Protein AF-A0A494WG64-F1 (afdb_monomer_lite)

Organism: NCBI:txid135719

Foldseek 3Di:
DDDPPDPPPPDWDAFPVRDTQDAFDDADEEWDDDPDAEETEADLEAYEAEACDLHEYEHFQGAYEYEYADQNHHYDYDANSYAYEYEYAYAEEEEDDPRHAEYADAHPHHAEYAYDQEAHEYAYYQFAHEYHDAAYRYEAEDYHFEYEYEDEPPRAEYEYHPDDALAYAYAYYPLPDQAPVVQLVQWDDDPQKIWGCSDPGYIYIYHRDDSVSHACQNHLHAHPDDDADPQKDKDWAAQDWDDAQQKIWHNFQPQQPVDDEPPQKTWMWIAHRQFRLAFIKIWMFHAAGRNFQDFGGWGKMKGFAALAHLPTRPNQPVCPDWAQLLFWPWKKKWFAKDKGHNLQQKWWKKWWFKALDRRHHDPNRTLATEIETLRCHRDDDPAAFDAKDDDPPWIFTWGDDGRYIYTHTPDHDRGDMDTVSVVQVVCVVVVSDDRSMITGMIMTGMRGRHGIMMMTTRWMKIWTWTADPVRFIWIWIQGRNYIDGPDPSADDDFDDFCFDADPVGDRQWTWGFPDDDPFWTKIWTAGPLRQTAWIWIWGHDDFWIKIFTAGSVRQTAKMWIWGQDPVRKIKIWIGGSVRQTAWIWIWDADPQRKIKIWIGGSVRQTAWIWIWDDPVPQKIKIWTTGSVRQTQWIWIWHDDDQKIKIWTAGSVRQTFWIWMWGQDPLRKIKIFTGGSVRQTAWMWIWDDDPQKIKIFIAGSVRQTQKIWIWHADSQRWIWIFIAGSVRHTAEIEIAADQEAEEAEEDLEEYEYEHHHYAYEYAYDNYAYEYEPPDAFAPPGEYEYHPDDQVGYADEYECVRLVLADAFQQDQQQEEEDDAADDQNHAWYADLVFQWIWGDSRRHRPDDTTTHYGYDRDPNDGSRRYGYD

Radius of gyration: 44.59 Å; chains: 1; bounding box: 112×82×117 Å

InterPro domains:
  IPR002594 Glycoside hydrolase family 12 [PF01670] (247-465)
  IPR002594 Glycoside hydrolase family 12 [PTHR34002] (218-471)
  IPR011049 Serralysin-like metalloprotease, C-terminal [G3DSA:2.150.10.10] (93-232)
  IPR011049 Serralysin-like metalloprotease, C-terminal [SSF51120] (25-224)
  IPR011049 Serralysin-like metalloprotease, C-terminal [SSF51120] (672-857)
  IPR013319 Glycoside hydrolase family 11/12 [G3DSA:2.60.120.180] (233-470)
  IPR013320 Concanavalin A-like lectin/glucanase domain superfamily [SSF49899] (242-465)

Secondary structure (DSSP, 8-state):
--------TT---B-TTSPBPPPPPPP-EEEPP-SS--EEE--SS-EEEEE-SS-EEE--SS--EEEESSTT-EEE--TTS---EEEE-SSEEEEPPTT--EEEE-STTEEEEE--SS--EEE--SS--EEE--SSS-EEE--SS--EEEEETTS---EEES--TTT-EEEEESS---SHHHHHHHEEEETTEEEEE-SSS-EEEETT--GGG--GGGGTPPP-PPPPPTT-EEE-STT-EEEETTEEEE---TT-TTS-BTTTBEEEEEE-SS-TTSSEEEEEE----SS-----B--EEEEE--TT--S--TT--S----EEGGGEEEEEEEEEEEEEE-GGGB-EEEEEEEESSSS--SGGGEEEEEEEEEE-TTSPPSSEEEEEEEETTEEEEEEEETTEEEEEESS--SEEEEEHHHHHHHHHHTTS--TT-EEEEEEEE--B-SSEEEEEEEEEEEEEEEE-TTS-EEEEEEETTEEEEEE-TT----PPPEEEE-TT--EEEEEEEEEE-SSEEEEEEE-TTS-EEEEEEEEEETTEEEEEEEETTS-EEEEEEEEE-TTS-EEEEEEETTS-EEEEEEEEE-TT--EEEEEE-TTS-EEEEEEEEE-SSSEEEEEEEETT--EEEEEEEEEETTEEEEEEE-TTS-EEEEEEEEE-TTS-EEEEEEETT--EEEEEEEEEETTEEEEEEEETTS-EEEEEEEEE-TTS-EEEEEEETTS-EEEEEEE--SS--EEE--SSEEEEE--SSS-EEE--SSEEEEEE-S-SSSS--EEEES--TTT-EEEE-TTTSTTS-SEEPPGGGEEESSS--STT--EEEETTTTEEEE-SSSSSSS--EEEEEE---TT-SGGGEEE-

pLDDT: mean 89.31, std 12.06, range [25.11, 98.75]

Sequence (868 aa):
MPDRGNRDFRKMYINSQNIVMALSGATNNWISAGKTAATRTGTAKNDQFHGIKGDVLIGGAGDDIYTLWNPNVTVIEKGGEGVDTIEVQYYGTIKLPDNIENVILSHERATGATGNALANLMIAGKTGATLDGGAGNDVLVGGAGADVFRVQAGNGSDVIYNFQSGWDAVNLSGYGFTSFAQILAKSVQAGTDVVVKLNSSETLTLRNMSLKSLTAADFNMPLNTPAPVATDKLLTQAGQGWNSNGWFVVNNAWGSSALTAGVDYTLNSAFSTSDMTRGTTFNWSYPLTTTDQRILAYPELIFGTSPHNAAGNPTDTSKVFPVQVSNLSKLTVDYDLSYTGNKGGFNVAYDIWFANSPTATGTSAVTTELMIWLHKGGFEPGGTAVGTYTNGDFSATIYHTGTYTALVADKEWTKGSIDIADIVSKLKTMGIMSDSEYLRSIELGAEVASGTGSMTINGLQINVETKDANGVSKAMSIDGTGATLTQPSDAVKPVPPIDLLDTSGRVIGTQKIELSTTDKTIVSKYDIGGNFTGSDVTTKEKGYGLVQHFDRTYKLASAEKIMLNADGSTQTIFYDGNWVMKNATKVTTDAKGQVTTQYYDAKWMPSGMDIKVDEGNGSTMIKHYDAKWALTGAERVVVSGNITTTYHFDTSWKYTGIDKLIVNSDGSRTYQHLDAASKLQSYDVVKLADGVETTTHYNSKNAITGIDKMSARADGVLVTQSYDASNKLIQNIFVGTDLGDKVVGSATNAHIYLGLGSDTFSGSSGVENIHFNTAIGNGDVDTLLLFNSTKDKIVLHHDIFDQIGVGNLASSAFVKGTMAMDADDRIIYDSATGSLYYDPDGSGSAQQILFAHITPTSGFGAGNFVIM

Structure (mmCIF, N/CA/C/O backbone):
data_AF-A0A494WG64-F1
#
_entry.id   AF-A0A494WG64-F1
#
loop_
_atom_site.group_PDB
_atom_site.id
_atom_site.type_symbol
_atom_site.label_atom_id
_atom_site.label_alt_id
_atom_site.label_comp_id
_atom_site.label_asym_id
_atom_site.label_entity_id
_atom_site.label_seq_id
_atom_site.pdbx_PDB_ins_code
_atom_site.Cartn_x
_atom_site.Cartn_y
_atom_site.Cartn_z
_atom_site.occupancy
_atom_site.B_iso_or_equiv
_atom_site.auth_seq_id
_atom_site.auth_comp_id
_atom_site.auth_asym_id
_atom_site.auth_atom_id
_atom_site.pdbx_PDB_model_num
ATOM 1 N N . MET A 1 1 ? 36.403 4.790 -4.682 1.00 25.11 1 MET A N 1
ATOM 2 C CA . MET A 1 1 ? 37.143 4.512 -5.933 1.00 25.11 1 MET A CA 1
ATOM 3 C C . MET A 1 1 ? 36.423 3.368 -6.627 1.00 25.11 1 MET A C 1
ATOM 5 O O . MET A 1 1 ? 36.459 2.281 -6.065 1.00 25.11 1 MET A O 1
ATOM 9 N N . PRO A 1 2 ? 35.689 3.584 -7.731 1.00 29.39 2 PRO A N 1
ATOM 10 C CA . PRO A 1 2 ? 35.001 2.492 -8.398 1.00 29.39 2 PRO A CA 1
ATOM 11 C C . PRO A 1 2 ? 35.970 1.717 -9.290 1.00 29.39 2 PRO A C 1
ATOM 13 O O . PRO A 1 2 ? 36.924 2.266 -9.844 1.00 29.39 2 PRO A O 1
ATOM 16 N N . ASP A 1 3 ? 35.686 0.430 -9.363 1.00 28.92 3 ASP A N 1
ATOM 17 C CA . ASP A 1 3 ? 36.410 -0.652 -10.002 1.00 28.92 3 ASP A CA 1
ATOM 18 C C . ASP A 1 3 ? 36.829 -0.355 -11.459 1.00 28.92 3 ASP A C 1
ATOM 20 O O . ASP A 1 3 ? 35.995 -0.214 -12.350 1.00 28.92 3 ASP A O 1
ATOM 24 N N . ARG A 1 4 ? 38.146 -0.280 -11.707 1.00 36.44 4 ARG A N 1
ATOM 25 C CA . ARG A 1 4 ? 38.758 -0.320 -13.055 1.00 36.44 4 ARG A CA 1
ATOM 26 C C . ARG A 1 4 ? 38.930 -1.765 -13.562 1.00 36.44 4 ARG A C 1
ATOM 28 O O . ARG A 1 4 ? 39.663 -2.000 -14.522 1.00 36.44 4 ARG A O 1
ATOM 35 N N . GLY A 1 5 ? 38.324 -2.734 -12.885 1.00 29.48 5 GLY A N 1
ATOM 36 C CA . GLY A 1 5 ? 38.653 -4.149 -12.947 1.00 29.48 5 GLY A CA 1
ATOM 37 C C . GLY A 1 5 ? 37.526 -5.047 -13.435 1.00 29.48 5 GLY A C 1
ATOM 38 O O . GLY A 1 5 ? 37.412 -6.156 -12.940 1.00 29.48 5 GLY A O 1
ATOM 39 N N . ASN A 1 6 ? 36.738 -4.644 -14.435 1.00 30.44 6 ASN A N 1
ATOM 40 C CA . ASN A 1 6 ? 36.120 -5.639 -15.318 1.00 30.44 6 ASN A CA 1
ATOM 41 C C . ASN A 1 6 ? 35.767 -5.059 -16.695 1.00 30.44 6 ASN A C 1
ATOM 43 O O . ASN A 1 6 ? 34.600 -4.894 -17.045 1.00 30.44 6 ASN A O 1
ATOM 47 N N . ARG A 1 7 ? 36.784 -4.765 -17.516 1.00 46.91 7 ARG A N 1
ATOM 48 C CA . ARG A 1 7 ? 36.588 -4.813 -18.972 1.00 46.91 7 ARG A CA 1
ATOM 49 C C . ARG A 1 7 ? 36.477 -6.290 -19.332 1.00 46.91 7 ARG A C 1
ATOM 51 O O . ARG A 1 7 ? 37.477 -6.924 -19.651 1.00 46.91 7 ARG A O 1
ATOM 58 N N . ASP A 1 8 ? 35.292 -6.868 -19.158 1.00 36.41 8 ASP A N 1
ATOM 59 C CA . ASP A 1 8 ? 35.047 -8.250 -19.555 1.00 36.41 8 ASP A CA 1
ATOM 60 C C . ASP A 1 8 ? 35.096 -8.284 -21.087 1.00 36.41 8 ASP A C 1
ATOM 62 O O . ASP A 1 8 ? 34.104 -8.020 -21.766 1.00 36.41 8 ASP A O 1
ATOM 66 N N . PHE A 1 9 ? 36.272 -8.592 -21.643 1.00 36.47 9 PHE A N 1
ATOM 67 C CA . PHE A 1 9 ? 36.544 -8.790 -23.076 1.00 36.47 9 PHE A CA 1
ATOM 68 C C . PHE A 1 9 ? 35.743 -9.968 -23.690 1.00 36.47 9 PHE A C 1
ATOM 70 O O . PHE A 1 9 ? 36.113 -10.518 -24.723 1.00 36.47 9 PHE A O 1
ATOM 77 N N . ARG A 1 10 ? 34.652 -10.391 -23.038 1.00 44.41 10 ARG A N 1
ATOM 78 C CA . ARG A 1 10 ? 33.760 -11.492 -23.410 1.00 44.41 10 ARG A CA 1
ATOM 79 C C . ARG A 1 10 ? 32.377 -11.038 -23.882 1.00 44.41 10 ARG A C 1
ATOM 81 O O . ARG A 1 10 ? 31.635 -11.874 -24.391 1.00 44.41 10 ARG A O 1
ATOM 88 N N . LYS A 1 11 ? 32.008 -9.756 -23.755 1.00 63.41 11 LYS A N 1
ATOM 89 C CA . LYS A 1 11 ? 30.754 -9.244 -24.338 1.00 63.41 11 LYS A CA 1
ATOM 90 C C . LYS A 1 11 ? 30.977 -8.843 -25.798 1.00 63.41 11 LYS A C 1
ATOM 92 O O . LYS A 1 11 ? 31.571 -7.810 -26.075 1.00 63.41 11 LYS A O 1
ATOM 97 N N . MET A 1 12 ? 30.508 -9.685 -26.718 1.00 83.06 12 MET A N 1
ATOM 98 C CA . MET A 1 12 ? 30.465 -9.395 -28.153 1.00 83.06 12 MET A CA 1
ATOM 99 C C . MET A 1 12 ? 29.159 -8.668 -28.498 1.00 83.06 12 MET A C 1
ATOM 101 O O . MET A 1 12 ? 28.076 -9.196 -28.241 1.00 83.06 12 MET A O 1
ATOM 105 N N . TYR A 1 13 ? 29.265 -7.482 -29.094 1.00 92.19 13 TYR A N 1
ATOM 106 C CA . TYR A 1 13 ? 28.131 -6.728 -29.631 1.00 92.19 13 TYR A CA 1
ATOM 107 C C . TYR A 1 13 ? 28.004 -6.987 -31.127 1.00 92.19 13 TYR A C 1
ATOM 109 O O . TYR A 1 13 ? 29.010 -7.003 -31.832 1.00 92.19 13 TYR A O 1
ATOM 117 N N . ILE A 1 14 ? 26.785 -7.224 -31.608 1.00 94.19 14 ILE A N 1
ATOM 118 C CA . ILE A 1 14 ? 26.534 -7.624 -32.993 1.00 94.19 14 ILE A CA 1
ATOM 119 C C . ILE A 1 14 ? 25.432 -6.746 -33.581 1.00 94.19 14 ILE A C 1
ATOM 121 O O . ILE A 1 14 ? 24.322 -6.704 -33.038 1.00 94.19 14 ILE A O 1
ATOM 125 N N . ASN A 1 15 ? 25.724 -6.090 -34.705 1.00 95.19 15 ASN A N 1
ATOM 126 C CA . ASN A 1 15 ? 24.759 -5.237 -35.396 1.00 95.19 15 ASN A CA 1
ATOM 127 C C . ASN A 1 15 ? 23.721 -6.035 -36.207 1.00 95.19 15 ASN A C 1
ATOM 129 O O . ASN A 1 15 ? 23.709 -7.271 -36.228 1.00 95.19 15 ASN A O 1
ATOM 133 N N . SER A 1 16 ? 22.826 -5.322 -36.890 1.00 95.12 16 SER A N 1
ATOM 134 C CA . SER A 1 16 ? 21.710 -5.904 -37.650 1.00 95.12 16 SER A CA 1
ATOM 135 C C . SER A 1 16 ? 22.157 -6.751 -38.849 1.00 95.12 16 SER A C 1
ATOM 137 O O . SER A 1 16 ? 21.405 -7.600 -39.326 1.00 95.12 16 SER A O 1
ATOM 139 N N . GLN A 1 17 ? 23.403 -6.586 -39.303 1.00 93.62 17 GLN A N 1
ATOM 140 C CA . GLN A 1 17 ? 24.018 -7.360 -40.384 1.00 93.62 17 GLN A CA 1
ATOM 141 C C . GLN A 1 17 ? 24.816 -8.573 -39.883 1.00 93.62 17 GLN A C 1
ATOM 143 O O . GLN A 1 17 ? 25.490 -9.233 -40.672 1.00 93.62 17 GLN A O 1
ATOM 148 N N . ASN A 1 18 ? 24.728 -8.896 -38.589 1.00 91.62 18 ASN A N 1
ATOM 149 C CA . ASN A 1 18 ? 25.520 -9.932 -37.924 1.00 91.62 18 ASN A CA 1
ATOM 150 C C . ASN A 1 18 ? 27.038 -9.668 -37.928 1.00 91.62 18 ASN A C 1
ATOM 152 O O . ASN A 1 18 ? 27.832 -10.607 -37.850 1.00 91.62 18 ASN A O 1
ATOM 156 N N . ILE A 1 19 ? 27.447 -8.399 -37.996 1.00 92.69 19 ILE A N 1
ATOM 157 C CA . ILE A 1 19 ? 28.849 -7.991 -37.870 1.00 92.69 19 ILE A CA 1
ATOM 158 C C . ILE A 1 19 ? 29.148 -7.746 -36.390 1.00 92.69 19 ILE A C 1
ATOM 160 O O . ILE A 1 19 ? 28.398 -7.049 -35.706 1.00 92.69 19 ILE A O 1
ATOM 164 N N . VAL A 1 20 ? 30.238 -8.336 -35.895 1.00 93.50 20 VAL A N 1
ATOM 165 C CA . VAL A 1 20 ? 30.742 -8.080 -34.539 1.00 93.50 20 VAL A CA 1
ATOM 166 C C . VAL A 1 20 ? 31.361 -6.685 -34.503 1.00 93.50 20 VAL A C 1
ATOM 168 O O . VAL A 1 20 ? 32.279 -6.404 -35.272 1.00 93.50 20 VAL A O 1
ATOM 171 N N . MET A 1 21 ? 30.882 -5.834 -33.599 1.00 92.88 21 MET A N 1
ATOM 172 C CA . MET A 1 21 ? 31.425 -4.494 -33.385 1.00 92.88 21 MET A CA 1
ATOM 173 C C . MET A 1 21 ? 32.780 -4.602 -32.686 1.00 92.88 21 MET A C 1
ATOM 175 O O . MET A 1 21 ? 32.879 -5.173 -31.595 1.00 92.88 21 MET A O 1
ATOM 179 N N . ALA A 1 22 ? 33.825 -4.086 -33.328 1.00 89.81 22 ALA A N 1
ATOM 180 C CA . ALA A 1 22 ? 35.170 -4.086 -32.774 1.00 89.81 22 ALA A CA 1
ATOM 181 C C . ALA A 1 22 ? 35.310 -3.012 -31.683 1.00 89.81 22 ALA A C 1
ATOM 183 O O . ALA A 1 22 ? 34.776 -1.913 -31.799 1.00 89.81 22 ALA A O 1
ATOM 184 N N . LEU A 1 23 ? 36.056 -3.336 -30.628 1.00 89.38 23 LEU A N 1
ATOM 185 C CA . LEU A 1 23 ? 36.519 -2.369 -29.633 1.00 89.38 23 LEU A CA 1
ATOM 186 C C . LEU A 1 23 ? 37.955 -1.972 -29.964 1.00 89.38 23 LEU A C 1
ATOM 188 O O . LEU A 1 23 ? 38.692 -2.797 -30.509 1.00 89.38 23 LEU A O 1
ATOM 192 N N . SER A 1 24 ? 38.367 -0.771 -29.553 1.00 92.75 24 SER A N 1
ATOM 193 C CA . SER A 1 24 ? 39.767 -0.361 -29.673 1.00 92.75 24 SER A CA 1
ATOM 194 C C . SER A 1 24 ? 40.690 -1.368 -28.988 1.00 92.75 24 SER A C 1
ATOM 196 O O . SER A 1 24 ? 40.429 -1.812 -27.860 1.00 92.75 24 SER A O 1
ATOM 198 N N . GLY A 1 25 ? 41.775 -1.749 -29.664 1.00 90.06 25 GLY A N 1
ATOM 199 C CA . GLY A 1 25 ? 42.776 -2.649 -29.112 1.00 90.06 25 GLY A CA 1
ATOM 200 C C . GLY A 1 25 ? 43.455 -2.085 -27.859 1.00 90.06 25 GLY A C 1
ATOM 201 O O . GLY A 1 25 ? 43.373 -0.902 -27.532 1.00 90.06 25 GLY A O 1
ATOM 202 N N . ALA A 1 26 ? 44.162 -2.946 -27.127 1.00 91.88 26 ALA A N 1
ATOM 203 C CA . ALA A 1 26 ? 44.790 -2.552 -25.871 1.00 91.88 26 ALA A CA 1
ATOM 204 C C . ALA A 1 26 ? 45.826 -1.429 -26.062 1.00 91.88 26 ALA A C 1
ATOM 206 O O . ALA A 1 26 ? 46.782 -1.57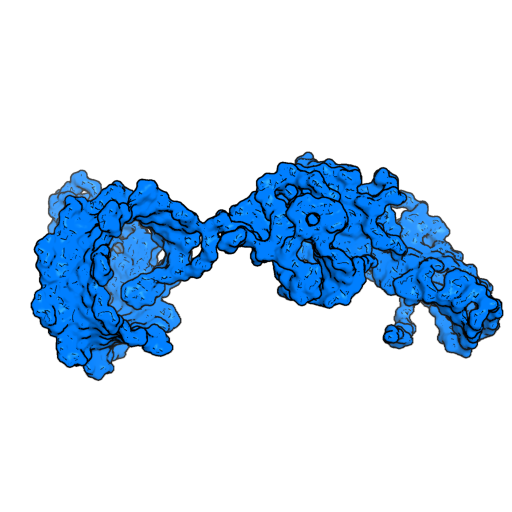5 -26.828 1.00 91.88 26 ALA A O 1
ATOM 207 N N . THR A 1 27 ? 45.664 -0.355 -25.285 1.00 94.06 27 THR A N 1
ATOM 208 C CA . THR A 1 27 ? 46.598 0.771 -25.221 1.00 94.06 27 THR A CA 1
ATOM 209 C C . THR A 1 27 ? 48.034 0.289 -25.051 1.00 94.06 27 THR A C 1
ATOM 211 O O . THR A 1 27 ? 48.347 -0.451 -24.112 1.00 94.06 27 THR A O 1
ATOM 214 N N . ASN A 1 28 ? 48.924 0.756 -25.920 1.00 94.38 28 ASN A N 1
ATOM 215 C CA . ASN A 1 28 ? 50.356 0.480 -25.822 1.00 94.38 28 ASN A CA 1
ATOM 216 C C . ASN A 1 28 ? 51.233 1.736 -25.988 1.00 94.38 28 ASN A C 1
ATOM 218 O O . ASN A 1 28 ? 52.466 1.637 -25.996 1.00 94.38 28 ASN A O 1
ATOM 222 N N . ASN A 1 29 ? 50.610 2.918 -26.028 1.00 95.94 29 ASN A N 1
ATOM 223 C CA . ASN A 1 29 ? 51.270 4.212 -25.921 1.00 95.94 29 ASN A CA 1
ATOM 224 C C . ASN A 1 29 ? 50.343 5.253 -25.251 1.00 95.94 29 ASN A C 1
ATOM 226 O O . ASN A 1 29 ? 49.126 5.192 -25.378 1.00 95.94 29 ASN A O 1
ATOM 230 N N . TRP A 1 30 ? 50.909 6.192 -24.487 1.00 95.81 30 TRP A N 1
ATOM 231 C CA . TRP A 1 30 ? 50.146 7.199 -23.731 1.00 95.81 30 TRP A CA 1
ATOM 232 C C . TRP A 1 30 ? 50.598 8.605 -24.113 1.00 95.81 30 TRP A C 1
ATOM 234 O O . TRP A 1 30 ? 51.765 8.959 -23.929 1.00 95.81 30 TRP A O 1
ATOM 244 N N . ILE A 1 31 ? 49.664 9.432 -24.579 1.00 93.00 31 ILE A N 1
ATOM 245 C CA . ILE A 1 31 ? 49.933 10.813 -24.976 1.00 93.00 31 ILE A CA 1
ATOM 246 C C . ILE A 1 31 ? 49.670 11.747 -23.791 1.00 93.00 31 ILE A C 1
ATOM 248 O O . ILE A 1 31 ? 48.573 11.811 -23.234 1.00 93.00 31 ILE A O 1
ATOM 252 N N . SER A 1 32 ? 50.704 12.483 -23.372 1.00 85.69 32 SER A N 1
ATOM 253 C CA . SER A 1 32 ? 50.634 13.304 -22.158 1.00 85.69 32 SER A CA 1
ATOM 254 C C . SER A 1 32 ? 49.699 14.515 -22.293 1.00 85.69 32 SER A C 1
ATOM 256 O O . SER A 1 32 ? 49.771 15.307 -23.238 1.00 85.69 32 SER A O 1
ATOM 258 N N . ALA A 1 33 ? 48.842 14.701 -21.286 1.00 85.06 33 ALA A N 1
ATOM 259 C CA . ALA A 1 33 ? 48.029 15.903 -21.138 1.00 85.06 33 ALA A CA 1
ATOM 260 C C . ALA A 1 33 ? 48.867 17.068 -20.583 1.00 85.06 33 ALA A C 1
ATOM 262 O O . ALA A 1 33 ? 49.681 16.900 -19.675 1.00 85.06 33 ALA A O 1
ATOM 263 N N . GLY A 1 34 ? 48.651 18.271 -21.117 1.00 81.38 34 GLY A N 1
ATOM 264 C CA . GLY A 1 34 ? 49.332 19.503 -20.701 1.00 81.38 34 GLY A CA 1
ATOM 265 C C . GLY A 1 34 ? 48.393 20.453 -19.958 1.00 81.38 34 GLY A C 1
ATOM 266 O O . GLY A 1 34 ? 47.178 20.328 -20.040 1.00 81.38 34 GLY A O 1
ATOM 267 N N . LYS A 1 35 ? 48.947 21.438 -19.239 1.00 85.88 35 LYS A N 1
ATOM 268 C CA . LYS A 1 35 ? 48.150 22.398 -18.445 1.00 85.88 35 LYS A CA 1
ATOM 269 C C . LYS A 1 35 ? 47.354 23.411 -19.289 1.00 85.88 35 LYS A C 1
ATOM 271 O O . LYS A 1 35 ? 46.444 24.046 -18.760 1.00 85.88 35 LYS A O 1
ATOM 276 N N . THR A 1 36 ? 47.691 23.570 -20.567 1.00 90.75 36 THR A N 1
ATOM 277 C CA . THR A 1 36 ? 47.043 24.479 -21.525 1.00 90.75 36 THR A CA 1
ATOM 278 C C . THR A 1 36 ? 46.518 23.704 -22.731 1.00 90.75 36 THR A C 1
ATOM 280 O O . THR A 1 36 ? 47.048 22.637 -23.054 1.00 90.75 36 THR A O 1
ATOM 283 N N . ALA A 1 37 ? 45.507 24.271 -23.401 1.00 92.31 37 ALA A N 1
ATOM 284 C CA . ALA A 1 37 ? 44.998 23.755 -24.668 1.00 92.31 37 ALA A CA 1
ATOM 285 C C . ALA A 1 37 ? 46.131 23.654 -25.703 1.00 92.31 37 ALA A C 1
ATOM 287 O O . ALA A 1 37 ? 46.904 24.604 -25.857 1.00 92.31 37 ALA A O 1
ATOM 288 N N . ALA A 1 38 ? 46.250 22.511 -26.376 1.00 94.31 38 ALA A N 1
ATOM 289 C CA . ALA A 1 38 ? 47.255 22.285 -27.414 1.00 94.31 38 ALA A CA 1
ATOM 290 C C . ALA A 1 38 ? 46.803 21.224 -28.426 1.00 94.31 38 ALA A C 1
ATOM 292 O O . ALA A 1 38 ? 45.947 20.388 -28.126 1.00 94.31 38 ALA A O 1
ATOM 293 N N . THR A 1 39 ? 47.431 21.230 -29.602 1.00 96.00 39 THR A N 1
ATOM 294 C CA . THR A 1 39 ? 47.324 20.136 -30.572 1.00 96.00 39 THR A CA 1
ATOM 295 C C . THR A 1 39 ? 48.261 19.002 -30.169 1.00 96.00 39 THR A C 1
ATOM 297 O O . THR A 1 39 ? 49.439 19.239 -29.892 1.00 96.00 39 THR A O 1
ATOM 300 N N . ARG A 1 40 ? 47.743 17.775 -30.121 1.00 94.81 40 ARG A N 1
ATOM 301 C CA . ARG A 1 40 ? 48.483 16.553 -29.800 1.00 94.81 40 ARG A CA 1
ATOM 302 C C . ARG A 1 40 ? 48.237 15.536 -30.896 1.00 94.81 40 ARG A C 1
ATOM 304 O O . ARG A 1 40 ? 47.089 15.244 -31.202 1.00 94.81 40 ARG A O 1
ATOM 311 N N . THR A 1 41 ? 49.321 15.025 -31.457 1.00 95.75 41 THR A N 1
ATOM 312 C CA . THR A 1 41 ? 49.292 14.014 -32.512 1.00 95.75 41 THR A CA 1
ATOM 313 C C . THR A 1 41 ? 49.816 12.703 -31.953 1.00 95.75 41 THR A C 1
ATOM 315 O O . THR A 1 41 ? 50.840 12.708 -31.262 1.00 95.75 41 THR A O 1
ATOM 318 N N . GLY A 1 42 ? 49.103 11.621 -32.224 1.00 94.88 42 GLY A N 1
ATOM 319 C CA . GLY A 1 42 ? 49.491 10.265 -31.901 1.00 94.88 42 GLY A CA 1
ATOM 320 C C . GLY A 1 42 ? 50.386 9.667 -32.979 1.00 94.88 42 GLY A C 1
ATOM 321 O O . GLY A 1 42 ? 51.175 10.354 -33.640 1.00 94.88 42 GLY A O 1
ATOM 322 N N . THR A 1 43 ? 50.352 8.351 -33.073 1.00 95.56 43 THR A N 1
ATOM 323 C CA . THR A 1 43 ? 51.336 7.507 -33.735 1.00 95.56 43 THR A CA 1
ATOM 324 C C . THR A 1 43 ? 50.639 6.381 -34.506 1.00 95.56 43 THR A C 1
ATOM 326 O O . THR A 1 43 ? 49.457 6.444 -34.793 1.00 95.56 43 THR A O 1
ATOM 329 N N . ALA A 1 44 ? 51.380 5.352 -34.921 1.00 96.00 44 ALA A N 1
ATOM 330 C CA . ALA A 1 44 ? 50.798 4.139 -35.513 1.00 96.00 44 ALA A CA 1
ATOM 331 C C . ALA A 1 44 ? 50.506 3.054 -34.454 1.00 96.00 44 ALA A C 1
ATOM 333 O O . ALA A 1 44 ? 50.469 1.866 -34.765 1.00 96.00 44 ALA A O 1
ATOM 334 N N . LYS A 1 45 ? 50.455 3.444 -33.181 1.00 97.12 45 LYS A N 1
ATOM 335 C CA . LYS A 1 45 ? 50.208 2.579 -32.027 1.00 97.12 45 LYS A CA 1
ATOM 336 C C . LYS A 1 45 ? 48.859 2.938 -31.433 1.00 97.12 45 LYS A C 1
ATOM 338 O O . LYS A 1 45 ? 48.425 4.057 -31.606 1.00 97.12 45 LYS A O 1
ATOM 343 N N . ASN A 1 46 ? 48.303 2.020 -30.649 1.00 97.31 46 ASN A N 1
ATOM 344 C CA . ASN A 1 46 ? 47.085 2.237 -29.878 1.00 97.31 46 ASN A CA 1
ATOM 345 C C . ASN A 1 46 ? 47.362 3.240 -28.750 1.00 97.31 46 ASN A C 1
ATOM 347 O O . ASN A 1 46 ? 47.909 2.877 -27.690 1.00 97.31 46 ASN A O 1
ATOM 351 N N . ASP A 1 47 ? 47.031 4.494 -29.013 1.00 97.88 47 ASP A N 1
ATOM 352 C CA . ASP A 1 47 ? 47.315 5.658 -28.198 1.00 97.88 47 ASP A CA 1
ATOM 353 C C . ASP A 1 47 ? 46.172 5.943 -27.220 1.00 97.88 47 ASP A C 1
ATOM 355 O O . ASP A 1 47 ? 44.990 5.898 -27.545 1.00 97.88 47 ASP A O 1
ATOM 359 N N . GLN A 1 48 ? 46.518 6.282 -25.978 1.00 97.12 48 GLN A N 1
ATOM 360 C CA . GLN A 1 48 ? 45.566 6.855 -25.027 1.00 97.12 48 GLN A CA 1
ATOM 361 C C . GLN A 1 48 ? 45.784 8.360 -24.923 1.00 97.12 48 GLN A C 1
ATOM 363 O O . GLN A 1 48 ? 46.837 8.814 -24.456 1.00 97.12 48 GLN A O 1
ATOM 368 N N . PHE A 1 49 ? 44.752 9.128 -25.255 1.00 97.44 49 PHE A N 1
ATOM 369 C CA . PHE A 1 49 ? 44.711 10.570 -25.067 1.00 97.44 49 PHE A CA 1
ATOM 370 C C . PHE A 1 49 ? 43.851 10.961 -23.868 1.00 97.44 49 PHE A C 1
ATOM 372 O O . PHE A 1 49 ? 42.780 10.405 -23.636 1.00 97.44 49 PHE A O 1
ATOM 379 N N . HIS A 1 50 ? 44.284 11.994 -23.143 1.00 94.56 50 HIS A N 1
ATOM 380 C CA . HIS A 1 50 ? 43.476 12.668 -22.125 1.00 94.56 50 HIS A CA 1
ATOM 381 C C . HIS A 1 50 ? 43.243 14.131 -22.530 1.00 94.56 50 HIS A C 1
ATOM 383 O O . HIS A 1 50 ? 44.137 14.970 -22.388 1.00 94.56 50 HIS A O 1
ATOM 389 N N . GLY A 1 51 ? 42.039 14.444 -23.012 1.00 93.06 51 GLY A N 1
ATOM 390 C CA . GLY A 1 51 ? 41.627 15.803 -23.367 1.00 93.06 51 GLY A CA 1
ATOM 391 C C . GLY A 1 51 ? 41.051 16.533 -22.157 1.00 93.06 51 GLY A C 1
ATOM 392 O O . GLY A 1 51 ? 39.913 16.282 -21.771 1.00 93.06 51 GLY A O 1
ATOM 393 N N . ILE A 1 52 ? 41.828 17.417 -21.529 1.00 91.31 52 ILE A N 1
ATOM 394 C CA . ILE A 1 52 ? 41.445 18.080 -20.262 1.00 91.31 52 ILE A CA 1
ATOM 395 C C . ILE A 1 52 ? 41.122 19.572 -20.416 1.00 91.31 52 ILE A C 1
ATOM 397 O O . ILE A 1 52 ? 40.587 20.194 -19.490 1.00 91.31 52 ILE A O 1
ATOM 401 N N . LYS A 1 53 ? 41.450 20.163 -21.567 1.00 90.38 53 LYS A N 1
ATOM 402 C CA . LYS A 1 53 ? 41.133 21.549 -21.961 1.00 90.38 53 LYS A CA 1
ATOM 403 C C . LYS A 1 53 ? 40.576 21.545 -23.389 1.00 90.38 53 LYS A C 1
ATOM 405 O O . LYS A 1 53 ? 40.186 20.496 -23.865 1.00 90.38 53 LYS A O 1
ATOM 410 N N . GLY A 1 54 ? 40.506 22.689 -24.071 1.00 91.25 54 GLY A N 1
ATOM 411 C CA . GLY A 1 54 ? 40.114 22.753 -25.489 1.00 91.25 54 GLY A CA 1
ATOM 412 C C . GLY A 1 54 ? 41.199 22.217 -26.429 1.00 91.25 54 GLY A C 1
ATOM 413 O O . GLY A 1 54 ? 41.717 22.959 -27.258 1.00 91.25 54 GLY A O 1
ATOM 414 N N . ASP A 1 55 ? 41.636 20.981 -26.202 1.00 96.00 55 ASP A N 1
ATOM 415 C CA . ASP A 1 55 ? 42.718 20.327 -26.933 1.00 96.00 55 ASP A CA 1
ATOM 416 C C . ASP A 1 55 ? 42.261 19.901 -28.334 1.00 96.00 55 ASP A C 1
ATOM 418 O O . ASP A 1 55 ? 41.083 19.631 -28.546 1.00 96.00 55 ASP A O 1
ATOM 422 N N . VAL A 1 56 ? 43.197 19.807 -29.279 1.00 96.94 56 VAL A N 1
ATOM 423 C CA . VAL A 1 56 ? 42.964 19.139 -30.571 1.00 96.94 56 VAL A CA 1
ATOM 424 C C . VAL A 1 56 ? 43.755 17.840 -30.554 1.00 96.94 56 VAL A C 1
ATOM 426 O O . VAL A 1 56 ? 44.981 17.878 -30.473 1.00 96.94 56 VAL A O 1
ATOM 429 N N . LEU A 1 57 ? 43.073 16.704 -30.579 1.00 97.88 57 LEU A N 1
ATOM 430 C CA . LEU A 1 57 ? 43.660 15.371 -30.495 1.00 97.88 57 LEU A CA 1
ATOM 431 C C . LEU A 1 57 ? 43.559 14.716 -31.875 1.00 97.88 57 LEU A C 1
ATOM 433 O O . LEU A 1 57 ? 42.472 14.653 -32.440 1.00 97.88 57 LEU A O 1
ATOM 437 N N . ILE A 1 58 ? 44.695 14.309 -32.429 1.00 97.62 58 ILE A N 1
ATOM 438 C CA . ILE A 1 58 ? 44.811 13.662 -33.739 1.00 97.62 58 ILE A CA 1
ATOM 439 C C . ILE A 1 58 ? 45.428 12.292 -33.481 1.00 97.62 58 ILE A C 1
ATOM 441 O O . ILE A 1 58 ? 46.542 12.275 -32.960 1.00 97.62 58 ILE A O 1
ATOM 445 N N . GLY A 1 59 ? 44.747 11.202 -33.815 1.00 95.31 59 GLY A N 1
ATOM 446 C CA . GLY A 1 59 ? 45.153 9.843 -33.441 1.00 95.31 59 GLY A CA 1
ATOM 447 C C . GLY A 1 59 ? 46.308 9.327 -34.262 1.00 95.31 59 GLY A C 1
ATOM 448 O O . GLY A 1 59 ? 47.474 9.524 -33.916 1.00 95.31 59 GLY A O 1
ATOM 449 N N . GLY A 1 60 ? 45.992 8.797 -35.435 1.00 95.12 60 GLY A N 1
ATOM 450 C CA . GLY A 1 60 ? 46.950 8.132 -36.308 1.00 95.12 60 GLY A CA 1
ATOM 451 C C . GLY A 1 60 ? 46.536 6.683 -36.533 1.00 95.12 60 GLY A C 1
ATOM 452 O O . GLY A 1 60 ? 45.418 6.308 -36.251 1.00 95.12 60 GLY A O 1
ATOM 453 N N . ALA A 1 61 ? 47.425 5.862 -37.094 1.00 94.69 61 ALA A N 1
ATOM 454 C CA . ALA A 1 61 ? 47.065 4.555 -37.660 1.00 94.69 61 ALA A CA 1
ATOM 455 C C . ALA A 1 61 ? 46.840 3.407 -36.637 1.00 94.69 61 ALA A C 1
ATOM 457 O O . ALA A 1 61 ? 46.964 2.238 -37.018 1.00 94.69 61 ALA A O 1
ATOM 458 N N . GLY A 1 62 ? 46.641 3.710 -35.353 1.00 96.19 62 GLY A N 1
ATOM 459 C CA . GLY A 1 62 ? 46.403 2.726 -34.292 1.00 96.19 62 GLY A CA 1
ATOM 460 C C . GLY A 1 62 ? 44.958 2.743 -33.795 1.00 96.19 62 GLY A C 1
ATOM 461 O O . GLY A 1 62 ? 44.200 3.627 -34.147 1.00 96.19 62 GLY A O 1
ATOM 462 N N . ASP A 1 63 ? 44.585 1.770 -32.955 1.00 97.56 63 ASP A N 1
ATOM 463 C CA . ASP A 1 63 ? 43.278 1.818 -32.283 1.00 97.56 63 ASP A CA 1
ATOM 464 C C . ASP A 1 63 ? 43.366 2.706 -31.033 1.00 97.56 63 ASP A C 1
ATOM 466 O O . ASP A 1 63 ? 43.884 2.281 -29.986 1.00 97.56 63 ASP A O 1
ATOM 470 N N . ASP A 1 64 ? 42.849 3.920 -31.120 1.00 97.88 64 ASP A N 1
ATOM 471 C CA . ASP A 1 64 ? 43.066 4.975 -30.143 1.00 97.88 64 ASP A CA 1
ATOM 472 C C . ASP A 1 64 ? 41.887 5.145 -29.175 1.00 97.88 64 ASP A C 1
ATOM 474 O O . ASP A 1 64 ? 40.713 4.905 -29.472 1.00 97.88 64 ASP A O 1
ATOM 478 N N . ILE A 1 65 ? 42.204 5.563 -27.946 1.00 97.50 65 ILE A N 1
ATOM 479 C CA . ILE A 1 65 ? 41.220 5.847 -26.897 1.00 97.50 65 ILE A CA 1
ATOM 480 C C . ILE A 1 65 ? 41.352 7.299 -26.443 1.00 97.50 65 ILE A C 1
ATOM 482 O O . ILE A 1 65 ? 42.352 7.716 -25.849 1.00 97.50 65 ILE A O 1
ATOM 486 N N . TYR A 1 66 ? 40.276 8.054 -26.635 1.00 97.88 66 TYR A N 1
ATOM 487 C CA . TYR A 1 66 ? 40.158 9.466 -26.301 1.00 97.88 66 TYR A CA 1
ATOM 488 C C . TYR A 1 66 ? 39.327 9.672 -25.040 1.00 97.88 66 TYR A C 1
ATOM 490 O O . TYR A 1 66 ? 38.102 9.752 -25.097 1.00 97.88 66 TYR A O 1
ATOM 498 N N . THR A 1 67 ? 39.973 9.828 -23.885 1.00 96.69 67 THR A N 1
ATOM 499 C CA . THR A 1 67 ? 39.263 10.184 -22.649 1.00 96.69 67 THR A CA 1
ATOM 500 C C . THR A 1 67 ? 39.092 11.700 -22.557 1.00 96.69 67 THR A C 1
ATOM 502 O O . THR A 1 67 ? 40.054 12.443 -22.326 1.00 96.69 67 THR A O 1
ATOM 505 N N . LEU A 1 68 ? 37.857 12.171 -22.716 1.00 96.62 68 LEU A N 1
ATOM 506 C CA . LEU A 1 68 ? 37.514 13.590 -22.780 1.00 96.62 68 LEU A CA 1
ATOM 507 C C . LEU A 1 68 ? 36.938 14.073 -21.450 1.00 96.62 68 LEU A C 1
ATOM 509 O O . LEU A 1 68 ? 35.851 13.675 -21.052 1.00 96.62 68 LEU A O 1
ATOM 513 N N . TRP A 1 69 ? 37.631 14.991 -20.785 1.00 94.44 69 TRP A N 1
ATOM 514 C CA . TRP A 1 69 ? 37.197 15.641 -19.539 1.00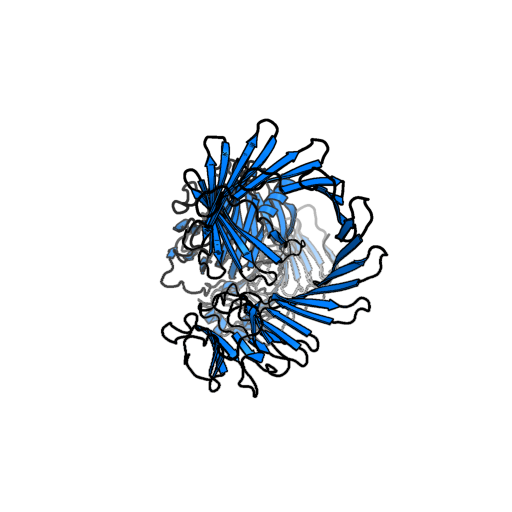 94.44 69 TRP A CA 1
ATOM 515 C C . TRP A 1 69 ? 36.624 17.043 -19.772 1.00 94.44 69 TRP A C 1
ATOM 517 O O . TRP A 1 69 ? 36.233 17.730 -18.828 1.00 94.44 69 TRP A O 1
ATOM 527 N N . ASN A 1 70 ? 36.622 17.509 -21.021 1.00 92.94 70 ASN A N 1
ATOM 528 C CA . ASN A 1 70 ? 36.148 18.831 -21.395 1.00 92.94 70 ASN A CA 1
ATOM 529 C C . ASN A 1 70 ? 35.384 18.766 -22.730 1.00 92.94 70 ASN A C 1
ATOM 531 O O . ASN A 1 70 ? 35.923 18.207 -23.685 1.00 92.94 70 ASN A O 1
ATOM 535 N N . PRO A 1 71 ? 34.185 19.369 -22.831 1.00 94.62 71 PRO A N 1
ATOM 536 C CA . PRO A 1 71 ? 33.391 19.353 -24.064 1.00 94.62 71 PRO A CA 1
ATOM 537 C C . PRO A 1 71 ? 34.017 20.142 -25.221 1.00 94.62 71 PRO A C 1
ATOM 539 O O . PRO A 1 71 ? 33.606 19.976 -26.361 1.00 94.62 71 PRO A O 1
ATOM 542 N N . ASN A 1 72 ? 35.003 21.003 -24.952 1.00 94.88 72 ASN A N 1
ATOM 543 C CA . ASN A 1 72 ? 35.657 21.816 -25.978 1.00 94.88 72 ASN A CA 1
ATOM 544 C C . ASN A 1 72 ? 36.858 21.108 -26.632 1.00 94.88 72 ASN A C 1
ATOM 546 O O . ASN A 1 72 ? 37.587 21.745 -27.393 1.00 94.88 72 ASN A O 1
ATOM 550 N N . VAL A 1 73 ? 37.115 19.832 -26.315 1.00 96.38 73 VAL A N 1
ATOM 551 C CA . VAL A 1 73 ? 38.137 19.029 -27.005 1.00 96.38 73 VAL A CA 1
ATOM 552 C C . VAL A 1 73 ? 37.648 18.686 -28.410 1.00 96.38 73 VAL A C 1
ATOM 554 O O . VAL A 1 73 ? 36.513 18.261 -28.591 1.00 96.38 73 VAL A O 1
ATOM 557 N N . THR A 1 74 ? 38.521 18.828 -29.401 1.00 97.25 74 THR A N 1
ATOM 558 C CA . THR A 1 74 ? 38.295 18.357 -30.772 1.00 97.25 74 THR A CA 1
ATOM 559 C C . THR A 1 74 ? 39.098 17.082 -31.004 1.00 97.25 74 THR A C 1
ATOM 561 O O . THR A 1 74 ? 40.301 17.073 -30.750 1.00 97.25 74 THR A O 1
ATOM 564 N N . VAL A 1 75 ? 38.454 16.029 -31.503 1.00 98.25 75 VAL A N 1
ATOM 565 C CA . VAL A 1 75 ? 39.102 14.777 -31.927 1.00 98.25 75 VAL A CA 1
ATOM 566 C C . VAL A 1 75 ? 39.061 14.698 -33.454 1.00 98.25 75 VAL A C 1
ATOM 568 O O . VAL A 1 75 ? 38.054 15.075 -34.056 1.00 98.25 75 VAL A O 1
ATOM 571 N N . ILE A 1 76 ? 40.162 14.276 -34.076 1.00 97.50 76 ILE A N 1
ATOM 572 C CA . ILE A 1 76 ? 40.317 14.171 -35.530 1.00 97.50 76 ILE A CA 1
ATOM 573 C C . ILE A 1 76 ? 40.919 12.806 -35.870 1.00 97.50 76 ILE A C 1
ATOM 575 O O . ILE A 1 76 ? 42.079 12.566 -35.543 1.00 97.50 76 ILE A O 1
ATOM 579 N N . GLU A 1 77 ? 40.159 11.999 -36.610 1.00 96.81 77 GLU A N 1
ATOM 580 C CA . GLU A 1 77 ? 40.604 10.735 -37.211 1.00 96.81 77 GLU A CA 1
ATOM 581 C C . GLU A 1 77 ? 40.411 10.729 -38.725 1.00 96.81 77 GLU A C 1
ATOM 583 O O . GLU A 1 77 ? 39.561 11.456 -39.265 1.00 96.81 77 GLU A O 1
ATOM 588 N N . LYS A 1 78 ? 41.178 9.893 -39.433 1.00 95.38 78 LYS A N 1
ATOM 589 C CA . LYS A 1 78 ? 40.935 9.610 -40.856 1.00 95.38 78 LYS A CA 1
ATOM 590 C C . LYS A 1 78 ? 40.438 8.186 -41.062 1.00 95.38 78 LYS A C 1
ATOM 592 O O . LYS A 1 78 ? 40.735 7.270 -40.312 1.00 95.38 78 LYS A O 1
ATOM 597 N N . GLY A 1 79 ? 39.710 7.995 -42.159 1.00 94.50 79 GLY A N 1
ATOM 598 C CA . GLY A 1 79 ? 39.165 6.689 -42.509 1.00 94.50 79 GLY A CA 1
ATOM 599 C C . GLY A 1 79 ? 40.253 5.629 -42.705 1.00 94.50 79 GLY A C 1
ATOM 600 O O . GLY A 1 79 ? 41.204 5.836 -43.462 1.00 94.50 79 GLY A O 1
ATOM 601 N N . GLY A 1 80 ? 40.057 4.473 -42.068 1.00 92.31 80 GLY A N 1
ATOM 602 C CA . GLY A 1 80 ? 40.952 3.319 -42.159 1.00 92.31 80 GLY A CA 1
ATOM 603 C C . GLY A 1 80 ? 42.203 3.410 -41.285 1.00 92.31 80 GLY A C 1
ATOM 604 O O . GLY A 1 80 ? 43.131 2.635 -41.515 1.00 92.31 80 GLY A O 1
ATOM 605 N N . GLU A 1 81 ? 42.244 4.344 -40.331 1.00 94.19 81 GLU A N 1
ATOM 606 C CA . GLU A 1 81 ? 43.360 4.503 -39.396 1.00 94.19 81 GLU A CA 1
ATOM 607 C C . GLU A 1 81 ? 43.219 3.665 -38.108 1.00 94.19 81 GLU A C 1
ATOM 609 O O . GLU A 1 81 ? 44.188 3.562 -37.383 1.00 94.19 81 GLU A O 1
ATOM 614 N N . GLY A 1 82 ? 42.134 2.923 -37.881 1.00 95.19 82 GLY A N 1
ATOM 615 C CA . GLY A 1 82 ? 42.025 2.060 -36.700 1.00 95.19 82 GLY A CA 1
ATOM 616 C C . GLY A 1 82 ? 40.577 1.780 -36.329 1.00 95.19 82 GLY A C 1
ATOM 617 O O . GLY A 1 82 ? 39.680 1.983 -37.149 1.00 95.19 82 GLY A O 1
ATOM 618 N N . VAL A 1 83 ? 40.369 1.257 -35.120 1.00 96.38 83 VAL A N 1
ATOM 619 C CA . VAL A 1 83 ? 39.075 1.270 -34.425 1.00 96.38 83 VAL A CA 1
ATOM 620 C C . VAL A 1 83 ? 39.199 2.144 -33.186 1.00 96.38 83 VAL A C 1
ATOM 622 O O . VAL A 1 83 ? 39.816 1.744 -32.196 1.00 96.38 83 VAL A O 1
ATOM 625 N N . ASP A 1 84 ? 38.535 3.289 -33.187 1.00 98.00 84 ASP A N 1
ATOM 626 C CA . ASP A 1 84 ? 38.769 4.352 -32.217 1.00 98.00 84 ASP A CA 1
ATOM 627 C C . ASP A 1 84 ? 37.586 4.542 -31.266 1.00 98.00 84 ASP A C 1
ATOM 629 O O . ASP A 1 84 ? 36.412 4.391 -31.623 1.00 98.00 84 ASP A O 1
ATOM 633 N N . THR A 1 85 ? 37.889 4.859 -30.005 1.00 97.69 85 THR A N 1
ATOM 634 C CA . THR A 1 85 ? 36.884 5.011 -28.946 1.00 97.69 85 THR A CA 1
ATOM 635 C C . THR A 1 85 ? 36.995 6.358 -28.253 1.00 97.69 85 THR A C 1
ATOM 637 O O . THR A 1 85 ? 38.023 6.691 -27.663 1.00 97.69 85 THR A O 1
ATOM 640 N N . ILE A 1 86 ? 35.886 7.094 -28.200 1.00 98.31 86 ILE A N 1
ATOM 641 C CA . ILE A 1 86 ? 35.747 8.257 -27.321 1.00 98.31 86 ILE A CA 1
ATOM 642 C C . ILE A 1 86 ? 35.120 7.847 -25.985 1.00 98.31 86 ILE A C 1
ATOM 644 O O . ILE A 1 86 ? 34.028 7.289 -25.929 1.00 98.31 86 ILE A O 1
ATOM 648 N N . GLU A 1 87 ? 35.780 8.189 -24.883 1.00 96.69 87 GLU A N 1
ATOM 649 C CA . GLU A 1 87 ? 35.264 8.037 -23.525 1.00 96.69 87 GLU A CA 1
ATOM 650 C C . GLU A 1 87 ? 34.914 9.409 -22.932 1.00 96.69 87 GLU A C 1
ATOM 652 O O . GLU A 1 87 ? 35.789 10.233 -22.649 1.00 96.69 87 GLU A O 1
ATOM 657 N N . VAL A 1 88 ? 33.625 9.662 -22.708 1.00 96.25 88 VAL A N 1
ATOM 658 C CA . VAL A 1 88 ? 33.131 10.942 -22.187 1.00 96.25 88 VAL A CA 1
ATOM 659 C C . VAL A 1 88 ? 33.180 10.954 -20.659 1.00 96.25 88 VAL A C 1
ATOM 661 O O . VAL A 1 88 ? 32.471 10.203 -19.992 1.00 96.25 88 VAL A O 1
ATOM 664 N N . GLN A 1 89 ? 33.990 11.855 -20.104 1.00 94.38 89 GLN A N 1
ATOM 665 C CA . GLN A 1 89 ? 34.189 12.096 -18.669 1.00 94.38 89 GLN A CA 1
ATOM 666 C C . GLN A 1 89 ? 33.722 13.506 -18.239 1.00 94.38 89 GLN A C 1
ATOM 668 O O . GLN A 1 89 ? 34.231 14.063 -17.267 1.00 94.38 89 GLN A O 1
ATOM 673 N N . TYR A 1 90 ? 32.771 14.116 -18.957 1.00 92.94 90 TYR A N 1
ATOM 674 C CA . TYR A 1 90 ? 32.218 15.440 -18.638 1.00 92.94 90 TYR A CA 1
ATOM 675 C C . TYR A 1 90 ? 30.679 15.468 -18.667 1.00 92.94 90 TYR A C 1
ATOM 677 O O . TYR A 1 90 ? 30.033 14.541 -19.148 1.00 92.94 90 TYR A O 1
ATOM 685 N N . TYR A 1 91 ? 30.092 16.554 -18.145 1.00 91.69 91 TYR A N 1
ATOM 686 C CA . TYR A 1 91 ? 28.647 16.810 -18.179 1.00 91.69 91 TYR A CA 1
ATOM 687 C C . TYR A 1 91 ? 28.168 17.244 -19.571 1.00 91.69 91 TYR A C 1
ATOM 689 O O . TYR A 1 91 ? 28.622 18.275 -20.072 1.00 91.69 91 TYR A O 1
ATOM 697 N N . GLY A 1 92 ? 27.196 16.536 -20.143 1.00 91.12 92 GLY A N 1
ATOM 698 C CA . GLY A 1 92 ? 26.532 16.927 -21.390 1.00 91.12 92 GLY A CA 1
ATOM 699 C C . GLY A 1 92 ? 26.573 15.850 -22.468 1.00 91.12 92 GLY A C 1
ATOM 700 O O . GLY A 1 92 ? 26.716 14.666 -22.170 1.00 91.12 92 GLY A O 1
ATOM 701 N N . THR A 1 93 ? 26.422 16.275 -23.721 1.00 94.06 93 THR A N 1
ATOM 702 C CA . THR A 1 93 ? 26.355 15.385 -24.884 1.00 94.06 93 THR A CA 1
ATOM 703 C C . THR A 1 93 ? 27.619 15.458 -25.742 1.00 94.06 93 THR A C 1
ATOM 705 O O . THR A 1 93 ? 28.427 16.386 -25.619 1.00 94.06 93 THR A O 1
ATOM 708 N N . ILE A 1 94 ? 27.791 14.477 -26.628 1.00 96.50 94 ILE A N 1
ATOM 709 C CA . ILE A 1 94 ? 28.836 14.478 -27.655 1.00 96.50 94 ILE A CA 1
ATOM 710 C C . ILE A 1 94 ? 28.267 14.105 -29.023 1.00 96.50 94 ILE A C 1
ATOM 712 O O . ILE A 1 94 ? 27.368 13.279 -29.125 1.00 96.50 94 ILE A O 1
ATOM 716 N N . LYS A 1 95 ? 28.803 14.695 -30.089 1.00 97.88 95 LYS A N 1
ATOM 717 C CA . LYS A 1 95 ? 28.626 14.183 -31.447 1.00 97.88 95 LYS A CA 1
ATOM 718 C C . LYS A 1 95 ? 29.943 13.561 -31.882 1.00 97.88 95 LYS A C 1
ATOM 720 O O . LYS A 1 95 ? 30.970 14.234 -31.785 1.00 97.88 95 LYS A O 1
ATOM 725 N N . LEU A 1 96 ? 29.913 12.312 -32.334 1.00 98.31 96 LEU A N 1
ATOM 726 C CA . LEU A 1 96 ? 31.099 11.650 -32.846 1.00 98.31 96 LEU A CA 1
ATOM 727 C C . LEU A 1 96 ? 31.608 12.393 -34.091 1.00 98.31 96 LEU A C 1
ATOM 729 O O . LEU A 1 96 ? 30.825 12.654 -35.011 1.00 98.31 96 LEU A O 1
ATOM 733 N N . PRO A 1 97 ? 32.900 12.764 -34.126 1.00 97.56 97 PRO A N 1
ATOM 734 C CA . PRO A 1 97 ? 33.562 13.159 -35.362 1.00 97.56 97 PRO A CA 1
ATOM 735 C C . PRO A 1 97 ? 33.495 12.040 -36.403 1.00 97.56 97 PRO A C 1
ATOM 737 O O . PRO A 1 97 ? 33.255 10.879 -36.066 1.00 97.56 97 PRO A O 1
ATOM 740 N N . ASP A 1 98 ? 33.741 12.384 -37.665 1.00 97.06 98 ASP A N 1
ATOM 741 C CA . ASP A 1 98 ? 33.900 11.386 -38.721 1.00 97.06 98 ASP A CA 1
ATOM 742 C C . ASP A 1 98 ? 35.042 10.416 -38.375 1.00 97.06 98 ASP A C 1
ATOM 744 O O . ASP A 1 98 ? 36.039 10.817 -37.775 1.00 97.06 98 ASP A O 1
ATOM 748 N N . ASN A 1 99 ? 34.908 9.162 -38.813 1.00 97.00 99 ASN A N 1
ATOM 749 C CA . ASN A 1 99 ? 35.905 8.098 -38.636 1.00 97.00 99 ASN A CA 1
ATOM 750 C C . ASN A 1 99 ? 36.149 7.644 -37.188 1.00 97.00 99 ASN A C 1
ATOM 752 O O . ASN A 1 99 ? 37.153 7.005 -36.935 1.00 97.00 99 ASN A O 1
ATOM 756 N N . ILE A 1 100 ? 35.253 7.965 -36.249 1.00 98.31 100 ILE A N 1
ATOM 757 C CA . ILE A 1 100 ? 35.255 7.356 -34.912 1.00 98.31 100 ILE A CA 1
ATOM 758 C C . ILE A 1 100 ? 34.206 6.248 -34.871 1.00 98.31 100 ILE A C 1
ATOM 760 O O . ILE A 1 100 ? 33.041 6.499 -35.192 1.00 98.31 100 ILE A O 1
ATOM 764 N N . GLU A 1 101 ? 34.582 5.049 -34.434 1.00 97.88 101 GLU A N 1
ATOM 765 C CA . GLU A 1 101 ? 33.688 3.888 -34.386 1.00 97.88 101 GLU A CA 1
ATOM 766 C C . GLU A 1 101 ? 32.885 3.828 -33.085 1.00 97.88 101 GLU A C 1
ATOM 768 O O . GLU A 1 101 ? 31.710 3.460 -33.111 1.00 97.88 101 GLU A O 1
ATOM 773 N N . ASN A 1 102 ? 33.478 4.195 -31.945 1.00 97.75 102 ASN A N 1
ATOM 774 C CA . ASN A 1 102 ? 32.911 3.863 -30.639 1.00 97.75 102 ASN A CA 1
ATOM 775 C C . ASN A 1 102 ? 32.785 5.070 -29.697 1.00 97.75 102 ASN A C 1
ATOM 777 O O . ASN A 1 102 ? 33.652 5.945 -29.639 1.00 97.75 102 ASN A O 1
ATOM 781 N N . VAL A 1 103 ? 31.741 5.072 -28.862 1.00 98.00 103 VAL A N 1
ATOM 782 C CA . VAL A 1 103 ? 31.600 6.009 -27.735 1.00 98.00 103 VAL A CA 1
ATOM 783 C C . VAL A 1 103 ? 31.155 5.305 -26.459 1.00 98.00 103 VAL A C 1
ATOM 785 O O . VAL A 1 103 ? 30.267 4.453 -26.470 1.00 98.00 103 VAL A O 1
ATOM 788 N N . ILE A 1 104 ? 31.752 5.701 -25.335 1.00 96.06 104 ILE A N 1
ATOM 789 C CA . ILE A 1 104 ? 31.383 5.256 -23.990 1.00 96.06 104 ILE A CA 1
ATOM 790 C C . ILE A 1 104 ? 31.095 6.484 -23.124 1.00 96.06 104 ILE A C 1
ATOM 792 O O . ILE A 1 104 ? 31.953 7.348 -22.928 1.00 96.06 104 ILE A O 1
ATOM 796 N N . LEU A 1 105 ? 29.885 6.559 -22.574 1.00 95.44 105 LEU A N 1
ATOM 797 C CA . LEU A 1 105 ? 29.461 7.626 -21.668 1.00 95.44 105 LEU A CA 1
ATOM 798 C C . LEU A 1 105 ? 29.839 7.275 -20.220 1.00 95.44 105 LEU A C 1
ATOM 800 O O . LEU A 1 105 ? 29.019 6.800 -19.444 1.00 95.44 105 LEU A O 1
ATOM 804 N N . SER A 1 106 ? 31.103 7.472 -19.841 1.00 89.75 106 SER A N 1
ATOM 805 C CA . SER A 1 106 ? 31.617 7.046 -18.526 1.00 89.75 106 SER A CA 1
ATOM 806 C C . SER A 1 106 ? 31.266 7.983 -17.362 1.00 89.75 106 SER A C 1
ATOM 808 O O . SER A 1 106 ? 31.215 7.534 -16.211 1.00 89.75 106 SER A O 1
ATOM 810 N N . HIS A 1 107 ? 31.042 9.277 -17.620 1.00 88.44 107 HIS A N 1
ATOM 811 C CA . HIS A 1 107 ? 30.694 10.241 -16.573 1.00 88.44 107 HIS A CA 1
ATOM 812 C C . HIS A 1 107 ? 29.283 9.997 -16.026 1.00 88.44 107 HIS A C 1
ATOM 814 O O . HIS A 1 107 ? 28.345 9.748 -16.776 1.00 88.44 107 HIS A O 1
ATOM 820 N N . GLU A 1 108 ? 29.085 10.235 -14.729 1.00 81.44 108 GLU A N 1
ATOM 821 C CA . GLU A 1 108 ? 27.781 10.191 -14.039 1.00 81.44 108 GLU A CA 1
ATOM 822 C C . GLU A 1 108 ? 26.766 11.251 -14.502 1.00 81.44 108 GLU A C 1
ATOM 824 O O . GLU A 1 108 ? 25.719 11.409 -13.894 1.00 81.44 108 GLU A O 1
ATOM 829 N N . ARG A 1 109 ? 27.101 12.041 -15.524 1.00 82.44 109 ARG A N 1
ATOM 830 C CA . ARG A 1 109 ? 26.225 13.053 -16.130 1.00 82.44 109 ARG A CA 1
ATOM 831 C C . ARG A 1 109 ? 26.536 13.263 -17.617 1.00 82.44 109 ARG A C 1
ATOM 833 O O . ARG A 1 109 ? 26.347 14.359 -18.145 1.00 82.44 109 ARG A O 1
ATOM 840 N N . ALA A 1 110 ? 27.093 12.250 -18.272 1.00 89.25 110 ALA A N 1
ATOM 841 C CA . ALA A 1 110 ? 27.181 12.230 -19.724 1.00 89.25 110 ALA A CA 1
ATOM 842 C C . ALA A 1 110 ? 25.801 11.811 -20.246 1.00 89.25 110 ALA A C 1
ATOM 844 O O . ALA A 1 110 ? 25.369 10.683 -20.035 1.00 89.25 110 ALA A O 1
ATOM 845 N N . THR A 1 111 ? 25.072 12.749 -20.842 1.00 90.81 111 THR A N 1
ATOM 846 C CA . THR A 1 111 ? 23.615 12.653 -21.025 1.00 90.81 111 THR A CA 1
ATOM 847 C C . THR A 1 111 ? 23.188 12.281 -22.438 1.00 90.81 111 THR A C 1
ATOM 849 O O . THR A 1 111 ? 21.992 12.182 -22.720 1.00 90.81 111 THR A O 1
ATOM 852 N N . GLY A 1 112 ? 24.140 12.061 -23.342 1.00 94.81 112 GLY A N 1
ATOM 853 C CA . GLY A 1 112 ? 23.830 11.539 -24.662 1.00 94.81 112 GLY A CA 1
ATOM 854 C C . GLY A 1 112 ? 24.986 11.568 -25.645 1.00 94.81 112 GLY A C 1
ATOM 855 O O . GLY A 1 112 ? 25.998 12.241 -25.437 1.00 94.81 112 GLY A O 1
ATOM 856 N N . ALA A 1 113 ? 24.799 10.854 -26.744 1.00 97.62 113 ALA A N 1
ATOM 857 C CA . ALA A 1 113 ? 25.706 10.866 -27.873 1.00 97.62 113 ALA A CA 1
ATOM 858 C C . ALA A 1 113 ? 24.938 10.792 -29.194 1.00 97.62 113 ALA A C 1
ATOM 860 O O . ALA A 1 113 ? 23.873 10.180 -29.272 1.00 97.62 113 ALA A O 1
ATOM 861 N N . THR A 1 114 ? 25.511 11.396 -30.228 1.00 98.50 114 THR A N 1
ATOM 862 C CA . THR A 1 114 ? 25.094 11.226 -31.620 1.00 98.50 114 THR A CA 1
ATOM 863 C C . THR A 1 114 ? 26.251 10.619 -32.400 1.00 98.50 114 THR A C 1
ATOM 865 O O . THR A 1 114 ? 27.360 11.152 -32.328 1.00 98.50 114 THR A O 1
ATOM 868 N N . GLY A 1 115 ? 26.011 9.524 -33.113 1.00 98.38 115 GLY A N 1
ATOM 869 C CA . GLY A 1 115 ? 26.992 8.886 -33.980 1.00 98.38 115 GLY A CA 1
ATOM 870 C C . GLY A 1 115 ? 27.256 9.665 -35.269 1.00 98.38 115 GLY A C 1
ATOM 871 O O . GLY A 1 115 ? 26.887 10.840 -35.415 1.00 98.38 115 GLY A O 1
ATOM 872 N N . ASN A 1 116 ? 27.963 9.022 -36.190 1.00 98.00 116 ASN A N 1
ATOM 873 C CA . ASN A 1 116 ? 28.359 9.573 -37.482 1.00 98.00 116 ASN A CA 1
ATOM 874 C C . ASN A 1 116 ? 27.714 8.770 -38.630 1.00 98.00 116 ASN A C 1
ATOM 876 O O . ASN A 1 116 ? 26.523 8.493 -38.564 1.00 98.00 116 ASN A O 1
ATOM 880 N N . ALA A 1 117 ? 28.432 8.536 -39.732 1.00 97.50 117 ALA A N 1
ATOM 881 C CA . ALA A 1 117 ? 27.932 7.788 -40.893 1.00 97.50 117 ALA A CA 1
ATOM 882 C C . ALA A 1 117 ? 28.402 6.315 -40.927 1.00 97.50 117 ALA A C 1
ATOM 884 O O . ALA A 1 117 ? 28.147 5.606 -41.905 1.00 97.50 117 ALA A O 1
ATOM 885 N N . LEU A 1 118 ? 29.171 5.888 -39.923 1.00 97.38 118 LEU A N 1
ATOM 886 C CA . LEU A 1 118 ? 29.676 4.527 -39.761 1.00 97.38 118 LEU A CA 1
ATOM 887 C C . LEU A 1 118 ? 28.706 3.684 -38.935 1.00 97.38 118 LEU A C 1
ATOM 889 O O . LEU A 1 118 ? 27.808 4.206 -38.301 1.00 97.38 118 LEU A O 1
ATOM 893 N N . ALA A 1 119 ? 28.940 2.370 -38.888 1.00 97.75 119 ALA A N 1
ATOM 894 C CA . ALA A 1 119 ? 28.314 1.530 -37.873 1.00 97.75 119 ALA A CA 1
ATOM 895 C C . ALA A 1 119 ? 28.991 1.795 -36.518 1.00 97.75 119 ALA A C 1
ATOM 897 O O . ALA A 1 119 ? 30.105 1.318 -36.281 1.00 97.75 119 ALA A O 1
ATOM 898 N N . ASN A 1 120 ? 28.331 2.549 -35.644 1.00 98.44 120 ASN A N 1
ATOM 899 C CA . ASN A 1 120 ? 28.850 2.938 -34.343 1.00 98.44 120 ASN A CA 1
ATOM 900 C C . ASN A 1 120 ? 28.447 1.974 -33.219 1.00 98.44 120 ASN A C 1
ATOM 902 O O . ASN A 1 120 ? 27.326 1.463 -33.182 1.00 98.44 120 ASN A O 1
ATOM 906 N N . LEU A 1 121 ? 29.348 1.752 -32.254 1.00 98.00 121 LEU A N 1
ATOM 907 C CA . LEU A 1 121 ? 29.014 1.145 -30.959 1.00 98.00 121 LEU A CA 1
ATOM 908 C C . LEU A 1 121 ? 28.929 2.238 -29.890 1.00 98.00 121 LEU A C 1
ATOM 910 O O . LEU A 1 121 ? 29.926 2.869 -29.537 1.00 98.00 121 LEU A O 1
ATOM 914 N N . MET A 1 122 ? 27.734 2.434 -29.341 1.00 98.31 122 MET A N 1
ATOM 915 C CA . MET A 1 122 ? 27.446 3.500 -28.384 1.00 98.31 122 MET A CA 1
ATOM 916 C C . MET A 1 122 ? 26.987 2.902 -27.060 1.00 98.31 122 MET A C 1
ATOM 918 O O . MET A 1 122 ? 25.951 2.244 -27.003 1.00 98.31 122 MET A O 1
ATOM 922 N N . ILE A 1 123 ? 27.749 3.123 -25.989 1.00 96.19 123 ILE A N 1
ATOM 923 C CA . ILE A 1 123 ? 27.474 2.550 -24.666 1.00 96.19 123 ILE A CA 1
ATOM 924 C C . ILE A 1 123 ? 27.102 3.659 -23.681 1.00 96.19 123 ILE A C 1
ATOM 926 O O . ILE A 1 123 ? 27.929 4.517 -23.355 1.00 96.19 123 ILE A O 1
ATOM 930 N N . ALA A 1 124 ? 25.858 3.624 -23.197 1.00 94.19 124 ALA A N 1
ATOM 931 C CA . ALA A 1 124 ? 25.363 4.517 -22.158 1.00 94.19 124 ALA A CA 1
ATOM 932 C C . ALA A 1 124 ? 25.949 4.187 -20.774 1.00 94.19 124 ALA A C 1
ATOM 934 O O . ALA A 1 124 ? 26.466 3.098 -20.511 1.00 94.19 124 ALA A O 1
ATOM 935 N N . GLY A 1 125 ? 25.902 5.191 -19.901 1.00 87.75 125 GLY A N 1
ATOM 936 C CA . GLY A 1 125 ? 26.595 5.210 -18.622 1.00 87.75 125 GLY A CA 1
ATOM 937 C C . GLY A 1 125 ? 25.722 4.875 -17.421 1.00 87.75 125 GLY A C 1
ATOM 938 O O . GLY A 1 125 ? 24.901 3.963 -17.424 1.00 87.75 125 GLY A O 1
ATOM 939 N N . LYS A 1 126 ? 25.943 5.632 -16.344 1.00 83.19 126 LYS A N 1
ATOM 940 C CA . LYS A 1 126 ? 25.269 5.458 -15.046 1.00 83.19 126 LYS A CA 1
ATOM 941 C C . LYS A 1 126 ? 23.993 6.290 -14.888 1.00 83.19 126 LYS A C 1
ATOM 943 O O . LYS A 1 126 ? 23.366 6.228 -13.836 1.00 83.19 126 LYS A O 1
ATOM 948 N N . THR A 1 127 ? 23.666 7.099 -15.885 1.00 85.00 127 THR A N 1
ATOM 949 C CA . THR A 1 127 ? 22.498 7.978 -15.907 1.00 85.00 127 THR A CA 1
ATOM 950 C C . THR A 1 127 ? 21.815 7.867 -17.250 1.00 85.00 127 THR A C 1
ATOM 952 O O . THR A 1 127 ? 22.501 7.612 -18.241 1.00 85.00 127 THR A O 1
ATOM 955 N N . GLY A 1 128 ? 20.512 8.157 -17.271 1.00 89.06 128 GLY A N 1
ATOM 956 C CA . GLY A 1 128 ? 19.727 8.161 -18.498 1.00 89.06 128 GLY A CA 1
ATOM 957 C C . GLY A 1 128 ? 20.393 9.003 -19.583 1.00 89.06 128 GLY A C 1
ATOM 958 O O . GLY A 1 128 ? 20.784 10.155 -19.351 1.00 89.06 128 GLY A O 1
ATOM 959 N N . ALA A 1 129 ? 20.546 8.418 -20.762 1.00 93.56 129 ALA A N 1
ATOM 960 C CA . ALA A 1 129 ? 21.224 9.013 -21.896 1.00 93.56 129 ALA A CA 1
ATOM 961 C C . ALA A 1 129 ? 20.336 8.998 -23.137 1.00 93.56 129 ALA A C 1
ATOM 963 O O . ALA A 1 129 ? 19.584 8.062 -23.391 1.00 93.56 129 ALA A O 1
ATOM 964 N N . THR A 1 130 ? 20.451 10.043 -23.953 1.00 96.00 130 THR A N 1
ATOM 965 C CA . THR A 1 130 ? 19.880 10.032 -25.300 1.00 96.00 130 THR A CA 1
ATOM 966 C C . THR A 1 130 ? 20.932 9.544 -26.294 1.00 96.00 130 THR A C 1
ATOM 968 O O . THR A 1 130 ? 21.942 10.222 -26.489 1.00 96.00 130 THR A O 1
ATOM 971 N N . LEU A 1 131 ? 20.706 8.397 -26.929 1.00 98.31 131 LEU A N 1
ATOM 972 C CA . LEU A 1 131 ? 21.570 7.841 -27.970 1.00 98.31 131 LEU A CA 1
ATOM 973 C C . LEU A 1 131 ? 20.900 7.966 -29.337 1.00 98.31 131 LEU A C 1
ATOM 975 O O . LEU A 1 131 ? 19.758 7.553 -29.523 1.00 98.31 131 LEU A O 1
ATOM 979 N N . ASP A 1 132 ? 21.624 8.531 -30.290 1.00 98.31 132 ASP A N 1
ATOM 980 C CA . ASP A 1 132 ? 21.234 8.637 -31.693 1.00 98.31 132 ASP A CA 1
ATOM 981 C C . ASP A 1 132 ? 22.362 8.034 -32.527 1.00 98.31 132 ASP A C 1
ATOM 983 O O . ASP A 1 132 ? 23.472 8.563 -32.500 1.00 98.31 132 ASP A O 1
ATOM 987 N N . GLY A 1 133 ? 22.105 6.919 -33.213 1.00 97.69 133 GLY A N 1
ATOM 988 C CA . GLY A 1 133 ? 23.123 6.212 -33.999 1.00 97.69 133 GLY A CA 1
ATOM 989 C C . GLY A 1 133 ? 23.730 7.062 -35.115 1.00 97.69 133 GLY A C 1
ATOM 990 O O . GLY A 1 133 ? 24.897 6.907 -35.455 1.00 97.69 133 GLY A O 1
ATOM 991 N N . GLY A 1 134 ? 23.000 8.068 -35.604 1.00 97.69 134 GLY A N 1
ATOM 992 C CA . GLY A 1 134 ? 23.349 8.695 -36.871 1.00 97.69 134 GLY A CA 1
ATOM 993 C C . GLY A 1 134 ? 22.979 7.765 -38.019 1.00 97.69 134 GLY A C 1
ATOM 994 O O . GLY A 1 134 ? 21.936 7.130 -37.954 1.00 97.69 134 GLY A O 1
ATOM 995 N N . ALA A 1 135 ? 23.765 7.759 -39.093 1.00 97.25 135 ALA A N 1
ATOM 996 C CA . ALA A 1 135 ? 23.559 6.849 -40.213 1.00 97.25 135 ALA A CA 1
ATOM 997 C C . ALA A 1 135 ? 24.509 5.656 -40.085 1.00 97.25 135 ALA A C 1
ATOM 999 O O . ALA A 1 135 ? 25.685 5.849 -39.816 1.00 97.25 135 ALA A O 1
ATOM 1000 N N . GLY A 1 136 ? 24.044 4.451 -40.381 1.00 97.44 136 GLY A N 1
ATOM 1001 C CA . GLY A 1 136 ? 24.816 3.243 -40.134 1.00 97.44 136 GLY A CA 1
ATOM 1002 C C . GLY A 1 136 ? 23.913 2.086 -39.735 1.00 97.44 136 GLY A C 1
ATOM 1003 O O . GLY A 1 136 ? 22.695 2.179 -39.755 1.00 97.44 136 GLY A O 1
ATOM 1004 N N . ASN A 1 137 ? 24.508 0.938 -39.434 1.00 98.31 137 ASN A N 1
ATOM 1005 C CA . ASN A 1 137 ? 23.784 -0.132 -38.750 1.00 98.31 137 ASN A CA 1
ATOM 1006 C C . ASN A 1 137 ? 24.366 -0.218 -37.351 1.00 98.31 137 ASN A C 1
ATOM 1008 O O . ASN A 1 137 ? 25.337 -0.957 -37.132 1.00 98.31 137 ASN A O 1
ATOM 1012 N N . ASP A 1 138 ? 23.816 0.585 -36.451 1.00 98.75 138 ASP A N 1
ATOM 1013 C CA . ASP A 1 138 ? 24.464 0.906 -35.190 1.00 98.75 138 ASP A CA 1
ATOM 1014 C C . ASP A 1 138 ? 24.122 -0.103 -34.098 1.00 98.75 138 ASP A C 1
ATOM 1016 O O . ASP A 1 138 ? 23.126 -0.838 -34.151 1.00 98.75 138 ASP A O 1
ATOM 1020 N N . VAL A 1 139 ? 24.977 -0.147 -33.078 1.00 98.56 139 VAL A N 1
ATOM 1021 C CA . VAL A 1 139 ? 24.699 -0.855 -31.832 1.00 98.56 139 VAL A CA 1
ATOM 1022 C C . VAL A 1 139 ? 24.633 0.140 -30.689 1.00 98.56 139 VAL A C 1
ATOM 1024 O O . VAL A 1 139 ? 25.640 0.717 -30.281 1.00 98.56 139 VAL A O 1
ATOM 1027 N N . LEU A 1 140 ? 23.436 0.288 -30.131 1.00 98.69 140 LEU A N 1
ATOM 1028 C CA . LEU A 1 140 ? 23.154 1.173 -29.010 1.00 98.69 140 LEU A CA 1
ATOM 1029 C C . LEU A 1 140 ? 22.970 0.320 -27.753 1.00 98.69 140 LEU A C 1
ATOM 1031 O O . LEU A 1 140 ? 22.170 -0.612 -27.731 1.00 98.69 140 LEU A O 1
ATOM 1035 N N . VAL A 1 141 ? 23.721 0.599 -26.697 1.00 97.50 141 VAL A N 1
ATOM 1036 C CA . VAL A 1 141 ? 23.703 -0.190 -25.461 1.00 97.50 141 VAL A CA 1
ATOM 1037 C C . VAL A 1 141 ? 23.201 0.689 -24.325 1.00 97.50 141 VAL A C 1
ATOM 1039 O O . VAL A 1 141 ? 23.884 1.638 -23.942 1.00 97.50 141 VAL A O 1
ATOM 1042 N N . GLY A 1 142 ? 22.026 0.351 -23.790 1.00 95.06 142 GLY A N 1
ATOM 1043 C CA . GLY A 1 142 ? 21.437 1.000 -22.619 1.00 95.06 142 GLY A CA 1
ATOM 1044 C C . GLY A 1 142 ? 22.269 0.809 -21.351 1.00 95.06 142 GLY A C 1
ATOM 1045 O O . GLY A 1 142 ? 22.989 -0.192 -21.192 1.00 95.06 142 GLY A O 1
ATOM 1046 N N . GLY A 1 143 ? 22.177 1.799 -20.471 1.00 91.06 143 GLY A N 1
ATOM 1047 C CA . GLY A 1 143 ? 22.899 1.936 -19.217 1.00 91.06 143 GLY A CA 1
ATOM 1048 C C . GLY A 1 143 ? 21.964 1.881 -18.008 1.00 91.06 143 GLY A C 1
ATOM 1049 O O . GLY A 1 143 ? 21.027 1.086 -17.953 1.00 91.06 143 GLY A O 1
ATOM 1050 N N . ALA A 1 144 ? 22.280 2.672 -16.983 1.00 89.00 144 ALA A N 1
ATOM 1051 C CA . ALA A 1 144 ? 21.399 2.880 -15.836 1.00 89.00 144 ALA A CA 1
ATOM 1052 C C . ALA A 1 144 ? 20.588 4.172 -15.995 1.00 89.00 144 ALA A C 1
ATOM 1054 O O . ALA A 1 144 ? 21.070 5.141 -16.572 1.00 89.00 144 ALA A O 1
ATOM 1055 N N . GLY A 1 145 ? 19.403 4.220 -15.386 1.00 88.25 145 GLY A N 1
ATOM 1056 C CA . GLY A 1 145 ? 18.443 5.303 -15.607 1.00 88.25 145 GLY A CA 1
ATOM 1057 C C . GLY A 1 145 ? 17.592 5.056 -16.854 1.00 88.25 145 GLY A C 1
ATOM 1058 O O . GLY A 1 145 ? 17.710 4.015 -17.481 1.00 88.25 145 GLY A O 1
ATOM 1059 N N . ALA A 1 146 ? 16.699 5.996 -17.164 1.00 91.75 146 ALA A N 1
ATOM 1060 C CA . ALA A 1 146 ? 15.836 5.922 -18.341 1.00 91.75 146 ALA A CA 1
ATOM 1061 C C . ALA A 1 146 ? 16.566 6.450 -19.585 1.00 91.75 146 ALA A C 1
ATOM 1063 O O . ALA A 1 146 ? 16.860 7.648 -19.663 1.00 91.75 146 ALA A O 1
ATOM 1064 N N . ASP A 1 147 ? 16.842 5.573 -20.547 1.00 94.69 147 ASP A N 1
ATOM 1065 C CA . ASP A 1 147 ? 17.522 5.906 -21.798 1.00 94.69 147 ASP A CA 1
ATOM 1066 C C . ASP A 1 147 ? 16.542 6.212 -22.938 1.00 94.69 147 ASP A C 1
ATOM 1068 O O . ASP A 1 147 ? 15.428 5.690 -23.015 1.00 94.69 147 ASP A O 1
ATOM 1072 N N . VAL A 1 148 ? 16.970 7.059 -23.875 1.00 96.12 148 VAL A N 1
ATOM 1073 C CA . VAL A 1 148 ? 16.200 7.404 -25.075 1.00 96.12 148 VAL A CA 1
ATOM 1074 C C . VAL A 1 148 ? 17.000 7.069 -26.321 1.00 96.12 148 VAL A C 1
ATOM 1076 O O . VAL A 1 148 ? 18.015 7.698 -26.604 1.00 96.12 148 VAL A O 1
ATOM 1079 N N . PHE A 1 149 ? 16.501 6.132 -27.116 1.00 98.38 149 PHE A N 1
ATOM 1080 C CA . PHE A 1 149 ? 17.105 5.719 -28.378 1.00 98.38 149 PHE A CA 1
ATOM 1081 C C . PHE A 1 149 ? 16.379 6.391 -29.539 1.00 98.38 149 PHE A C 1
ATOM 1083 O O . PHE A 1 149 ? 15.183 6.182 -29.742 1.00 98.38 149 PHE A O 1
ATOM 1090 N N . ARG A 1 150 ? 17.075 7.224 -30.306 1.00 98.06 150 ARG A N 1
ATOM 1091 C CA . ARG A 1 150 ? 16.519 7.877 -31.493 1.00 98.06 150 ARG A CA 1
ATOM 1092 C C . ARG A 1 150 ? 16.824 7.034 -32.715 1.00 98.06 150 ARG A C 1
ATOM 1094 O O . ARG A 1 150 ? 17.981 6.738 -32.980 1.00 98.06 150 ARG A O 1
ATOM 1101 N N . VAL A 1 151 ? 15.775 6.683 -33.452 1.00 98.06 151 VAL A N 1
ATOM 1102 C CA . VAL A 1 151 ? 15.877 5.917 -34.696 1.00 98.06 151 VAL A CA 1
ATOM 1103 C C . VAL A 1 151 ? 15.100 6.669 -35.766 1.00 98.06 151 VAL A C 1
ATOM 1105 O O . VAL A 1 151 ? 13.889 6.896 -35.652 1.00 98.06 151 VAL A O 1
ATOM 1108 N N . GLN A 1 152 ? 15.805 7.089 -36.808 1.00 97.50 152 GLN A N 1
ATOM 1109 C CA . GLN A 1 152 ? 15.263 7.921 -37.876 1.00 97.50 152 GLN A CA 1
ATOM 1110 C C . GLN A 1 152 ? 15.218 7.151 -39.199 1.00 97.50 152 GLN A C 1
ATOM 1112 O O . GLN A 1 152 ? 16.074 6.318 -39.474 1.00 97.50 152 GLN A O 1
ATOM 1117 N N . ALA A 1 153 ? 14.200 7.405 -40.022 1.00 97.62 153 ALA A N 1
ATOM 1118 C CA . ALA A 1 153 ? 14.108 6.814 -41.356 1.00 97.62 153 ALA A CA 1
ATOM 1119 C C . ALA A 1 153 ? 15.250 7.278 -42.270 1.00 97.62 153 ALA A C 1
ATOM 1121 O O . ALA A 1 153 ? 15.518 8.478 -42.371 1.00 97.62 153 ALA A O 1
ATOM 1122 N N . GLY A 1 154 ? 15.860 6.331 -42.983 1.00 97.00 154 GLY A N 1
ATOM 1123 C CA . GLY A 1 154 ? 16.987 6.568 -43.888 1.00 97.00 154 GLY A CA 1
ATOM 1124 C C . GLY A 1 154 ? 18.363 6.479 -43.226 1.00 97.00 154 GLY A C 1
ATOM 1125 O O . GLY A 1 154 ? 19.364 6.649 -43.922 1.00 97.00 154 GLY A O 1
ATOM 1126 N N . ASN A 1 155 ? 18.414 6.212 -41.922 1.00 97.25 155 ASN A N 1
ATOM 1127 C CA . ASN A 1 155 ? 19.650 6.101 -41.161 1.00 97.25 155 ASN A CA 1
ATOM 1128 C C . ASN A 1 155 ? 20.154 4.659 -41.019 1.00 97.25 155 ASN A C 1
ATOM 1130 O O . ASN A 1 155 ? 21.257 4.480 -40.537 1.00 97.25 155 ASN A O 1
ATOM 1134 N N . GLY A 1 156 ? 19.427 3.651 -41.504 1.00 97.06 156 GLY A N 1
ATOM 1135 C CA . GLY A 1 156 ? 19.837 2.249 -41.444 1.00 97.06 156 GLY A CA 1
ATOM 1136 C C . GLY A 1 156 ? 19.115 1.439 -40.366 1.00 97.06 156 GLY A C 1
ATOM 1137 O O . GLY A 1 156 ? 17.996 1.760 -39.964 1.00 97.06 156 GLY A O 1
ATOM 1138 N N . SER A 1 157 ? 19.682 0.282 -40.019 1.00 98.44 157 SER A N 1
ATOM 1139 C CA . SER A 1 157 ? 19.061 -0.716 -39.140 1.00 98.44 157 SER A CA 1
ATOM 1140 C C . SER A 1 157 ? 19.849 -0.913 -37.854 1.00 98.44 157 SER A C 1
ATOM 1142 O O . SER A 1 157 ? 20.916 -1.537 -37.865 1.00 98.44 157 SER A O 1
ATOM 1144 N N . ASP A 1 158 ? 19.254 -0.503 -36.741 1.00 98.62 158 ASP A N 1
ATOM 1145 C CA . ASP A 1 158 ? 19.931 -0.476 -35.448 1.00 98.62 158 ASP A CA 1
ATOM 1146 C C . ASP A 1 158 ? 19.603 -1.682 -34.570 1.00 98.62 158 ASP A C 1
ATOM 1148 O O . ASP A 1 158 ? 18.555 -2.337 -34.685 1.00 98.62 158 ASP A O 1
ATOM 1152 N N . VAL A 1 159 ? 20.516 -1.967 -33.645 1.00 98.75 159 VAL A N 1
ATOM 1153 C CA . VAL A 1 159 ? 20.358 -2.985 -32.608 1.00 98.75 159 VAL A CA 1
ATOM 1154 C C . VAL A 1 159 ? 20.525 -2.346 -31.239 1.00 98.75 159 VAL A C 1
ATOM 1156 O O . VAL A 1 159 ? 21.572 -1.782 -30.934 1.00 98.75 159 VAL A O 1
ATOM 1159 N N . ILE A 1 160 ? 19.515 -2.499 -30.385 1.00 98.75 160 ILE A N 1
ATOM 1160 C CA . ILE A 1 160 ? 19.542 -2.021 -29.007 1.00 98.75 160 ILE A CA 1
ATOM 1161 C C . ILE A 1 160 ? 19.792 -3.194 -28.056 1.00 98.75 160 ILE A C 1
ATOM 1163 O O . ILE A 1 160 ? 19.062 -4.190 -28.062 1.00 98.75 160 ILE A O 1
ATOM 1167 N N . TYR A 1 161 ? 20.816 -3.060 -27.218 1.00 97.50 161 TYR A N 1
ATOM 1168 C CA . TYR A 1 161 ? 21.117 -3.953 -26.099 1.00 97.50 161 TYR A CA 1
ATOM 1169 C C . TYR A 1 161 ? 20.715 -3.311 -24.771 1.00 97.50 161 TYR A C 1
ATOM 1171 O O . TYR A 1 161 ? 20.776 -2.095 -24.623 1.00 97.50 161 TYR A O 1
ATOM 1179 N N . ASN A 1 162 ? 20.377 -4.152 -23.788 1.00 95.38 162 ASN A N 1
ATOM 1180 C CA . ASN A 1 162 ? 19.994 -3.756 -22.425 1.00 95.38 162 ASN A CA 1
ATOM 1181 C C . ASN A 1 162 ? 18.797 -2.794 -22.347 1.00 95.38 162 ASN A C 1
ATOM 1183 O O . ASN A 1 162 ? 18.705 -2.037 -21.390 1.00 95.38 162 ASN A O 1
ATOM 1187 N N . PHE A 1 163 ? 17.884 -2.843 -23.319 1.00 97.12 163 PHE A N 1
ATOM 1188 C CA . PHE A 1 163 ? 16.650 -2.066 -23.264 1.00 97.12 163 PHE A CA 1
ATOM 1189 C C . PHE A 1 163 ? 15.788 -2.499 -22.067 1.00 97.12 163 PHE A C 1
ATOM 1191 O O . PHE A 1 163 ? 15.513 -3.689 -21.895 1.00 97.12 163 PHE A O 1
ATOM 1198 N N . GLN A 1 164 ? 15.334 -1.547 -21.260 1.00 94.94 164 GLN A N 1
ATOM 1199 C CA . GLN A 1 164 ? 14.492 -1.767 -20.087 1.00 94.94 164 GLN A CA 1
ATOM 1200 C C . GLN A 1 164 ? 13.088 -1.215 -20.336 1.00 94.94 164 GLN A C 1
ATOM 1202 O O . GLN A 1 164 ? 12.843 -0.017 -20.229 1.00 94.94 164 GLN A O 1
ATOM 1207 N N . SER A 1 165 ? 12.136 -2.100 -20.640 1.00 94.12 165 SER A N 1
ATOM 1208 C CA . SER A 1 165 ? 10.740 -1.696 -20.854 1.00 94.12 165 SER A CA 1
ATOM 1209 C C . SER A 1 165 ? 10.153 -0.983 -19.626 1.00 94.12 165 SER A C 1
ATOM 1211 O O . SER A 1 165 ? 10.377 -1.385 -18.480 1.00 94.12 165 SER A O 1
ATOM 1213 N N . GLY A 1 166 ? 9.417 0.099 -19.874 1.00 91.25 166 GLY A N 1
ATOM 1214 C CA . GLY A 1 166 ? 8.872 1.015 -18.875 1.00 91.25 166 GLY A CA 1
ATOM 1215 C C . GLY A 1 166 ? 9.871 2.053 -18.357 1.00 91.25 166 GLY A C 1
ATOM 1216 O O . GLY A 1 166 ? 9.443 3.009 -17.717 1.00 91.25 166 GLY A O 1
ATOM 1217 N N . TRP A 1 167 ? 11.167 1.914 -18.634 1.00 92.88 167 TRP A N 1
ATOM 1218 C CA . TRP A 1 167 ? 12.198 2.893 -18.273 1.00 92.88 167 TRP A CA 1
ATOM 1219 C C . TRP A 1 167 ? 12.745 3.577 -19.516 1.00 92.88 167 TRP A C 1
ATOM 1221 O O . TRP A 1 167 ? 12.665 4.799 -19.622 1.00 92.88 167 TRP A O 1
ATOM 1231 N N . ASP A 1 168 ? 13.213 2.782 -20.467 1.00 96.00 168 ASP A N 1
ATOM 1232 C CA . ASP A 1 168 ? 13.768 3.258 -21.720 1.00 96.00 168 ASP A CA 1
ATOM 1233 C C . ASP A 1 168 ? 12.671 3.534 -22.747 1.00 96.00 168 ASP A C 1
ATOM 1235 O O . ASP A 1 168 ? 11.570 2.976 -22.697 1.00 96.00 168 ASP A O 1
ATOM 1239 N N . ALA A 1 169 ? 12.985 4.373 -23.729 1.00 96.12 169 ALA A N 1
ATOM 1240 C CA . ALA A 1 169 ? 12.098 4.625 -24.851 1.00 96.12 169 ALA A CA 1
ATOM 1241 C C . ALA A 1 169 ? 12.847 4.702 -26.178 1.00 96.12 169 ALA A C 1
ATOM 1243 O O . ALA A 1 169 ? 13.959 5.217 -26.275 1.00 96.12 169 ALA A O 1
ATOM 1244 N N . VAL A 1 170 ? 12.181 4.259 -27.236 1.00 97.94 170 VAL A N 1
ATOM 1245 C CA . VAL A 1 170 ? 12.609 4.416 -28.620 1.00 97.94 170 VAL A CA 1
ATOM 1246 C C . VAL A 1 170 ? 11.780 5.515 -29.272 1.00 97.94 170 VAL A C 1
ATOM 1248 O O . VAL A 1 170 ? 10.566 5.396 -29.419 1.00 97.94 170 VAL A O 1
ATOM 1251 N N . ASN A 1 171 ? 12.432 6.578 -29.725 1.00 96.06 171 ASN A N 1
ATOM 1252 C CA . ASN A 1 171 ? 11.790 7.613 -30.518 1.00 96.06 171 ASN A CA 1
ATOM 1253 C C . ASN A 1 171 ? 11.966 7.311 -32.012 1.00 96.06 171 ASN A C 1
ATOM 1255 O O . ASN A 1 171 ? 13.034 7.545 -32.582 1.00 96.06 171 ASN A O 1
ATOM 1259 N N . LEU A 1 172 ? 10.908 6.780 -32.631 1.00 97.00 172 LEU A N 1
ATOM 1260 C CA . LEU A 1 172 ? 10.859 6.498 -34.065 1.00 97.00 172 LEU A CA 1
ATOM 1261 C C . LEU A 1 172 ? 10.414 7.744 -34.837 1.00 97.00 172 LEU A C 1
ATOM 1263 O O . LEU A 1 172 ? 9.293 8.220 -34.660 1.00 97.00 172 LEU A O 1
ATOM 1267 N N . SER A 1 173 ? 11.242 8.228 -35.762 1.00 96.06 173 SER A N 1
ATOM 1268 C CA . SER A 1 173 ? 10.917 9.395 -36.593 1.00 96.06 173 SER A CA 1
ATOM 1269 C C . SER A 1 173 ? 11.010 9.088 -38.091 1.00 96.06 173 SER A C 1
ATOM 1271 O O . SER A 1 173 ? 11.849 8.314 -38.540 1.00 96.06 173 SER A O 1
ATOM 1273 N N . GLY A 1 174 ? 10.105 9.661 -38.892 1.00 96.44 174 GLY A N 1
ATOM 1274 C CA . GLY A 1 174 ? 10.098 9.494 -40.355 1.00 96.44 174 GLY A CA 1
ATOM 1275 C C . GLY A 1 174 ? 9.484 8.190 -40.893 1.00 96.44 174 GLY A C 1
ATOM 1276 O O . GLY A 1 174 ? 9.314 8.066 -42.102 1.00 96.44 174 GLY A O 1
ATOM 1277 N N . TYR A 1 175 ? 9.083 7.248 -40.031 1.00 96.56 175 TYR A N 1
ATOM 1278 C CA . TYR A 1 175 ? 8.475 5.966 -40.438 1.00 96.56 175 TYR A CA 1
ATOM 1279 C C . TYR A 1 175 ? 6.941 5.989 -40.582 1.00 96.56 175 TYR A C 1
ATOM 1281 O O . TYR A 1 175 ? 6.349 5.029 -41.070 1.00 96.56 175 TYR A O 1
ATOM 1289 N N . GLY A 1 176 ? 6.280 7.075 -40.163 1.00 95.12 176 GLY A N 1
ATOM 1290 C CA . GLY A 1 176 ? 4.825 7.244 -40.293 1.00 95.12 176 GLY A CA 1
ATOM 1291 C C . GLY A 1 176 ? 3.975 6.460 -39.283 1.00 95.12 176 GLY A C 1
ATOM 1292 O O . GLY A 1 176 ? 2.759 6.387 -39.451 1.00 95.12 176 GLY A O 1
ATOM 1293 N N . PHE A 1 177 ? 4.583 5.887 -38.240 1.00 95.44 177 PHE A N 1
ATOM 1294 C CA . PHE A 1 177 ? 3.845 5.272 -37.137 1.00 95.44 177 PHE A CA 1
ATOM 1295 C C . PHE A 1 177 ? 3.127 6.335 -36.300 1.00 95.44 177 PHE A C 1
ATOM 1297 O O . PHE A 1 177 ? 3.738 7.309 -35.869 1.00 95.44 177 PHE A O 1
ATOM 1304 N N . THR A 1 178 ? 1.837 6.127 -36.043 1.00 92.25 178 THR A N 1
ATOM 1305 C CA . THR A 1 178 ? 0.994 7.012 -35.220 1.00 92.25 178 THR A CA 1
ATOM 1306 C C . THR A 1 178 ? 0.393 6.312 -34.003 1.00 92.25 178 THR A C 1
ATOM 1308 O O . THR A 1 178 ? -0.316 6.934 -33.218 1.00 92.25 178 THR A O 1
ATOM 1311 N N . SER A 1 179 ? 0.634 5.007 -33.842 1.00 93.19 179 SER A N 1
ATOM 1312 C CA . SER A 1 179 ? 0.171 4.243 -32.682 1.00 93.19 179 SER A CA 1
ATOM 1313 C C . SER A 1 179 ? 1.049 3.028 -32.408 1.00 93.19 179 SER A C 1
ATOM 1315 O O . SER A 1 179 ? 1.624 2.428 -33.321 1.00 93.19 179 SER A O 1
ATOM 1317 N N . PHE A 1 180 ? 1.067 2.594 -31.149 1.00 95.00 180 PHE A N 1
ATOM 1318 C CA . PHE A 1 180 ? 1.765 1.377 -30.741 1.00 95.00 180 PHE A CA 1
ATOM 1319 C C . PHE A 1 180 ? 1.228 0.116 -31.438 1.00 95.00 180 PHE A C 1
ATOM 1321 O O . PHE A 1 180 ? 1.997 -0.781 -31.767 1.00 95.00 180 PHE A O 1
ATOM 1328 N N . ALA A 1 181 ? -0.071 0.063 -31.754 1.00 95.12 181 ALA A N 1
ATOM 1329 C CA . ALA A 1 181 ? -0.663 -1.059 -32.483 1.00 95.12 181 ALA A CA 1
ATOM 1330 C C . ALA A 1 181 ? -0.048 -1.250 -33.883 1.00 95.12 181 ALA A C 1
ATOM 1332 O O . ALA A 1 181 ? 0.142 -2.383 -34.324 1.00 95.12 181 ALA A O 1
ATOM 1333 N N . GLN A 1 182 ? 0.303 -0.158 -34.574 1.00 96.50 182 GLN A N 1
ATOM 1334 C CA . GLN A 1 182 ? 0.986 -0.239 -35.868 1.00 96.50 182 GLN A CA 1
ATOM 1335 C C . GLN A 1 182 ? 2.414 -0.770 -35.723 1.00 96.50 182 GLN A C 1
ATOM 1337 O O . GLN A 1 182 ? 2.831 -1.581 -36.547 1.00 96.50 182 GLN A O 1
ATOM 1342 N N . ILE A 1 183 ? 3.136 -0.352 -34.679 1.00 97.31 183 ILE A N 1
ATOM 1343 C CA . ILE A 1 183 ? 4.476 -0.868 -34.368 1.00 97.31 183 ILE A CA 1
ATOM 1344 C C . ILE A 1 183 ? 4.385 -2.362 -34.059 1.00 97.31 183 ILE A C 1
ATOM 1346 O O . ILE A 1 183 ? 5.071 -3.156 -34.692 1.00 97.31 183 ILE A O 1
ATOM 1350 N N . LEU A 1 184 ? 3.467 -2.767 -33.177 1.00 96.75 184 LEU A N 1
ATOM 1351 C CA . LEU A 1 184 ? 3.252 -4.166 -32.810 1.00 96.75 184 LEU A CA 1
ATOM 1352 C C . LEU A 1 184 ? 2.930 -5.042 -34.031 1.00 96.75 184 LEU A C 1
ATOM 1354 O O . LEU A 1 184 ? 3.464 -6.139 -34.153 1.00 96.75 184 LEU A O 1
ATOM 1358 N N . ALA A 1 185 ? 2.125 -4.543 -34.973 1.00 97.50 185 ALA A N 1
ATOM 1359 C CA . ALA A 1 185 ? 1.820 -5.242 -36.225 1.00 97.50 185 ALA A CA 1
ATOM 1360 C C . ALA A 1 185 ? 3.036 -5.408 -37.160 1.00 97.50 185 ALA A C 1
ATOM 1362 O O . ALA A 1 185 ? 2.996 -6.219 -38.089 1.00 97.50 185 ALA A O 1
ATOM 1363 N N . LYS A 1 186 ? 4.105 -4.633 -36.950 1.00 98.06 186 LYS A N 1
ATOM 1364 C CA . LYS A 1 186 ? 5.388 -4.741 -37.658 1.00 98.06 186 LYS A CA 1
ATOM 1365 C C . LYS A 1 186 ? 6.460 -5.478 -36.858 1.00 98.06 186 LYS A C 1
ATOM 1367 O O . LYS A 1 186 ? 7.543 -5.710 -37.397 1.00 98.06 186 LYS A O 1
ATOM 1372 N N . SER A 1 187 ? 6.167 -5.851 -35.619 1.00 98.25 187 SER A N 1
ATOM 1373 C CA . SER A 1 187 ? 7.096 -6.526 -34.724 1.00 98.25 187 SER A CA 1
ATOM 1374 C C . SER A 1 187 ? 6.933 -8.040 -34.776 1.00 98.25 187 SER A C 1
ATOM 1376 O O . SER A 1 187 ? 5.822 -8.567 -34.815 1.00 98.25 187 SER A O 1
ATOM 1378 N N . VAL A 1 188 ? 8.052 -8.755 -34.723 1.00 97.81 188 VAL A N 1
ATOM 1379 C CA . VAL A 1 188 ? 8.093 -10.216 -34.607 1.00 97.81 188 VAL A CA 1
ATOM 1380 C C . VAL A 1 188 ? 9.030 -10.627 -33.477 1.00 97.81 188 VAL A C 1
ATOM 1382 O O . VAL A 1 188 ? 10.087 -10.029 -33.285 1.00 97.81 188 VAL A O 1
ATOM 1385 N N . GLN A 1 189 ? 8.647 -11.664 -32.729 1.00 98.38 189 GLN A N 1
ATOM 1386 C CA . GLN A 1 189 ? 9.558 -12.328 -31.798 1.00 98.38 189 GLN A CA 1
ATOM 1387 C C . GLN A 1 189 ? 10.513 -13.219 -32.606 1.00 98.38 189 GLN A C 1
ATOM 1389 O O . GLN A 1 189 ? 10.066 -14.140 -33.292 1.00 98.38 189 GLN A O 1
ATOM 1394 N N . ALA A 1 190 ? 11.815 -12.965 -32.510 1.00 96.00 190 ALA A N 1
ATOM 1395 C CA . ALA A 1 190 ? 12.870 -13.730 -33.164 1.00 96.00 190 ALA A CA 1
ATOM 1396 C C . ALA A 1 190 ? 13.799 -14.328 -32.097 1.00 96.00 190 ALA A C 1
ATOM 1398 O O . ALA A 1 190 ? 14.731 -13.685 -31.623 1.00 96.00 190 ALA A O 1
ATOM 1399 N N . GLY A 1 191 ? 13.523 -15.566 -31.678 1.00 95.81 191 GLY A N 1
ATOM 1400 C CA . GLY A 1 191 ? 14.212 -16.154 -30.527 1.00 95.81 191 GLY A CA 1
ATOM 1401 C C . GLY A 1 191 ? 13.959 -15.321 -29.266 1.00 95.81 191 GLY A C 1
ATOM 1402 O O . GLY A 1 191 ? 12.806 -15.066 -28.919 1.00 95.81 191 GLY A O 1
ATOM 1403 N N . THR A 1 192 ? 15.025 -14.881 -28.600 1.00 95.56 192 THR A N 1
ATOM 1404 C CA . THR A 1 192 ? 14.968 -14.001 -27.420 1.00 95.56 192 THR A CA 1
ATOM 1405 C C . THR A 1 192 ? 14.830 -12.520 -27.761 1.00 95.56 192 THR A C 1
ATOM 1407 O O . THR A 1 192 ? 14.704 -11.719 -26.845 1.00 95.56 192 THR A O 1
ATOM 1410 N N . ASP A 1 193 ? 14.845 -12.145 -29.039 1.00 97.25 193 ASP A N 1
ATOM 1411 C CA . ASP A 1 193 ? 14.869 -10.751 -29.479 1.00 97.25 193 ASP A CA 1
ATOM 1412 C C . ASP A 1 193 ? 13.524 -10.322 -30.077 1.00 97.25 193 ASP A C 1
ATOM 1414 O O . ASP A 1 193 ? 12.748 -11.144 -30.579 1.00 97.25 193 ASP A O 1
ATOM 1418 N N . VAL A 1 194 ? 13.271 -9.015 -30.091 1.00 98.62 194 VAL A N 1
ATOM 1419 C CA . VAL A 1 194 ? 12.175 -8.408 -30.856 1.00 98.62 194 VAL A CA 1
ATOM 1420 C C . VAL A 1 194 ? 12.751 -7.711 -32.075 1.00 98.62 194 VAL A C 1
ATOM 1422 O O . VAL A 1 194 ? 13.636 -6.872 -31.942 1.00 98.62 194 VAL A O 1
ATOM 1425 N N . VAL A 1 195 ? 12.214 -8.006 -33.257 1.00 98.50 195 VAL A N 1
ATOM 1426 C CA . VAL A 1 195 ? 12.564 -7.304 -34.498 1.00 98.50 195 VAL A CA 1
ATOM 1427 C C . VAL A 1 195 ? 11.357 -6.511 -34.976 1.00 98.50 195 VAL A C 1
ATOM 1429 O O . VAL A 1 195 ? 10.313 -7.090 -35.273 1.00 98.50 195 VAL A O 1
ATOM 1432 N N . VAL A 1 196 ? 11.505 -5.193 -35.073 1.00 98.50 196 VAL A N 1
ATOM 1433 C CA . VAL A 1 196 ? 10.511 -4.269 -35.624 1.00 98.50 196 VAL A CA 1
ATOM 1434 C C . VAL A 1 196 ? 10.883 -3.960 -37.067 1.00 98.50 196 VAL A C 1
ATOM 1436 O O . VAL A 1 196 ? 11.933 -3.379 -37.341 1.00 98.50 196 VAL A O 1
ATOM 1439 N N . LYS A 1 197 ? 10.019 -4.325 -38.014 1.00 98.12 197 LYS A N 1
ATOM 1440 C CA . LYS A 1 197 ? 10.203 -3.962 -39.422 1.00 98.12 197 LYS A CA 1
ATOM 1441 C C . LYS A 1 197 ? 9.736 -2.527 -39.661 1.00 98.12 197 LYS A C 1
ATOM 1443 O O . LYS A 1 197 ? 8.541 -2.284 -39.832 1.00 98.12 197 LYS A O 1
ATOM 1448 N N . LEU A 1 198 ? 10.678 -1.589 -39.690 1.00 97.88 198 LEU A N 1
ATOM 1449 C CA . LEU A 1 198 ? 10.386 -0.158 -39.770 1.00 97.88 198 LEU A CA 1
ATOM 1450 C C . LEU A 1 198 ? 9.901 0.246 -41.170 1.00 97.88 198 LEU A C 1
ATOM 1452 O O . LEU A 1 198 ? 8.898 0.944 -41.301 1.00 97.88 198 LEU A O 1
ATOM 1456 N N . ASN A 1 199 ? 10.549 -0.254 -42.228 1.00 95.50 199 ASN A N 1
ATOM 1457 C CA . ASN A 1 199 ? 10.086 -0.116 -43.615 1.00 95.50 199 ASN A CA 1
ATOM 1458 C C . ASN A 1 199 ? 10.539 -1.314 -44.488 1.00 95.50 199 ASN A C 1
ATOM 1460 O O . ASN A 1 199 ? 10.662 -2.440 -44.002 1.00 95.50 199 ASN A O 1
ATOM 1464 N N . SER A 1 200 ? 10.688 -1.133 -45.806 1.00 93.44 200 SER A N 1
ATOM 1465 C CA . SER A 1 200 ? 11.133 -2.200 -46.716 1.00 93.44 200 SER A CA 1
ATOM 1466 C C . SER A 1 200 ? 12.611 -2.570 -46.581 1.00 93.44 200 SER A C 1
ATOM 1468 O O . SER A 1 200 ? 12.963 -3.689 -46.949 1.00 93.44 200 SER A O 1
ATOM 1470 N N . SER A 1 201 ? 13.449 -1.658 -46.087 1.00 94.31 201 SER A N 1
ATOM 1471 C CA . SER A 1 201 ? 14.911 -1.779 -46.027 1.00 94.31 201 SER A CA 1
ATOM 1472 C C . SER A 1 201 ? 15.490 -1.677 -44.615 1.00 94.31 201 SER A C 1
ATOM 1474 O O . SER A 1 201 ? 16.635 -2.068 -44.427 1.00 94.31 201 SER A O 1
ATOM 1476 N N . GLU A 1 202 ? 14.726 -1.178 -43.642 1.00 98.25 202 GLU A N 1
ATOM 1477 C CA . GLU A 1 202 ? 15.204 -0.884 -42.289 1.00 98.25 202 GLU A CA 1
ATOM 1478 C C . GLU A 1 202 ? 14.450 -1.676 -41.216 1.00 98.25 202 GLU A C 1
ATOM 1480 O O . GLU A 1 202 ? 13.227 -1.875 -41.283 1.00 98.25 202 GLU A O 1
ATOM 1485 N N . THR A 1 203 ? 15.195 -2.107 -40.201 1.00 98.31 203 THR A N 1
ATOM 1486 C CA . THR A 1 203 ? 14.690 -2.820 -39.025 1.00 98.31 203 THR A CA 1
ATOM 1487 C C . THR A 1 203 ? 15.319 -2.282 -37.750 1.00 98.31 203 THR A C 1
ATOM 1489 O O . THR A 1 203 ? 16.497 -1.948 -37.753 1.00 98.31 203 THR A O 1
ATOM 1492 N N . LEU A 1 204 ? 14.573 -2.316 -36.650 1.00 98.75 204 LEU A N 1
ATOM 1493 C CA . LEU A 1 204 ? 15.108 -2.149 -35.301 1.00 98.75 204 LEU A CA 1
ATOM 1494 C C . LEU A 1 204 ? 15.076 -3.494 -34.579 1.00 98.75 204 LEU A C 1
ATOM 1496 O O . LEU A 1 204 ? 14.032 -4.145 -34.549 1.00 98.75 204 LEU A O 1
ATOM 1500 N N . THR A 1 205 ? 16.186 -3.894 -33.966 1.00 98.62 205 THR A N 1
ATOM 1501 C CA . THR A 1 205 ? 16.235 -5.097 -33.122 1.00 98.62 205 THR A CA 1
ATOM 1502 C C . THR A 1 205 ? 16.426 -4.722 -31.659 1.00 98.62 205 THR A C 1
ATOM 1504 O O . THR A 1 205 ? 17.424 -4.101 -31.316 1.00 98.62 205 THR A O 1
ATOM 1507 N N . LEU A 1 206 ? 15.517 -5.150 -30.783 1.00 98.62 206 LEU A N 1
ATOM 1508 C CA . LEU A 1 206 ? 15.681 -5.082 -29.329 1.00 98.62 206 LEU A CA 1
ATOM 1509 C C . LEU A 1 206 ? 16.154 -6.448 -28.826 1.00 98.62 206 LEU A C 1
ATOM 1511 O O . LEU A 1 206 ? 15.416 -7.437 -28.903 1.00 98.62 206 LEU A O 1
ATOM 1515 N N . ARG A 1 207 ? 17.393 -6.522 -28.340 1.00 96.94 207 ARG A N 1
ATOM 1516 C CA . ARG A 1 207 ? 18.009 -7.778 -27.895 1.00 96.94 207 ARG A CA 1
ATOM 1517 C C . ARG A 1 207 ? 17.485 -8.213 -26.534 1.00 96.94 207 ARG A C 1
ATOM 1519 O O . ARG A 1 207 ? 17.366 -7.393 -25.628 1.00 96.94 207 ARG A O 1
ATOM 1526 N N . ASN A 1 208 ? 17.269 -9.518 -26.374 1.00 95.19 208 ASN A N 1
ATOM 1527 C CA . ASN A 1 208 ? 16.807 -10.155 -25.136 1.00 95.19 208 ASN A CA 1
ATOM 1528 C C . ASN A 1 208 ? 15.496 -9.568 -24.590 1.00 95.19 208 ASN A C 1
ATOM 1530 O O . ASN A 1 208 ? 15.295 -9.498 -23.379 1.00 95.19 208 ASN A O 1
ATOM 1534 N N . MET A 1 209 ? 14.605 -9.163 -25.494 1.00 96.88 209 MET A N 1
ATOM 1535 C CA . MET A 1 209 ? 13.304 -8.601 -25.166 1.00 96.88 209 MET A CA 1
ATOM 1536 C C . MET A 1 209 ? 12.163 -9.538 -25.550 1.00 96.88 209 MET A C 1
ATOM 1538 O O . MET A 1 209 ? 12.162 -10.205 -26.587 1.00 96.88 209 MET A O 1
ATOM 1542 N N . SER A 1 210 ? 11.137 -9.549 -24.703 1.00 97.00 210 SER A N 1
ATOM 1543 C CA . SER A 1 210 ? 9.866 -10.200 -24.999 1.00 97.00 210 SER A CA 1
ATOM 1544 C C . SER A 1 210 ? 8.944 -9.210 -25.696 1.00 97.00 210 SER A C 1
ATOM 1546 O O . SER A 1 210 ? 8.657 -8.139 -25.169 1.00 97.00 210 SER A O 1
ATOM 1548 N N . LEU A 1 211 ? 8.388 -9.585 -26.846 1.00 96.88 211 LEU A N 1
ATOM 1549 C CA . LEU A 1 211 ? 7.401 -8.759 -27.542 1.00 96.88 211 LEU A CA 1
ATOM 1550 C C . LEU A 1 211 ? 6.183 -8.460 -26.657 1.00 96.88 211 LEU A C 1
ATOM 1552 O O . LEU A 1 211 ? 5.581 -7.398 -26.767 1.00 96.88 211 LEU A O 1
ATOM 1556 N N . LYS A 1 212 ? 5.834 -9.384 -25.754 1.00 95.81 212 LYS A N 1
ATOM 1557 C CA . LYS A 1 212 ? 4.695 -9.233 -24.839 1.00 95.81 212 LYS A CA 1
ATOM 1558 C C . LYS A 1 212 ? 4.946 -8.253 -23.696 1.00 95.81 212 LYS A C 1
ATOM 1560 O O . LYS A 1 212 ? 3.974 -7.831 -23.082 1.00 95.81 212 LYS A O 1
ATOM 1565 N N . SER A 1 213 ? 6.204 -7.950 -23.365 1.00 94.62 213 SER A N 1
ATOM 1566 C CA . SER A 1 213 ? 6.503 -6.977 -22.310 1.00 94.62 213 SER A CA 1
ATOM 1567 C C . SER A 1 213 ? 6.457 -5.540 -22.817 1.00 94.62 213 SER A C 1
ATOM 1569 O O . SER A 1 213 ? 6.343 -4.641 -21.998 1.00 94.62 213 SER A O 1
ATOM 1571 N N . LEU A 1 214 ? 6.541 -5.324 -24.136 1.00 95.62 214 LEU A N 1
ATOM 1572 C CA . LEU A 1 214 ? 6.572 -3.983 -24.710 1.00 95.62 214 LEU A CA 1
ATOM 1573 C C . LEU A 1 214 ? 5.221 -3.272 -24.591 1.00 95.62 214 LEU A C 1
ATOM 1575 O O . LEU A 1 214 ? 4.157 -3.862 -24.796 1.00 95.62 214 LEU A O 1
ATOM 1579 N N . THR A 1 215 ? 5.281 -1.972 -24.334 1.00 94.62 215 THR A N 1
ATOM 1580 C CA . THR A 1 215 ? 4.131 -1.080 -24.182 1.00 94.62 215 THR A CA 1
ATOM 1581 C C . THR A 1 215 ? 4.255 0.144 -25.090 1.00 94.62 215 THR A C 1
ATOM 1583 O O . THR A 1 215 ? 5.294 0.398 -25.695 1.00 94.62 215 THR A O 1
ATOM 1586 N N . ALA A 1 216 ? 3.193 0.949 -25.171 1.00 94.62 216 ALA A N 1
ATOM 1587 C CA . ALA A 1 216 ? 3.224 2.205 -25.919 1.00 94.62 216 ALA A CA 1
ATOM 1588 C C . ALA A 1 216 ? 4.283 3.197 -25.393 1.00 94.62 216 ALA A C 1
ATOM 1590 O O . ALA A 1 216 ? 4.878 3.925 -26.187 1.00 94.62 216 ALA A O 1
ATOM 1591 N N . ALA A 1 217 ? 4.564 3.186 -24.085 1.00 94.38 217 ALA A N 1
ATOM 1592 C CA . ALA A 1 217 ? 5.560 4.063 -23.470 1.00 94.38 217 ALA A CA 1
ATOM 1593 C C . ALA A 1 217 ? 6.983 3.798 -23.979 1.00 94.38 217 ALA A C 1
ATOM 1595 O O . ALA A 1 217 ? 7.746 4.744 -24.172 1.00 94.38 217 ALA A O 1
ATOM 1596 N N . ASP A 1 218 ? 7.294 2.534 -24.286 1.00 96.19 218 ASP A N 1
ATOM 1597 C CA . ASP A 1 218 ? 8.595 2.106 -24.820 1.00 96.19 218 ASP A CA 1
ATOM 1598 C C . ASP A 1 218 ? 8.888 2.701 -26.200 1.00 96.19 218 ASP A C 1
ATOM 1600 O O . ASP A 1 218 ? 10.019 2.650 -26.667 1.00 96.19 218 ASP A O 1
ATOM 1604 N N . PHE A 1 219 ? 7.877 3.264 -26.865 1.00 95.56 219 PHE A N 1
ATOM 1605 C CA . PHE A 1 219 ? 7.998 3.915 -28.168 1.00 95.56 219 PHE A CA 1
ATOM 1606 C C . PHE A 1 219 ? 7.554 5.382 -28.139 1.00 95.56 219 PHE A C 1
ATOM 1608 O O . PHE A 1 219 ? 7.271 5.959 -29.189 1.00 95.56 219 PHE A O 1
ATOM 1615 N N . ASN A 1 220 ? 7.444 5.975 -26.940 1.00 90.50 220 ASN A N 1
ATOM 1616 C CA . ASN A 1 220 ? 6.942 7.335 -26.728 1.00 90.50 220 ASN A CA 1
ATOM 1617 C C . ASN A 1 220 ? 5.590 7.590 -27.436 1.00 90.50 220 ASN A C 1
ATOM 1619 O O . ASN A 1 220 ? 5.366 8.637 -28.044 1.00 90.50 220 ASN A O 1
ATOM 1623 N N . MET A 1 221 ? 4.702 6.591 -27.406 1.00 90.69 221 MET A N 1
ATOM 1624 C CA . MET A 1 221 ? 3.370 6.639 -28.011 1.00 90.69 221 MET A CA 1
ATOM 1625 C C . MET A 1 221 ? 2.293 6.865 -26.941 1.00 90.69 221 MET A C 1
ATOM 1627 O O . MET A 1 221 ? 2.486 6.470 -25.788 1.00 90.69 221 MET A O 1
ATOM 1631 N N . PRO A 1 222 ? 1.121 7.418 -27.314 1.00 86.44 222 PRO A N 1
ATOM 1632 C CA . PRO A 1 222 ? -0.008 7.539 -26.399 1.00 86.44 222 PRO A CA 1
ATOM 1633 C C . PRO A 1 222 ? -0.370 6.195 -25.757 1.00 86.44 222 PRO A C 1
ATOM 1635 O O . PRO A 1 222 ? -0.478 5.172 -26.442 1.00 86.44 222 PRO A O 1
ATOM 1638 N N . LEU A 1 223 ? -0.566 6.204 -24.439 1.00 88.94 223 LEU A N 1
ATOM 1639 C CA . LEU A 1 223 ? -0.944 5.013 -23.685 1.00 88.94 223 LEU A CA 1
ATOM 1640 C C . LEU A 1 223 ? -2.348 4.537 -24.065 1.00 88.94 223 LEU A C 1
ATOM 1642 O O . LEU A 1 223 ? -3.263 5.333 -24.265 1.00 88.94 223 LEU A O 1
ATOM 1646 N N . ASN A 1 224 ? -2.526 3.217 -24.098 1.00 81.38 224 ASN A N 1
ATOM 1647 C CA . ASN A 1 224 ? -3.847 2.604 -24.177 1.00 81.38 224 ASN A CA 1
ATOM 1648 C C . ASN A 1 224 ? -4.417 2.470 -22.760 1.00 81.38 224 ASN A C 1
ATOM 1650 O O . ASN A 1 224 ? -4.293 1.416 -22.133 1.00 81.38 224 ASN A O 1
ATOM 1654 N N . THR A 1 225 ? -4.947 3.565 -22.225 1.00 78.56 225 THR A N 1
ATOM 1655 C CA . THR A 1 225 ? -5.540 3.593 -20.885 1.00 78.56 225 THR A CA 1
ATOM 1656 C C . THR A 1 225 ? -6.991 3.108 -20.932 1.00 78.56 225 THR A C 1
ATOM 1658 O O . THR A 1 225 ? -7.659 3.260 -21.961 1.00 78.56 225 THR A O 1
ATOM 1661 N N . PRO A 1 226 ? -7.504 2.487 -19.853 1.00 72.62 226 PRO A N 1
ATOM 1662 C CA . PRO A 1 226 ? -8.914 2.133 -19.769 1.00 72.62 226 PRO A CA 1
ATOM 1663 C C . PRO A 1 226 ? -9.791 3.357 -20.037 1.00 72.62 226 PRO A C 1
ATOM 1665 O O . PRO A 1 226 ? -9.544 4.438 -19.501 1.00 72.62 226 PRO A O 1
ATOM 1668 N N . ALA A 1 227 ? -10.814 3.188 -20.877 1.00 78.44 227 ALA A N 1
ATOM 1669 C CA . ALA A 1 227 ? -11.776 4.253 -21.106 1.00 78.44 227 ALA A CA 1
ATOM 1670 C C . ALA A 1 227 ? -12.504 4.571 -19.785 1.00 78.44 227 ALA A C 1
ATOM 1672 O O . ALA A 1 227 ? -12.916 3.630 -19.098 1.00 78.44 227 ALA A O 1
ATOM 1673 N N . PRO A 1 228 ? -12.698 5.858 -19.446 1.00 82.69 228 PRO A N 1
ATOM 1674 C CA . PRO A 1 228 ? -13.545 6.246 -18.324 1.00 82.69 228 PRO A CA 1
ATOM 1675 C C . PRO A 1 228 ? -14.935 5.622 -18.447 1.00 82.69 228 PRO A C 1
ATOM 1677 O O . PRO A 1 228 ? -15.465 5.491 -19.560 1.00 82.69 228 PRO A O 1
ATOM 1680 N N . VAL A 1 229 ? -15.556 5.260 -17.325 1.00 85.75 229 VAL A N 1
ATOM 1681 C CA . VAL A 1 229 ? -16.959 4.831 -17.361 1.00 85.75 229 VAL A CA 1
ATOM 1682 C C . VAL A 1 229 ? -17.854 6.040 -17.618 1.00 85.75 229 VAL A C 1
ATOM 1684 O O . VAL A 1 229 ? -17.528 7.169 -17.268 1.00 85.75 229 VAL A O 1
ATOM 1687 N N . ALA A 1 230 ? -19.011 5.821 -18.246 1.00 84.56 230 ALA A N 1
ATOM 1688 C CA . ALA A 1 230 ? -19.877 6.913 -18.705 1.00 84.56 230 ALA A CA 1
ATOM 1689 C C . ALA A 1 230 ? -20.357 7.865 -17.586 1.00 84.56 230 ALA A C 1
ATOM 1691 O O . ALA A 1 230 ? -20.778 8.982 -17.873 1.00 84.56 230 ALA A O 1
ATOM 1692 N N . THR A 1 231 ? -20.321 7.421 -16.328 1.00 88.69 231 THR A N 1
ATOM 1693 C CA . THR A 1 231 ? -20.693 8.201 -15.140 1.00 88.69 231 THR A CA 1
ATOM 1694 C C . THR A 1 231 ? -19.537 8.987 -14.527 1.00 88.69 231 THR A C 1
ATOM 1696 O O . THR A 1 231 ? -19.781 9.778 -13.617 1.00 88.69 231 THR A O 1
ATOM 1699 N N . ASP A 1 232 ? -18.301 8.778 -14.985 1.00 93.12 232 ASP A N 1
ATOM 1700 C CA . ASP A 1 232 ? -17.138 9.468 -14.437 1.00 93.12 232 ASP A CA 1
ATOM 1701 C C . ASP A 1 232 ? -17.175 10.961 -14.753 1.00 93.12 232 ASP A C 1
ATOM 1703 O O . ASP A 1 232 ? -17.546 11.413 -15.842 1.00 93.12 232 ASP A O 1
ATOM 1707 N N . LYS A 1 233 ? -16.708 11.748 -13.789 1.00 96.06 233 LYS A N 1
ATOM 1708 C CA . LYS A 1 233 ? -16.336 13.134 -14.012 1.00 96.06 233 LYS A CA 1
ATOM 1709 C C . LYS A 1 233 ? -14.978 13.171 -14.701 1.00 96.06 233 LYS A C 1
ATOM 1711 O O . LYS A 1 233 ? -14.032 12.537 -14.246 1.00 96.06 233 LYS A O 1
ATOM 1716 N N . LEU A 1 234 ? -14.883 13.972 -15.761 1.00 96.06 234 LEU A N 1
ATOM 1717 C CA . LEU A 1 234 ? -13.640 14.205 -16.491 1.00 96.06 234 LEU A CA 1
ATOM 1718 C C . LEU A 1 234 ? -13.125 15.622 -16.244 1.00 96.06 234 LEU A C 1
ATOM 1720 O O . LEU A 1 234 ? -13.873 16.592 -16.405 1.00 96.06 234 LEU A O 1
ATOM 1724 N N . LEU A 1 235 ? -11.841 15.736 -15.912 1.00 96.06 235 LEU A N 1
ATOM 1725 C CA . LEU A 1 235 ? -11.089 16.989 -15.973 1.00 96.06 235 LEU A CA 1
ATOM 1726 C C . LEU A 1 235 ? -10.084 16.867 -17.112 1.00 96.06 235 LEU A C 1
ATOM 1728 O O . LEU A 1 235 ? -9.188 16.027 -17.073 1.00 96.06 235 LEU A O 1
ATOM 1732 N N . THR A 1 236 ? -10.241 17.683 -18.148 1.00 92.31 236 THR A N 1
ATOM 1733 C CA . THR A 1 236 ? -9.505 17.532 -19.414 1.00 92.31 236 THR A CA 1
ATOM 1734 C C . THR A 1 236 ? -8.388 18.555 -19.592 1.00 92.31 236 THR A C 1
ATOM 1736 O O . THR A 1 236 ? -7.720 18.543 -20.622 1.00 92.31 236 THR A O 1
ATOM 1739 N N . GLN A 1 237 ? -8.226 19.487 -18.650 1.00 89.69 237 GLN A N 1
ATOM 1740 C CA . GLN A 1 237 ? -7.226 20.552 -18.734 1.00 89.69 237 GLN A CA 1
ATOM 1741 C C . GLN A 1 237 ? -6.396 20.628 -17.454 1.00 89.69 237 GLN A C 1
ATOM 1743 O O . GLN A 1 237 ? -6.876 20.318 -16.360 1.00 89.69 237 GLN A O 1
ATOM 1748 N N . ALA A 1 238 ? -5.157 21.087 -17.605 1.00 90.50 238 ALA A N 1
ATOM 1749 C CA . ALA A 1 238 ? -4.277 21.423 -16.496 1.00 90.50 238 ALA A CA 1
ATOM 1750 C C . ALA A 1 238 ? -4.886 22.532 -15.619 1.00 90.50 238 ALA A C 1
ATOM 1752 O O . ALA A 1 238 ? -5.553 23.441 -16.116 1.00 90.50 238 ALA A O 1
ATOM 1753 N N . GLY A 1 239 ? -4.676 22.442 -14.307 1.00 88.69 239 GLY A N 1
ATOM 1754 C CA . GLY A 1 239 ? -5.200 23.374 -13.305 1.00 88.69 239 GLY A CA 1
ATOM 1755 C C . GLY A 1 239 ? -6.685 23.203 -12.969 1.00 88.69 239 GLY A C 1
ATOM 1756 O O . GLY A 1 239 ? -7.170 23.850 -12.044 1.00 88.69 239 GLY A O 1
ATOM 1757 N N . GLN A 1 240 ? -7.426 22.339 -13.675 1.00 93.88 240 GLN A N 1
ATOM 1758 C CA . GLN A 1 240 ? -8.796 22.008 -13.285 1.00 93.88 240 GLN A CA 1
ATOM 1759 C C . GLN A 1 240 ? -8.800 21.186 -11.997 1.00 93.88 240 GLN A C 1
ATOM 1761 O O . GLN A 1 240 ? -7.996 20.268 -11.842 1.00 93.88 240 GLN A O 1
ATOM 1766 N N . GLY A 1 241 ? -9.748 21.489 -11.112 1.00 92.94 241 GLY A N 1
ATOM 1767 C CA . GLY A 1 241 ? -9.988 20.728 -9.896 1.00 92.94 241 GLY A CA 1
ATOM 1768 C C . GLY A 1 241 ? -11.475 20.539 -9.623 1.00 92.94 241 GLY A C 1
ATOM 1769 O O . GLY A 1 241 ? -12.320 21.290 -10.121 1.00 92.94 241 GLY A O 1
ATOM 1770 N N . TRP A 1 242 ? -11.797 19.519 -8.837 1.00 93.81 242 TRP A N 1
ATOM 1771 C CA . TRP A 1 242 ? -13.160 19.181 -8.438 1.00 93.81 242 TRP A CA 1
ATOM 1772 C C . TRP A 1 242 ? -13.165 18.538 -7.057 1.00 93.81 242 TRP A C 1
ATOM 1774 O O . TRP A 1 242 ? -12.297 17.722 -6.757 1.00 93.81 242 TRP A O 1
ATOM 1784 N N . ASN A 1 243 ? -14.153 18.871 -6.227 1.00 92.50 243 ASN A N 1
ATOM 1785 C CA . ASN A 1 243 ? -14.309 18.294 -4.894 1.00 92.50 243 ASN A CA 1
ATOM 1786 C C . ASN A 1 243 ? -15.622 17.522 -4.738 1.00 92.50 243 ASN A C 1
ATOM 1788 O O . ASN A 1 243 ? -16.640 17.832 -5.362 1.00 92.50 243 ASN A O 1
ATOM 1792 N N . SER A 1 244 ? -15.583 16.506 -3.885 1.00 92.75 244 SER A N 1
ATOM 1793 C CA . SER A 1 244 ? -16.755 15.812 -3.358 1.00 92.75 244 SER A CA 1
ATOM 1794 C C . SER A 1 244 ? -16.366 15.042 -2.103 1.00 92.75 244 SER A C 1
ATOM 1796 O O . SER A 1 244 ? -15.231 14.588 -1.993 1.00 92.75 244 SER A O 1
ATOM 1798 N N . ASN A 1 245 ? -17.294 14.891 -1.156 1.00 91.25 245 ASN A N 1
ATOM 1799 C CA . ASN A 1 245 ? -17.103 14.085 0.057 1.00 91.25 245 ASN A CA 1
ATOM 1800 C C . ASN A 1 245 ? -15.815 14.396 0.858 1.00 91.25 245 ASN A C 1
ATOM 1802 O O . ASN A 1 245 ? -15.240 13.516 1.489 1.00 91.25 245 ASN A O 1
ATOM 1806 N N . GLY A 1 246 ? -15.328 15.639 0.822 1.00 90.69 246 GLY A N 1
ATOM 1807 C CA . GLY A 1 246 ? -14.087 16.051 1.490 1.00 90.69 246 GLY A CA 1
ATOM 1808 C C . GLY A 1 246 ? -12.800 15.740 0.725 1.00 90.69 246 GLY A C 1
ATOM 1809 O O . GLY A 1 246 ? -11.729 16.195 1.127 1.00 90.69 246 GLY A O 1
ATOM 1810 N N . TRP A 1 247 ? -12.902 15.072 -0.421 1.00 94.19 247 TRP A N 1
ATOM 1811 C CA . TRP A 1 247 ? -11.809 14.863 -1.363 1.00 94.19 247 TRP A CA 1
ATOM 1812 C C . TRP A 1 247 ? -11.742 15.976 -2.404 1.00 94.19 247 TRP A C 1
ATOM 1814 O O . TRP A 1 247 ? -12.745 16.627 -2.714 1.00 94.19 247 TRP A O 1
ATOM 1824 N N . PHE A 1 248 ? -10.553 16.193 -2.959 1.00 93.06 248 PHE A N 1
ATOM 1825 C CA . PHE A 1 248 ? -10.308 17.134 -4.043 1.00 93.06 248 PHE A CA 1
ATOM 1826 C C . PHE A 1 248 ? -9.358 16.508 -5.066 1.00 93.06 248 PHE A C 1
ATOM 1828 O O . PHE A 1 248 ? -8.216 16.205 -4.748 1.00 93.06 248 PHE A O 1
ATOM 1835 N N . VAL A 1 249 ? -9.837 16.295 -6.291 1.00 95.31 249 VAL A N 1
ATOM 1836 C CA . VAL A 1 249 ? -9.000 15.877 -7.424 1.00 95.31 249 VAL A CA 1
ATOM 1837 C C . VAL A 1 249 ? -8.553 17.120 -8.168 1.00 95.31 249 VAL A C 1
ATOM 1839 O O . VAL A 1 249 ? -9.383 17.983 -8.469 1.00 95.31 249 VAL A O 1
ATOM 1842 N N . VAL A 1 250 ? -7.269 17.195 -8.511 1.00 94.88 250 VAL A N 1
ATOM 1843 C CA . VAL A 1 250 ? -6.718 18.310 -9.283 1.00 94.88 250 VAL A CA 1
ATOM 1844 C C . VAL A 1 250 ? -5.690 17.839 -10.311 1.00 94.88 250 VAL A C 1
ATOM 1846 O O . VAL A 1 250 ? -4.803 17.035 -10.038 1.00 94.88 250 VAL A O 1
ATOM 1849 N N . ASN A 1 251 ? -5.787 18.390 -11.520 1.00 96.56 251 ASN A N 1
ATOM 1850 C CA . ASN A 1 251 ? -4.772 18.251 -12.564 1.00 96.56 251 ASN A CA 1
ATOM 1851 C C . ASN A 1 251 ? -3.655 19.280 -12.326 1.00 96.56 251 ASN A C 1
ATOM 1853 O O . ASN A 1 251 ? -3.491 20.221 -13.109 1.00 96.56 251 ASN A O 1
ATOM 1857 N N . ASN A 1 252 ? -2.942 19.169 -11.207 1.00 95.44 252 ASN A N 1
ATOM 1858 C CA . ASN A 1 252 ? -1.974 20.173 -10.778 1.00 95.44 252 ASN A CA 1
ATOM 1859 C C . ASN A 1 252 ? -0.719 20.149 -11.671 1.00 95.44 252 ASN A C 1
ATOM 1861 O O . ASN A 1 252 ? 0.036 19.184 -11.675 1.00 95.44 252 ASN A O 1
ATOM 1865 N N . ALA A 1 253 ? -0.498 21.220 -12.437 1.00 95.94 253 ALA A N 1
ATOM 1866 C CA . ALA A 1 253 ? 0.606 21.367 -13.394 1.00 95.94 253 ALA A CA 1
ATOM 1867 C C . ALA A 1 253 ? 1.498 22.578 -13.061 1.00 95.94 253 ALA A C 1
ATOM 1869 O O . ALA A 1 253 ? 1.917 23.328 -13.947 1.00 95.94 253 ALA A O 1
ATOM 1870 N N . TRP A 1 254 ? 1.734 22.814 -11.769 1.00 93.81 254 TRP A N 1
ATOM 1871 C CA . TRP A 1 254 ? 2.401 24.011 -11.245 1.00 93.81 254 TRP A CA 1
ATOM 1872 C C . TRP A 1 254 ? 3.783 24.295 -11.864 1.00 93.81 254 TRP A C 1
ATOM 1874 O O . TRP A 1 254 ? 4.154 25.458 -12.029 1.00 93.81 254 TRP A O 1
ATOM 1884 N N . GLY A 1 255 ? 4.530 23.256 -12.251 1.00 95.00 255 GLY A N 1
ATOM 1885 C CA . GLY A 1 255 ? 5.871 23.359 -12.837 1.00 95.00 255 GLY A CA 1
ATOM 1886 C C . GLY A 1 255 ? 5.899 23.535 -14.361 1.00 95.00 255 GLY A C 1
ATOM 1887 O O . GLY A 1 255 ? 6.970 23.674 -14.949 1.00 95.00 255 GLY A O 1
ATOM 1888 N N . SER A 1 256 ? 4.740 23.560 -15.025 1.00 95.38 256 SER A N 1
ATOM 1889 C CA . SER A 1 256 ? 4.629 23.497 -16.492 1.00 95.38 256 SER A CA 1
ATOM 1890 C C . SER A 1 256 ? 4.644 24.864 -17.197 1.00 95.38 256 SER A C 1
ATOM 1892 O O . SER A 1 256 ? 4.281 24.955 -18.364 1.00 95.38 256 SER A O 1
ATOM 1894 N N . SER A 1 257 ? 5.054 25.946 -16.528 1.00 91.88 257 SER A N 1
ATOM 1895 C CA . SER A 1 257 ? 4.944 27.323 -17.056 1.00 91.88 257 SER A CA 1
ATOM 1896 C C . SER A 1 257 ? 5.756 27.601 -18.330 1.00 91.88 257 SER A C 1
ATOM 1898 O O . SER A 1 257 ? 5.434 28.530 -19.068 1.00 91.88 257 SER A O 1
ATOM 1900 N N . ALA A 1 258 ? 6.790 26.802 -18.602 1.00 91.94 258 ALA A N 1
ATOM 1901 C CA . ALA A 1 258 ? 7.594 26.883 -19.822 1.00 91.94 258 ALA A CA 1
ATOM 1902 C C . ALA A 1 258 ? 7.006 26.090 -21.008 1.00 91.94 258 ALA A C 1
ATOM 1904 O O . ALA A 1 258 ? 7.591 26.108 -22.088 1.00 91.94 258 ALA A O 1
ATOM 1905 N N . LEU A 1 259 ? 5.888 25.384 -20.806 1.00 93.62 259 LEU A N 1
ATOM 1906 C CA . LEU A 1 259 ? 5.258 24.493 -21.778 1.00 93.62 259 LEU A CA 1
ATOM 1907 C C . LEU A 1 259 ? 3.828 24.942 -22.097 1.00 93.62 259 LEU A C 1
ATOM 1909 O O . LEU A 1 259 ? 3.132 25.538 -21.273 1.00 93.62 259 LEU A O 1
ATOM 1913 N N . THR A 1 260 ? 3.355 24.596 -23.288 1.00 94.75 260 THR A N 1
ATOM 1914 C CA . THR A 1 260 ? 2.014 24.928 -23.777 1.00 94.75 260 THR A CA 1
ATOM 1915 C C . THR A 1 260 ? 1.082 23.721 -23.660 1.00 94.75 260 THR A C 1
ATOM 1917 O O . THR A 1 260 ? 1.283 22.698 -24.315 1.00 94.75 260 THR A O 1
ATOM 1920 N N . ALA A 1 261 ? 0.022 23.835 -22.854 1.00 93.62 261 ALA A N 1
ATOM 1921 C CA . ALA A 1 261 ? -0.979 22.776 -22.700 1.00 93.62 261 ALA A CA 1
ATOM 1922 C C . ALA A 1 261 ? -1.692 22.462 -24.031 1.00 93.62 261 ALA A C 1
ATOM 1924 O O . ALA A 1 261 ? -2.052 23.365 -24.785 1.00 93.62 261 ALA A O 1
ATOM 1925 N N . GLY A 1 262 ? -1.908 21.177 -24.316 1.00 88.94 262 GLY A N 1
ATOM 1926 C CA . GLY A 1 262 ? -2.499 20.676 -25.562 1.00 88.94 262 GLY A CA 1
ATOM 1927 C C . GLY A 1 262 ? -1.548 20.654 -26.764 1.00 88.94 262 GLY A C 1
ATOM 1928 O O . GLY A 1 262 ? -1.916 20.107 -27.801 1.00 88.94 262 GLY A O 1
ATOM 1929 N N . VAL A 1 263 ? -0.344 21.222 -26.630 1.00 91.69 263 VAL A N 1
ATOM 1930 C CA . VAL A 1 263 ? 0.708 21.207 -27.659 1.00 91.69 263 VAL A CA 1
ATOM 1931 C C . VAL A 1 263 ? 1.904 20.405 -27.161 1.00 91.69 263 VAL A C 1
ATOM 1933 O O . VAL A 1 263 ? 2.214 19.360 -27.721 1.00 91.69 263 VAL A O 1
ATOM 1936 N N . ASP A 1 264 ? 2.533 20.870 -26.082 1.00 92.69 264 ASP A N 1
ATOM 1937 C CA . ASP A 1 264 ? 3.723 20.244 -25.505 1.00 92.69 264 ASP A CA 1
ATOM 1938 C C . ASP A 1 264 ? 3.353 19.151 -24.502 1.00 92.69 264 ASP A C 1
ATOM 1940 O O . ASP A 1 264 ? 4.092 18.182 -24.339 1.00 92.69 264 ASP A O 1
ATOM 1944 N N . TYR A 1 265 ? 2.211 19.304 -23.822 1.00 94.69 265 TYR A N 1
ATOM 1945 C CA . TYR A 1 265 ? 1.757 18.331 -22.839 1.00 94.69 265 TYR A CA 1
ATOM 1946 C C . TYR A 1 265 ? 0.238 18.218 -22.735 1.00 94.69 265 TYR A C 1
ATOM 1948 O O . TYR A 1 265 ? -0.508 19.142 -23.067 1.00 94.69 265 TYR A O 1
ATOM 1956 N N . THR A 1 266 ? -0.228 17.088 -22.209 1.00 94.19 266 THR A N 1
ATOM 1957 C CA . THR A 1 266 ? -1.618 16.899 -21.774 1.00 94.19 266 THR A CA 1
ATOM 1958 C C . THR A 1 266 ? -1.648 16.351 -20.356 1.00 94.19 266 THR A C 1
ATOM 1960 O O . THR A 1 266 ? -0.766 15.590 -19.964 1.00 94.19 266 THR A O 1
ATOM 1963 N N . LEU A 1 267 ? -2.668 16.743 -19.593 1.00 95.56 267 LEU A N 1
ATOM 1964 C CA . LEU A 1 267 ? -2.939 16.219 -18.262 1.00 95.56 267 LEU A CA 1
ATOM 1965 C C . LEU A 1 267 ? -4.452 16.145 -18.064 1.00 95.56 267 LEU A C 1
ATOM 1967 O O . LEU A 1 267 ? -5.152 17.148 -18.224 1.00 95.56 267 LEU A O 1
ATOM 1971 N N . ASN A 1 268 ? -4.953 14.951 -17.770 1.00 94.75 268 ASN A N 1
ATOM 1972 C CA . ASN A 1 268 ? -6.374 14.694 -17.593 1.00 94.75 268 ASN A CA 1
ATOM 1973 C C . ASN A 1 268 ? -6.628 13.701 -16.459 1.00 94.75 268 ASN A C 1
ATOM 1975 O O . ASN A 1 268 ? -5.766 12.886 -16.134 1.00 94.75 268 ASN A O 1
ATOM 1979 N N . SER A 1 269 ? -7.827 13.759 -15.888 1.00 96.50 269 SER A N 1
ATOM 1980 C CA . SER A 1 269 ? -8.276 12.816 -14.871 1.00 96.50 269 SER A CA 1
ATOM 1981 C C . SER A 1 269 ? -9.721 12.383 -15.074 1.00 96.50 269 SER A C 1
ATOM 1983 O O . SER A 1 269 ? -10.534 13.112 -15.654 1.00 96.50 269 SER A O 1
ATOM 1985 N N . ALA A 1 270 ? -10.014 11.175 -14.602 1.00 96.31 270 ALA A N 1
ATOM 1986 C CA . ALA A 1 270 ? -11.329 10.552 -14.606 1.00 96.31 270 ALA A CA 1
ATOM 1987 C C . ALA A 1 270 ? -11.601 9.917 -13.239 1.00 96.31 270 ALA A C 1
ATOM 1989 O O . ALA A 1 270 ? -10.736 9.220 -12.711 1.00 96.31 270 ALA A O 1
ATOM 1990 N N . PHE A 1 271 ? -12.771 10.174 -12.657 1.00 95.94 271 PHE A N 1
ATOM 1991 C CA . PHE A 1 271 ? -13.135 9.658 -11.334 1.00 95.94 271 PHE A CA 1
ATOM 1992 C C . PHE A 1 271 ? -14.646 9.649 -11.114 1.00 95.94 271 PHE A C 1
ATOM 1994 O O . PHE A 1 271 ? -15.385 10.453 -11.690 1.00 95.94 271 PHE A O 1
ATOM 2001 N N . SER A 1 272 ? -15.100 8.800 -10.195 1.00 95.00 272 SER A N 1
ATOM 2002 C CA . SER A 1 272 ? -16.472 8.837 -9.702 1.00 95.00 272 SER A CA 1
ATOM 2003 C C . SER A 1 272 ? -16.640 9.946 -8.665 1.00 95.00 272 SER A C 1
ATOM 2005 O O . SER A 1 272 ? -15.857 10.065 -7.726 1.00 95.00 272 SER A O 1
ATOM 2007 N N . THR A 1 273 ? -17.700 10.749 -8.779 1.00 93.75 273 THR A N 1
ATOM 2008 C CA . THR A 1 273 ? -18.015 11.764 -7.757 1.00 93.75 273 THR A CA 1
ATOM 2009 C C . THR A 1 273 ? -18.637 11.170 -6.497 1.00 93.75 273 THR A C 1
ATOM 2011 O O . THR A 1 273 ? -18.749 11.876 -5.504 1.00 93.75 273 THR A O 1
ATOM 2014 N N . SER A 1 274 ? -19.098 9.915 -6.529 1.00 92.44 274 SER A N 1
ATOM 2015 C CA . SER A 1 274 ? -19.646 9.242 -5.343 1.00 92.44 274 SER A CA 1
ATOM 2016 C C . SER A 1 274 ? -18.583 8.496 -4.539 1.00 92.44 274 SER A C 1
ATOM 2018 O O . SER A 1 274 ? -18.815 8.215 -3.369 1.00 92.44 274 SER A O 1
ATOM 2020 N N . ASP A 1 275 ? -17.459 8.153 -5.172 1.00 94.50 275 ASP A N 1
ATOM 2021 C CA . ASP A 1 275 ? -16.330 7.458 -4.556 1.00 94.50 275 ASP A CA 1
ATOM 2022 C C . ASP A 1 275 ? -15.030 7.858 -5.272 1.00 94.50 275 ASP A C 1
ATOM 2024 O O . ASP A 1 275 ? -14.687 7.319 -6.323 1.00 94.50 275 ASP A O 1
ATOM 2028 N N . MET A 1 276 ? -14.326 8.847 -4.717 1.00 94.19 276 MET A N 1
ATOM 2029 C CA . MET A 1 276 ? -13.111 9.408 -5.323 1.00 94.19 276 MET A CA 1
ATOM 2030 C C . MET A 1 276 ? -11.835 8.630 -4.973 1.00 94.19 276 MET A C 1
ATOM 2032 O O . MET A 1 276 ? -10.767 8.977 -5.477 1.00 94.19 276 MET A O 1
ATOM 2036 N N . THR A 1 277 ? -11.908 7.580 -4.147 1.00 96.44 277 THR A N 1
ATOM 2037 C CA . THR A 1 277 ? -10.735 6.765 -3.783 1.00 96.44 277 THR A CA 1
ATOM 2038 C C . THR A 1 277 ? -10.679 5.429 -4.516 1.00 96.44 277 THR A C 1
ATOM 2040 O O . THR A 1 277 ? -9.748 4.656 -4.296 1.00 96.44 277 THR A O 1
ATOM 2043 N N . ARG A 1 278 ? -11.638 5.149 -5.409 1.00 94.69 278 ARG A N 1
ATOM 2044 C CA . ARG A 1 278 ? -11.689 3.922 -6.214 1.00 94.69 278 ARG A CA 1
ATOM 2045 C C . ARG A 1 278 ? -11.869 4.227 -7.698 1.00 94.69 278 ARG A C 1
ATOM 2047 O O . ARG A 1 278 ? -12.896 4.741 -8.124 1.00 94.69 278 ARG A O 1
ATOM 2054 N N . GLY A 1 279 ? -10.878 3.852 -8.499 1.00 93.06 279 GLY A N 1
ATOM 2055 C CA . GLY A 1 279 ? -10.867 4.030 -9.952 1.00 93.06 279 GLY A CA 1
ATOM 2056 C C . GLY A 1 279 ? -10.425 5.418 -10.428 1.00 93.06 279 GLY A C 1
ATOM 2057 O O . GLY A 1 279 ? -10.322 5.627 -11.637 1.00 93.06 279 GLY A O 1
ATOM 2058 N N . THR A 1 280 ? -10.116 6.349 -9.518 1.00 96.00 280 THR A N 1
ATOM 2059 C CA . THR A 1 280 ? -9.598 7.679 -9.873 1.00 96.00 280 THR A CA 1
ATOM 2060 C C . THR A 1 280 ? -8.300 7.539 -10.648 1.00 96.00 280 THR A C 1
ATOM 2062 O O . THR A 1 280 ? -7.319 7.003 -10.135 1.00 96.00 280 THR A O 1
ATOM 2065 N N . THR A 1 281 ? -8.304 8.008 -11.891 1.00 96.88 281 THR A N 1
ATOM 2066 C CA . THR A 1 281 ? -7.197 7.854 -12.831 1.00 96.88 281 THR A CA 1
ATOM 2067 C C . THR A 1 281 ? -6.690 9.212 -13.283 1.00 96.88 281 THR A C 1
ATOM 2069 O O . THR A 1 281 ? -7.481 10.069 -13.671 1.00 96.88 281 THR A O 1
ATOM 2072 N N . PHE A 1 282 ? -5.372 9.375 -13.292 1.00 97.38 282 PHE A N 1
ATOM 2073 C CA . PHE A 1 282 ? -4.647 10.509 -13.847 1.00 97.38 282 PHE A CA 1
ATOM 2074 C C . PHE A 1 282 ? -3.834 10.035 -15.043 1.00 97.38 282 PHE A C 1
ATOM 2076 O O . PHE A 1 282 ? -3.125 9.037 -14.945 1.00 97.38 282 PHE A O 1
ATOM 2083 N N . ASN A 1 283 ? -3.914 10.747 -16.163 1.00 95.50 283 ASN A N 1
ATOM 2084 C CA . ASN A 1 283 ? -3.123 10.468 -17.356 1.00 95.50 283 ASN A CA 1
ATOM 2085 C C . ASN A 1 283 ? -2.394 11.729 -17.791 1.00 95.50 283 ASN A C 1
ATOM 2087 O O . ASN A 1 283 ? -2.997 12.802 -17.886 1.00 95.50 283 ASN A O 1
ATOM 2091 N N . TRP A 1 284 ? -1.121 11.582 -18.127 1.00 95.38 284 TRP A N 1
ATOM 2092 C CA . TRP A 1 284 ? -0.291 12.672 -18.611 1.00 95.38 284 TRP A CA 1
ATOM 2093 C C . TRP A 1 284 ? 0.551 12.247 -19.801 1.00 95.38 284 TRP A C 1
ATOM 2095 O O . TRP A 1 284 ? 0.895 11.080 -19.976 1.00 95.38 284 TRP A O 1
ATOM 2105 N N . SER A 1 285 ? 0.913 13.235 -20.603 1.00 94.06 285 SER A N 1
ATOM 2106 C CA . SER A 1 285 ? 1.899 13.114 -21.667 1.00 94.06 285 SER A CA 1
ATOM 2107 C C . SER A 1 285 ? 2.727 14.380 -21.639 1.00 94.06 285 SER A C 1
ATOM 2109 O O . SER A 1 285 ? 2.196 15.438 -21.961 1.00 94.06 285 SER A O 1
ATOM 2111 N N . TYR A 1 286 ? 3.992 14.267 -21.259 1.00 94.44 286 TYR A N 1
ATOM 2112 C CA . TYR A 1 286 ? 4.983 15.338 -21.268 1.00 94.44 286 TYR A CA 1
ATOM 2113 C C . TYR A 1 286 ? 6.137 14.985 -22.211 1.00 94.44 286 TYR A C 1
ATOM 2115 O O . TYR A 1 286 ? 6.338 13.806 -22.521 1.00 94.44 286 TYR A O 1
ATOM 2123 N N . PRO A 1 287 ? 6.928 15.975 -22.663 1.00 91.88 287 PRO A N 1
ATOM 2124 C CA . PRO A 1 287 ? 8.124 15.702 -23.444 1.00 91.88 287 PRO A CA 1
ATOM 2125 C C . PRO A 1 287 ? 9.066 14.763 -22.684 1.00 91.88 287 PRO A C 1
ATOM 2127 O O . PRO A 1 287 ? 9.316 14.936 -21.490 1.00 91.88 287 PRO A O 1
ATOM 2130 N N . LEU A 1 288 ? 9.591 13.755 -23.375 1.00 90.06 288 LEU A N 1
ATOM 2131 C CA . LEU A 1 288 ? 10.574 12.849 -22.800 1.00 90.06 288 LEU A CA 1
ATOM 2132 C C . LEU A 1 288 ? 11.944 13.538 -22.748 1.00 90.06 288 LEU A C 1
ATOM 2134 O O . LEU A 1 288 ? 12.399 14.107 -23.743 1.00 90.06 288 LEU A O 1
ATOM 2138 N N . THR A 1 289 ? 12.607 13.484 -21.597 1.00 87.44 289 THR A N 1
ATOM 2139 C CA . THR A 1 289 ? 13.923 14.095 -21.390 1.00 87.44 289 THR A CA 1
ATOM 2140 C C . THR A 1 289 ? 14.776 13.227 -20.477 1.00 87.44 289 THR A C 1
ATOM 2142 O O . THR A 1 289 ? 14.268 12.592 -19.557 1.00 87.44 289 THR A O 1
ATOM 2145 N N . THR A 1 290 ? 16.082 13.213 -20.743 1.00 83.44 290 THR A N 1
ATOM 2146 C CA . THR A 1 290 ? 17.097 12.554 -19.911 1.00 83.44 290 THR A CA 1
ATOM 2147 C C . THR A 1 290 ? 17.962 13.561 -19.141 1.00 83.44 290 THR A C 1
ATOM 2149 O O . THR A 1 290 ? 18.822 13.170 -18.356 1.00 83.44 290 THR A O 1
ATOM 2152 N N . THR A 1 291 ? 17.762 14.869 -19.357 1.00 75.94 291 THR A N 1
ATOM 2153 C CA . THR A 1 291 ? 18.660 15.946 -18.891 1.00 75.94 291 THR A CA 1
ATOM 2154 C C . THR A 1 291 ? 18.010 16.962 -17.958 1.00 75.94 291 THR A C 1
ATOM 2156 O O . THR A 1 291 ? 18.707 17.511 -17.105 1.00 75.94 291 THR A O 1
ATOM 2159 N N . ASP A 1 292 ? 16.712 17.235 -18.114 1.00 75.25 292 ASP A N 1
ATOM 2160 C CA . ASP A 1 292 ? 15.957 18.146 -17.245 1.00 75.25 292 ASP A CA 1
ATOM 2161 C C . ASP A 1 292 ? 15.113 17.308 -16.284 1.00 75.25 292 ASP A C 1
ATOM 2163 O O . ASP A 1 292 ? 14.193 16.618 -16.707 1.00 75.25 292 ASP A O 1
ATOM 2167 N N . GLN A 1 293 ? 15.474 17.336 -15.003 1.00 76.44 293 GLN A N 1
ATOM 2168 C CA . GLN A 1 293 ? 14.819 16.568 -13.936 1.00 76.44 293 GLN A CA 1
ATOM 2169 C C . GLN A 1 293 ? 13.869 17.446 -13.107 1.00 76.44 293 GLN A C 1
ATOM 2171 O O . GLN A 1 293 ? 13.584 17.158 -11.947 1.00 76.44 293 GLN A O 1
ATOM 2176 N N . ARG A 1 294 ? 13.431 18.580 -13.662 1.00 90.62 294 ARG A N 1
ATOM 2177 C CA . ARG A 1 294 ? 12.471 19.467 -13.006 1.00 90.62 294 ARG A CA 1
ATOM 2178 C C . ARG A 1 294 ? 11.093 18.825 -12.970 1.00 90.62 294 ARG A C 1
ATOM 2180 O O . ARG A 1 294 ? 10.601 18.360 -13.992 1.00 90.62 294 ARG A O 1
ATOM 2187 N N . ILE A 1 295 ? 10.442 18.903 -11.817 1.00 95.81 295 ILE A N 1
ATOM 2188 C CA . ILE A 1 295 ? 9.047 18.495 -11.673 1.00 95.81 295 ILE A CA 1
ATOM 2189 C C . ILE A 1 295 ? 8.142 19.499 -12.395 1.00 95.81 295 ILE A C 1
ATOM 2191 O O . ILE A 1 295 ? 8.224 20.710 -12.177 1.00 95.81 295 ILE A O 1
ATOM 2195 N N . LEU A 1 296 ? 7.300 18.993 -13.292 1.00 96.69 296 LEU A N 1
ATOM 2196 C CA . LEU A 1 296 ? 6.409 19.767 -14.158 1.00 96.69 296 LEU A CA 1
ATOM 2197 C C . LEU A 1 296 ? 4.963 19.759 -13.653 1.00 96.69 296 LEU A C 1
ATOM 2199 O O . LEU A 1 296 ? 4.220 20.717 -13.897 1.00 96.69 296 LEU A O 1
ATOM 2203 N N . ALA A 1 297 ? 4.554 18.695 -12.966 1.00 97.62 297 ALA A N 1
ATOM 2204 C CA . ALA A 1 297 ? 3.196 18.501 -12.474 1.00 97.62 297 ALA A CA 1
ATOM 2205 C C . ALA A 1 297 ? 3.157 17.550 -11.274 1.00 97.62 297 ALA A C 1
ATOM 2207 O O . ALA A 1 297 ? 4.072 16.754 -11.091 1.00 97.62 297 ALA A O 1
ATOM 2208 N N . TYR A 1 298 ? 2.071 17.621 -10.508 1.00 97.75 298 TYR A N 1
ATOM 2209 C CA . TYR A 1 298 ? 1.726 16.687 -9.439 1.00 97.75 298 TYR A CA 1
ATOM 2210 C C . TYR A 1 298 ? 0.216 16.389 -9.465 1.00 97.75 298 TYR A C 1
ATOM 2212 O O . TYR A 1 298 ? -0.513 16.836 -8.590 1.00 97.75 298 TYR A O 1
ATOM 2220 N N . PRO A 1 299 ? -0.325 15.735 -10.512 1.00 97.75 299 PRO A N 1
ATOM 2221 C CA . PRO A 1 299 ? -1.725 15.321 -10.504 1.00 97.75 299 PRO A CA 1
ATOM 2222 C C . PRO A 1 299 ? -2.033 14.431 -9.303 1.00 97.75 299 PRO A C 1
ATOM 2224 O O . PRO A 1 299 ? -1.340 13.440 -9.066 1.00 97.75 299 PRO A O 1
ATOM 2227 N N . GLU A 1 300 ? -3.075 14.792 -8.563 1.00 96.88 300 GLU A N 1
ATOM 2228 C CA . GLU A 1 300 ? -3.228 14.326 -7.189 1.00 96.88 300 GLU A CA 1
ATOM 2229 C C . GLU A 1 300 ? -4.685 14.298 -6.713 1.00 96.88 300 GLU A C 1
ATOM 2231 O O . GLU A 1 300 ? -5.572 15.009 -7.212 1.00 96.88 300 GLU A O 1
ATOM 2236 N N . LEU A 1 301 ? -4.905 13.444 -5.716 1.00 96.50 301 LEU A N 1
ATOM 2237 C CA . LEU A 1 301 ? -6.105 13.346 -4.901 1.00 96.50 301 LEU A CA 1
ATOM 2238 C C . LEU A 1 301 ? -5.770 13.819 -3.481 1.00 96.50 301 LEU A C 1
ATOM 2240 O O . LEU A 1 301 ? -4.918 13.238 -2.812 1.00 96.50 301 LEU A O 1
ATOM 2244 N N . ILE A 1 302 ? -6.473 14.846 -3.015 1.00 94.75 302 ILE A N 1
ATOM 2245 C CA . ILE A 1 302 ? -6.190 15.551 -1.762 1.00 94.75 302 ILE A CA 1
ATOM 2246 C C . ILE A 1 302 ? -7.326 15.329 -0.764 1.00 94.75 302 ILE A C 1
ATOM 2248 O O . ILE A 1 302 ? -8.502 15.479 -1.112 1.00 94.75 302 ILE A O 1
ATOM 2252 N N . PHE A 1 303 ? -6.976 15.066 0.495 1.00 94.06 303 PHE A N 1
ATOM 2253 C CA . PHE A 1 303 ? -7.880 15.191 1.639 1.00 94.06 303 PHE A CA 1
ATOM 2254 C C . PHE A 1 303 ? -7.331 16.199 2.654 1.00 94.06 303 PHE A C 1
ATOM 2256 O O . PHE A 1 303 ? -6.155 16.164 3.015 1.00 94.06 303 PHE A O 1
ATOM 2263 N N . GLY A 1 304 ? -8.189 17.095 3.146 1.00 90.38 304 GLY A N 1
ATOM 2264 C CA . GLY A 1 304 ? -7.794 18.227 3.989 1.00 90.38 304 GLY A CA 1
ATOM 2265 C C . GLY A 1 304 ? -7.562 19.516 3.195 1.00 90.38 304 GLY A C 1
ATOM 2266 O O . GLY A 1 304 ? -8.123 19.712 2.118 1.00 90.38 304 GLY A O 1
ATOM 2267 N N . THR A 1 305 ? -6.793 20.451 3.758 1.00 87.31 305 THR A N 1
ATOM 2268 C CA . THR A 1 305 ? -6.551 21.773 3.148 1.00 87.31 305 THR A CA 1
ATOM 2269 C C . THR A 1 305 ? -5.070 22.126 3.167 1.00 87.31 305 THR A C 1
ATOM 2271 O O . THR A 1 305 ? -4.553 22.584 4.196 1.00 87.31 305 THR A O 1
ATOM 2274 N N . SER A 1 306 ? -4.432 21.979 2.003 1.00 84.00 306 SER A N 1
ATOM 2275 C CA . SER A 1 306 ? -3.043 22.373 1.757 1.00 84.00 306 SER A CA 1
ATOM 2276 C C . SER A 1 306 ? -2.783 23.827 2.173 1.00 84.00 306 SER A C 1
ATOM 2278 O O . SER A 1 306 ? -3.575 24.716 1.837 1.00 84.00 306 SER A O 1
ATOM 2280 N N . PRO A 1 307 ? -1.657 24.134 2.843 1.00 87.19 307 PRO A N 1
ATOM 2281 C CA . PRO A 1 307 ? -1.222 25.509 3.074 1.00 87.19 307 PRO A CA 1
ATOM 2282 C C . PRO A 1 307 ? -1.077 26.322 1.783 1.00 87.19 307 PRO A C 1
ATOM 2284 O O . PRO A 1 307 ? -1.267 27.539 1.812 1.00 87.19 307 PRO A O 1
ATOM 2287 N N . HIS A 1 308 ? -0.767 25.675 0.655 1.00 83.69 308 HIS A N 1
ATOM 2288 C CA . HIS A 1 308 ? -0.595 26.332 -0.643 1.00 83.69 308 HIS A CA 1
ATOM 2289 C C . HIS A 1 308 ? -1.919 26.663 -1.341 1.00 83.69 308 HIS A C 1
ATOM 2291 O O . HIS A 1 308 ? -1.951 27.557 -2.187 1.00 83.69 308 HIS A O 1
ATOM 2297 N N . ASN A 1 309 ? -3.020 26.020 -0.945 1.00 71.81 309 ASN A N 1
ATOM 2298 C CA . ASN A 1 309 ? -4.348 26.269 -1.492 1.00 71.81 309 ASN A CA 1
ATOM 2299 C C . ASN A 1 309 ? -5.318 26.720 -0.387 1.00 71.81 309 ASN A C 1
ATOM 2301 O O . ASN A 1 309 ? -6.060 25.934 0.196 1.00 71.81 309 ASN A O 1
ATOM 2305 N N . ALA A 1 310 ? -5.302 28.027 -0.104 1.00 55.66 310 ALA A N 1
ATOM 2306 C CA . ALA A 1 310 ? -6.088 28.675 0.953 1.00 55.66 310 ALA A CA 1
ATOM 2307 C C . ALA A 1 310 ? -7.615 28.588 0.766 1.00 55.66 310 ALA A C 1
ATOM 2309 O O . ALA A 1 310 ? -8.369 28.843 1.710 1.00 55.66 310 ALA A O 1
ATOM 2310 N N . ALA A 1 311 ? -8.083 28.270 -0.445 1.00 58.12 311 ALA A N 1
ATOM 2311 C CA . ALA A 1 311 ? -9.484 27.979 -0.692 1.00 58.12 311 ALA A CA 1
ATOM 2312 C C . ALA A 1 311 ? -9.777 26.592 -0.105 1.00 58.12 311 ALA A C 1
ATOM 2314 O O . ALA A 1 311 ? -9.588 25.582 -0.774 1.00 58.12 311 ALA A O 1
ATOM 2315 N N . GLY A 1 312 ? -10.166 26.546 1.175 1.00 60.41 312 GLY A N 1
ATOM 2316 C CA . GLY A 1 312 ? -10.473 25.294 1.873 1.00 60.41 312 GLY A CA 1
ATOM 2317 C C . GLY A 1 312 ? -11.444 24.404 1.094 1.00 60.41 312 GLY A C 1
ATOM 2318 O O . GLY A 1 312 ? -12.185 24.891 0.245 1.00 60.41 312 GLY A O 1
ATOM 2319 N N . ASN A 1 313 ? -11.461 23.100 1.376 1.00 74.00 313 ASN A N 1
ATOM 2320 C CA . ASN A 1 313 ? -12.354 22.176 0.679 1.00 74.00 313 ASN A CA 1
ATOM 2321 C C . ASN A 1 313 ? -13.798 22.312 1.213 1.00 74.00 313 ASN A C 1
ATOM 2323 O O . ASN A 1 313 ? -14.084 21.808 2.299 1.00 74.00 313 ASN A O 1
ATOM 2327 N N . PRO A 1 314 ? -14.741 22.947 0.484 1.00 69.38 314 PRO A N 1
ATOM 2328 C CA . PRO A 1 314 ? -16.096 23.184 0.988 1.00 69.38 314 PRO A CA 1
ATOM 2329 C C . PRO A 1 314 ? -16.895 21.892 1.199 1.00 69.38 314 PRO A C 1
ATOM 2331 O O . PRO A 1 314 ? -17.912 21.914 1.888 1.00 69.38 314 PRO A O 1
ATOM 2334 N N . THR A 1 315 ? -16.457 20.781 0.602 1.00 79.69 315 THR A N 1
ATOM 2335 C CA . THR A 1 315 ? -17.103 19.473 0.764 1.00 79.69 315 THR A CA 1
ATOM 2336 C C . THR A 1 315 ? -16.568 18.695 1.961 1.00 79.69 315 THR A C 1
ATOM 2338 O O . THR A 1 315 ? -17.203 17.726 2.370 1.00 79.69 315 THR A O 1
ATOM 2341 N N . ASP A 1 316 ? -15.452 19.125 2.566 1.00 80.38 316 ASP A N 1
ATOM 2342 C CA . ASP A 1 316 ? -14.985 18.567 3.836 1.00 80.38 316 ASP A CA 1
ATOM 2343 C C . ASP A 1 316 ? -15.758 19.208 4.995 1.00 80.38 316 ASP A C 1
ATOM 2345 O O . ASP A 1 316 ? -15.306 20.123 5.688 1.00 80.38 316 ASP A O 1
ATOM 2349 N N . THR A 1 317 ? -16.974 18.718 5.212 1.00 79.81 317 THR A N 1
ATOM 2350 C CA . THR A 1 317 ? -17.795 19.120 6.360 1.00 79.81 317 THR A CA 1
ATOM 2351 C C . THR A 1 317 ? -17.352 18.450 7.658 1.00 79.81 317 THR A C 1
ATOM 2353 O O . THR A 1 317 ? -17.756 18.877 8.739 1.00 79.81 317 THR A O 1
ATOM 2356 N N . SER A 1 318 ? -16.545 17.393 7.559 1.00 79.19 318 SER A N 1
ATOM 2357 C CA . SER A 1 318 ? -16.110 16.574 8.688 1.00 79.19 318 SER A CA 1
ATOM 2358 C C . SER A 1 318 ? -14.997 17.224 9.505 1.00 79.19 318 SER A C 1
ATOM 2360 O O . SER A 1 318 ? -14.888 16.955 10.707 1.00 79.19 318 SER A O 1
ATOM 2362 N N . LYS A 1 319 ? -14.218 18.113 8.866 1.00 82.25 319 LYS A N 1
ATOM 2363 C CA . LYS A 1 319 ? -13.114 18.874 9.465 1.00 82.25 319 LYS A CA 1
ATOM 2364 C C . LYS A 1 319 ? -12.151 17.967 10.224 1.00 82.25 319 LYS A C 1
ATOM 2366 O O . LYS A 1 319 ? -11.821 18.229 11.381 1.00 82.25 319 LYS A O 1
ATOM 2371 N N . VAL A 1 320 ? -11.763 16.857 9.596 1.00 88.56 320 VAL A N 1
ATOM 2372 C CA . VAL A 1 320 ? -10.797 15.927 10.191 1.00 88.56 320 VAL A CA 1
ATOM 2373 C C . VAL A 1 320 ? -9.440 16.603 10.330 1.00 88.56 320 VAL A C 1
ATOM 2375 O O . VAL A 1 320 ? -8.846 16.511 11.395 1.00 88.56 320 VAL A O 1
ATOM 2378 N N . PHE A 1 321 ? -8.994 17.327 9.299 1.00 90.88 321 PHE A N 1
ATOM 2379 C CA . PHE A 1 321 ? -7.815 18.190 9.342 1.00 90.88 321 PHE A CA 1
ATOM 2380 C C . PHE A 1 321 ? -8.240 19.669 9.412 1.00 90.88 321 PHE A C 1
ATOM 2382 O O . PHE A 1 321 ? -9.302 20.029 8.897 1.00 90.88 321 PHE A O 1
ATOM 2389 N N . PRO A 1 322 ? -7.442 20.554 10.037 1.00 91.94 322 PRO A N 1
ATOM 2390 C CA . PRO A 1 322 ? -6.099 20.323 10.571 1.00 91.94 322 PRO A CA 1
ATOM 2391 C C . PRO A 1 322 ? -6.062 19.657 11.959 1.00 91.94 322 PRO A C 1
ATOM 2393 O O . PRO A 1 322 ? -6.942 19.884 12.785 1.00 91.94 322 PRO A O 1
ATOM 2396 N N . VAL A 1 323 ? -4.997 18.897 12.240 1.00 92.50 323 VAL A N 1
ATOM 2397 C CA . VAL A 1 323 ? -4.754 18.217 13.533 1.00 92.50 323 VAL A CA 1
ATOM 2398 C C . VAL A 1 323 ? -3.372 18.575 14.055 1.00 92.50 323 VAL A C 1
ATOM 2400 O O . VAL A 1 323 ? -2.396 18.455 13.325 1.00 92.50 323 VAL A O 1
ATOM 2403 N N . GLN A 1 324 ? -3.264 18.979 15.321 1.00 95.25 324 GLN A N 1
ATOM 2404 C CA . GLN A 1 324 ? -1.957 19.209 15.939 1.00 95.25 324 GLN A CA 1
ATOM 2405 C C . GLN A 1 324 ? -1.222 17.879 16.166 1.00 95.25 324 GLN A C 1
ATOM 2407 O O . GLN A 1 324 ? -1.827 16.921 16.644 1.00 95.25 324 GLN A O 1
ATOM 2412 N N . VAL A 1 325 ? 0.074 17.814 15.859 1.00 96.50 325 VAL A N 1
ATOM 2413 C CA . VAL A 1 325 ? 0.896 16.594 15.943 1.00 96.50 325 VAL A CA 1
ATOM 2414 C C . VAL A 1 325 ? 0.864 15.988 17.346 1.00 96.50 325 VAL A C 1
ATOM 2416 O O . VAL A 1 325 ? 0.722 14.775 17.472 1.00 96.50 325 VAL A O 1
ATOM 2419 N N . SER A 1 326 ? 0.883 16.814 18.397 1.00 94.25 326 SER A N 1
ATOM 2420 C CA . SER A 1 326 ? 0.751 16.367 19.795 1.00 94.25 326 SER A CA 1
ATOM 2421 C C . SER A 1 326 ? -0.508 15.547 20.078 1.00 94.25 326 SER A C 1
ATOM 2423 O O . SER A 1 326 ? -0.550 14.768 21.030 1.00 94.25 326 SER A O 1
ATOM 2425 N N . ASN A 1 327 ? -1.545 15.744 19.268 1.00 92.94 327 ASN A N 1
ATOM 2426 C CA . ASN A 1 327 ? -2.847 15.125 19.429 1.00 92.94 327 ASN A CA 1
ATOM 2427 C C . ASN A 1 327 ? -3.017 13.902 18.522 1.00 92.94 327 ASN A C 1
ATOM 2429 O O . ASN A 1 327 ? -4.018 13.211 18.652 1.00 92.94 327 ASN A O 1
ATOM 2433 N N . LEU A 1 328 ? -2.086 13.609 17.614 1.00 92.25 328 LEU A N 1
ATOM 2434 C CA . LEU A 1 328 ? -2.187 12.483 16.689 1.00 92.25 328 LEU A CA 1
ATOM 2435 C C . LEU A 1 328 ? -1.785 11.176 17.394 1.00 92.25 328 LEU A C 1
ATOM 2437 O O . LEU A 1 328 ? -0.622 10.999 17.750 1.00 92.25 328 LEU A O 1
ATOM 2441 N N . SER A 1 329 ? -2.731 10.256 17.609 1.00 87.88 329 SER A N 1
ATOM 2442 C CA . SER A 1 329 ? -2.459 8.942 18.220 1.00 87.88 329 SER A CA 1
ATOM 2443 C C . SER A 1 329 ? -2.370 7.805 17.207 1.00 87.88 329 SER A C 1
ATOM 2445 O O . SER A 1 329 ? -1.678 6.823 17.472 1.00 87.88 329 SER A O 1
ATOM 2447 N N . LYS A 1 330 ? -3.027 7.936 16.051 1.00 92.25 330 LYS A N 1
ATOM 2448 C CA . LYS A 1 330 ? -2.921 6.998 14.928 1.00 92.25 330 LYS A CA 1
ATOM 2449 C C . LYS A 1 330 ? -3.102 7.742 13.615 1.00 92.25 330 LYS A C 1
ATOM 2451 O O . LYS A 1 330 ? -3.950 8.627 13.520 1.00 92.25 330 LYS A O 1
ATOM 2456 N N . LEU A 1 331 ? -2.357 7.341 12.594 1.00 97.12 331 LEU A N 1
ATOM 2457 C CA . LEU A 1 331 ? -2.603 7.745 11.219 1.00 97.12 331 LEU A CA 1
ATOM 2458 C C . LEU A 1 331 ? -2.055 6.675 10.283 1.00 97.12 331 LEU A C 1
ATOM 2460 O O . LEU A 1 331 ? -0.844 6.575 10.116 1.00 97.12 331 LEU A O 1
ATOM 2464 N N . THR A 1 332 ? -2.940 5.887 9.683 1.00 97.31 332 THR A N 1
ATOM 2465 C CA . THR A 1 332 ? -2.565 4.876 8.693 1.00 97.31 332 THR A CA 1
ATOM 2466 C C . THR A 1 332 ? -3.251 5.150 7.365 1.00 97.31 332 THR A C 1
ATOM 2468 O O . THR A 1 332 ? -4.392 5.616 7.338 1.00 97.31 332 THR A O 1
ATOM 2471 N N . VAL A 1 333 ? -2.565 4.845 6.268 1.00 97.56 333 VAL A N 1
ATOM 2472 C CA . VAL A 1 333 ? -3.125 4.907 4.915 1.00 97.56 333 VAL A CA 1
ATOM 2473 C C . VAL A 1 333 ? -3.035 3.541 4.260 1.00 97.56 333 VAL A C 1
ATOM 2475 O O . VAL A 1 333 ? -1.944 3.000 4.097 1.00 97.56 333 VAL A O 1
ATOM 2478 N N . ASP A 1 334 ? -4.186 2.987 3.898 1.00 97.44 334 ASP A N 1
ATOM 2479 C CA . ASP A 1 334 ? -4.304 1.744 3.144 1.00 97.44 334 ASP A CA 1
ATOM 2480 C C . ASP A 1 334 ? -4.530 2.096 1.677 1.00 97.44 334 ASP A C 1
ATOM 2482 O O . ASP A 1 334 ? -5.433 2.871 1.357 1.00 97.44 334 ASP A O 1
ATOM 2486 N N . TYR A 1 335 ? -3.710 1.553 0.780 1.00 97.81 335 TYR A N 1
ATOM 2487 C CA . TYR A 1 335 ? -3.726 1.924 -0.632 1.00 97.81 335 TYR A CA 1
ATOM 2488 C C . TYR A 1 335 ? -3.571 0.728 -1.566 1.00 97.81 335 TYR A C 1
ATOM 2490 O O . TYR A 1 335 ? -2.907 -0.265 -1.258 1.00 97.81 335 TYR A O 1
ATOM 2498 N N . ASP A 1 336 ? -4.172 0.861 -2.742 1.00 98.31 336 ASP A N 1
ATOM 2499 C CA . ASP A 1 336 ? -4.041 -0.025 -3.892 1.00 98.31 336 ASP A CA 1
ATOM 2500 C C . ASP A 1 336 ? -3.928 0.851 -5.144 1.00 98.31 336 ASP A C 1
ATOM 2502 O O . ASP A 1 336 ? -4.844 1.608 -5.475 1.00 98.31 336 ASP A O 1
ATOM 2506 N N . LEU A 1 337 ? -2.780 0.777 -5.808 1.00 97.94 337 LEU A N 1
ATOM 2507 C CA . LEU A 1 337 ? -2.383 1.626 -6.918 1.00 97.94 337 LEU A CA 1
ATOM 2508 C C . LEU A 1 337 ? -2.020 0.782 -8.132 1.00 97.94 337 LEU A C 1
ATOM 2510 O O . LEU A 1 337 ? -1.497 -0.331 -8.047 1.00 97.94 337 LEU A O 1
ATOM 2514 N N . SER A 1 338 ? -2.240 1.348 -9.306 1.00 95.81 338 SER A N 1
ATOM 2515 C CA . SER A 1 338 ? -1.712 0.822 -10.558 1.00 95.81 338 SER A CA 1
ATOM 2516 C C . SER A 1 338 ? -1.176 1.974 -11.378 1.00 95.81 338 SER A C 1
ATOM 2518 O O . SER A 1 338 ? -1.852 2.982 -11.531 1.00 95.81 338 SER A O 1
ATOM 2520 N N . TYR A 1 339 ? 0.032 1.843 -11.908 1.00 94.88 339 TYR A N 1
ATOM 2521 C CA . TYR A 1 339 ? 0.611 2.864 -12.770 1.00 94.88 339 TYR A CA 1
ATOM 2522 C C . TYR A 1 339 ? 1.437 2.239 -13.887 1.00 94.88 339 TYR A C 1
ATOM 2524 O O . TYR A 1 339 ? 2.013 1.157 -13.752 1.00 94.88 339 TYR A O 1
ATOM 2532 N N . THR A 1 340 ? 1.460 2.927 -15.020 1.00 93.75 340 THR A N 1
ATOM 2533 C CA . THR A 1 340 ? 2.142 2.517 -16.248 1.00 93.75 340 THR A CA 1
ATOM 2534 C C . THR A 1 340 ? 2.655 3.749 -16.986 1.00 93.75 340 THR A C 1
ATOM 2536 O O . THR A 1 340 ? 2.283 4.873 -16.652 1.00 93.75 340 THR A O 1
ATOM 2539 N N . GLY A 1 341 ? 3.509 3.555 -17.987 1.00 94.12 341 GLY A N 1
ATOM 2540 C CA . GLY A 1 341 ? 4.170 4.647 -18.694 1.00 94.12 341 GLY A CA 1
ATOM 2541 C C . GLY A 1 341 ? 5.687 4.593 -18.613 1.00 94.12 341 GLY A C 1
ATOM 2542 O O . GLY A 1 341 ? 6.268 3.563 -18.273 1.00 94.12 341 GLY A O 1
ATOM 2543 N N . ASN A 1 342 ? 6.313 5.732 -18.903 1.00 94.44 342 ASN A N 1
ATOM 2544 C CA . ASN A 1 342 ? 7.739 5.969 -18.712 1.00 94.44 342 ASN A CA 1
ATOM 2545 C C . ASN A 1 342 ? 8.012 6.159 -17.213 1.00 94.44 342 ASN A C 1
ATOM 2547 O O . ASN A 1 342 ? 8.087 7.283 -16.724 1.00 94.44 342 ASN A O 1
ATOM 2551 N N . LYS A 1 343 ? 8.138 5.058 -16.471 1.00 93.31 343 LYS A N 1
ATOM 2552 C CA . LYS A 1 343 ? 8.324 5.029 -15.014 1.00 93.31 343 LYS A CA 1
ATOM 2553 C C . LYS A 1 343 ? 9.534 5.828 -14.542 1.00 93.31 343 LYS A C 1
ATOM 2555 O O . LYS A 1 343 ? 9.506 6.341 -13.434 1.00 93.31 343 LYS A O 1
ATOM 2560 N N . GLY A 1 344 ? 10.576 5.974 -15.358 1.00 91.94 344 GLY A N 1
ATOM 2561 C CA . GLY A 1 344 ? 11.704 6.847 -15.027 1.00 91.94 344 GLY A CA 1
ATOM 2562 C C . GLY A 1 344 ? 11.342 8.340 -14.972 1.00 91.94 344 GLY A C 1
ATOM 2563 O O . GLY A 1 344 ? 12.026 9.104 -14.298 1.00 91.94 344 GLY A O 1
ATOM 2564 N N . GLY A 1 345 ? 10.269 8.757 -15.647 1.00 93.38 345 GLY A N 1
ATOM 2565 C CA . GLY A 1 345 ? 9.853 10.154 -15.771 1.00 93.38 345 GLY A CA 1
ATOM 2566 C C . GLY A 1 345 ? 8.915 10.652 -14.674 1.00 93.38 345 GLY A C 1
ATOM 2567 O O . GLY A 1 345 ? 8.545 11.823 -14.695 1.00 93.38 345 GLY A O 1
ATOM 2568 N N . PHE A 1 346 ? 8.519 9.807 -13.721 1.00 96.19 346 PHE A N 1
ATOM 2569 C CA . PHE A 1 346 ? 7.666 10.216 -12.607 1.00 96.19 346 PHE A CA 1
ATOM 2570 C C . PHE A 1 346 ? 7.941 9.406 -11.343 1.00 96.19 346 PHE A C 1
ATOM 2572 O O . PHE A 1 346 ? 8.385 8.260 -11.419 1.00 96.19 346 PHE A O 1
ATOM 2579 N N . ASN A 1 347 ? 7.627 9.986 -10.189 1.00 97.62 347 ASN A N 1
ATOM 2580 C CA . ASN A 1 347 ? 7.489 9.250 -8.936 1.00 97.62 347 ASN A CA 1
ATOM 2581 C C . ASN A 1 347 ? 5.999 8.997 -8.647 1.00 97.62 347 ASN A C 1
ATOM 2583 O O . ASN A 1 347 ? 5.123 9.542 -9.315 1.00 97.62 347 ASN A O 1
ATOM 2587 N N . VAL A 1 348 ? 5.704 8.156 -7.660 1.00 98.50 348 VAL A N 1
ATOM 2588 C CA . VAL A 1 348 ? 4.368 8.084 -7.049 1.00 98.50 348 VAL A CA 1
ATOM 2589 C C . VAL A 1 348 ? 4.559 8.295 -5.567 1.00 98.50 348 VAL A C 1
ATOM 2591 O O . VAL A 1 348 ? 5.301 7.538 -4.933 1.00 98.50 348 VAL A O 1
ATOM 2594 N N . ALA A 1 349 ? 3.924 9.324 -5.026 1.00 98.38 349 ALA A N 1
ATOM 2595 C CA . ALA A 1 349 ? 4.211 9.784 -3.683 1.00 98.38 349 ALA A CA 1
ATOM 2596 C C . ALA A 1 349 ? 2.961 10.278 -2.971 1.00 98.38 349 ALA A C 1
ATOM 2598 O O . ALA A 1 349 ? 2.086 10.900 -3.581 1.00 98.38 349 ALA A O 1
ATOM 2599 N N . TYR A 1 350 ? 2.933 10.044 -1.661 1.00 98.62 350 TYR A N 1
ATOM 2600 C CA . TYR A 1 350 ? 2.176 10.920 -0.783 1.00 98.62 350 TYR A CA 1
ATOM 2601 C C . TYR A 1 350 ? 2.931 12.235 -0.608 1.00 98.62 350 TYR A C 1
ATOM 2603 O O . TYR A 1 350 ? 4.149 12.193 -0.431 1.00 98.62 350 TYR A O 1
ATOM 2611 N N . ASP A 1 351 ? 2.211 13.349 -0.596 1.00 97.56 351 ASP A N 1
ATOM 2612 C CA . ASP A 1 351 ? 2.678 14.654 -0.140 1.00 97.56 351 ASP A CA 1
ATOM 2613 C C . ASP A 1 351 ? 1.819 15.097 1.054 1.00 97.56 351 ASP A C 1
ATOM 2615 O O . ASP A 1 351 ? 0.586 15.064 1.019 1.00 97.56 351 ASP A O 1
ATOM 2619 N N . ILE A 1 352 ? 2.464 15.381 2.183 1.00 98.06 352 ILE A N 1
ATOM 2620 C CA . ILE A 1 352 ? 1.799 15.574 3.471 1.00 98.06 352 ILE A CA 1
ATOM 2621 C C . ILE A 1 352 ? 2.296 16.875 4.080 1.00 98.06 352 ILE A C 1
ATOM 2623 O O . ILE A 1 352 ? 3.448 17.001 4.504 1.00 98.06 352 ILE A O 1
ATOM 2627 N N . TRP A 1 353 ? 1.386 17.836 4.185 1.00 96.44 353 TRP A N 1
ATOM 2628 C CA . TRP A 1 353 ? 1.730 19.181 4.616 1.00 96.44 353 TRP A CA 1
ATOM 2629 C C . TRP A 1 353 ? 1.519 19.379 6.112 1.00 96.44 353 TRP A C 1
ATOM 2631 O O . TRP A 1 353 ? 0.419 19.178 6.639 1.00 96.44 353 TRP A O 1
ATOM 2641 N N . PHE A 1 354 ? 2.554 19.886 6.777 1.00 96.75 354 PHE A N 1
ATOM 2642 C CA . PHE A 1 354 ? 2.507 20.369 8.150 1.00 96.75 354 PHE A CA 1
ATOM 2643 C C . PHE A 1 354 ? 2.758 21.877 8.204 1.00 96.75 354 PHE A C 1
ATOM 2645 O O . PHE A 1 354 ? 3.555 22.429 7.443 1.00 96.75 354 PHE A O 1
ATOM 2652 N N . ALA A 1 355 ? 2.068 22.560 9.114 1.00 95.31 355 ALA A N 1
ATOM 2653 C CA . ALA A 1 355 ? 2.179 24.004 9.284 1.00 95.31 355 ALA A CA 1
ATOM 2654 C C . ALA A 1 355 ? 2.290 24.417 10.753 1.00 95.31 355 ALA A C 1
ATOM 2656 O O . ALA A 1 355 ? 1.840 23.719 11.660 1.00 95.31 355 ALA A O 1
ATOM 2657 N N . ASN A 1 356 ? 2.796 25.627 10.991 1.00 91.81 356 ASN A N 1
ATOM 2658 C CA . ASN A 1 356 ? 2.884 26.214 12.336 1.00 91.81 356 ASN A CA 1
ATOM 2659 C C . ASN A 1 356 ? 1.527 26.662 12.912 1.00 91.81 356 ASN A C 1
ATOM 2661 O O . ASN A 1 356 ? 1.445 27.080 14.067 1.00 91.81 356 ASN A O 1
ATOM 2665 N N . SER A 1 357 ? 0.470 26.626 12.103 1.00 90.88 357 SER A N 1
ATOM 2666 C CA . SER A 1 357 ? -0.862 27.091 12.464 1.00 90.88 357 SER A CA 1
ATOM 2667 C C . SER A 1 357 ? -1.937 26.339 11.673 1.00 90.88 357 SER A C 1
ATOM 2669 O O . SER A 1 357 ? -1.734 26.022 10.492 1.00 90.88 357 SER A O 1
ATOM 2671 N N . PRO A 1 358 ? -3.118 26.103 12.276 1.00 88.88 358 PRO A N 1
ATOM 2672 C CA . PRO A 1 358 ? -4.232 25.435 11.607 1.00 88.88 358 PRO A CA 1
ATOM 2673 C C . PRO A 1 358 ? -4.805 26.241 10.432 1.00 88.88 358 PRO A C 1
ATOM 2675 O O . PRO A 1 358 ? -5.474 25.672 9.576 1.00 88.88 358 PRO A O 1
ATOM 2678 N N . THR A 1 359 ? -4.559 27.553 10.368 1.00 87.75 359 THR A N 1
ATOM 2679 C CA . THR A 1 359 ? -5.180 28.441 9.368 1.00 87.75 359 THR A CA 1
ATOM 2680 C C . THR A 1 359 ? -4.186 29.235 8.532 1.00 87.75 359 THR A C 1
ATOM 2682 O O . THR A 1 359 ? -4.605 29.925 7.608 1.00 87.75 359 THR A O 1
ATOM 2685 N N . ALA A 1 360 ? -2.887 29.191 8.843 1.00 85.00 360 ALA A N 1
ATOM 2686 C CA . ALA A 1 360 ? -1.887 29.902 8.051 1.00 85.00 360 ALA A CA 1
ATOM 2687 C C . ALA A 1 360 ? -1.763 29.294 6.643 1.00 85.00 360 ALA A C 1
ATOM 2689 O O . ALA A 1 360 ? -1.955 28.089 6.452 1.00 85.00 360 ALA A O 1
ATOM 2690 N N . THR A 1 361 ? -1.462 30.142 5.662 1.00 88.12 361 THR A N 1
ATOM 2691 C CA . THR A 1 361 ? -1.418 29.797 4.234 1.00 88.12 361 THR A CA 1
ATOM 2692 C C . THR A 1 361 ? -0.167 30.373 3.577 1.00 88.12 361 THR A C 1
ATOM 2694 O O . THR A 1 361 ? 0.366 31.385 4.036 1.00 88.12 361 THR A O 1
ATOM 2697 N N . GLY A 1 362 ? 0.252 29.778 2.464 1.00 87.19 362 GLY A N 1
ATOM 2698 C CA . GLY A 1 362 ? 1.461 30.122 1.720 1.00 87.19 362 GLY A CA 1
ATOM 2699 C C . GLY A 1 362 ? 2.707 29.396 2.230 1.00 87.19 362 GLY A C 1
ATOM 2700 O O . GLY A 1 362 ? 2.714 28.827 3.319 1.00 87.19 362 GLY A O 1
ATOM 2701 N N . THR A 1 363 ? 3.787 29.453 1.449 1.00 87.62 363 THR A N 1
ATOM 2702 C CA . THR A 1 363 ? 5.040 28.719 1.708 1.00 87.62 363 THR A CA 1
ATOM 2703 C C . THR A 1 363 ? 5.633 28.999 3.089 1.00 87.62 363 THR A C 1
ATOM 2705 O O . THR A 1 363 ? 6.159 28.102 3.729 1.00 87.62 363 THR A O 1
ATOM 2708 N N . SER A 1 364 ? 5.511 30.230 3.598 1.00 89.50 364 SER A N 1
ATOM 2709 C CA . SER A 1 364 ? 6.023 30.602 4.925 1.00 89.50 364 SER A CA 1
ATOM 2710 C C . SER A 1 364 ? 5.254 29.980 6.097 1.00 89.50 364 SER A C 1
ATOM 2712 O O . SER A 1 364 ? 5.693 30.103 7.238 1.00 89.50 364 SER A O 1
ATOM 2714 N N . ALA A 1 365 ? 4.081 29.391 5.846 1.00 90.88 365 ALA A N 1
ATOM 2715 C CA . ALA A 1 365 ? 3.307 28.676 6.858 1.00 90.88 365 ALA A CA 1
ATOM 2716 C C . ALA A 1 365 ? 3.776 27.226 7.037 1.00 90.88 365 ALA A C 1
ATOM 2718 O O . ALA A 1 365 ? 3.548 26.654 8.105 1.00 90.88 365 ALA A O 1
ATOM 2719 N N . VAL A 1 366 ? 4.403 26.647 6.007 1.00 94.50 366 VAL A N 1
ATOM 2720 C CA . VAL A 1 366 ? 4.879 25.262 6.008 1.00 94.50 366 VAL A CA 1
ATOM 2721 C C . VAL A 1 366 ? 6.033 25.123 6.992 1.00 94.50 366 VAL A C 1
ATOM 2723 O O . VAL A 1 366 ? 6.997 25.887 6.957 1.00 94.50 366 VAL A O 1
ATOM 2726 N N . THR A 1 367 ? 5.922 24.139 7.874 1.00 95.62 367 THR A N 1
ATOM 2727 C CA . THR A 1 367 ? 6.991 23.743 8.799 1.00 95.62 367 THR A CA 1
ATOM 2728 C C . THR A 1 367 ? 7.676 22.475 8.329 1.00 95.62 367 THR A C 1
ATOM 2730 O O . THR A 1 367 ? 8.902 22.421 8.332 1.00 95.62 367 THR A O 1
ATOM 2733 N N . THR A 1 368 ? 6.888 21.511 7.854 1.00 96.56 368 THR A N 1
ATOM 2734 C CA . THR A 1 368 ? 7.381 20.262 7.281 1.00 96.56 368 THR A CA 1
ATOM 2735 C C . THR A 1 368 ? 6.534 19.891 6.068 1.00 96.56 368 THR A C 1
ATOM 2737 O O . THR A 1 368 ? 5.308 19.864 6.142 1.00 96.56 368 THR A O 1
ATOM 2740 N N . GLU A 1 369 ? 7.196 19.598 4.959 1.00 97.00 369 GLU A N 1
ATOM 2741 C CA . GLU A 1 369 ? 6.656 18.881 3.807 1.00 97.00 369 GLU A CA 1
ATOM 2742 C C . GLU A 1 369 ? 7.181 17.451 3.909 1.00 97.00 369 GLU A C 1
ATOM 2744 O O . GLU A 1 369 ? 8.396 17.230 3.885 1.00 97.00 369 GLU A O 1
ATOM 2749 N N . LEU A 1 370 ? 6.283 16.496 4.134 1.00 98.50 370 LEU A N 1
ATOM 2750 C CA . LEU A 1 370 ? 6.623 15.087 4.271 1.00 98.50 370 LEU A CA 1
ATOM 2751 C C . LEU A 1 370 ? 6.153 14.337 3.031 1.00 98.50 370 LEU A C 1
ATOM 2753 O O . LEU A 1 370 ? 4.974 14.013 2.905 1.00 98.50 370 LEU A O 1
ATOM 2757 N N . MET A 1 371 ? 7.098 13.986 2.169 1.00 98.62 371 MET A N 1
ATOM 2758 C CA . MET A 1 371 ? 6.836 13.120 1.034 1.00 98.62 371 MET A CA 1
ATOM 2759 C C . MET A 1 371 ? 7.148 11.658 1.354 1.00 98.62 371 MET A C 1
ATOM 2761 O O . MET A 1 371 ? 8.167 11.348 1.975 1.00 98.62 371 MET A O 1
ATOM 2765 N N . ILE A 1 372 ? 6.311 10.735 0.885 1.00 98.69 372 ILE A N 1
ATOM 2766 C CA . ILE A 1 372 ? 6.559 9.287 0.975 1.00 98.69 372 ILE A CA 1
ATOM 2767 C C . ILE A 1 372 ? 6.475 8.699 -0.430 1.00 98.69 372 ILE A C 1
ATOM 2769 O O . ILE A 1 372 ? 5.382 8.498 -0.956 1.00 98.69 372 ILE A O 1
ATOM 2773 N N . TRP A 1 373 ? 7.630 8.437 -1.044 1.00 98.50 373 TRP A N 1
ATOM 2774 C CA . TRP A 1 373 ? 7.736 7.959 -2.422 1.00 98.50 373 TRP A CA 1
ATOM 2775 C C . TRP A 1 373 ? 7.626 6.432 -2.454 1.00 98.50 373 TRP A C 1
ATOM 2777 O O . TRP A 1 373 ? 8.523 5.720 -2.000 1.00 98.50 373 TRP A O 1
ATOM 2787 N N . LEU A 1 374 ? 6.522 5.939 -3.012 1.00 98.25 374 LEU A N 1
ATOM 2788 C CA . LEU A 1 374 ? 6.206 4.517 -3.209 1.00 98.25 374 LEU A CA 1
ATOM 2789 C C . LEU A 1 374 ? 6.835 3.955 -4.488 1.00 98.25 374 LEU A C 1
ATOM 2791 O O . LEU A 1 374 ? 7.117 2.762 -4.599 1.00 98.25 374 LEU A O 1
ATOM 2795 N N . HIS A 1 375 ? 7.053 4.844 -5.453 1.00 97.19 375 HIS A N 1
ATOM 2796 C CA . HIS A 1 375 ? 7.824 4.630 -6.669 1.00 97.19 375 HIS A CA 1
ATOM 2797 C C . HIS A 1 375 ? 8.758 5.820 -6.835 1.00 97.19 375 HIS A C 1
ATOM 2799 O O . HIS A 1 375 ? 8.291 6.953 -6.799 1.00 97.19 375 HIS A O 1
ATOM 2805 N N . LYS A 1 376 ? 10.061 5.576 -7.001 1.00 93.38 376 LYS A N 1
ATOM 2806 C CA . LYS A 1 376 ? 11.073 6.642 -7.027 1.00 93.38 376 LYS A CA 1
ATOM 2807 C C . LYS A 1 376 ? 11.159 7.375 -8.370 1.00 93.38 376 LYS A C 1
ATOM 2809 O O . LYS A 1 376 ? 11.444 8.565 -8.402 1.00 93.38 376 LYS A O 1
ATOM 2814 N N . GLY A 1 377 ? 10.965 6.653 -9.468 1.00 91.69 377 GLY A N 1
ATOM 2815 C CA . GLY A 1 377 ? 11.346 7.130 -10.795 1.00 91.69 377 GLY A CA 1
ATOM 2816 C C . GLY A 1 377 ? 12.862 7.209 -11.006 1.00 91.69 377 GLY A C 1
ATOM 2817 O O . GLY A 1 377 ? 13.647 6.593 -10.282 1.00 91.69 377 GLY A O 1
ATOM 2818 N N . GLY A 1 378 ? 13.271 7.931 -12.050 1.00 88.25 378 GLY A N 1
ATOM 2819 C CA . GLY A 1 378 ? 14.657 8.073 -12.510 1.00 88.25 378 GLY A CA 1
ATOM 2820 C C . GLY A 1 378 ? 15.376 9.319 -11.992 1.00 88.25 378 GLY A C 1
ATOM 2821 O O . GLY A 1 378 ? 16.411 9.689 -12.546 1.00 88.25 378 GLY A O 1
ATOM 2822 N N . PHE A 1 379 ? 14.836 9.964 -10.959 1.00 88.25 379 PHE A N 1
ATOM 2823 C CA . PHE A 1 379 ? 15.390 11.167 -10.344 1.00 88.25 379 PHE A CA 1
ATOM 2824 C C . PHE A 1 379 ? 15.503 11.035 -8.823 1.00 88.25 379 PHE A C 1
ATOM 2826 O O . PHE A 1 379 ? 14.974 10.111 -8.205 1.00 88.25 379 PHE A O 1
ATOM 2833 N N . GLU A 1 380 ? 16.271 11.943 -8.224 1.00 88.88 380 GLU A N 1
ATOM 2834 C CA . GLU A 1 380 ? 16.552 11.953 -6.789 1.00 88.88 380 GLU A CA 1
ATOM 2835 C C . GLU A 1 380 ? 15.657 12.968 -6.064 1.00 88.88 380 GLU A C 1
ATOM 2837 O O . GLU A 1 380 ? 15.361 14.024 -6.632 1.00 88.88 380 GLU A O 1
ATOM 2842 N N . PRO A 1 381 ? 15.259 12.691 -4.809 1.00 94.38 381 PRO A N 1
ATOM 2843 C CA . PRO A 1 381 ? 14.565 13.672 -3.983 1.00 94.38 381 PRO A CA 1
ATOM 2844 C C . PRO A 1 381 ? 15.482 14.857 -3.647 1.00 94.38 381 PRO A C 1
ATOM 2846 O O . PRO A 1 381 ? 16.713 14.778 -3.726 1.00 94.38 381 PRO A O 1
ATOM 2849 N N . GLY A 1 382 ? 14.882 15.960 -3.203 1.00 92.06 382 GLY A N 1
ATOM 2850 C CA . GLY A 1 382 ? 15.631 17.082 -2.646 1.00 92.06 382 GLY A CA 1
ATOM 2851 C C . GLY A 1 382 ? 16.388 16.717 -1.358 1.00 92.06 382 GLY A C 1
ATOM 2852 O O . GLY A 1 382 ? 15.983 15.853 -0.583 1.00 92.06 382 GLY A O 1
ATOM 2853 N N . GLY A 1 383 ? 17.484 17.430 -1.087 1.00 94.88 383 GLY A N 1
ATOM 2854 C CA . GLY A 1 383 ? 18.234 17.321 0.168 1.00 94.88 383 GLY A CA 1
ATOM 2855 C C . GLY A 1 383 ? 19.262 16.190 0.220 1.00 94.88 383 GLY A C 1
ATOM 2856 O O . GLY A 1 383 ? 19.761 15.723 -0.801 1.00 94.88 383 GLY A O 1
ATOM 2857 N N . THR A 1 384 ? 19.654 15.801 1.435 1.00 96.94 384 THR A N 1
ATOM 2858 C CA . THR A 1 384 ? 20.668 14.757 1.676 1.00 96.94 384 THR A CA 1
ATOM 2859 C C . THR A 1 384 ? 20.086 13.611 2.484 1.00 96.94 384 THR A C 1
ATOM 2861 O O . THR A 1 384 ? 19.237 13.851 3.339 1.00 96.94 384 THR A O 1
ATOM 2864 N N . ALA A 1 385 ? 20.584 12.390 2.277 1.00 97.94 385 ALA A N 1
ATOM 2865 C CA . ALA A 1 385 ? 20.209 11.246 3.100 1.00 97.94 385 ALA A CA 1
ATOM 2866 C C . ALA A 1 385 ? 20.653 11.455 4.563 1.00 97.94 385 ALA A C 1
ATOM 2868 O O . ALA A 1 385 ? 21.830 11.698 4.832 1.00 97.94 385 ALA A O 1
ATOM 2869 N N . VAL A 1 386 ? 19.709 11.358 5.500 1.00 98.12 386 VAL A N 1
ATOM 2870 C CA . VAL A 1 386 ? 19.905 11.599 6.943 1.00 98.12 386 VAL A CA 1
ATOM 2871 C C . VAL A 1 386 ? 19.553 10.391 7.816 1.00 98.12 386 VAL A C 1
ATOM 2873 O O . VAL A 1 386 ? 19.848 10.390 9.010 1.00 98.12 386 VAL A O 1
ATOM 2876 N N . GLY A 1 387 ? 18.941 9.349 7.252 1.00 97.69 387 GLY A N 1
ATOM 2877 C CA . GLY A 1 387 ? 18.609 8.133 7.989 1.00 97.69 387 GLY A CA 1
ATOM 2878 C C . GLY A 1 387 ? 17.816 7.129 7.164 1.00 97.69 387 GLY A C 1
ATOM 2879 O O . GLY A 1 387 ? 17.662 7.286 5.957 1.00 97.69 387 GLY A O 1
ATOM 2880 N N . THR A 1 388 ? 17.299 6.104 7.833 1.00 97.94 388 THR A N 1
ATOM 2881 C CA . THR A 1 388 ? 16.396 5.105 7.253 1.00 97.94 388 THR A CA 1
ATOM 2882 C C . THR A 1 388 ? 15.176 4.905 8.148 1.00 97.94 388 THR A C 1
ATOM 2884 O O . THR A 1 388 ? 15.202 5.195 9.353 1.00 97.94 388 THR A O 1
ATOM 2887 N N . TYR A 1 389 ? 14.100 4.414 7.544 1.00 97.88 389 TYR A N 1
ATOM 2888 C CA . TYR A 1 389 ? 12.865 4.011 8.201 1.00 97.88 389 TYR A CA 1
ATOM 2889 C C . TYR A 1 389 ? 12.545 2.561 7.836 1.00 97.88 389 TYR A C 1
ATOM 2891 O O . TYR A 1 389 ? 12.777 2.134 6.703 1.00 97.88 389 TYR A O 1
ATOM 2899 N N . THR A 1 390 ? 12.037 1.787 8.793 1.00 95.94 390 THR A N 1
ATOM 2900 C CA . THR A 1 390 ? 11.588 0.413 8.551 1.00 95.94 390 THR A CA 1
ATOM 2901 C C . THR A 1 390 ? 10.433 0.080 9.481 1.00 95.94 390 THR A C 1
ATOM 2903 O O . THR A 1 390 ? 10.554 0.265 10.691 1.00 95.94 390 THR A O 1
ATOM 2906 N N . ASN A 1 391 ? 9.345 -0.440 8.921 1.00 93.31 391 ASN A N 1
ATOM 2907 C CA . ASN A 1 391 ? 8.203 -0.962 9.662 1.00 93.31 391 ASN A CA 1
ATOM 2908 C C . ASN A 1 391 ? 7.620 -2.156 8.898 1.00 93.31 391 ASN A C 1
ATOM 2910 O O . ASN A 1 391 ? 7.160 -2.022 7.762 1.00 93.31 391 ASN A O 1
ATOM 2914 N N . GLY A 1 392 ? 7.707 -3.344 9.502 1.00 90.62 392 GLY A N 1
ATOM 2915 C CA . GLY A 1 392 ? 7.440 -4.599 8.805 1.00 90.62 392 GLY A CA 1
ATOM 2916 C C . GLY A 1 392 ? 8.336 -4.748 7.572 1.00 90.62 392 GLY A C 1
ATOM 2917 O O . GLY A 1 392 ? 9.554 -4.606 7.664 1.00 90.62 392 GLY A O 1
ATOM 2918 N N . ASP A 1 393 ? 7.717 -5.005 6.421 1.00 89.44 393 ASP A N 1
ATOM 2919 C CA . ASP A 1 393 ? 8.419 -5.168 5.145 1.00 89.44 393 ASP A CA 1
ATOM 2920 C C . ASP A 1 393 ? 8.728 -3.836 4.442 1.00 89.44 393 ASP A C 1
ATOM 2922 O O . ASP A 1 393 ? 9.517 -3.828 3.494 1.00 89.44 393 ASP A O 1
ATOM 2926 N N . PHE A 1 394 ? 8.109 -2.726 4.866 1.00 94.31 394 PHE A N 1
ATOM 2927 C CA . PHE A 1 394 ? 8.337 -1.408 4.276 1.00 94.31 394 PHE A CA 1
ATOM 2928 C C . PHE A 1 394 ? 9.646 -0.818 4.795 1.00 94.31 394 PHE A C 1
ATOM 2930 O O . PHE A 1 394 ? 9.810 -0.623 6.001 1.00 94.31 394 PHE A O 1
ATOM 2937 N N . SER A 1 395 ? 10.561 -0.499 3.880 1.00 95.81 395 SER A N 1
ATOM 2938 C CA . SER A 1 395 ? 11.825 0.172 4.171 1.00 95.81 395 SER A CA 1
ATOM 2939 C C . SER A 1 395 ? 12.054 1.346 3.222 1.00 95.81 395 SER A C 1
ATOM 2941 O O . SER A 1 395 ? 11.692 1.291 2.041 1.00 95.81 395 SER A O 1
ATOM 2943 N N . ALA A 1 396 ? 12.625 2.423 3.760 1.00 98.19 396 ALA A N 1
ATOM 2944 C CA . ALA A 1 396 ? 12.884 3.649 3.022 1.00 98.19 396 ALA A CA 1
ATOM 2945 C C . ALA A 1 396 ? 14.133 4.376 3.530 1.00 98.19 396 ALA A C 1
ATOM 2947 O O . ALA A 1 396 ? 14.454 4.355 4.724 1.00 98.19 396 ALA A O 1
ATOM 2948 N N . THR A 1 397 ? 14.783 5.107 2.629 1.00 98.56 397 THR A N 1
ATOM 2949 C CA . THR A 1 397 ? 15.830 6.079 2.961 1.00 98.56 397 THR A CA 1
ATOM 2950 C C . THR A 1 397 ? 15.208 7.458 3.187 1.00 98.56 397 THR A C 1
ATOM 2952 O O . THR A 1 397 ? 14.390 7.915 2.392 1.00 98.56 397 THR A O 1
ATOM 2955 N N . ILE A 1 398 ? 15.592 8.130 4.275 1.00 98.69 398 ILE A N 1
ATOM 2956 C CA . ILE A 1 398 ? 15.095 9.456 4.664 1.00 98.69 398 ILE A CA 1
ATOM 2957 C C . ILE A 1 398 ? 16.049 10.524 4.128 1.00 98.69 398 ILE A C 1
ATOM 2959 O O . ILE A 1 398 ? 17.227 10.538 4.495 1.00 98.69 398 ILE A O 1
ATOM 2963 N N . TYR A 1 399 ? 15.528 11.443 3.324 1.00 98.69 399 TYR A N 1
ATOM 2964 C CA . TYR A 1 399 ? 16.206 12.632 2.816 1.00 98.69 399 TYR A CA 1
ATOM 2965 C C . TYR A 1 399 ? 15.606 13.881 3.448 1.00 98.69 399 TYR A C 1
ATOM 2967 O O . TYR A 1 399 ? 14.402 13.935 3.683 1.00 98.69 399 TYR A O 1
ATOM 2975 N N . HIS A 1 400 ? 16.435 14.883 3.735 1.00 98.31 400 HIS A N 1
ATOM 2976 C CA . HIS A 1 400 ? 15.965 16.107 4.378 1.00 98.31 400 HIS A CA 1
ATOM 2977 C C . HIS A 1 400 ? 16.763 17.345 3.948 1.00 98.31 400 HIS A C 1
ATOM 2979 O O . HIS A 1 400 ? 17.991 17.291 3.801 1.00 98.31 400 HIS A O 1
ATOM 2985 N N . THR A 1 401 ? 16.068 18.470 3.759 1.00 97.50 401 THR A N 1
ATOM 2986 C CA . THR A 1 401 ? 16.646 19.814 3.622 1.00 97.50 401 THR A CA 1
ATOM 2987 C C . THR A 1 401 ? 15.611 20.898 3.937 1.00 97.50 401 THR A C 1
ATOM 2989 O O . THR A 1 401 ? 14.529 20.925 3.359 1.00 97.50 401 THR A O 1
ATOM 2992 N N . GLY A 1 402 ? 15.936 21.828 4.840 1.00 95.94 402 GLY A N 1
ATOM 2993 C CA . GLY A 1 402 ? 15.004 22.896 5.215 1.00 95.94 402 GLY A CA 1
ATOM 2994 C C . GLY A 1 402 ? 13.697 22.330 5.779 1.00 95.94 402 GLY A C 1
ATOM 2995 O O . GLY A 1 402 ? 13.727 21.620 6.774 1.00 95.94 402 GLY A O 1
ATOM 2996 N N . THR A 1 403 ? 12.564 22.646 5.150 1.00 96.00 403 THR A N 1
ATOM 2997 C CA . THR A 1 403 ? 11.242 22.097 5.506 1.00 96.00 403 THR A CA 1
ATOM 2998 C C . THR A 1 403 ? 10.911 20.802 4.758 1.00 96.00 403 THR A C 1
ATOM 3000 O O . THR A 1 403 ? 9.969 20.115 5.132 1.00 96.00 403 THR A O 1
ATOM 3003 N N . TYR A 1 404 ? 11.664 20.458 3.711 1.00 98.00 404 TYR A N 1
ATOM 3004 C CA . TYR A 1 404 ? 11.404 19.299 2.861 1.00 98.00 404 TYR A CA 1
ATOM 3005 C C . TYR A 1 404 ? 11.998 18.026 3.460 1.00 98.00 404 TYR A C 1
ATOM 3007 O O . TYR A 1 404 ? 13.187 17.973 3.798 1.00 98.00 404 TYR A O 1
ATOM 3015 N N . THR A 1 405 ? 11.181 16.982 3.548 1.00 98.62 405 THR A N 1
ATOM 3016 C CA . THR A 1 405 ? 11.575 15.644 3.986 1.00 98.62 405 THR A CA 1
ATOM 3017 C C . THR A 1 405 ? 10.955 14.605 3.067 1.00 98.62 405 THR A C 1
ATOM 3019 O O . THR A 1 405 ? 9.745 14.595 2.884 1.00 98.62 405 THR A O 1
ATOM 3022 N N . ALA A 1 406 ? 11.759 13.686 2.540 1.00 98.62 406 ALA A N 1
ATOM 3023 C CA . ALA A 1 406 ? 11.274 12.589 1.709 1.00 98.62 406 ALA A CA 1
ATOM 3024 C C . ALA A 1 406 ? 11.701 11.236 2.272 1.00 98.62 406 ALA A C 1
ATOM 3026 O O . ALA A 1 406 ? 12.880 11.006 2.541 1.00 98.62 406 ALA A O 1
ATOM 3027 N N . LEU A 1 407 ? 10.749 10.319 2.412 1.00 98.62 407 LEU A N 1
ATOM 3028 C CA . LEU A 1 407 ? 11.012 8.898 2.594 1.00 98.62 407 LEU A CA 1
ATOM 3029 C C . LEU A 1 407 ? 10.922 8.235 1.228 1.00 98.62 407 LEU A C 1
ATOM 3031 O O . LEU A 1 407 ? 9.833 8.097 0.676 1.00 98.62 407 LEU A O 1
ATOM 3035 N N . VAL A 1 408 ? 12.060 7.814 0.688 1.00 98.62 408 VAL A N 1
ATOM 3036 C CA . VAL A 1 408 ? 12.116 7.121 -0.600 1.00 98.62 408 VAL A CA 1
ATOM 3037 C C . VAL A 1 408 ? 12.199 5.628 -0.358 1.00 98.62 408 VAL A C 1
ATOM 3039 O O . VAL A 1 408 ? 13.193 5.153 0.193 1.00 98.62 408 VAL A O 1
ATOM 3042 N N . ALA A 1 409 ? 11.147 4.901 -0.737 1.00 97.38 409 ALA A N 1
ATOM 3043 C CA . ALA A 1 409 ? 11.091 3.458 -0.565 1.00 97.38 409 ALA A CA 1
ATOM 3044 C C . ALA A 1 409 ? 12.214 2.757 -1.344 1.00 97.38 409 ALA A C 1
ATOM 3046 O O . ALA A 1 409 ? 12.541 3.129 -2.473 1.00 97.38 409 ALA A O 1
ATOM 3047 N N . ASP A 1 410 ? 12.779 1.702 -0.756 1.00 94.19 410 ASP A N 1
ATOM 3048 C CA . ASP A 1 410 ? 13.925 0.994 -1.347 1.00 94.19 410 ASP A CA 1
ATOM 3049 C C . ASP A 1 410 ? 13.531 0.099 -2.546 1.00 94.19 410 ASP A C 1
ATOM 3051 O O . ASP A 1 410 ? 14.392 -0.421 -3.259 1.00 94.19 410 ASP A O 1
ATOM 3055 N N . LYS A 1 411 ? 12.226 -0.104 -2.769 1.00 92.62 411 LYS A N 1
ATOM 3056 C CA . LYS A 1 411 ? 11.630 -0.857 -3.887 1.00 92.62 411 LYS A CA 1
ATOM 3057 C C . LYS A 1 411 ? 10.237 -0.309 -4.221 1.00 92.62 411 LYS A C 1
ATOM 3059 O O . LYS A 1 411 ? 9.694 0.464 -3.441 1.00 92.62 411 LYS A O 1
ATOM 3064 N N . GLU A 1 412 ? 9.652 -0.729 -5.346 1.00 92.38 412 GLU A N 1
ATOM 3065 C CA . GLU A 1 412 ? 8.279 -0.348 -5.722 1.00 92.38 412 GLU A CA 1
ATOM 3066 C C . GLU A 1 412 ? 7.232 -0.930 -4.749 1.00 92.38 412 GLU A C 1
ATOM 3068 O O . GLU A 1 412 ? 7.257 -2.127 -4.440 1.00 92.38 412 GLU A O 1
ATOM 3073 N N . TRP A 1 413 ? 6.275 -0.093 -4.332 1.00 94.94 413 TRP A N 1
ATOM 3074 C CA . TRP A 1 413 ? 5.118 -0.472 -3.514 1.00 94.94 413 TRP A CA 1
ATOM 3075 C C . TRP A 1 413 ? 3.811 -0.015 -4.159 1.00 94.94 413 TRP A C 1
ATOM 3077 O O . TRP A 1 413 ? 3.422 1.145 -4.071 1.00 94.94 413 TRP A O 1
ATOM 3087 N N . THR A 1 414 ? 3.096 -0.940 -4.795 1.00 96.12 414 THR A N 1
ATOM 3088 C CA . THR A 1 414 ? 1.814 -0.637 -5.451 1.00 96.12 414 THR A CA 1
ATOM 3089 C C . THR A 1 414 ? 0.608 -0.869 -4.548 1.00 96.12 414 THR A C 1
ATOM 3091 O O . THR A 1 414 ? -0.473 -0.375 -4.839 1.00 96.12 414 THR A O 1
ATOM 3094 N N . LYS A 1 415 ? 0.762 -1.612 -3.450 1.00 97.12 415 LYS A N 1
ATOM 3095 C CA . LYS A 1 415 ? -0.327 -1.925 -2.525 1.00 97.12 415 LYS A CA 1
ATOM 3096 C C . LYS A 1 415 ? 0.212 -2.172 -1.127 1.00 97.12 415 LYS A C 1
ATOM 3098 O O . LYS A 1 415 ? 1.218 -2.864 -0.973 1.00 97.12 415 LYS A O 1
ATOM 3103 N N . GLY A 1 416 ? -0.483 -1.669 -0.116 1.00 94.88 416 GLY A N 1
ATOM 3104 C CA . GLY A 1 416 ? -0.107 -1.900 1.272 1.00 94.88 416 GLY A CA 1
ATOM 3105 C C . GLY A 1 416 ? -0.756 -0.925 2.239 1.00 94.88 416 GLY A C 1
ATOM 3106 O O . GLY A 1 416 ? -1.736 -0.261 1.910 1.00 94.88 416 GLY A O 1
ATOM 3107 N N . SER A 1 417 ? -0.176 -0.863 3.435 1.00 95.44 417 SER A N 1
ATOM 3108 C CA . SER A 1 417 ? -0.545 0.065 4.501 1.00 95.44 417 SER A CA 1
ATOM 3109 C C . SER A 1 417 ? 0.703 0.798 4.980 1.00 95.44 417 SER A C 1
ATOM 3111 O O . SER A 1 417 ? 1.758 0.174 5.111 1.00 95.44 417 SER A O 1
ATOM 3113 N N . ILE A 1 418 ? 0.606 2.104 5.224 1.00 96.50 418 ILE A N 1
ATOM 3114 C CA . ILE A 1 418 ? 1.688 2.917 5.798 1.00 96.50 418 ILE A CA 1
ATOM 3115 C C . ILE A 1 418 ? 1.203 3.553 7.094 1.00 96.50 418 ILE A C 1
ATOM 3117 O O . ILE A 1 418 ? 0.166 4.216 7.107 1.00 96.50 418 ILE A O 1
ATOM 3121 N N . ASP A 1 419 ? 1.978 3.388 8.167 1.00 97.00 419 ASP A N 1
ATOM 3122 C CA . ASP A 1 419 ? 1.761 4.062 9.447 1.00 97.00 419 ASP A CA 1
ATOM 3123 C C . ASP A 1 419 ? 2.495 5.410 9.468 1.00 97.00 419 ASP A C 1
ATOM 3125 O O . ASP A 1 419 ? 3.679 5.516 9.796 1.00 97.00 419 ASP A O 1
ATOM 3129 N N . ILE A 1 420 ? 1.779 6.461 9.074 1.00 97.94 420 ILE A N 1
ATOM 3130 C CA . ILE A 1 420 ? 2.305 7.827 9.042 1.00 97.94 420 ILE A CA 1
ATOM 3131 C C . ILE A 1 420 ? 2.552 8.336 10.467 1.00 97.94 420 ILE A C 1
ATOM 3133 O O . ILE A 1 420 ? 3.488 9.106 10.672 1.00 97.94 420 ILE A O 1
ATOM 3137 N N . ALA A 1 421 ? 1.774 7.914 11.471 1.00 96.69 421 ALA A N 1
ATOM 3138 C CA . ALA A 1 421 ? 2.006 8.342 12.853 1.00 96.69 421 ALA A CA 1
ATOM 3139 C C . ALA A 1 421 ? 3.347 7.816 13.392 1.00 96.69 421 ALA A C 1
ATOM 3141 O O . ALA A 1 421 ? 4.072 8.553 14.068 1.00 96.69 421 ALA A O 1
ATOM 3142 N N . ASP A 1 422 ? 3.721 6.585 13.042 1.00 97.56 422 ASP A N 1
ATOM 3143 C CA . ASP A 1 422 ? 5.037 6.031 13.370 1.00 97.56 422 ASP A CA 1
ATOM 3144 C C . ASP A 1 422 ? 6.178 6.753 12.624 1.00 97.56 422 ASP A C 1
ATOM 3146 O O . ASP A 1 422 ? 7.198 7.096 13.230 1.00 97.56 422 ASP A O 1
ATOM 3150 N N . ILE A 1 423 ? 5.981 7.107 11.346 1.00 98.44 423 ILE A N 1
ATOM 3151 C CA . ILE A 1 423 ? 6.927 7.956 10.594 1.00 98.44 423 ILE A CA 1
ATOM 3152 C C . ILE A 1 423 ? 7.094 9.321 11.274 1.00 98.44 423 ILE A C 1
ATOM 3154 O O . ILE A 1 423 ? 8.221 9.759 11.510 1.00 98.44 423 ILE A O 1
ATOM 3158 N N . VAL A 1 424 ? 5.999 9.987 11.648 1.00 98.12 424 VAL A N 1
ATOM 3159 C CA . VAL A 1 424 ? 6.036 11.273 12.365 1.00 98.12 424 VAL A CA 1
ATOM 3160 C C . VAL A 1 424 ? 6.787 11.129 13.691 1.00 98.12 424 VAL A C 1
ATOM 3162 O O . VAL A 1 424 ? 7.646 11.954 14.005 1.00 98.12 424 VAL A O 1
ATOM 3165 N N . SER A 1 425 ? 6.541 10.055 14.448 1.00 97.12 425 SER A N 1
ATOM 3166 C CA . SER A 1 425 ? 7.288 9.744 15.673 1.00 97.12 425 SER A CA 1
ATOM 3167 C C . SER A 1 425 ? 8.790 9.627 15.398 1.00 97.12 425 SER A C 1
ATOM 3169 O O . SER A 1 425 ? 9.601 10.277 16.067 1.00 97.12 425 SER A O 1
ATOM 3171 N N . LYS A 1 426 ? 9.181 8.889 14.351 1.00 97.94 426 LYS A N 1
ATOM 3172 C CA . LYS A 1 426 ? 10.580 8.774 13.923 1.00 97.94 426 LYS A CA 1
ATOM 3173 C C . LYS A 1 426 ? 11.186 10.139 13.595 1.00 97.94 426 LYS A C 1
ATOM 3175 O O . LYS A 1 426 ? 12.258 10.456 14.115 1.00 97.94 426 LYS A O 1
ATOM 3180 N N . LEU A 1 427 ? 10.515 10.964 12.797 1.00 98.25 427 LEU A N 1
ATOM 3181 C CA . LEU A 1 427 ? 11.014 12.287 12.401 1.00 98.25 427 LEU A CA 1
ATOM 3182 C C . LEU A 1 427 ? 11.154 13.242 13.594 1.00 98.25 427 LEU A C 1
ATOM 3184 O O . LEU A 1 427 ? 12.129 13.995 13.666 1.00 98.25 427 LEU A O 1
ATOM 3188 N N . LYS A 1 428 ? 10.267 13.148 14.591 1.00 97.50 428 LYS A N 1
ATOM 3189 C CA . LYS A 1 428 ? 10.415 13.872 15.863 1.00 97.50 428 LYS A CA 1
ATOM 3190 C C . LYS A 1 428 ? 11.674 13.462 16.621 1.00 97.50 428 LYS A C 1
ATOM 3192 O O . LYS A 1 428 ? 12.399 14.326 17.105 1.00 97.50 428 LYS A O 1
ATOM 3197 N N . THR A 1 429 ? 11.987 12.164 16.697 1.00 97.69 429 THR A N 1
ATOM 3198 C CA . THR A 1 429 ? 13.236 11.711 17.352 1.00 97.69 429 THR A CA 1
ATOM 3199 C C . THR A 1 429 ? 14.495 12.208 16.642 1.00 97.69 429 THR A C 1
ATOM 3201 O O . THR A 1 429 ? 15.545 12.331 17.269 1.00 97.69 429 THR A O 1
ATOM 3204 N N . MET A 1 430 ? 14.389 12.522 15.348 1.00 97.44 430 MET A N 1
ATOM 3205 C CA . MET A 1 430 ? 15.467 13.095 14.540 1.00 97.44 430 MET A CA 1
ATOM 3206 C C . MET A 1 430 ? 15.536 14.628 14.636 1.00 97.44 430 MET A C 1
ATOM 3208 O O . MET A 1 430 ? 16.451 15.223 14.074 1.00 97.44 430 MET A O 1
ATOM 3212 N N . GLY A 1 431 ? 14.593 15.270 15.335 1.00 96.75 431 GLY A N 1
ATOM 3213 C CA . GLY A 1 431 ? 14.502 16.727 15.439 1.00 96.75 431 GLY A CA 1
ATOM 3214 C C . GLY A 1 431 ? 14.042 17.423 14.155 1.00 96.75 431 GLY A C 1
ATOM 3215 O O . GLY A 1 431 ? 14.212 18.632 14.045 1.00 96.75 431 GLY A O 1
ATOM 3216 N N . ILE A 1 432 ? 13.484 16.674 13.197 1.00 97.12 432 ILE A N 1
ATOM 3217 C CA . ILE A 1 432 ? 12.953 17.209 11.932 1.00 97.12 432 ILE A CA 1
ATOM 3218 C C . ILE A 1 432 ? 11.557 17.807 12.142 1.00 97.12 432 ILE A C 1
ATOM 3220 O O . ILE A 1 432 ? 11.223 18.808 11.524 1.00 97.12 432 ILE A O 1
ATOM 3224 N N . MET A 1 433 ? 10.767 17.216 13.044 1.00 96.62 433 MET A N 1
ATOM 3225 C CA . MET A 1 433 ? 9.401 17.637 13.363 1.00 96.62 433 MET A CA 1
ATOM 3226 C C . MET A 1 433 ? 9.206 17.902 14.858 1.00 96.62 433 MET A C 1
ATOM 3228 O O . MET A 1 433 ? 9.938 17.381 15.706 1.00 96.62 433 MET A O 1
ATOM 3232 N N . SER A 1 434 ? 8.160 18.654 15.193 1.00 95.81 434 SER A N 1
ATOM 3233 C CA . SER A 1 434 ? 7.766 19.014 16.555 1.00 95.81 434 SER A CA 1
ATOM 3234 C C . SER A 1 434 ? 6.282 18.763 16.839 1.00 95.81 434 SER A C 1
ATOM 3236 O O . SER A 1 434 ? 5.437 18.742 15.948 1.00 95.81 434 SER A O 1
ATOM 3238 N N . ASP A 1 435 ? 5.949 18.625 18.125 1.00 95.94 435 ASP A N 1
ATOM 3239 C CA . ASP A 1 435 ? 4.574 18.401 18.594 1.00 95.94 435 ASP A CA 1
ATOM 3240 C C . ASP A 1 435 ? 3.617 19.568 18.327 1.00 95.94 435 ASP A C 1
ATOM 3242 O O . ASP A 1 435 ? 2.402 19.384 18.297 1.00 95.94 435 ASP A O 1
ATOM 3246 N N . SER A 1 436 ? 4.153 20.774 18.138 1.00 95.81 436 SER A N 1
ATOM 3247 C CA . SER A 1 436 ? 3.357 21.984 17.939 1.00 95.81 436 SER A CA 1
ATOM 3248 C C . SER A 1 436 ? 2.835 22.165 16.516 1.00 95.81 436 SER A C 1
ATOM 3250 O O . SER A 1 436 ? 1.961 23.009 16.313 1.00 95.81 436 SER A O 1
ATOM 3252 N N . GLU A 1 437 ? 3.369 21.415 15.552 1.00 96.88 437 GLU A N 1
ATOM 3253 C CA . GLU A 1 437 ? 2.966 21.491 14.147 1.00 96.88 437 GLU A CA 1
ATOM 3254 C C . GLU A 1 437 ? 1.556 20.945 13.936 1.00 96.88 437 GLU A C 1
ATOM 3256 O O . GLU A 1 437 ? 1.049 20.155 14.728 1.00 96.88 437 GLU A O 1
ATOM 3261 N N . TYR A 1 438 ? 0.917 21.362 12.850 1.00 95.81 438 TYR A N 1
ATOM 3262 C CA . TYR A 1 438 ? -0.419 20.931 12.464 1.00 95.81 438 TYR A CA 1
ATOM 3263 C C . TYR A 1 438 ? -0.352 20.178 11.146 1.00 95.81 438 TYR A C 1
ATOM 3265 O O . TYR A 1 438 ? 0.043 20.773 10.152 1.00 95.81 438 TYR A O 1
ATOM 3273 N N . LEU A 1 439 ? -0.793 18.921 11.124 1.00 95.94 439 LEU A N 1
ATOM 3274 C CA . LEU A 1 439 ? -1.091 18.170 9.906 1.00 95.94 439 LEU A CA 1
ATOM 3275 C C . LEU A 1 439 ? -2.271 18.829 9.183 1.00 95.94 439 LEU A C 1
ATOM 3277 O O . LEU A 1 439 ? -3.330 19.023 9.786 1.00 95.94 439 LEU A O 1
ATOM 3281 N N . ARG A 1 440 ? -2.088 19.198 7.913 1.00 93.19 440 ARG A N 1
ATOM 3282 C CA . ARG A 1 440 ? -3.023 20.025 7.129 1.00 93.19 440 ARG A CA 1
ATOM 3283 C C . ARG A 1 440 ? -3.735 19.258 6.024 1.00 93.19 440 ARG A C 1
ATOM 3285 O O . ARG A 1 440 ? -4.944 19.437 5.855 1.00 93.19 440 ARG A O 1
ATOM 3292 N N . SER A 1 441 ? -3.001 18.439 5.287 1.00 93.69 441 SER A N 1
ATOM 3293 C CA . SER A 1 441 ? -3.529 17.618 4.203 1.00 93.69 441 SER A CA 1
ATOM 3294 C C . SER A 1 441 ? -2.684 16.371 4.002 1.00 93.69 441 SER A C 1
ATOM 3296 O O . SER A 1 441 ? -1.518 16.323 4.394 1.00 93.69 441 SER A O 1
ATOM 3298 N N . ILE A 1 442 ? -3.321 15.364 3.412 1.00 96.38 442 ILE A N 1
ATOM 3299 C CA . ILE A 1 442 ? -2.682 14.176 2.856 1.00 96.38 442 ILE A CA 1
ATOM 3300 C C . ILE A 1 442 ? -3.068 14.143 1.385 1.00 96.38 442 ILE A C 1
ATOM 3302 O O . ILE A 1 442 ? -4.255 14.175 1.047 1.00 96.38 442 ILE A O 1
ATOM 3306 N N . GLU A 1 443 ? -2.061 14.101 0.532 1.00 96.62 443 GLU A N 1
ATOM 3307 C CA . GLU A 1 443 ? -2.182 14.239 -0.912 1.00 96.62 443 GLU A CA 1
ATOM 3308 C C . GLU A 1 443 ? -1.519 13.014 -1.535 1.00 96.62 443 GLU A C 1
ATOM 3310 O O . GLU A 1 443 ? -0.471 12.578 -1.065 1.00 96.62 443 GLU A O 1
ATOM 3315 N N . LEU A 1 444 ? -2.165 12.377 -2.511 1.00 98.38 444 LEU A N 1
ATOM 3316 C CA . LEU A 1 444 ? -1.630 11.203 -3.197 1.00 98.38 444 LEU A CA 1
ATOM 3317 C C . LEU A 1 444 ? -1.655 11.444 -4.698 1.00 98.38 444 LEU A C 1
ATOM 3319 O O . LEU A 1 444 ? -2.723 11.620 -5.289 1.00 98.38 444 LEU A O 1
ATOM 3323 N N . GLY A 1 445 ? -0.479 11.396 -5.309 1.00 98.12 445 GLY A N 1
ATOM 3324 C CA . GLY A 1 445 ? -0.301 11.722 -6.714 1.00 98.12 445 GLY A CA 1
ATOM 3325 C C . GLY A 1 445 ? 1.018 11.219 -7.279 1.00 98.12 445 GLY A C 1
ATOM 3326 O O . GLY A 1 445 ? 1.698 10.373 -6.690 1.00 98.12 445 GLY A O 1
ATOM 3327 N N . ALA A 1 446 ? 1.371 11.754 -8.443 1.00 98.38 446 ALA A N 1
ATOM 3328 C CA . ALA A 1 446 ? 2.616 11.446 -9.134 1.00 98.38 446 ALA A CA 1
ATOM 3329 C C . ALA A 1 446 ? 3.342 12.733 -9.518 1.00 98.38 446 ALA A C 1
ATOM 3331 O O . ALA A 1 446 ? 2.792 13.529 -10.277 1.00 98.38 446 ALA A O 1
ATOM 3332 N N . GLU A 1 447 ? 4.566 12.955 -9.033 1.00 98.12 447 GLU A N 1
ATOM 3333 C CA . GLU A 1 447 ? 5.380 14.066 -9.529 1.00 98.12 447 GLU A CA 1
ATOM 3334 C C . GLU A 1 447 ? 5.918 13.690 -10.906 1.00 98.12 447 GLU A C 1
ATOM 3336 O O . GLU A 1 447 ? 6.670 12.725 -11.054 1.00 98.12 447 GLU A O 1
ATOM 3341 N N . VAL A 1 448 ? 5.518 14.444 -11.926 1.00 97.31 448 VAL A N 1
ATOM 3342 C CA . VAL A 1 448 ? 5.863 14.183 -13.324 1.00 97.31 448 VAL A CA 1
ATOM 3343 C C . VAL A 1 448 ? 7.005 15.095 -13.739 1.00 97.31 448 VAL A C 1
ATOM 3345 O O . VAL A 1 448 ? 6.835 16.310 -13.809 1.00 97.31 448 VAL A O 1
ATOM 3348 N N . ALA A 1 449 ? 8.152 14.509 -14.065 1.00 94.94 449 ALA A N 1
ATOM 3349 C CA . ALA A 1 449 ? 9.298 15.200 -14.646 1.00 94.94 449 ALA A CA 1
ATOM 3350 C C . ALA A 1 449 ? 9.325 15.076 -16.178 1.00 94.94 449 ALA A C 1
ATOM 3352 O O . ALA A 1 449 ? 9.722 16.010 -16.873 1.00 94.94 449 ALA A O 1
ATOM 3353 N N . SER A 1 450 ? 8.904 13.932 -16.729 1.00 93.88 450 SER A N 1
ATOM 3354 C CA . SER A 1 450 ? 8.961 13.689 -18.171 1.00 93.88 450 SER A CA 1
ATOM 3355 C C . SER A 1 450 ? 8.076 12.531 -18.638 1.00 93.88 450 SER A C 1
ATOM 3357 O O . SER A 1 450 ? 7.589 11.719 -17.850 1.00 93.88 450 SER A O 1
ATOM 3359 N N . GLY A 1 451 ? 7.902 12.440 -19.957 1.00 93.25 451 GLY A N 1
ATOM 3360 C CA . GLY A 1 451 ? 7.300 11.283 -20.615 1.00 93.25 451 GLY A CA 1
ATOM 3361 C C . GLY A 1 451 ? 5.793 11.135 -20.409 1.00 93.25 451 GLY A C 1
ATOM 3362 O O . GLY A 1 451 ? 5.100 12.016 -19.894 1.00 93.25 451 GLY A O 1
ATOM 3363 N N . THR A 1 452 ? 5.266 10.003 -20.869 1.00 93.75 452 THR A N 1
ATOM 3364 C CA . THR A 1 452 ? 3.840 9.675 -20.767 1.00 93.75 452 THR A CA 1
ATOM 3365 C C . THR A 1 452 ? 3.612 8.693 -19.630 1.00 93.75 452 THR A C 1
ATOM 3367 O O . THR A 1 452 ? 4.374 7.741 -19.460 1.00 93.75 452 THR A O 1
ATOM 3370 N N . GLY A 1 453 ? 2.540 8.890 -18.868 1.00 95.19 453 GLY A N 1
ATOM 3371 C CA . GLY A 1 453 ? 2.192 8.018 -17.758 1.00 95.19 453 GLY A CA 1
ATOM 3372 C C . GLY A 1 453 ? 0.714 8.038 -17.416 1.00 95.19 453 GLY A C 1
ATOM 3373 O O . GLY A 1 453 ? -0.057 8.892 -17.859 1.00 95.19 453 GLY A O 1
ATOM 3374 N N . SER A 1 454 ? 0.320 7.023 -16.662 1.00 95.81 454 SER A N 1
ATOM 3375 C CA . SER A 1 454 ? -1.020 6.876 -16.120 1.00 95.81 454 SER A CA 1
ATOM 3376 C C . SER A 1 454 ? -0.923 6.260 -14.735 1.00 95.81 454 SER A C 1
ATOM 3378 O O . SER A 1 454 ? -0.162 5.310 -14.539 1.00 95.81 454 SER A O 1
ATOM 3380 N N . MET A 1 455 ? -1.689 6.796 -13.792 1.00 96.69 455 MET A N 1
ATOM 3381 C CA . MET A 1 455 ? -1.821 6.282 -12.434 1.00 96.69 455 MET A CA 1
ATOM 3382 C C . MET A 1 455 ? -3.297 6.183 -12.071 1.00 96.69 455 MET A C 1
ATOM 3384 O O . MET A 1 455 ? -4.039 7.150 -12.212 1.00 96.69 455 MET A O 1
ATOM 3388 N N . THR A 1 456 ? -3.694 5.033 -11.543 1.00 96.94 456 THR A N 1
ATOM 3389 C CA . THR A 1 456 ? -5.020 4.764 -10.999 1.00 96.94 456 THR A CA 1
ATOM 3390 C C . THR A 1 456 ? -4.921 4.448 -9.512 1.00 96.94 456 THR A C 1
ATOM 3392 O O . THR A 1 456 ? -4.133 3.596 -9.095 1.00 96.94 456 THR A O 1
ATOM 3395 N N . ILE A 1 457 ? -5.762 5.109 -8.721 1.00 97.75 457 ILE A N 1
ATOM 3396 C CA . ILE A 1 457 ? -6.029 4.786 -7.321 1.00 97.75 457 ILE A CA 1
ATOM 3397 C C . ILE A 1 457 ? -7.199 3.798 -7.306 1.00 97.75 457 ILE A C 1
ATOM 3399 O O . ILE A 1 457 ? -8.346 4.184 -7.518 1.00 97.75 457 ILE A O 1
ATOM 3403 N N . ASN A 1 458 ? -6.921 2.509 -7.108 1.00 96.62 458 ASN A N 1
ATOM 3404 C CA . ASN A 1 458 ? -7.939 1.450 -7.068 1.00 96.62 458 ASN A CA 1
ATOM 3405 C C . ASN A 1 458 ? -8.664 1.393 -5.717 1.00 96.62 458 ASN A C 1
ATOM 3407 O O . ASN A 1 458 ? -9.806 0.931 -5.639 1.00 96.62 458 ASN A O 1
ATOM 3411 N N . GLY A 1 459 ? -7.984 1.843 -4.666 1.00 96.50 459 GLY A N 1
ATOM 3412 C CA . GLY A 1 459 ? -8.498 1.969 -3.313 1.00 96.50 459 GLY A CA 1
ATOM 3413 C C . GLY A 1 459 ? -7.572 2.853 -2.490 1.00 96.50 459 GLY A C 1
ATOM 3414 O O . GLY A 1 459 ? -6.356 2.682 -2.538 1.00 96.50 459 GLY A O 1
ATOM 3415 N N . LEU A 1 460 ? -8.147 3.778 -1.730 1.00 98.12 460 LEU A N 1
ATOM 3416 C CA . LEU A 1 460 ? -7.448 4.553 -0.711 1.00 98.12 460 LEU A CA 1
ATOM 3417 C C . LEU A 1 460 ? -8.368 4.721 0.501 1.00 98.12 460 LEU A C 1
ATOM 3419 O O . LEU A 1 460 ? -9.534 5.100 0.354 1.00 98.12 460 LEU A O 1
ATOM 3423 N N . GLN A 1 461 ? -7.831 4.436 1.684 1.00 97.19 461 GLN A N 1
ATOM 3424 C CA . GLN A 1 461 ? -8.492 4.644 2.966 1.00 97.19 461 GLN A CA 1
ATOM 3425 C C . GLN A 1 461 ? -7.516 5.283 3.954 1.00 97.19 461 GLN A C 1
ATOM 3427 O O . GLN A 1 461 ? -6.408 4.787 4.148 1.00 97.19 461 GLN A O 1
ATOM 3432 N N . ILE A 1 462 ? -7.932 6.372 4.598 1.00 97.75 462 ILE A N 1
ATOM 3433 C CA . ILE A 1 462 ? -7.168 7.040 5.657 1.00 97.75 462 ILE A CA 1
ATOM 3434 C C . ILE A 1 462 ? -7.854 6.739 6.985 1.00 97.75 462 ILE A C 1
ATOM 3436 O O . ILE A 1 462 ? -9.029 7.048 7.169 1.00 97.75 462 ILE A O 1
ATOM 3440 N N . ASN A 1 463 ? -7.121 6.169 7.933 1.00 95.06 463 ASN A N 1
ATOM 3441 C CA . ASN A 1 463 ? -7.603 5.922 9.285 1.00 95.06 463 ASN A CA 1
ATOM 3442 C C . ASN A 1 463 ? -6.813 6.798 10.254 1.00 95.06 463 ASN A C 1
ATOM 3444 O O . ASN A 1 463 ? -5.605 6.625 10.405 1.00 95.06 463 ASN A O 1
ATOM 3448 N N . VAL A 1 464 ? -7.488 7.730 10.922 1.00 94.88 464 VAL A N 1
ATOM 3449 C CA . VAL A 1 464 ? -6.858 8.700 11.822 1.00 94.88 464 VAL A CA 1
ATOM 3450 C C . VAL A 1 464 ? -7.512 8.675 13.191 1.00 94.88 464 VAL A C 1
ATOM 3452 O O . VAL A 1 464 ? -8.732 8.630 13.314 1.00 94.88 464 VAL A O 1
ATOM 3455 N N . GLU A 1 465 ? -6.692 8.723 14.232 1.00 91.81 465 GLU A N 1
ATOM 3456 C CA . GLU A 1 465 ? -7.133 8.876 15.609 1.00 91.81 465 GLU A CA 1
ATOM 3457 C C . GLU A 1 465 ? -6.446 10.089 16.226 1.00 91.81 465 GLU A C 1
ATOM 3459 O O . GLU A 1 465 ? -5.223 10.242 16.151 1.00 91.81 465 GLU A O 1
ATOM 3464 N N . THR A 1 466 ? -7.251 10.965 16.823 1.00 88.44 466 THR A N 1
ATOM 3465 C CA . THR A 1 466 ? -6.779 12.195 17.460 1.00 88.44 466 THR A CA 1
ATOM 3466 C C . THR A 1 466 ? -7.270 12.294 18.888 1.00 88.44 466 THR A C 1
ATOM 3468 O O . THR A 1 466 ? -8.405 11.914 19.157 1.00 88.44 466 THR A O 1
ATOM 3471 N N . LYS A 1 467 ? -6.487 12.893 19.777 1.00 82.12 467 LYS A N 1
ATOM 3472 C CA . LYS A 1 467 ? -6.875 13.199 21.151 1.00 82.12 467 LYS A CA 1
ATOM 3473 C C . LYS A 1 467 ? -7.298 14.654 21.294 1.00 82.12 467 LYS A C 1
ATOM 3475 O O . LYS A 1 467 ? -6.629 15.552 20.791 1.00 82.12 467 LYS A O 1
ATOM 3480 N N . ASP A 1 468 ? -8.403 14.896 21.982 1.00 74.38 468 ASP A N 1
ATOM 3481 C CA . ASP A 1 468 ? -8.789 16.249 22.373 1.00 74.38 468 ASP A CA 1
ATOM 3482 C C . ASP A 1 468 ? -7.968 16.753 23.579 1.00 74.38 468 ASP A C 1
ATOM 3484 O O . ASP A 1 468 ? -7.117 16.048 24.128 1.00 74.38 468 ASP A O 1
ATOM 3488 N N . ALA A 1 469 ? -8.232 17.989 24.015 1.00 66.25 469 ALA A N 1
ATOM 3489 C CA . ALA A 1 469 ? -7.548 18.605 25.155 1.00 66.25 469 ALA A CA 1
ATOM 3490 C C . ALA A 1 469 ? -7.750 17.856 26.491 1.00 66.25 469 ALA A C 1
ATOM 3492 O O . ALA A 1 469 ? -6.974 18.056 27.424 1.00 66.25 469 ALA A O 1
ATOM 3493 N N . ASN A 1 470 ? -8.766 16.994 26.584 1.00 59.62 470 ASN A N 1
ATOM 3494 C CA . ASN A 1 470 ? -9.057 16.160 27.749 1.00 59.62 470 ASN A CA 1
ATOM 3495 C C . ASN A 1 470 ? -8.472 14.740 27.607 1.00 59.62 470 ASN A C 1
ATOM 3497 O O . ASN A 1 470 ? -8.658 13.906 28.493 1.00 59.62 470 ASN A O 1
ATOM 3501 N N . GLY A 1 471 ? -7.756 14.456 26.511 1.00 62.22 471 GLY A N 1
ATOM 3502 C CA . GLY A 1 471 ? -7.163 13.153 26.213 1.00 62.22 471 GLY A CA 1
ATOM 3503 C C . GLY A 1 471 ? -8.133 12.139 25.599 1.00 62.22 471 GLY A C 1
ATOM 3504 O O . GLY A 1 471 ? -7.768 10.966 25.467 1.00 62.22 471 GLY A O 1
ATOM 3505 N N . VAL A 1 472 ? -9.343 12.558 25.217 1.00 67.25 472 VAL A N 1
ATOM 3506 C CA . VAL A 1 472 ? -10.370 11.698 24.616 1.00 67.25 472 VAL A CA 1
ATOM 3507 C C . VAL A 1 472 ? -10.047 11.459 23.149 1.00 67.25 472 VAL A C 1
ATOM 3509 O O . VAL A 1 472 ? -9.775 12.399 22.407 1.00 67.25 472 VAL A O 1
ATOM 3512 N N . SER A 1 473 ? -10.060 10.193 22.731 1.00 73.75 473 SER A N 1
ATOM 3513 C CA . SER A 1 473 ? -9.698 9.801 21.366 1.00 73.75 473 SER A CA 1
ATOM 3514 C C . SER A 1 473 ? -10.910 9.872 20.433 1.00 73.75 473 SER A C 1
ATOM 3516 O O . SER A 1 473 ? -12.008 9.446 20.779 1.00 73.75 473 SER A O 1
ATOM 3518 N N . LYS A 1 474 ? -10.705 10.415 19.236 1.00 81.62 474 LYS A N 1
ATOM 3519 C CA . LYS A 1 474 ? -11.667 10.491 18.136 1.00 81.62 474 LYS A CA 1
ATOM 3520 C C . LYS A 1 474 ? -11.062 9.746 16.955 1.00 81.62 474 LYS A C 1
ATOM 3522 O O . LYS A 1 474 ? -10.076 10.220 16.394 1.00 81.62 474 LYS A O 1
ATOM 3527 N N . ALA A 1 475 ? -11.647 8.605 16.592 1.00 86.00 475 ALA A N 1
ATOM 3528 C CA . ALA A 1 475 ? -11.216 7.812 15.445 1.00 86.00 475 ALA A CA 1
ATOM 3529 C C . ALA A 1 475 ? -12.127 8.071 14.240 1.00 86.00 475 ALA A C 1
ATOM 3531 O O . ALA A 1 475 ? -13.350 7.934 14.329 1.00 86.00 475 ALA A O 1
ATOM 3532 N N . MET A 1 476 ? -11.520 8.430 13.117 1.00 88.81 476 MET A N 1
ATOM 3533 C CA . MET A 1 476 ? -12.180 8.661 11.840 1.00 88.81 476 MET A CA 1
ATOM 3534 C C . MET A 1 476 ? -11.587 7.714 10.799 1.00 88.81 476 MET A C 1
ATOM 3536 O O . MET A 1 476 ? -10.370 7.531 10.741 1.00 88.81 476 MET A O 1
ATOM 3540 N N . SER A 1 477 ? -12.443 7.167 9.944 1.00 92.94 477 SER A N 1
ATOM 3541 C CA . SER A 1 477 ? -12.038 6.505 8.708 1.00 92.94 477 SER A CA 1
ATOM 3542 C C . SER A 1 477 ? -12.546 7.312 7.529 1.00 92.94 477 SER A C 1
ATOM 3544 O O . SER A 1 477 ? -13.678 7.792 7.546 1.00 92.94 477 SER A O 1
ATOM 3546 N N . ILE A 1 478 ? -11.696 7.509 6.536 1.00 95.12 478 ILE A N 1
ATOM 3547 C CA . ILE A 1 478 ? -11.972 8.325 5.364 1.00 95.12 478 ILE A CA 1
ATOM 3548 C C . ILE A 1 478 ? -11.761 7.442 4.142 1.00 95.12 478 ILE A C 1
ATOM 3550 O O . ILE A 1 478 ? -10.647 6.983 3.891 1.00 95.12 478 ILE A O 1
ATOM 3554 N N . ASP A 1 479 ? -12.823 7.234 3.377 1.00 94.19 479 ASP A N 1
ATOM 3555 C CA . ASP A 1 479 ? -12.791 6.628 2.046 1.00 94.19 479 ASP A CA 1
ATOM 3556 C C . ASP A 1 479 ? -13.426 7.593 1.034 1.00 94.19 479 ASP A C 1
ATOM 3558 O O . ASP A 1 479 ? -13.766 8.725 1.384 1.00 94.19 479 ASP A O 1
ATOM 3562 N N . GLY A 1 480 ? -13.591 7.195 -0.228 1.00 89.62 480 GLY A N 1
ATOM 3563 C CA . GLY A 1 480 ? -14.107 8.079 -1.273 1.00 89.62 480 GLY A CA 1
ATOM 3564 C C . GLY A 1 480 ? -15.556 8.531 -1.086 1.00 89.62 480 GLY A C 1
ATOM 3565 O O . GLY A 1 480 ? -15.983 9.466 -1.772 1.00 89.62 480 GLY A O 1
ATOM 3566 N N . THR A 1 481 ? -16.299 7.931 -0.152 1.00 88.62 481 THR A N 1
ATOM 3567 C CA . THR A 1 481 ? -17.642 8.377 0.253 1.00 88.62 481 THR A CA 1
ATOM 3568 C C . THR A 1 481 ? -17.604 9.449 1.346 1.00 88.62 481 THR A C 1
ATOM 3570 O O . THR A 1 481 ? -18.603 10.132 1.577 1.00 88.62 481 THR A O 1
ATOM 3573 N N . GLY A 1 482 ? -16.435 9.664 1.954 1.00 89.38 482 GLY A N 1
ATOM 3574 C CA . GLY A 1 482 ? -16.135 10.739 2.892 1.00 89.38 482 GLY A CA 1
ATOM 3575 C C . GLY A 1 482 ? -15.636 10.238 4.241 1.00 89.38 482 GLY A C 1
ATOM 3576 O O . GLY A 1 482 ? -15.283 9.074 4.419 1.00 89.38 482 GLY A O 1
ATOM 3577 N N . ALA A 1 483 ? -15.576 11.147 5.215 1.00 90.44 483 ALA A N 1
ATOM 3578 C CA . ALA A 1 483 ? -15.123 10.815 6.559 1.00 90.44 483 ALA A CA 1
ATOM 3579 C C . ALA A 1 483 ? -16.272 10.291 7.428 1.00 90.44 483 ALA A C 1
ATOM 3581 O O . ALA A 1 483 ? -17.255 10.992 7.683 1.00 90.44 483 ALA A O 1
ATOM 3582 N N . THR A 1 484 ? -16.089 9.091 7.963 1.00 88.81 484 THR A N 1
ATOM 3583 C CA . THR A 1 484 ? -17.002 8.437 8.894 1.00 88.81 484 THR A CA 1
ATOM 3584 C C . THR A 1 484 ? -16.348 8.324 10.266 1.00 88.81 484 THR A C 1
ATOM 3586 O O . THR A 1 484 ? -15.187 7.939 10.400 1.00 88.81 484 THR A O 1
ATOM 3589 N N . LEU A 1 485 ? -17.100 8.662 11.310 1.00 80.25 485 LEU A N 1
ATOM 3590 C CA . LEU A 1 485 ? -16.683 8.454 12.692 1.00 80.25 485 LEU A CA 1
ATOM 3591 C C . LEU A 1 485 ? -16.705 6.951 12.990 1.00 80.25 485 LEU A C 1
ATOM 3593 O O . LEU A 1 485 ? -17.777 6.353 13.055 1.00 80.25 485 LEU A O 1
ATOM 3597 N N . THR A 1 486 ? -15.537 6.336 13.154 1.00 72.19 486 THR A N 1
ATOM 3598 C CA . THR A 1 486 ? -15.425 4.895 13.438 1.00 72.19 486 THR A CA 1
ATOM 3599 C C . THR A 1 486 ? -15.410 4.585 14.925 1.00 72.19 486 THR A C 1
ATOM 3601 O O . THR A 1 486 ? -15.631 3.439 15.306 1.00 72.19 486 THR A O 1
ATOM 3604 N N . GLN A 1 487 ? -15.199 5.598 15.770 1.00 51.09 487 GLN A N 1
ATOM 3605 C CA . GLN A 1 487 ? -15.522 5.554 17.195 1.00 51.09 487 GLN A CA 1
ATOM 3606 C C . GLN A 1 487 ? -16.082 6.908 17.649 1.00 51.09 487 GLN A C 1
ATOM 3608 O O . GLN A 1 487 ? -15.443 7.926 17.376 1.00 51.09 487 GLN A O 1
ATOM 3613 N N . PRO A 1 488 ? -17.237 6.963 18.344 1.00 42.84 488 PRO A N 1
ATOM 3614 C CA . PRO A 1 488 ? -17.715 8.188 18.976 1.00 42.84 488 PRO A CA 1
ATOM 3615 C C . PRO A 1 488 ? -16.655 8.785 19.899 1.00 42.84 488 PRO A C 1
ATOM 3617 O O . PRO A 1 488 ? -15.904 8.040 20.529 1.00 42.84 488 PRO A O 1
ATOM 3620 N N . SER A 1 489 ? -16.652 10.112 20.042 1.00 38.69 489 SER A N 1
ATOM 3621 C CA . SER A 1 489 ? -15.803 10.868 20.974 1.00 38.69 489 SER A CA 1
ATOM 3622 C C . SER A 1 489 ? -16.094 10.593 22.459 1.00 38.69 489 SER A C 1
ATOM 3624 O O . SER A 1 489 ? -15.907 11.482 23.269 1.00 38.69 489 SER A O 1
ATOM 3626 N N . ASP A 1 490 ? -16.560 9.395 22.813 1.00 37.62 490 ASP A N 1
ATOM 3627 C CA . ASP A 1 490 ? -16.791 8.923 24.183 1.00 37.62 490 ASP A CA 1
ATOM 3628 C C . ASP A 1 490 ? -16.539 7.407 24.337 1.00 37.62 490 ASP A C 1
ATOM 3630 O O . ASP A 1 490 ? -16.882 6.814 25.361 1.00 37.62 490 ASP A O 1
ATOM 3634 N N . ALA A 1 491 ? -15.911 6.748 23.356 1.00 33.41 491 ALA A N 1
ATOM 3635 C CA . ALA A 1 491 ? -15.513 5.352 23.505 1.00 33.41 491 ALA A CA 1
ATOM 3636 C C . ALA A 1 491 ? -14.204 5.260 24.308 1.00 33.41 491 ALA A C 1
ATOM 3638 O O . ALA A 1 491 ? -13.096 5.415 23.795 1.00 33.41 491 ALA A O 1
ATOM 3639 N N . VAL A 1 492 ? -14.341 5.016 25.611 1.00 34.53 492 VAL A N 1
ATOM 3640 C CA . VAL A 1 492 ? -13.244 4.554 26.470 1.00 34.53 492 VAL A CA 1
ATOM 3641 C C . VAL A 1 492 ? -12.614 3.302 25.845 1.00 34.53 492 VAL A C 1
ATOM 3643 O O . VAL A 1 492 ? -13.326 2.476 25.277 1.00 34.53 492 VAL A O 1
ATOM 3646 N N . LYS A 1 493 ? -11.276 3.201 25.960 1.00 34.84 493 LYS A N 1
ATOM 3647 C CA . LYS A 1 493 ? -10.408 2.054 25.618 1.00 34.84 493 LYS A CA 1
ATOM 3648 C C . LYS A 1 493 ? -11.160 0.717 25.533 1.00 34.84 493 LYS A C 1
ATOM 3650 O O . LYS A 1 493 ? -11.932 0.447 26.452 1.00 34.84 493 LYS A O 1
ATOM 3655 N N . PRO A 1 494 ? -10.837 -0.175 24.569 1.00 34.91 494 PRO A N 1
ATOM 3656 C CA . PRO A 1 494 ? -11.308 -1.554 24.621 1.00 34.91 494 PRO A CA 1
ATOM 3657 C C . PRO A 1 494 ? -10.937 -2.134 25.986 1.00 34.91 494 PRO A C 1
ATOM 3659 O O . PRO A 1 494 ? -9.765 -2.363 26.290 1.00 34.91 494 PRO A O 1
ATOM 3662 N N . VAL A 1 495 ? -11.945 -2.288 26.841 1.00 39.12 495 VAL A N 1
ATOM 3663 C CA . VAL A 1 495 ? -11.824 -3.078 28.054 1.00 39.12 495 VAL A CA 1
ATOM 3664 C C . VAL A 1 495 ? -11.675 -4.503 27.534 1.00 39.12 495 VAL A C 1
ATOM 3666 O O . VAL A 1 495 ? -12.521 -4.932 26.741 1.00 39.12 495 VAL A O 1
ATOM 3669 N N . PRO A 1 496 ? -10.581 -5.209 27.872 1.00 44.34 496 PRO A N 1
ATOM 3670 C CA . PRO A 1 496 ? -10.452 -6.618 27.537 1.00 44.34 496 PRO A CA 1
ATOM 3671 C C . PRO A 1 496 ? -11.744 -7.339 27.934 1.00 44.34 496 PRO A C 1
ATOM 3673 O O . PRO A 1 496 ? -12.316 -6.969 28.965 1.00 44.34 496 PRO A O 1
ATOM 3676 N N . PRO A 1 497 ? -12.221 -8.316 27.143 1.00 53.28 497 PRO A N 1
ATOM 3677 C CA . PRO A 1 497 ? -13.379 -9.102 27.531 1.00 53.28 497 PRO A CA 1
ATOM 3678 C C . PRO A 1 497 ? -13.215 -9.560 28.981 1.00 53.28 497 PRO A C 1
ATOM 3680 O O . PRO A 1 497 ? -12.168 -10.092 29.350 1.00 53.28 497 PRO A O 1
ATOM 3683 N N . ILE A 1 498 ? -14.198 -9.249 29.820 1.00 62.34 498 ILE A N 1
ATOM 3684 C CA . ILE A 1 498 ? -14.160 -9.627 31.229 1.00 62.34 498 ILE A CA 1
ATOM 3685 C C . ILE A 1 498 ? -14.668 -11.055 31.293 1.00 62.34 498 ILE A C 1
ATOM 3687 O O . ILE A 1 498 ? -15.812 -11.310 30.915 1.00 62.34 498 ILE A O 1
ATOM 3691 N N . ASP A 1 499 ? -13.840 -11.970 31.779 1.00 67.44 499 ASP A N 1
ATOM 3692 C CA . ASP A 1 499 ? -14.276 -13.330 32.063 1.00 67.44 499 ASP A CA 1
ATOM 3693 C C . ASP A 1 499 ? -15.455 -13.294 33.046 1.00 67.44 499 ASP A C 1
ATOM 3695 O O . ASP A 1 499 ? -15.366 -12.752 34.152 1.00 67.44 499 ASP A O 1
ATOM 3699 N N . LEU A 1 500 ? -16.588 -13.853 32.628 1.00 50.56 500 LEU A N 1
ATOM 3700 C CA . LEU A 1 500 ? -17.677 -14.181 33.535 1.00 50.56 500 LEU A CA 1
ATOM 3701 C C . LEU A 1 500 ? -17.204 -15.348 34.375 1.00 50.56 500 LEU A C 1
ATOM 3703 O O . LEU A 1 500 ? -16.913 -16.397 33.817 1.00 50.56 500 LEU A O 1
ATOM 3707 N N . LEU A 1 501 ? -17.136 -15.173 35.689 1.00 55.69 501 LEU A N 1
ATOM 3708 C CA . LEU A 1 501 ? -16.786 -16.245 36.607 1.00 55.69 501 LEU A CA 1
ATOM 3709 C C . LEU A 1 501 ? -18.047 -16.751 37.314 1.00 55.69 501 LEU A C 1
ATOM 3711 O O . LEU A 1 501 ? -18.886 -15.944 37.715 1.00 55.69 501 LEU A O 1
ATOM 3715 N N . ASP A 1 502 ? -18.184 -18.061 37.498 1.00 51.50 502 ASP A N 1
ATOM 3716 C CA . ASP A 1 502 ? -19.184 -18.608 38.421 1.00 51.50 502 ASP A CA 1
ATOM 3717 C C . ASP A 1 502 ? -18.745 -18.476 39.894 1.00 51.50 502 ASP A C 1
ATOM 3719 O O . ASP A 1 502 ? -17.687 -17.931 40.217 1.00 51.50 502 ASP A O 1
ATOM 3723 N N . THR A 1 503 ? -19.576 -18.958 40.821 1.00 35.12 503 THR A N 1
ATOM 3724 C CA . THR A 1 503 ? -19.316 -18.908 42.273 1.00 35.12 503 THR A CA 1
ATOM 3725 C C . THR A 1 503 ? -18.103 -19.741 42.692 1.00 35.12 503 THR A C 1
ATOM 3727 O O . THR A 1 503 ? -17.466 -19.442 43.703 1.00 35.12 503 THR A O 1
ATOM 3730 N N . SER A 1 504 ? -17.735 -20.737 41.887 1.00 36.53 504 SER A N 1
ATOM 3731 C CA . SER A 1 504 ? -16.477 -21.472 41.977 1.00 36.53 504 SER A CA 1
ATOM 3732 C C . SER A 1 504 ? -15.330 -20.767 41.259 1.00 36.53 504 SER A C 1
ATOM 3734 O O . SER A 1 504 ? -14.255 -21.334 41.178 1.00 36.53 504 SER A O 1
ATOM 3736 N N . GLY A 1 505 ? -15.478 -19.533 40.772 1.00 36.38 505 GLY A N 1
ATOM 3737 C CA . GLY A 1 505 ? -14.446 -18.743 40.092 1.00 36.38 505 GLY A CA 1
ATOM 3738 C C . GLY A 1 505 ? -13.994 -19.289 38.732 1.00 36.38 505 GLY A C 1
ATOM 3739 O O . GLY A 1 505 ? -12.889 -18.961 38.302 1.00 36.38 505 GLY A O 1
ATOM 3740 N N . ARG A 1 506 ? -14.800 -20.136 38.081 1.00 47.09 506 ARG A N 1
ATOM 3741 C CA . ARG A 1 506 ? -14.548 -20.704 36.746 1.00 47.09 506 ARG A CA 1
ATOM 3742 C C . ARG A 1 506 ? -15.085 -19.772 35.665 1.00 47.09 506 ARG A C 1
ATOM 3744 O O . ARG A 1 506 ? -16.201 -19.281 35.795 1.00 47.09 506 ARG A O 1
ATOM 3751 N N . VAL A 1 507 ? -14.323 -19.571 34.586 1.00 51.72 507 VAL A N 1
ATOM 3752 C CA . VAL A 1 507 ? -14.760 -18.784 33.421 1.00 51.72 507 VAL A CA 1
ATOM 3753 C C . VAL A 1 507 ? -15.919 -19.497 32.717 1.00 51.72 507 VAL A C 1
ATOM 3755 O O . VAL A 1 507 ? -15.731 -20.554 32.123 1.00 51.72 507 VAL A O 1
ATOM 3758 N N . ILE A 1 508 ? -17.116 -18.926 32.794 1.00 62.41 508 ILE A N 1
ATOM 3759 C CA . ILE A 1 508 ? -18.354 -19.420 32.174 1.00 62.41 508 ILE A CA 1
ATOM 3760 C C . ILE A 1 508 ? -18.713 -18.674 30.883 1.00 62.41 508 ILE A C 1
ATOM 3762 O O . ILE A 1 508 ? -19.695 -19.003 30.224 1.00 62.41 508 ILE A O 1
ATOM 3766 N N . GLY A 1 509 ? -17.921 -17.673 30.510 1.00 68.31 509 GLY A N 1
ATOM 3767 C CA . GLY A 1 509 ? -18.144 -16.858 29.327 1.00 68.31 509 GLY A CA 1
ATOM 3768 C C . GLY A 1 509 ? -17.312 -15.587 29.363 1.00 68.31 509 GLY A C 1
ATOM 3769 O O . GLY A 1 509 ? -16.511 -15.383 30.272 1.00 68.31 509 GLY A O 1
ATOM 3770 N N . THR A 1 510 ? -17.524 -14.703 28.400 1.00 74.44 510 THR A N 1
ATOM 3771 C CA . THR A 1 510 ? -16.888 -13.386 28.361 1.00 74.44 510 THR A CA 1
ATOM 3772 C C . THR A 1 510 ? -17.939 -12.296 28.230 1.00 74.44 510 THR A C 1
ATOM 3774 O O . THR A 1 510 ? -18.962 -12.463 27.570 1.00 74.44 510 THR A O 1
ATOM 3777 N N . GLN A 1 511 ? -17.703 -11.158 28.870 1.00 76.00 511 GLN A N 1
ATOM 3778 C CA . GLN A 1 511 ? -18.493 -9.949 28.676 1.00 76.00 511 GLN A CA 1
ATOM 3779 C C . GLN A 1 511 ? -17.699 -8.982 27.824 1.00 76.00 511 GLN A C 1
ATOM 3781 O O . GLN A 1 511 ? -16.545 -8.678 28.128 1.00 76.00 511 GLN A O 1
ATOM 3786 N N . LYS A 1 512 ? -18.336 -8.441 26.796 1.00 74.06 512 LYS A N 1
ATOM 3787 C CA . LYS A 1 512 ? -17.777 -7.408 25.940 1.00 74.06 512 LYS A CA 1
ATOM 3788 C C . LYS A 1 512 ? -18.642 -6.169 26.034 1.00 74.06 512 LYS A C 1
ATOM 3790 O O . LYS A 1 512 ? -19.845 -6.210 25.793 1.00 74.06 512 LYS A O 1
ATOM 3795 N N . ILE A 1 513 ? -18.015 -5.048 26.356 1.00 70.31 513 ILE A N 1
ATOM 3796 C CA . ILE A 1 513 ? -18.668 -3.748 26.270 1.00 70.31 513 ILE A CA 1
ATOM 3797 C C . ILE A 1 513 ? -18.742 -3.389 24.780 1.00 70.31 513 ILE A C 1
ATOM 3799 O O . ILE A 1 513 ? -17.727 -3.058 24.173 1.00 70.31 513 ILE A O 1
ATOM 3803 N N . GLU A 1 514 ? -19.926 -3.513 24.178 1.00 62.25 514 GLU A N 1
ATOM 3804 C CA . GLU A 1 514 ? -20.164 -3.202 22.758 1.00 62.25 514 GLU A CA 1
ATOM 3805 C C . GLU A 1 514 ? -20.386 -1.703 22.533 1.00 62.25 514 GLU A C 1
ATOM 3807 O O . GLU A 1 514 ? -20.079 -1.163 21.472 1.00 62.25 514 GLU A O 1
ATOM 3812 N N . LEU A 1 515 ? -20.928 -1.020 23.541 1.00 56.09 515 LEU A N 1
ATOM 3813 C CA . LEU A 1 515 ? -21.164 0.418 23.531 1.00 56.09 515 LEU A CA 1
ATOM 3814 C C . LEU A 1 515 ? -21.031 0.936 24.958 1.00 56.09 515 LEU A C 1
ATOM 3816 O O . LEU A 1 515 ? -21.582 0.347 25.878 1.00 56.09 515 LEU A O 1
ATOM 3820 N N . SER A 1 516 ? -20.355 2.057 25.159 1.00 51.97 516 SER A N 1
ATOM 3821 C CA . SER A 1 516 ? -20.443 2.802 26.412 1.00 51.97 516 SER A CA 1
ATOM 3822 C C . SER A 1 516 ? -20.393 4.287 26.098 1.00 51.97 516 SER A C 1
ATOM 3824 O O . SER A 1 516 ? -19.421 4.763 25.528 1.00 51.97 516 SER A O 1
ATOM 3826 N N . THR A 1 517 ? -21.453 5.001 26.450 1.00 56.66 517 THR A N 1
ATOM 3827 C CA . THR A 1 517 ? -21.603 6.457 26.374 1.00 56.66 517 THR A CA 1
ATOM 3828 C C . THR A 1 517 ? -21.958 6.986 27.765 1.00 56.66 517 THR A C 1
ATOM 3830 O O . THR A 1 517 ? -22.203 6.206 28.686 1.00 56.66 517 THR A O 1
ATOM 3833 N N . THR A 1 518 ? -22.022 8.309 27.944 1.00 59.69 518 THR A N 1
ATOM 3834 C CA . THR A 1 518 ? -22.426 8.923 29.226 1.00 59.69 518 THR A CA 1
ATOM 3835 C C . THR A 1 518 ? -23.794 8.448 29.726 1.00 59.69 518 THR A C 1
ATOM 3837 O O . THR A 1 518 ? -24.008 8.366 30.937 1.00 59.69 518 THR A O 1
ATOM 3840 N N . ASP A 1 519 ? -24.703 8.123 28.804 1.00 68.81 519 ASP A N 1
ATOM 3841 C CA . ASP A 1 519 ? -26.096 7.805 29.119 1.00 68.81 519 ASP A CA 1
ATOM 3842 C C . ASP A 1 519 ? -26.490 6.367 28.766 1.00 68.81 519 ASP A C 1
ATOM 3844 O O . ASP A 1 519 ? -27.614 5.962 29.060 1.00 68.81 519 ASP A O 1
ATOM 3848 N N . LYS A 1 520 ? -25.610 5.584 28.130 1.00 70.50 520 LYS A N 1
ATOM 3849 C CA . LYS A 1 520 ? -25.922 4.209 27.739 1.00 70.50 520 LYS A CA 1
ATOM 3850 C C . LYS A 1 520 ? -24.693 3.310 27.681 1.00 70.50 520 LYS A C 1
ATOM 3852 O O . LYS A 1 520 ? -23.748 3.605 26.961 1.00 70.50 520 LYS A O 1
ATOM 3857 N N . THR A 1 521 ? -24.762 2.148 28.311 1.00 75.00 521 THR A N 1
ATOM 3858 C CA . THR A 1 521 ? -23.779 1.070 28.169 1.00 75.00 521 THR A CA 1
ATOM 3859 C C . THR A 1 521 ? -24.478 -0.186 27.661 1.00 75.00 521 THR A C 1
ATOM 3861 O O . THR A 1 521 ? -25.574 -0.502 28.104 1.00 75.00 521 THR A O 1
ATOM 3864 N N . ILE A 1 522 ? -23.871 -0.895 26.715 1.00 76.12 522 ILE A N 1
ATOM 3865 C CA . ILE A 1 522 ? -24.303 -2.207 26.235 1.00 76.12 522 ILE A CA 1
ATOM 3866 C C . ILE A 1 522 ? -23.163 -3.178 26.507 1.00 76.12 522 ILE A C 1
ATOM 3868 O O . ILE A 1 522 ? -22.057 -3.001 25.995 1.00 76.12 522 ILE A O 1
ATOM 3872 N N . VAL A 1 523 ? -23.445 -4.198 27.304 1.00 80.25 523 VAL A N 1
ATOM 3873 C CA . VAL A 1 523 ? -22.527 -5.283 27.628 1.00 80.25 523 VAL A CA 1
ATOM 3874 C C . VAL A 1 523 ? -23.096 -6.563 27.039 1.00 80.25 523 VAL A C 1
ATOM 3876 O O . VAL A 1 523 ? -24.063 -7.107 27.560 1.00 80.25 523 VAL A O 1
ATOM 3879 N N . SER A 1 524 ? -22.517 -7.044 25.946 1.00 80.25 524 SER A N 1
ATOM 3880 C CA . SER A 1 524 ? -22.860 -8.350 25.387 1.00 80.25 524 SER A CA 1
ATOM 3881 C C . SER A 1 524 ? -22.124 -9.447 26.134 1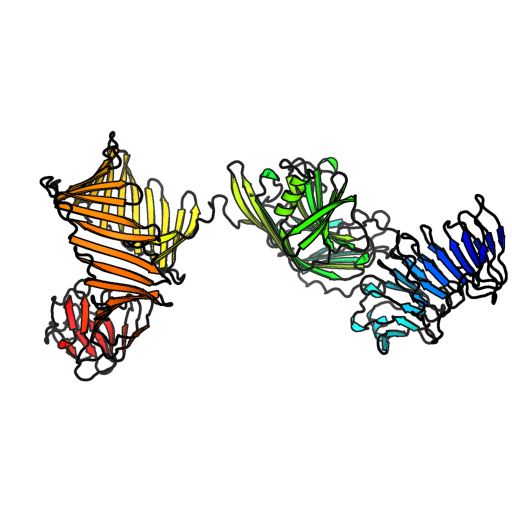.00 80.25 524 SER A C 1
ATOM 3883 O O . SER A 1 524 ? -20.951 -9.306 26.474 1.00 80.25 524 SER A O 1
ATOM 3885 N N . LYS A 1 525 ? -22.815 -10.550 26.378 1.00 78.81 525 LYS A N 1
ATOM 3886 C CA . LYS A 1 525 ? -22.296 -11.747 27.024 1.00 78.81 525 LYS A CA 1
ATOM 3887 C C . LYS A 1 525 ? -22.147 -12.827 25.965 1.00 78.81 525 LYS A C 1
ATOM 3889 O O . LYS A 1 525 ? -22.999 -12.977 25.087 1.00 78.81 525 LYS A O 1
ATOM 3894 N N . TYR A 1 526 ? -21.044 -13.545 26.051 1.00 74.56 526 TYR A N 1
ATOM 3895 C CA . TYR A 1 526 ? -20.707 -14.648 25.174 1.00 74.56 526 TYR A CA 1
ATOM 3896 C C . TYR A 1 526 ? -20.350 -15.860 26.023 1.00 74.56 526 TYR A C 1
ATOM 3898 O O . TYR A 1 526 ? -19.793 -15.702 27.109 1.00 74.56 526 TYR A O 1
ATOM 3906 N N . ASP A 1 527 ? -20.665 -17.061 25.556 1.00 72.19 527 ASP A N 1
ATOM 3907 C CA . ASP A 1 527 ? -20.194 -18.295 26.183 1.00 72.19 527 ASP A CA 1
ATOM 3908 C C . ASP A 1 527 ? -18.691 -18.524 25.918 1.00 72.19 527 ASP A C 1
ATOM 3910 O O . ASP A 1 527 ? -18.004 -17.733 25.265 1.00 72.19 527 ASP A O 1
ATOM 3914 N N . ILE A 1 528 ? -18.165 -19.629 26.444 1.00 65.19 528 ILE A N 1
ATOM 3915 C CA . ILE A 1 528 ? -16.760 -20.036 26.290 1.00 65.19 528 ILE A CA 1
ATOM 3916 C C . ILE A 1 528 ? -16.436 -20.401 24.821 1.00 65.19 528 ILE A C 1
ATOM 3918 O O . ILE A 1 528 ? -15.279 -20.346 24.406 1.00 65.19 528 ILE A O 1
ATOM 3922 N N . GLY A 1 529 ? -17.451 -20.745 24.019 1.00 59.31 529 GLY A N 1
ATOM 3923 C CA . GLY A 1 529 ? -17.347 -21.002 22.579 1.00 59.31 529 GLY A CA 1
ATOM 3924 C C . GLY A 1 529 ? -17.398 -19.736 21.713 1.00 59.31 529 GLY A C 1
ATOM 3925 O O . GLY A 1 529 ? -17.209 -19.824 20.501 1.00 59.31 529 GLY A O 1
ATOM 3926 N N . GLY A 1 530 ? -17.621 -18.563 22.315 1.00 59.59 530 GLY A N 1
ATOM 3927 C CA . GLY A 1 530 ? -17.748 -17.282 21.622 1.00 59.59 530 GLY A CA 1
ATOM 3928 C C . GLY A 1 530 ? -19.142 -17.002 21.051 1.00 59.59 530 GLY A C 1
ATOM 3929 O O . GLY A 1 530 ? -19.293 -16.040 20.295 1.00 59.59 530 GLY A O 1
ATOM 3930 N N . ASN A 1 531 ? -20.166 -17.790 21.392 1.00 70.19 531 ASN A N 1
ATOM 3931 C CA . ASN A 1 531 ? -21.540 -17.534 20.955 1.00 70.19 531 ASN A CA 1
ATOM 3932 C C . ASN A 1 531 ? -22.213 -16.506 21.860 1.00 70.19 531 ASN A C 1
ATOM 3934 O O . ASN A 1 531 ? -22.028 -16.520 23.073 1.00 70.19 531 ASN A O 1
ATOM 3938 N N . PHE A 1 532 ? -23.030 -15.632 21.276 1.00 69.62 532 PHE A N 1
ATOM 3939 C CA . PHE A 1 532 ? -23.797 -14.631 22.015 1.00 69.62 532 PHE A CA 1
ATOM 3940 C C . PHE A 1 532 ? -24.850 -15.294 22.918 1.00 69.62 532 PHE A C 1
ATOM 3942 O O . PHE A 1 532 ? -25.708 -16.031 22.435 1.00 69.62 532 PHE A O 1
ATOM 3949 N N . THR A 1 533 ? -24.808 -15.008 24.219 1.00 76.12 533 THR A N 1
ATOM 3950 C CA . THR A 1 533 ? -25.727 -15.567 25.229 1.00 76.12 533 THR A CA 1
ATOM 3951 C C . THR A 1 533 ? -26.740 -14.551 25.752 1.00 76.12 533 THR A C 1
ATOM 3953 O O . THR A 1 533 ? -27.738 -14.927 26.363 1.00 76.12 533 THR A O 1
ATOM 3956 N N . GLY A 1 534 ? -26.537 -13.266 25.469 1.00 75.06 534 GLY A N 1
ATOM 3957 C CA . GLY A 1 534 ? -27.438 -12.190 25.866 1.00 75.06 534 GLY A CA 1
ATOM 3958 C C . GLY A 1 534 ? -26.699 -10.869 26.008 1.00 75.06 534 GLY A C 1
ATOM 3959 O O . GLY A 1 534 ? -25.496 -10.782 25.771 1.00 75.06 534 GLY A O 1
ATOM 3960 N N . SER A 1 535 ? -27.399 -9.815 26.406 1.00 82.44 535 SER A N 1
ATOM 3961 C CA . SER A 1 535 ? -26.774 -8.508 26.621 1.00 82.44 535 SER A CA 1
ATOM 3962 C C . SER A 1 535 ? -27.454 -7.722 27.723 1.00 82.44 535 SER A C 1
ATOM 3964 O O . SER A 1 535 ? -28.678 -7.724 27.809 1.00 82.44 535 SER A O 1
ATOM 3966 N N . ASP A 1 536 ? -26.677 -6.966 28.483 1.00 86.94 536 ASP A N 1
ATOM 3967 C CA . ASP A 1 536 ? -27.188 -5.983 29.425 1.00 86.94 536 ASP A CA 1
ATOM 3968 C C . ASP A 1 536 ? -27.109 -4.596 28.789 1.00 86.94 536 ASP A C 1
ATOM 3970 O O . ASP A 1 536 ? -26.061 -4.179 28.294 1.00 86.94 536 ASP A O 1
ATOM 3974 N N . VAL A 1 537 ? -28.216 -3.864 28.804 1.00 81.44 537 VAL A N 1
ATOM 3975 C CA . VAL A 1 537 ? -28.285 -2.477 28.354 1.00 81.44 537 VAL A CA 1
ATOM 3976 C C . VAL A 1 537 ? -28.559 -1.600 29.562 1.00 81.44 537 VAL A C 1
ATOM 3978 O O . VAL A 1 537 ? -29.670 -1.576 30.083 1.00 81.44 537 VAL A O 1
ATOM 3981 N N . THR A 1 538 ? -27.553 -0.854 29.987 1.00 84.94 538 THR A N 1
ATOM 3982 C CA . THR A 1 538 ? -27.683 0.164 31.025 1.00 84.94 538 THR A CA 1
ATOM 3983 C C . THR A 1 538 ? -28.006 1.498 30.369 1.00 84.94 538 THR A C 1
ATOM 3985 O O . THR A 1 538 ? -27.243 1.943 29.522 1.00 84.94 538 THR A O 1
ATOM 3988 N N . THR A 1 539 ? -29.090 2.168 30.748 1.00 81.81 539 THR A N 1
ATOM 3989 C CA . THR A 1 539 ? -29.395 3.549 30.360 1.00 81.81 539 THR A CA 1
ATOM 3990 C C . THR A 1 539 ? -29.501 4.452 31.579 1.00 81.81 539 THR A C 1
ATOM 3992 O O . THR A 1 539 ? -29.953 4.062 32.657 1.00 81.81 539 THR A O 1
ATOM 3995 N N . LYS A 1 540 ? -29.074 5.700 31.415 1.00 77.06 540 LYS A N 1
ATOM 3996 C CA . LYS A 1 540 ? -29.300 6.765 32.379 1.00 77.06 540 LYS A CA 1
ATOM 3997 C C . LYS A 1 540 ? -30.552 7.524 31.972 1.00 77.06 540 LYS A C 1
ATOM 3999 O O . LYS A 1 540 ? -30.571 8.232 30.972 1.00 77.06 540 LYS A O 1
ATOM 4004 N N . GLU A 1 541 ? -31.589 7.396 32.782 1.00 76.75 541 GLU A N 1
ATOM 4005 C CA . GLU A 1 541 ? -32.848 8.108 32.617 1.00 76.75 541 GLU A CA 1
ATOM 4006 C C . GLU A 1 541 ? -32.910 9.299 33.581 1.00 76.75 541 GLU A C 1
ATOM 4008 O O . GLU A 1 541 ? -32.140 9.423 34.543 1.00 76.75 541 GLU A O 1
ATOM 4013 N N . LYS A 1 542 ? -33.841 10.227 33.346 1.00 75.94 542 LYS A N 1
ATOM 4014 C CA . LYS A 1 542 ? -33.984 11.419 34.192 1.00 75.94 542 LYS A CA 1
ATOM 4015 C C . LYS A 1 542 ? -34.412 11.031 35.617 1.00 75.94 542 LYS A C 1
ATOM 4017 O O . LYS A 1 542 ? -35.598 10.882 35.902 1.00 75.94 542 LYS A O 1
ATOM 4022 N N . GLY A 1 543 ? -33.434 10.926 36.517 1.00 71.94 543 GLY A N 1
ATOM 4023 C CA . GLY A 1 543 ? -33.624 10.635 37.943 1.00 71.94 543 GLY A CA 1
ATOM 4024 C C . GLY A 1 543 ? -33.410 9.174 38.356 1.00 71.94 543 GLY A C 1
ATOM 4025 O O . GLY A 1 543 ? -33.599 8.871 39.531 1.00 71.94 543 GLY A O 1
ATOM 4026 N N . TYR A 1 544 ? -33.026 8.276 37.441 1.00 83.12 544 TYR A N 1
ATOM 4027 C CA . TYR A 1 544 ? -32.721 6.874 37.754 1.00 83.12 544 TYR A CA 1
ATOM 4028 C C . TYR A 1 544 ? -31.829 6.228 36.684 1.00 83.12 544 TYR A C 1
ATOM 4030 O O . TYR A 1 544 ? -31.826 6.652 35.534 1.00 83.12 544 TYR A O 1
ATOM 4038 N N . GLY A 1 545 ? -31.072 5.201 37.058 1.00 85.56 545 GLY A N 1
ATOM 4039 C CA . GLY A 1 545 ? -30.441 4.276 36.120 1.00 85.56 545 GLY A CA 1
ATOM 4040 C C . GLY A 1 545 ? -31.368 3.098 35.841 1.00 85.56 545 GLY A C 1
ATOM 4041 O O . GLY A 1 545 ? -32.123 2.675 36.718 1.00 85.56 545 GLY A O 1
ATOM 4042 N N . LEU A 1 546 ? -31.327 2.574 34.628 1.00 91.00 546 LEU A N 1
ATOM 4043 C CA . LEU A 1 546 ? -32.078 1.400 34.215 1.00 91.00 546 LEU A CA 1
ATOM 4044 C C . LEU A 1 546 ? -31.103 0.394 33.609 1.00 91.00 546 LEU A C 1
ATOM 4046 O O . LEU A 1 546 ? -30.341 0.760 32.729 1.00 91.00 546 LEU A O 1
ATOM 4050 N N . VAL A 1 547 ? -31.127 -0.853 34.061 1.00 90.31 547 VAL A N 1
ATOM 4051 C CA . VAL A 1 547 ? -30.398 -1.968 33.447 1.00 90.31 547 VAL A CA 1
ATOM 4052 C C . VAL A 1 547 ? -31.432 -2.917 32.863 1.00 90.31 547 VAL A C 1
ATOM 4054 O O . VAL A 1 547 ? -32.380 -3.293 33.539 1.00 90.31 547 VAL A O 1
ATOM 4057 N N . GLN A 1 548 ? -31.299 -3.273 31.595 1.00 89.12 548 GLN A N 1
ATOM 4058 C CA . GLN A 1 548 ? -32.205 -4.179 30.898 1.00 89.12 548 GLN A CA 1
ATOM 4059 C C . GLN A 1 548 ? -31.421 -5.402 30.446 1.00 89.12 548 GLN A C 1
ATOM 4061 O O . GLN A 1 548 ? -30.434 -5.260 29.730 1.00 89.12 548 GLN A O 1
ATOM 4066 N N . HIS A 1 549 ? -31.868 -6.587 30.832 1.00 84.81 549 HIS A N 1
ATOM 4067 C CA . HIS A 1 549 ? -31.223 -7.845 30.488 1.00 84.81 549 HIS A CA 1
ATOM 4068 C C . HIS A 1 549 ? -31.963 -8.473 29.316 1.00 84.81 549 HIS A C 1
ATOM 4070 O O . HIS A 1 549 ? -33.152 -8.781 29.414 1.00 84.81 549 HIS A O 1
ATOM 4076 N N . PHE A 1 550 ? -31.267 -8.648 28.203 1.00 77.69 550 PHE A N 1
ATOM 4077 C CA . PHE A 1 550 ? -31.783 -9.294 27.006 1.00 77.69 550 PHE A CA 1
ATOM 4078 C C . PHE A 1 550 ? -31.205 -10.695 26.888 1.00 77.69 550 PHE A C 1
ATOM 4080 O O . PHE A 1 550 ? -30.008 -10.898 27.097 1.00 77.69 550 PHE A O 1
ATOM 4087 N N . ASP A 1 551 ? -32.055 -11.646 26.526 1.00 78.06 551 ASP A N 1
ATOM 4088 C CA . ASP A 1 551 ? -31.624 -12.994 26.188 1.00 78.06 551 ASP A CA 1
ATOM 4089 C C . ASP A 1 551 ? -30.907 -13.031 24.825 1.00 78.06 551 ASP A C 1
ATOM 4091 O O . ASP A 1 551 ? -30.852 -12.050 24.076 1.00 78.06 551 ASP A O 1
ATOM 4095 N N . ARG A 1 552 ? -30.359 -14.194 24.474 1.00 70.62 552 ARG A N 1
ATOM 4096 C CA . ARG A 1 552 ? -29.697 -14.449 23.182 1.00 70.62 552 ARG A CA 1
ATOM 4097 C C . ARG A 1 552 ? -30.584 -14.269 21.942 1.00 70.62 552 ARG A C 1
ATOM 4099 O O . ARG A 1 552 ? -30.061 -14.217 20.834 1.00 70.62 552 ARG A O 1
ATOM 4106 N N . THR A 1 553 ? -31.908 -14.184 22.099 1.00 67.44 553 THR A N 1
ATOM 4107 C CA . THR A 1 553 ? -32.858 -13.871 21.013 1.00 67.44 553 THR A CA 1
ATOM 4108 C C . THR A 1 553 ? -33.162 -12.376 20.914 1.00 67.44 553 THR A C 1
ATOM 4110 O O . THR A 1 553 ? -34.001 -11.968 20.110 1.00 67.44 553 THR A O 1
ATOM 4113 N N . TYR A 1 554 ? -32.466 -11.557 21.709 1.00 69.31 554 TYR A N 1
ATOM 4114 C CA . TYR A 1 554 ? -32.675 -10.120 21.859 1.00 69.31 554 TYR A CA 1
ATOM 4115 C C . TYR A 1 554 ? -34.041 -9.754 22.458 1.00 69.31 554 TYR A C 1
ATOM 4117 O O . TYR A 1 554 ? -34.510 -8.624 22.289 1.00 69.31 554 TYR A O 1
ATOM 4125 N N . LYS A 1 555 ? -34.692 -10.675 23.181 1.00 76.69 555 LYS A N 1
ATOM 4126 C CA . LYS A 1 555 ? -35.911 -10.380 23.946 1.00 76.69 555 LYS A CA 1
ATOM 4127 C C . LYS A 1 555 ? -35.558 -9.965 25.369 1.00 76.69 555 LYS A C 1
ATOM 4129 O O . LYS A 1 555 ? -34.601 -10.460 25.954 1.00 76.69 555 LYS A O 1
ATOM 4134 N N . LEU A 1 556 ? -36.333 -9.034 25.925 1.00 84.69 556 LEU A N 1
ATOM 4135 C CA . LEU A 1 556 ? -36.157 -8.569 27.299 1.00 84.69 556 LEU A CA 1
ATOM 4136 C C . LEU A 1 556 ? -36.517 -9.700 28.275 1.00 84.69 556 LEU A C 1
ATOM 4138 O O . LEU A 1 556 ? -37.669 -10.127 28.320 1.00 84.69 556 LEU A O 1
ATOM 4142 N N . ALA A 1 557 ? -35.545 -10.153 29.058 1.00 83.00 557 ALA A N 1
ATOM 4143 C CA . ALA A 1 557 ? -35.705 -11.207 30.055 1.00 83.00 557 ALA A CA 1
ATOM 4144 C C . ALA A 1 557 ? -36.033 -10.637 31.445 1.00 83.00 557 ALA A C 1
ATOM 4146 O O . ALA A 1 557 ? -36.886 -11.169 32.158 1.00 83.00 557 ALA A O 1
ATOM 4147 N N . SER A 1 558 ? -35.383 -9.536 31.824 1.00 89.25 558 SER A N 1
ATOM 4148 C CA . SER A 1 558 ? -35.588 -8.842 33.100 1.00 89.25 558 SER A CA 1
ATOM 4149 C C . SER A 1 558 ? -35.050 -7.411 33.045 1.00 89.25 558 SER A C 1
ATOM 4151 O O . SER A 1 558 ? -34.375 -7.019 32.089 1.00 89.25 558 SER A O 1
ATOM 4153 N N . ALA A 1 559 ? -35.356 -6.602 34.059 1.00 90.31 559 ALA A N 1
ATOM 4154 C CA . ALA A 1 559 ? -34.805 -5.256 34.184 1.00 90.31 559 ALA A CA 1
ATOM 4155 C C . ALA A 1 559 ? -34.616 -4.837 35.647 1.00 90.31 559 ALA A C 1
ATOM 4157 O O . ALA A 1 559 ? -35.376 -5.238 36.527 1.00 90.31 559 ALA A O 1
ATOM 4158 N N . GLU A 1 560 ? -33.649 -3.961 35.893 1.00 93.94 560 GLU A N 1
ATOM 4159 C CA . GLU A 1 560 ? -33.353 -3.365 37.190 1.00 93.94 560 GLU A CA 1
ATOM 4160 C C . GLU A 1 560 ? -33.450 -1.845 37.108 1.00 93.94 560 GLU A C 1
ATOM 4162 O O . GLU A 1 560 ? -32.831 -1.207 36.258 1.00 93.94 560 GLU A O 1
ATOM 4167 N N . LYS A 1 561 ? -34.201 -1.231 38.019 1.00 92.12 561 LYS A N 1
ATOM 4168 C CA . LYS A 1 561 ? -34.288 0.227 38.138 1.00 92.12 561 LYS A CA 1
ATOM 4169 C C . LYS A 1 561 ? -33.558 0.689 39.389 1.00 92.12 561 LYS A C 1
ATOM 4171 O O . LYS A 1 561 ? -34.000 0.379 40.491 1.00 92.12 561 LYS A O 1
ATOM 4176 N N . ILE A 1 562 ? -32.504 1.480 39.214 1.00 90.81 562 ILE A N 1
ATOM 4177 C CA . ILE A 1 562 ? -31.625 1.974 40.278 1.00 90.81 562 ILE A CA 1
ATOM 4178 C C . ILE A 1 562 ? -31.885 3.467 40.503 1.00 90.81 562 ILE A C 1
ATOM 4180 O O . ILE A 1 562 ? -31.762 4.280 39.590 1.00 90.81 562 ILE A O 1
ATOM 4184 N N . MET A 1 563 ? -32.238 3.858 41.721 1.00 90.31 563 MET A N 1
ATOM 4185 C CA . MET A 1 563 ? -32.610 5.228 42.084 1.00 90.31 563 MET A CA 1
ATOM 4186 C C . MET A 1 563 ? -31.773 5.724 43.256 1.00 90.31 563 MET A C 1
ATOM 4188 O O . MET A 1 563 ? -31.591 5.004 44.236 1.00 90.31 563 MET A O 1
ATOM 4192 N N . LEU A 1 564 ? -31.323 6.978 43.182 1.00 86.25 564 LEU A N 1
ATOM 4193 C CA . LEU A 1 564 ? -30.788 7.695 44.336 1.00 86.25 564 LEU A CA 1
ATOM 4194 C C . LEU A 1 564 ? -31.926 8.489 44.981 1.00 86.25 564 LEU A C 1
ATOM 4196 O O . LEU A 1 564 ? -32.492 9.396 44.367 1.00 86.25 564 LEU A O 1
ATOM 4200 N N . ASN A 1 565 ? -32.272 8.138 46.212 1.00 83.00 565 ASN A N 1
ATOM 4201 C CA . ASN A 1 565 ? -33.325 8.802 46.967 1.00 83.00 565 ASN A CA 1
ATOM 4202 C C . ASN A 1 565 ? -32.821 10.118 47.574 1.00 83.00 565 ASN A C 1
ATOM 4204 O O . ASN A 1 565 ? -31.631 10.305 47.822 1.00 83.00 565 ASN A O 1
ATOM 4208 N N . ALA A 1 566 ? -33.750 11.026 47.886 1.00 81.69 566 ALA A N 1
ATOM 4209 C CA . ALA A 1 566 ? -33.430 12.313 48.510 1.00 81.69 566 ALA A CA 1
ATOM 4210 C C . ALA A 1 566 ? -32.782 12.183 49.905 1.00 81.69 566 ALA A C 1
ATOM 4212 O O . ALA A 1 566 ? -32.106 13.106 50.350 1.00 81.69 566 ALA A O 1
ATOM 4213 N N . ASP A 1 567 ? -32.976 11.047 50.584 1.00 80.12 567 ASP A N 1
ATOM 4214 C CA . ASP A 1 567 ? -32.336 10.715 51.864 1.00 80.12 567 ASP A CA 1
ATOM 4215 C C . ASP A 1 567 ? -30.889 10.193 51.703 1.00 80.12 567 ASP A C 1
ATOM 4217 O O . A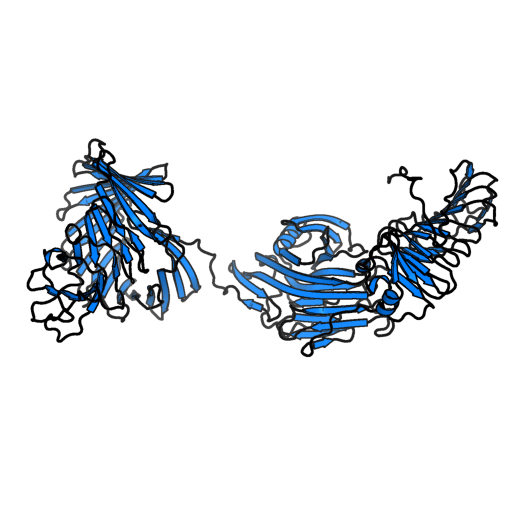SP A 1 567 ? -30.258 9.832 52.693 1.00 80.12 567 ASP A O 1
ATOM 4221 N N . GLY A 1 568 ? -30.361 10.147 50.471 1.00 80.19 568 GLY A N 1
ATOM 4222 C CA . GLY A 1 568 ? -29.024 9.643 50.146 1.00 80.19 568 GLY A CA 1
ATOM 4223 C C . GLY A 1 568 ? -28.932 8.119 50.022 1.00 80.19 568 GLY A C 1
ATOM 4224 O O . GLY A 1 568 ? -27.865 7.606 49.691 1.00 80.19 568 GLY A O 1
ATOM 4225 N N . SER A 1 569 ? -30.025 7.383 50.257 1.00 87.81 569 SER A N 1
ATOM 4226 C CA . SER A 1 569 ? -30.063 5.931 50.050 1.00 87.81 569 SER A CA 1
ATOM 4227 C C . SER A 1 569 ? -30.170 5.569 48.568 1.00 87.81 569 SER A C 1
ATOM 4229 O O . SER A 1 569 ? -30.757 6.304 47.772 1.00 87.81 569 SER A O 1
ATOM 4231 N N . THR A 1 570 ? -29.644 4.403 48.197 1.00 90.31 570 THR A N 1
ATOM 4232 C CA . THR A 1 570 ? -29.817 3.836 46.851 1.00 90.31 570 THR A CA 1
ATOM 4233 C C . THR A 1 570 ? -30.884 2.749 46.893 1.00 90.31 570 THR A C 1
ATOM 4235 O O . THR A 1 570 ? -30.876 1.911 47.792 1.00 90.31 570 THR A O 1
ATOM 4238 N N . GLN A 1 571 ? -31.816 2.754 45.947 1.00 92.38 571 GLN A N 1
ATOM 4239 C CA . GLN A 1 571 ? -32.870 1.748 45.826 1.00 92.38 571 GLN A CA 1
ATOM 4240 C C . GLN A 1 571 ? -32.784 1.049 44.471 1.00 92.38 571 GLN A C 1
ATOM 4242 O O . GLN A 1 571 ? -32.728 1.731 43.451 1.00 92.38 571 GLN A O 1
ATOM 4247 N N . THR A 1 572 ? -32.848 -0.282 44.460 1.00 94.06 572 THR A N 1
ATOM 4248 C CA . THR A 1 572 ? -32.911 -1.092 43.234 1.00 94.06 572 THR A CA 1
ATOM 4249 C C . THR A 1 572 ? -34.221 -1.873 43.199 1.00 94.06 572 THR A C 1
ATOM 4251 O O . THR A 1 572 ? -34.572 -2.532 44.175 1.00 94.06 572 THR A O 1
ATOM 4254 N N . ILE A 1 573 ? -34.966 -1.791 42.096 1.00 92.94 573 ILE A N 1
ATOM 4255 C CA . ILE A 1 573 ? -36.209 -2.546 41.869 1.00 92.94 573 ILE A CA 1
ATOM 4256 C C . ILE A 1 573 ? -35.986 -3.533 40.732 1.00 92.94 573 ILE A C 1
ATOM 4258 O O . ILE A 1 573 ? -35.554 -3.113 39.660 1.00 92.94 573 ILE A O 1
ATOM 4262 N N . PHE A 1 574 ? -36.346 -4.796 40.941 1.00 92.06 574 PHE A N 1
ATOM 4263 C CA . PHE A 1 574 ? -36.165 -5.871 39.970 1.00 92.06 574 PHE A CA 1
ATOM 4264 C C . PHE A 1 574 ? -37.502 -6.229 39.308 1.00 92.06 574 PHE A C 1
ATOM 4266 O O . PHE A 1 574 ? -38.501 -6.473 39.994 1.00 92.06 574 PHE A O 1
ATOM 4273 N N . TYR A 1 575 ? -37.514 -6.272 37.979 1.00 91.31 575 TYR A N 1
ATOM 4274 C CA . TYR A 1 575 ? -38.660 -6.593 37.129 1.00 91.31 575 TYR A CA 1
ATOM 4275 C C . TYR A 1 575 ? -38.379 -7.837 36.280 1.00 91.31 575 TYR A C 1
ATOM 4277 O O . TYR A 1 575 ? -37.233 -8.089 35.908 1.00 91.31 575 TYR A O 1
ATOM 4285 N N . ASP A 1 576 ? -39.426 -8.578 35.915 1.00 89.75 576 ASP A N 1
ATOM 4286 C CA . ASP A 1 576 ? -39.345 -9.556 34.821 1.00 89.75 576 ASP A CA 1
ATOM 4287 C C . ASP A 1 576 ? -39.437 -8.896 33.431 1.00 89.75 576 ASP A C 1
ATOM 4289 O O . ASP A 1 576 ? -39.616 -7.682 33.304 1.00 89.75 576 ASP A O 1
ATOM 4293 N N . GLY A 1 577 ? -39.323 -9.705 32.373 1.00 80.62 577 GLY A N 1
ATOM 4294 C CA . GLY A 1 577 ? -39.384 -9.265 30.974 1.00 80.62 577 GLY A CA 1
ATOM 4295 C C . GLY A 1 577 ? -40.706 -8.616 30.549 1.00 80.62 577 GLY A C 1
ATOM 4296 O O . GLY A 1 577 ? -40.763 -7.973 29.503 1.00 80.62 577 GLY A O 1
ATOM 4297 N N . ASN A 1 578 ? -41.752 -8.719 31.377 1.00 87.56 578 ASN A N 1
ATOM 4298 C CA . ASN A 1 578 ? -43.047 -8.066 31.179 1.00 87.56 578 ASN A CA 1
ATOM 4299 C C . ASN A 1 578 ? -43.219 -6.816 32.060 1.00 87.56 578 ASN A C 1
ATOM 4301 O O . ASN A 1 578 ? -44.331 -6.297 32.173 1.00 87.56 578 ASN A O 1
ATOM 4305 N N . TRP A 1 579 ? -42.140 -6.321 32.677 1.00 88.81 579 TRP A N 1
ATOM 4306 C CA . TRP A 1 579 ? -42.142 -5.176 33.592 1.00 88.81 579 TRP A CA 1
ATOM 4307 C C . TRP A 1 579 ? -42.971 -5.383 34.867 1.00 88.81 579 TRP A C 1
ATOM 4309 O O . TRP A 1 579 ? -43.424 -4.416 35.486 1.00 88.81 579 TRP A O 1
ATOM 4319 N N . VAL A 1 580 ? -43.144 -6.631 35.313 1.00 88.75 580 VAL A N 1
ATOM 4320 C CA . VAL A 1 580 ? -43.778 -6.937 36.603 1.00 88.75 580 VAL A CA 1
ATOM 4321 C C . VAL A 1 580 ? -42.709 -7.010 37.690 1.00 88.75 580 VAL A C 1
ATOM 4323 O O . VAL A 1 580 ? -41.744 -7.766 37.583 1.00 88.75 580 VAL A O 1
ATOM 4326 N N . MET A 1 581 ? -42.883 -6.228 38.759 1.00 91.00 581 MET A N 1
ATOM 4327 C CA . MET A 1 581 ? -41.962 -6.206 39.900 1.00 91.00 581 MET A CA 1
ATOM 4328 C C . MET A 1 581 ? -41.900 -7.574 40.600 1.00 91.00 581 MET A C 1
ATOM 4330 O O . MET A 1 581 ? -42.937 -8.167 40.902 1.00 91.00 581 MET A O 1
ATOM 4334 N N . LYS A 1 582 ? -40.687 -8.042 40.918 1.00 92.31 582 LYS A N 1
ATOM 4335 C CA . LYS A 1 582 ? -40.447 -9.279 41.684 1.00 92.31 582 LYS A CA 1
ATOM 4336 C C . LYS A 1 582 ? -39.976 -9.024 43.108 1.00 92.31 582 LYS A C 1
ATOM 4338 O O . LYS A 1 582 ? -40.438 -9.692 44.027 1.00 92.31 582 LYS A O 1
ATOM 4343 N N . ASN A 1 583 ? -39.062 -8.081 43.299 1.00 93.00 583 ASN A N 1
ATOM 4344 C CA . ASN A 1 583 ? -38.537 -7.688 44.606 1.00 93.00 583 ASN A CA 1
ATOM 4345 C C . ASN A 1 583 ? -37.801 -6.340 44.490 1.00 93.00 583 ASN A C 1
ATOM 4347 O O . ASN A 1 583 ? -37.699 -5.762 43.402 1.00 93.00 583 ASN A O 1
ATOM 4351 N N . ALA A 1 584 ? -37.329 -5.810 45.617 1.00 93.50 584 ALA A N 1
ATOM 4352 C CA . ALA A 1 584 ? -36.503 -4.606 45.649 1.00 93.50 584 ALA A CA 1
ATOM 4353 C C . ALA A 1 584 ? -35.512 -4.616 46.817 1.00 93.50 584 ALA A C 1
ATOM 4355 O O . ALA A 1 584 ? -35.718 -5.289 47.829 1.00 93.50 584 ALA A O 1
ATOM 4356 N N . THR A 1 585 ? -34.461 -3.808 46.700 1.00 95.38 585 THR A N 1
ATOM 4357 C CA . THR A 1 585 ? -33.499 -3.539 47.770 1.00 95.38 585 THR A CA 1
ATOM 4358 C C . THR A 1 585 ? -33.374 -2.044 48.040 1.00 95.38 585 THR A C 1
ATOM 4360 O O . THR A 1 585 ? -33.519 -1.211 47.144 1.00 95.38 585 THR A O 1
ATOM 4363 N N . LYS A 1 586 ? -33.101 -1.688 49.297 1.00 93.00 586 LYS A N 1
ATOM 4364 C CA . LYS A 1 586 ? -32.741 -0.327 49.715 1.00 93.00 586 LYS A CA 1
ATOM 4365 C C . LYS A 1 586 ? -31.438 -0.375 50.506 1.00 93.00 586 LYS A C 1
ATOM 4367 O O . LYS A 1 586 ? -31.384 -1.016 51.553 1.00 93.00 586 LYS A O 1
ATOM 4372 N N . VAL A 1 587 ? -30.413 0.317 50.021 1.00 93.12 587 VAL A N 1
ATOM 4373 C CA . VAL A 1 587 ? -29.093 0.413 50.647 1.00 93.12 587 VAL A CA 1
ATOM 4374 C C . VAL A 1 587 ? -28.914 1.795 51.264 1.00 93.12 587 VAL A C 1
ATOM 4376 O O . VAL A 1 587 ? -29.034 2.812 50.577 1.00 93.12 587 VAL A O 1
ATOM 4379 N N . THR A 1 588 ? -28.594 1.831 52.554 1.00 91.56 588 THR A N 1
ATOM 4380 C CA . THR A 1 588 ? -28.319 3.059 53.307 1.00 91.56 588 THR A CA 1
ATOM 4381 C C . THR A 1 588 ? -26.959 2.945 53.980 1.00 91.56 588 THR A C 1
ATOM 4383 O O . THR A 1 588 ? -26.691 1.947 54.650 1.00 91.56 588 THR A O 1
ATOM 4386 N N . THR A 1 589 ? -26.133 3.980 53.853 1.00 88.00 589 THR A N 1
ATOM 4387 C CA . THR A 1 589 ? -24.864 4.097 54.582 1.00 88.00 589 THR A CA 1
ATOM 4388 C C . THR A 1 589 ? -24.998 5.181 55.639 1.00 88.00 589 THR A C 1
ATOM 4390 O O . THR A 1 589 ? -25.398 6.302 55.325 1.00 88.00 589 THR A O 1
ATOM 4393 N N . ASP A 1 590 ? -24.696 4.858 56.893 1.00 84.25 590 ASP A N 1
ATOM 4394 C CA . ASP A 1 590 ? -24.730 5.842 57.973 1.00 84.25 590 ASP A CA 1
ATOM 4395 C C . ASP A 1 590 ? -23.434 6.678 58.047 1.00 84.25 590 ASP A C 1
ATOM 4397 O O . ASP A 1 590 ? -22.448 6.425 57.354 1.00 84.25 590 ASP A O 1
ATOM 4401 N N . ALA A 1 591 ? -23.412 7.687 58.923 1.00 80.94 591 ALA A N 1
ATOM 4402 C CA . ALA A 1 591 ? -22.256 8.574 59.098 1.00 80.94 591 ALA A CA 1
ATOM 4403 C C . ALA A 1 591 ? -20.987 7.874 59.631 1.00 80.94 591 ALA A C 1
ATOM 4405 O O . ALA A 1 591 ? -19.917 8.481 59.649 1.00 80.94 591 ALA A O 1
ATOM 4406 N N . LYS A 1 592 ? -21.098 6.626 60.100 1.00 79.38 592 LYS A N 1
ATOM 4407 C CA . LYS A 1 592 ? -19.987 5.807 60.600 1.00 79.38 592 LYS A CA 1
ATOM 4408 C C . LYS A 1 592 ? -19.505 4.791 59.559 1.00 79.38 592 LYS A C 1
ATOM 4410 O O . LYS A 1 592 ? -18.610 4.013 59.868 1.00 79.38 592 LYS A O 1
ATOM 4415 N N . GLY A 1 593 ? -20.073 4.801 58.349 1.00 78.12 593 GLY A N 1
ATOM 4416 C CA . GLY A 1 593 ? -19.734 3.864 57.279 1.00 78.12 593 GLY A CA 1
ATOM 4417 C C . GLY A 1 593 ? -20.419 2.500 57.403 1.00 78.12 593 GLY A C 1
ATOM 4418 O O . GLY A 1 593 ? -20.063 1.581 56.671 1.00 78.12 593 GLY A O 1
ATOM 4419 N N . GLN A 1 594 ? -21.400 2.346 58.299 1.00 88.00 594 GLN A N 1
ATOM 4420 C CA . GLN A 1 594 ? -22.203 1.128 58.394 1.00 88.00 594 GLN A CA 1
ATOM 4421 C C . GLN A 1 594 ? -23.176 1.062 57.217 1.00 88.00 594 GLN A C 1
ATOM 4423 O O . GLN A 1 594 ? -23.945 1.995 56.987 1.00 88.00 594 GLN A O 1
ATOM 4428 N N . VAL A 1 595 ? -23.172 -0.063 56.501 1.00 90.44 595 VAL A N 1
ATOM 4429 C CA . VAL A 1 595 ? -24.020 -0.281 55.323 1.00 90.44 595 VAL A CA 1
ATOM 4430 C C . VAL A 1 595 ? -25.174 -1.200 55.699 1.00 90.44 595 VAL A C 1
ATOM 4432 O O . VAL A 1 595 ? -24.963 -2.347 56.085 1.00 90.44 595 VAL A O 1
ATOM 4435 N N . THR A 1 596 ? -26.402 -0.707 55.569 1.00 92.69 596 THR A N 1
ATOM 4436 C CA . THR A 1 596 ? -27.631 -1.489 55.750 1.00 92.69 596 THR A CA 1
ATOM 4437 C C . THR A 1 596 ? -28.254 -1.767 54.391 1.00 92.69 596 THR A C 1
ATOM 4439 O O . THR A 1 596 ? -28.559 -0.826 53.663 1.00 92.69 596 THR A O 1
ATOM 4442 N N . THR A 1 597 ? -28.472 -3.038 54.063 1.00 93.81 597 THR A N 1
ATOM 4443 C CA . THR A 1 597 ? -29.203 -3.482 52.868 1.00 93.81 597 THR A CA 1
ATOM 4444 C C . THR A 1 597 ? -30.527 -4.085 53.307 1.00 93.81 597 THR A C 1
ATOM 4446 O O . THR A 1 597 ? -30.545 -5.135 53.935 1.00 93.81 597 THR A O 1
ATOM 4449 N N . GLN A 1 598 ? -31.638 -3.421 53.008 1.00 93.88 598 GLN A N 1
ATOM 4450 C CA . GLN A 1 598 ? -32.982 -3.904 53.314 1.00 93.88 598 GLN A CA 1
ATOM 4451 C C . GLN A 1 598 ? -33.622 -4.538 52.079 1.00 93.88 598 GLN A C 1
ATOM 4453 O O . GLN A 1 598 ? -33.569 -3.952 50.997 1.00 93.88 598 GLN A O 1
ATOM 4458 N N . TYR A 1 599 ? -34.255 -5.696 52.255 1.00 92.75 599 TYR A N 1
ATOM 4459 C CA . TYR A 1 599 ? -34.905 -6.476 51.201 1.00 92.75 599 TYR A CA 1
ATOM 4460 C C . TYR A 1 599 ? -36.431 -6.314 51.256 1.00 92.75 599 TYR A C 1
ATOM 4462 O O . TYR A 1 599 ? -37.008 -6.227 52.344 1.00 92.75 599 TYR A O 1
ATOM 4470 N N . TYR A 1 600 ? -37.082 -6.281 50.092 1.00 92.88 600 TYR A N 1
ATOM 4471 C CA . TYR A 1 600 ? -38.532 -6.146 49.926 1.00 92.88 600 TYR A CA 1
ATOM 4472 C C . TYR A 1 600 ? -39.068 -7.194 48.948 1.00 92.88 600 TYR A C 1
ATOM 4474 O O . TYR A 1 600 ? -38.414 -7.499 47.952 1.00 92.88 600 TYR A O 1
ATOM 4482 N N . ASP A 1 601 ? -40.269 -7.711 49.198 1.00 91.06 601 ASP A N 1
ATOM 4483 C CA . ASP A 1 601 ? -40.967 -8.627 48.289 1.00 91.06 601 ASP A CA 1
ATOM 4484 C C . ASP A 1 601 ? -41.669 -7.904 47.113 1.00 91.06 601 ASP A C 1
ATOM 4486 O O . ASP A 1 601 ? -41.629 -6.676 46.986 1.00 91.06 601 ASP A O 1
ATOM 4490 N N . ALA A 1 602 ? -42.349 -8.669 46.249 1.00 88.19 602 ALA A N 1
ATOM 4491 C CA . ALA A 1 602 ? -43.096 -8.157 45.091 1.00 88.19 602 ALA A CA 1
ATOM 4492 C C . ALA A 1 602 ? -44.241 -7.184 45.449 1.00 88.19 602 ALA A C 1
ATOM 4494 O O . ALA A 1 602 ? -44.770 -6.501 44.572 1.00 88.19 602 ALA A O 1
ATOM 4495 N N . LYS A 1 603 ? -44.663 -7.131 46.720 1.00 88.56 603 LYS A N 1
ATOM 4496 C CA . LYS A 1 603 ? -45.733 -6.262 47.235 1.00 88.56 603 LYS A CA 1
ATOM 4497 C C . LYS A 1 603 ? -45.184 -5.070 48.019 1.00 88.56 603 LYS A C 1
ATOM 4499 O O . LYS A 1 603 ? -45.961 -4.397 48.698 1.00 88.56 603 LYS A O 1
ATOM 4504 N N . TRP A 1 604 ? -43.878 -4.803 47.931 1.00 87.44 604 TRP A N 1
ATOM 4505 C CA . TRP A 1 604 ? -43.191 -3.761 48.698 1.00 87.44 604 TRP A CA 1
ATOM 4506 C C . TRP A 1 604 ? -43.206 -3.973 50.220 1.00 87.44 604 TRP A C 1
ATOM 4508 O O . TRP A 1 604 ? -43.046 -3.015 50.980 1.00 87.44 604 TRP A O 1
ATOM 4518 N N . MET A 1 605 ? -43.360 -5.210 50.697 1.00 89.56 605 MET A N 1
ATOM 4519 C CA . MET A 1 605 ? -43.256 -5.520 52.126 1.00 89.56 605 MET A CA 1
ATOM 4520 C C . MET A 1 605 ? -41.814 -5.914 52.485 1.00 89.56 605 MET A C 1
ATOM 4522 O O . MET A 1 605 ? -41.206 -6.681 51.738 1.00 89.56 605 MET A O 1
ATOM 4526 N N . PRO A 1 606 ? -41.243 -5.429 53.608 1.00 90.75 606 PRO A N 1
ATOM 4527 C CA . PRO A 1 606 ? -39.911 -5.841 54.048 1.00 90.75 606 PRO A CA 1
ATOM 4528 C C . PRO A 1 606 ? -39.818 -7.359 54.249 1.00 90.75 606 PRO A C 1
ATOM 4530 O O . PRO A 1 606 ? -40.638 -7.936 54.963 1.00 90.75 606 PRO A O 1
ATOM 4533 N N . SER A 1 607 ? -38.806 -7.994 53.659 1.00 91.06 607 SER A N 1
ATOM 4534 C CA . SER A 1 607 ? -38.555 -9.440 53.754 1.00 91.06 607 SER A CA 1
ATOM 4535 C C . SER A 1 607 ? -37.338 -9.793 54.621 1.00 91.06 607 SER A C 1
ATOM 4537 O O . SER A 1 607 ? -37.274 -10.897 55.159 1.00 91.06 607 SER A O 1
ATOM 4539 N N . GLY A 1 608 ? -36.415 -8.848 54.832 1.00 92.81 608 GLY A N 1
ATOM 4540 C CA . GLY A 1 608 ? -35.242 -9.005 55.698 1.00 92.81 608 GLY A CA 1
ATOM 4541 C C . GLY A 1 608 ? -34.269 -7.832 55.592 1.00 92.81 608 GLY A C 1
ATOM 4542 O O . GLY A 1 608 ? -34.540 -6.857 54.882 1.00 92.81 608 GLY A O 1
ATOM 4543 N N . MET A 1 609 ? -33.123 -7.917 56.270 1.00 94.50 609 MET A N 1
ATOM 4544 C CA . MET A 1 609 ? -32.000 -7.000 56.039 1.00 94.50 609 MET A CA 1
ATOM 4545 C C . MET A 1 609 ? -30.644 -7.607 56.397 1.00 94.50 609 MET A C 1
ATOM 4547 O O . MET A 1 609 ? -30.552 -8.436 57.298 1.00 94.50 609 MET A O 1
ATOM 4551 N N . ASP A 1 610 ? -29.593 -7.074 55.779 1.00 94.75 610 ASP A N 1
ATOM 4552 C CA . ASP A 1 610 ? -28.210 -7.286 56.189 1.00 94.75 610 ASP A CA 1
ATOM 4553 C C . ASP A 1 610 ? -27.556 -5.981 56.623 1.00 94.75 610 ASP A C 1
ATOM 4555 O O . ASP A 1 610 ? -27.748 -4.924 56.017 1.00 94.75 610 ASP A O 1
ATOM 4559 N N . ILE A 1 611 ? -26.721 -6.068 57.652 1.00 92.75 611 ILE A N 1
ATOM 4560 C CA . ILE A 1 611 ? -25.939 -4.946 58.158 1.00 92.75 611 ILE A CA 1
ATOM 4561 C C . ILE A 1 611 ? -24.459 -5.310 58.102 1.00 92.75 611 ILE A C 1
ATOM 4563 O O . ILE A 1 611 ? -24.019 -6.232 58.790 1.00 92.75 611 ILE A O 1
ATOM 4567 N N . LYS A 1 612 ? -23.689 -4.543 57.328 1.00 93.38 612 LYS A N 1
ATOM 4568 C CA . LYS A 1 612 ? -22.235 -4.671 57.205 1.00 93.38 612 LYS A CA 1
ATOM 4569 C C . LYS A 1 612 ? -21.534 -3.552 57.967 1.00 93.38 612 LYS A C 1
ATOM 4571 O O . LYS A 1 612 ? -21.871 -2.377 57.813 1.00 93.38 612 LYS A O 1
ATOM 4576 N N . VAL A 1 613 ? -20.560 -3.925 58.788 1.00 91.00 613 VAL A N 1
ATOM 4577 C CA . VAL A 1 613 ? -19.733 -3.010 59.582 1.00 91.00 613 VAL A CA 1
ATOM 4578 C C . VAL A 1 613 ? -18.270 -3.340 59.324 1.00 91.00 613 VAL A C 1
ATOM 4580 O O . VAL A 1 613 ? -17.836 -4.455 59.611 1.00 91.00 613 VAL A O 1
ATOM 4583 N N . ASP A 1 614 ? -17.518 -2.379 58.796 1.00 85.25 614 ASP A N 1
ATOM 4584 C CA . ASP A 1 614 ? -16.056 -2.446 58.790 1.00 85.25 614 ASP A CA 1
ATOM 4585 C C . ASP A 1 614 ? -15.551 -2.207 60.220 1.00 85.25 614 ASP A C 1
ATOM 4587 O O . ASP A 1 614 ? -15.903 -1.214 60.862 1.00 85.25 614 ASP A O 1
ATOM 4591 N N . GLU A 1 615 ? -14.769 -3.145 60.750 1.00 84.44 615 GLU A N 1
ATOM 4592 C CA . GLU A 1 615 ? -14.239 -3.078 62.113 1.00 84.44 615 GLU A CA 1
ATOM 4593 C C . GLU A 1 615 ? -12.907 -2.298 62.187 1.00 84.44 615 GLU A C 1
ATOM 4595 O O . GLU A 1 615 ? -12.354 -2.126 63.276 1.00 84.44 615 GLU A O 1
ATOM 4600 N N . GLY A 1 616 ? -12.390 -1.790 61.057 1.00 75.62 616 GLY A N 1
ATOM 4601 C CA . GLY A 1 616 ? -11.218 -0.904 60.981 1.00 75.62 616 GLY A CA 1
ATOM 4602 C C . GLY A 1 616 ? -9.868 -1.595 61.210 1.00 75.62 616 GLY A C 1
ATOM 4603 O O . GLY A 1 616 ? -8.825 -0.946 61.266 1.00 75.62 616 GLY A O 1
ATOM 4604 N N . ASN A 1 617 ? -9.874 -2.916 61.344 1.00 76.44 617 ASN A N 1
ATOM 4605 C CA . ASN A 1 617 ? -8.724 -3.792 61.588 1.00 76.44 617 ASN A CA 1
ATOM 4606 C C . ASN A 1 617 ? -8.508 -4.796 60.433 1.00 76.44 617 ASN A C 1
ATOM 4608 O O . ASN A 1 617 ? -7.794 -5.784 60.605 1.00 76.44 617 ASN A O 1
ATOM 4612 N N . GLY A 1 618 ? -9.150 -4.567 59.282 1.00 73.50 618 GLY A N 1
ATOM 4613 C CA . GLY A 1 618 ? -9.150 -5.490 58.146 1.00 73.50 618 GLY A CA 1
ATOM 4614 C C . GLY A 1 618 ? -10.189 -6.616 58.236 1.00 73.50 618 GLY A C 1
ATOM 4615 O O . GLY A 1 618 ? -10.152 -7.521 57.401 1.00 73.50 618 GLY A O 1
ATOM 4616 N N . SER A 1 619 ? -11.108 -6.582 59.214 1.00 85.94 619 SER A N 1
ATOM 4617 C CA . SER A 1 619 ? -12.274 -7.470 59.269 1.00 85.94 619 SER A CA 1
ATOM 4618 C C . SER A 1 619 ? -13.594 -6.749 59.013 1.00 85.94 619 SER A C 1
ATOM 4620 O O . SER A 1 619 ? -13.777 -5.581 59.347 1.00 85.94 619 SER A O 1
ATOM 4622 N N . THR A 1 620 ? -14.537 -7.469 58.406 1.00 90.19 620 THR A N 1
ATOM 4623 C CA . THR A 1 620 ? -15.905 -7.000 58.157 1.00 90.19 620 THR A CA 1
ATOM 4624 C C . THR A 1 620 ? -16.891 -7.904 58.876 1.00 90.19 620 THR A C 1
ATOM 4626 O O . THR A 1 620 ? -16.857 -9.123 58.713 1.00 90.19 620 THR A O 1
ATOM 4629 N N . MET A 1 621 ? -17.783 -7.301 59.658 1.00 92.25 621 MET A N 1
ATOM 4630 C CA . MET A 1 621 ? -18.865 -7.987 60.351 1.00 92.25 621 MET A CA 1
ATOM 4631 C C . MET A 1 621 ? -20.162 -7.861 59.551 1.00 92.25 621 MET A C 1
ATOM 4633 O O . MET A 1 621 ? -20.605 -6.747 59.273 1.00 92.25 621 MET A O 1
ATOM 4637 N N . ILE A 1 622 ? -20.781 -8.988 59.215 1.00 93.38 622 ILE A N 1
ATOM 4638 C CA . ILE A 1 622 ? -22.058 -9.079 58.504 1.00 93.38 622 ILE A CA 1
ATOM 4639 C C . ILE A 1 622 ? -23.093 -9.648 59.474 1.00 93.38 622 ILE A C 1
ATOM 4641 O O . ILE A 1 622 ? -22.851 -10.667 60.113 1.00 93.38 622 ILE A O 1
ATOM 4645 N N . LYS A 1 623 ? -24.227 -8.969 59.633 1.00 93.44 623 LYS A N 1
ATOM 4646 C CA . LYS A 1 623 ? -25.344 -9.405 60.482 1.00 93.44 623 LYS A CA 1
ATOM 4647 C C . LYS A 1 623 ? -26.584 -9.582 59.626 1.00 93.44 623 LYS A C 1
ATOM 4649 O O . LYS A 1 623 ? -26.948 -8.641 58.924 1.00 93.44 623 LYS A O 1
ATOM 4654 N N . HIS A 1 624 ? -27.236 -10.727 59.754 1.00 92.62 624 HIS A N 1
ATOM 4655 C CA . HIS A 1 624 ? -28.425 -11.092 58.994 1.00 92.62 624 HIS A CA 1
ATOM 4656 C C . HIS A 1 624 ? -29.669 -10.958 59.866 1.00 92.62 624 HIS A C 1
ATOM 4658 O O . HIS A 1 624 ? -29.665 -11.387 61.022 1.00 92.62 624 HIS A O 1
ATOM 4664 N N . TYR A 1 625 ? -30.733 -10.371 59.329 1.00 92.44 625 TYR A N 1
ATOM 4665 C CA . TYR A 1 625 ? -31.987 -10.148 60.042 1.00 92.44 625 TYR A CA 1
ATOM 4666 C C . TYR A 1 625 ? -33.199 -10.540 59.195 1.00 92.44 625 TYR A C 1
ATOM 4668 O O . TYR A 1 625 ? -33.228 -10.329 57.981 1.00 92.44 625 TYR A O 1
ATOM 4676 N N . ASP A 1 626 ? -34.237 -11.047 59.855 1.00 91.56 626 ASP A N 1
ATOM 4677 C CA . ASP A 1 626 ? -35.526 -11.333 59.224 1.00 91.56 626 ASP A CA 1
ATOM 4678 C C . ASP A 1 626 ? -36.384 -10.066 59.005 1.00 91.56 626 ASP A C 1
ATOM 4680 O O . ASP A 1 626 ? -36.027 -8.949 59.395 1.00 91.56 626 ASP A O 1
ATOM 4684 N N . ALA A 1 627 ? -37.562 -10.235 58.395 1.00 87.06 627 ALA A N 1
ATOM 4685 C CA . ALA A 1 627 ? -38.544 -9.169 58.164 1.00 87.06 627 ALA A CA 1
ATOM 4686 C C . ALA A 1 627 ? -38.988 -8.410 59.436 1.00 87.06 627 ALA A C 1
ATOM 4688 O O . ALA A 1 627 ? -39.468 -7.279 59.344 1.00 87.06 627 ALA A O 1
ATOM 4689 N N . LYS A 1 628 ? -38.837 -9.008 60.627 1.00 88.88 628 LYS A N 1
ATOM 4690 C CA . LYS A 1 628 ? -39.177 -8.421 61.936 1.00 88.88 628 LYS A CA 1
ATOM 4691 C C . LYS A 1 628 ? -37.955 -7.857 62.661 1.00 88.88 628 LYS A C 1
ATOM 4693 O O . LYS A 1 628 ? -38.077 -7.460 63.818 1.00 88.88 628 LYS A O 1
ATOM 4698 N N . TRP A 1 629 ? -36.813 -7.791 61.976 1.00 85.94 629 TRP A N 1
ATOM 4699 C CA . TRP A 1 629 ? -35.548 -7.274 62.486 1.00 85.94 629 TRP A CA 1
ATOM 4700 C C . TRP A 1 629 ? -34.969 -8.147 63.609 1.00 85.94 629 TRP A C 1
ATOM 4702 O O . TRP A 1 629 ? -34.188 -7.671 64.436 1.00 85.94 629 TRP A O 1
ATOM 4712 N N . ALA A 1 630 ? -35.334 -9.431 63.650 1.00 89.94 630 ALA A N 1
ATOM 4713 C CA . ALA A 1 630 ? -34.700 -10.404 64.527 1.00 89.94 630 ALA A CA 1
ATOM 4714 C C . ALA A 1 630 ? -33.427 -10.942 63.863 1.00 89.94 630 ALA A C 1
ATOM 4716 O O . ALA A 1 630 ? -33.446 -11.297 62.687 1.00 89.94 630 ALA A O 1
ATOM 4717 N N . LEU A 1 631 ? -32.321 -10.988 64.614 1.00 91.50 631 LEU A N 1
ATOM 4718 C CA . LEU A 1 631 ? -31.043 -11.518 64.131 1.00 91.50 631 LEU A CA 1
ATOM 4719 C C . LEU A 1 631 ? -31.196 -13.011 63.802 1.00 91.50 631 LEU A C 1
ATOM 4721 O O . LEU A 1 631 ? -31.605 -13.787 64.667 1.00 91.50 631 LEU A O 1
ATOM 4725 N N . THR A 1 632 ? -30.838 -13.408 62.584 1.00 91.81 632 THR A N 1
ATOM 4726 C CA . THR A 1 632 ? -30.881 -14.798 62.097 1.00 91.81 632 THR A CA 1
ATOM 4727 C C . THR A 1 632 ? -29.498 -15.447 62.031 1.00 91.81 632 THR A C 1
ATOM 4729 O O . THR A 1 632 ? -29.400 -16.671 62.076 1.00 91.81 632 THR A O 1
ATOM 4732 N N . GLY A 1 633 ? -28.429 -14.649 62.026 1.00 91.50 633 GLY A N 1
ATOM 4733 C CA . GLY A 1 633 ? -27.041 -15.109 62.080 1.00 91.50 633 GLY A CA 1
ATOM 4734 C C . GLY A 1 633 ? -26.056 -13.963 61.854 1.00 91.50 633 GLY A C 1
ATOM 4735 O O . GLY A 1 633 ? -26.464 -12.832 61.570 1.00 91.50 633 GLY A O 1
ATOM 4736 N N . ALA A 1 634 ? -24.761 -14.238 61.986 1.00 93.50 634 ALA A N 1
ATOM 4737 C CA . ALA A 1 634 ? -23.716 -13.275 61.651 1.00 93.50 634 ALA A CA 1
ATOM 4738 C C . ALA A 1 634 ? -22.429 -13.957 61.167 1.00 93.50 634 ALA A C 1
ATOM 4740 O O . ALA A 1 634 ? -22.119 -15.078 61.564 1.00 93.50 634 ALA A O 1
ATOM 4741 N N . GLU A 1 635 ? -21.645 -13.239 60.367 1.00 95.31 635 GLU A N 1
ATOM 4742 C CA . GLU A 1 635 ? -20.384 -13.708 59.790 1.00 95.31 635 GLU A CA 1
ATOM 4743 C C . GLU A 1 635 ? -19.301 -12.639 59.919 1.00 95.31 635 GLU A C 1
ATOM 4745 O O . GLU A 1 635 ? -19.538 -11.470 59.601 1.00 95.31 635 GLU A O 1
ATOM 4750 N N . ARG A 1 636 ? -18.095 -13.011 60.364 1.00 93.25 636 ARG A N 1
ATOM 4751 C CA . ARG A 1 636 ? -16.916 -12.129 60.316 1.00 93.25 636 ARG A CA 1
ATOM 4752 C C . ARG A 1 636 ? -15.991 -12.594 59.213 1.00 93.25 636 ARG A C 1
ATOM 4754 O O . ARG A 1 636 ? -15.460 -13.694 59.297 1.00 93.25 636 ARG A O 1
ATOM 4761 N N . VAL A 1 637 ? -15.728 -11.733 58.244 1.00 92.25 637 VAL A N 1
ATOM 4762 C CA . VAL A 1 637 ? -14.785 -12.007 57.158 1.00 92.25 637 VAL A CA 1
ATOM 4763 C C . VAL A 1 637 ? -13.469 -11.293 57.443 1.00 92.25 637 VAL A C 1
ATOM 4765 O O . VAL A 1 637 ? -13.462 -10.103 57.758 1.00 92.25 637 VAL A O 1
ATOM 4768 N N . VAL A 1 638 ? -12.356 -12.018 57.347 1.00 91.44 638 VAL A N 1
ATOM 4769 C CA . VAL A 1 638 ? -10.990 -11.508 57.532 1.00 91.44 638 VAL A CA 1
ATOM 4770 C C . VAL A 1 638 ? -10.153 -11.882 56.316 1.00 91.44 638 VAL A C 1
ATOM 4772 O O . VAL A 1 638 ? -10.046 -13.062 55.979 1.00 91.44 638 VAL A O 1
ATOM 4775 N N . VAL A 1 639 ? -9.525 -10.892 55.684 1.00 86.25 639 VAL A N 1
ATOM 4776 C CA . VAL A 1 639 ? -8.636 -11.103 54.532 1.00 86.25 639 VAL A CA 1
ATOM 4777 C C . VAL A 1 639 ? -7.195 -10.834 54.956 1.00 86.25 639 VAL A C 1
ATOM 4779 O O . VAL A 1 639 ? -6.880 -9.757 55.457 1.00 86.25 639 VAL A O 1
ATOM 4782 N N . SER A 1 640 ? -6.308 -11.813 54.769 1.00 84.62 640 SER A N 1
ATOM 4783 C CA . SER A 1 640 ? -4.883 -11.697 55.097 1.00 84.62 640 SER A CA 1
ATOM 4784 C C . SER A 1 640 ? -4.031 -12.368 54.024 1.00 84.62 640 SER A C 1
ATOM 4786 O O . SER A 1 640 ? -3.964 -13.596 53.931 1.00 84.62 640 SER A O 1
ATOM 4788 N N . GLY A 1 641 ? -3.387 -11.552 53.186 1.00 86.50 641 GLY A N 1
ATOM 4789 C CA . GLY A 1 641 ? -2.608 -12.036 52.047 1.00 86.50 641 GLY A CA 1
ATOM 4790 C C . GLY A 1 641 ? -3.471 -12.836 51.068 1.00 86.50 641 GLY A C 1
ATOM 4791 O O . GLY A 1 641 ? -4.436 -12.316 50.519 1.00 86.50 641 GLY A O 1
ATOM 4792 N N . ASN A 1 642 ? -3.118 -14.104 50.860 1.00 87.50 642 ASN A N 1
ATOM 4793 C CA . ASN A 1 642 ? -3.803 -15.048 49.973 1.00 87.50 642 ASN A CA 1
ATOM 4794 C C . ASN A 1 642 ? -4.872 -15.907 50.680 1.00 87.50 642 ASN A C 1
ATOM 4796 O O . ASN A 1 642 ? -5.338 -16.893 50.103 1.00 87.50 642 ASN A O 1
ATOM 4800 N N . ILE A 1 643 ? -5.226 -15.573 51.926 1.00 89.25 643 ILE A N 1
ATOM 4801 C CA . ILE A 1 643 ? -6.181 -16.325 52.744 1.00 89.25 643 ILE A CA 1
ATOM 4802 C C . ILE A 1 643 ? -7.376 -15.438 53.092 1.00 89.25 643 ILE A C 1
ATOM 4804 O O . ILE A 1 643 ? -7.219 -14.366 53.679 1.00 89.25 643 ILE A O 1
ATOM 4808 N N . THR A 1 644 ? -8.575 -15.933 52.798 1.00 91.00 644 THR A N 1
ATOM 4809 C CA . THR A 1 644 ? -9.837 -15.379 53.307 1.00 91.00 644 THR A CA 1
ATOM 4810 C C . THR A 1 644 ? -10.388 -16.320 54.367 1.00 91.00 644 THR A C 1
ATOM 4812 O O . THR A 1 644 ? -10.492 -17.520 54.128 1.00 91.00 644 THR A O 1
ATOM 4815 N N . THR A 1 645 ? -10.703 -15.793 55.548 1.00 91.81 645 THR A N 1
ATOM 4816 C CA . THR A 1 645 ? -11.264 -16.554 56.671 1.00 91.81 645 THR A CA 1
ATOM 4817 C C . THR A 1 645 ? -12.636 -15.997 57.033 1.00 91.81 645 THR A C 1
ATOM 4819 O O . THR A 1 645 ? -12.736 -14.820 57.379 1.00 91.81 645 THR A O 1
ATOM 4822 N N . THR A 1 646 ? -13.664 -16.841 57.006 1.00 93.56 646 THR A N 1
ATOM 4823 C CA . THR A 1 646 ? -15.034 -16.502 57.414 1.00 93.56 646 THR A CA 1
ATOM 4824 C C . THR A 1 646 ? -15.354 -17.206 58.723 1.00 93.56 646 THR A C 1
ATOM 4826 O O . THR A 1 646 ? -15.327 -18.430 58.790 1.00 93.56 646 THR A O 1
ATOM 4829 N N . TYR A 1 647 ? -15.629 -16.438 59.773 1.00 92.75 647 TYR A N 1
ATOM 4830 C CA . TYR A 1 647 ? -16.056 -16.933 61.078 1.00 92.75 647 TYR A CA 1
ATOM 4831 C C . TYR A 1 647 ? -17.577 -16.857 61.166 1.00 92.75 647 TYR A C 1
ATOM 4833 O O . TYR A 1 647 ? -18.143 -15.779 60.988 1.00 92.75 647 TYR A O 1
ATOM 4841 N N . HIS A 1 648 ? -18.215 -17.969 61.510 1.00 91.75 648 HIS A N 1
ATOM 4842 C CA . HIS A 1 648 ? -19.670 -18.080 61.592 1.00 91.75 648 HIS A CA 1
ATOM 4843 C C . HIS A 1 648 ? -20.168 -17.909 63.025 1.00 91.75 648 HIS A C 1
ATOM 4845 O O . HIS A 1 648 ? -19.552 -18.417 63.969 1.00 91.75 648 HIS A O 1
ATOM 4851 N N . PHE A 1 649 ? -21.289 -17.210 63.196 1.00 92.50 649 PHE A N 1
ATOM 4852 C CA . PHE A 1 649 ? -21.936 -16.980 64.484 1.00 92.50 649 PHE A CA 1
ATOM 4853 C C . PHE A 1 649 ? -23.438 -17.255 64.400 1.00 92.50 649 PHE A C 1
ATOM 4855 O O . PHE A 1 649 ? -24.112 -16.856 63.449 1.00 92.50 649 PHE A O 1
ATOM 4862 N N . ASP A 1 650 ? -23.975 -17.902 65.431 1.00 90.00 650 ASP A N 1
ATOM 4863 C CA . ASP A 1 650 ? -25.419 -18.064 65.581 1.00 90.00 650 ASP A CA 1
ATOM 4864 C C . ASP A 1 650 ? -26.105 -16.776 66.079 1.00 90.00 650 ASP A C 1
ATOM 4866 O O . ASP A 1 650 ? -25.478 -15.744 66.342 1.00 90.00 650 ASP A O 1
ATOM 4870 N N . THR A 1 651 ? -27.425 -16.843 66.252 1.00 88.69 651 THR A N 1
ATOM 4871 C CA . THR A 1 651 ? -28.257 -15.724 66.723 1.00 88.69 651 THR A CA 1
ATOM 4872 C C . THR A 1 651 ? -27.918 -15.238 68.140 1.00 88.69 651 THR A C 1
ATOM 4874 O O . THR A 1 651 ? -28.356 -14.159 68.537 1.00 88.69 651 THR A O 1
ATOM 4877 N N . SER A 1 652 ? -27.136 -16.002 68.912 1.00 88.50 652 SER A N 1
ATOM 4878 C CA . SER A 1 652 ? -26.674 -15.659 70.264 1.00 88.50 652 SER A CA 1
ATOM 4879 C C . SER A 1 652 ? -25.230 -15.150 70.285 1.00 88.50 652 SER A C 1
ATOM 4881 O O . SER A 1 652 ? -24.639 -15.061 71.362 1.00 88.50 652 SER A O 1
ATOM 4883 N N . TRP A 1 653 ? -24.651 -14.826 69.121 1.00 86.62 653 TRP A N 1
ATOM 4884 C CA . TRP A 1 653 ? -23.235 -14.468 68.959 1.00 86.62 653 TRP A CA 1
ATOM 4885 C C . TRP A 1 653 ? -22.265 -15.585 69.348 1.00 86.62 653 TRP A C 1
ATOM 4887 O O . TRP A 1 653 ? -21.075 -15.338 69.571 1.00 86.62 653 TRP A O 1
ATOM 4897 N N . LYS A 1 654 ? -22.744 -16.829 69.428 1.00 88.88 654 LYS A N 1
ATOM 4898 C CA . LYS A 1 654 ? -21.869 -17.962 69.683 1.00 88.88 654 LYS A CA 1
ATOM 4899 C C . LYS A 1 654 ? -21.201 -18.351 68.377 1.00 88.88 654 LYS A C 1
ATOM 4901 O O . LYS A 1 654 ? -21.853 -18.580 67.367 1.00 88.88 654 LYS A O 1
ATOM 4906 N N . TYR A 1 655 ? -19.886 -18.449 68.436 1.00 87.94 655 TYR A N 1
ATOM 4907 C CA . TYR A 1 655 ? -19.060 -18.917 67.341 1.00 87.94 655 TYR A CA 1
ATOM 4908 C C . TYR A 1 655 ? -19.352 -20.388 66.997 1.00 87.94 655 TYR A C 1
ATOM 4910 O O . TYR A 1 655 ? -19.320 -21.247 67.885 1.00 87.94 655 TYR A O 1
ATOM 4918 N N . THR A 1 656 ? -19.643 -20.672 65.726 1.00 90.06 656 THR A N 1
ATOM 4919 C CA . THR A 1 656 ? -20.099 -21.989 65.249 1.00 90.06 656 THR A CA 1
ATOM 4920 C C . THR A 1 656 ? -19.108 -22.695 64.321 1.00 90.06 656 THR A C 1
ATOM 4922 O O . THR A 1 656 ? -19.123 -23.926 64.276 1.00 90.06 656 THR A O 1
ATOM 4925 N N . GLY A 1 657 ? -18.201 -21.975 63.654 1.00 91.81 657 GLY A N 1
ATOM 4926 C CA . GLY A 1 657 ? -17.197 -22.581 62.770 1.00 91.81 657 GLY A CA 1
ATOM 4927 C C . GLY A 1 657 ? -16.421 -21.581 61.916 1.00 91.81 657 GLY A C 1
ATOM 4928 O O . GLY A 1 657 ? -16.628 -20.370 62.024 1.00 91.81 657 GLY A O 1
ATOM 4929 N N . ILE A 1 658 ? -15.518 -22.105 61.080 1.00 93.38 658 ILE A N 1
ATOM 4930 C CA . ILE A 1 658 ? -14.701 -21.331 60.134 1.00 93.38 658 ILE A CA 1
ATOM 4931 C C . ILE A 1 658 ? -14.740 -21.974 58.760 1.00 93.38 658 ILE A C 1
ATOM 4933 O O . ILE A 1 658 ? -14.486 -23.173 58.651 1.00 93.38 658 ILE A O 1
ATOM 4937 N N . ASP A 1 659 ? -14.842 -21.141 57.733 1.00 92.94 659 ASP A N 1
ATOM 4938 C CA . ASP A 1 659 ? -14.405 -21.499 56.388 1.00 92.94 659 ASP A CA 1
ATOM 4939 C C . ASP A 1 659 ? -13.155 -20.712 55.993 1.00 92.94 659 ASP A C 1
ATOM 4941 O O . ASP A 1 659 ? -13.041 -19.511 56.262 1.00 92.94 659 ASP A O 1
ATOM 4945 N N . LYS A 1 660 ? -12.184 -21.387 55.370 1.00 93.00 660 LYS A N 1
ATOM 4946 C CA . LYS A 1 660 ? -10.994 -20.741 54.799 1.00 93.00 660 LYS A CA 1
ATOM 4947 C C . LYS A 1 660 ? -10.892 -21.005 53.313 1.00 93.00 660 LYS A C 1
ATOM 4949 O O . LYS A 1 660 ? -10.878 -22.158 52.898 1.00 93.00 660 LYS A O 1
ATOM 4954 N N . LEU A 1 661 ? -10.695 -19.940 52.548 1.00 92.75 661 LEU A N 1
ATOM 4955 C CA . LEU A 1 661 ? -10.258 -19.999 51.160 1.00 92.75 661 LEU A CA 1
ATOM 4956 C C . LEU A 1 661 ? -8.780 -19.617 51.090 1.00 92.75 661 LEU A C 1
ATOM 4958 O O . LEU A 1 661 ? -8.403 -18.519 51.500 1.00 92.75 661 LEU A O 1
ATOM 4962 N N . ILE A 1 662 ? -7.954 -20.516 50.561 1.00 91.81 662 ILE A N 1
ATOM 4963 C CA . ILE A 1 662 ? -6.520 -20.310 50.341 1.00 91.81 662 ILE A CA 1
ATOM 4964 C C . ILE A 1 662 ? -6.260 -20.331 48.837 1.00 91.81 662 ILE A C 1
ATOM 4966 O O . ILE A 1 662 ? -6.574 -21.318 48.174 1.00 91.81 662 ILE A O 1
ATOM 4970 N N . VAL A 1 663 ? -5.653 -19.269 48.306 1.00 89.81 663 VAL A N 1
ATOM 4971 C CA . VAL A 1 663 ? -5.154 -19.236 46.923 1.00 89.81 663 VAL A CA 1
ATOM 4972 C C . VAL A 1 663 ? -3.682 -19.645 46.926 1.00 89.81 663 VAL A C 1
ATOM 4974 O O . VAL A 1 663 ? -2.833 -18.936 47.472 1.00 89.81 663 VAL A O 1
ATOM 4977 N N . ASN A 1 664 ? -3.370 -20.809 46.363 1.00 88.69 664 ASN A N 1
ATOM 4978 C CA . ASN A 1 664 ? -2.017 -21.361 46.336 1.00 88.69 664 ASN A CA 1
ATOM 4979 C C . ASN A 1 664 ? -1.170 -20.705 45.233 1.00 88.69 664 ASN A C 1
ATOM 4981 O O . ASN A 1 664 ? -1.683 -20.149 44.263 1.00 88.69 664 ASN A O 1
ATOM 4985 N N . SER A 1 665 ? 0.157 -20.794 45.354 1.00 86.75 665 SER A N 1
ATOM 4986 C CA . SER A 1 665 ? 1.098 -20.193 44.394 1.00 86.75 665 SER A CA 1
ATOM 4987 C C . SER A 1 665 ? 1.029 -20.789 42.985 1.00 86.75 665 SER A C 1
ATOM 4989 O O . SER A 1 665 ? 1.489 -20.162 42.038 1.00 86.75 665 SER A O 1
ATOM 4991 N N . ASP A 1 666 ? 0.496 -22.003 42.846 1.00 82.19 666 ASP A N 1
ATOM 4992 C CA . ASP A 1 666 ? 0.283 -22.675 41.560 1.00 82.19 666 ASP A CA 1
ATOM 4993 C C . ASP A 1 666 ? -1.075 -22.331 40.918 1.00 82.19 666 ASP A C 1
ATOM 4995 O O . ASP A 1 666 ? -1.447 -22.932 39.914 1.00 82.19 666 ASP A O 1
ATOM 4999 N N . GLY A 1 667 ? -1.822 -21.387 41.505 1.00 81.69 667 GLY A N 1
ATOM 5000 C CA . GLY A 1 667 ? -3.150 -20.974 41.055 1.00 81.69 667 GLY A CA 1
ATOM 5001 C C . GLY A 1 667 ? -4.293 -21.877 41.531 1.00 81.69 667 GLY A C 1
ATOM 5002 O O . GLY A 1 667 ? -5.454 -21.532 41.317 1.00 81.69 667 GLY A O 1
ATOM 5003 N N . SER A 1 668 ? -4.008 -23.004 42.197 1.00 88.25 668 SER A N 1
ATOM 5004 C CA . SER A 1 668 ? -5.053 -23.846 42.793 1.00 88.25 668 SER A CA 1
ATOM 5005 C C . SER A 1 668 ? -5.684 -23.184 44.021 1.00 88.25 668 SER A C 1
ATOM 5007 O O . SER A 1 668 ? -5.085 -22.318 44.666 1.00 88.25 668 SER A O 1
ATOM 5009 N N . ARG A 1 669 ? -6.904 -23.602 44.370 1.00 93.00 669 ARG A N 1
ATOM 5010 C CA . ARG A 1 669 ? -7.649 -23.073 45.521 1.00 93.00 669 ARG A CA 1
ATOM 5011 C C . ARG A 1 669 ? -7.986 -24.177 46.501 1.00 93.00 669 ARG A C 1
ATOM 5013 O O . ARG A 1 669 ? -8.456 -25.235 46.094 1.00 93.00 669 ARG A O 1
ATOM 5020 N N . THR A 1 670 ? -7.775 -23.908 47.783 1.00 94.06 670 THR A N 1
ATOM 5021 C CA . THR A 1 670 ? -8.113 -24.832 48.867 1.00 94.06 670 THR A CA 1
ATOM 5022 C C . THR A 1 670 ? -9.225 -24.239 49.725 1.00 94.06 670 THR A C 1
ATOM 5024 O O . THR A 1 670 ? -9.037 -23.169 50.307 1.00 94.06 670 THR A O 1
ATOM 5027 N N . TYR A 1 671 ? -10.344 -24.951 49.837 1.00 92.00 671 TYR A N 1
ATOM 5028 C CA . TYR A 1 671 ? -11.479 -24.611 50.696 1.00 92.00 671 TYR A CA 1
ATOM 5029 C C . TYR A 1 671 ? -11.440 -25.506 51.930 1.00 92.00 671 TYR A C 1
ATOM 5031 O O . TYR A 1 671 ? -11.547 -26.718 51.801 1.00 92.00 671 TYR A O 1
ATOM 5039 N N . GLN A 1 672 ? -11.233 -24.947 53.119 1.00 95.44 672 GLN A N 1
ATOM 5040 C CA . GLN A 1 672 ? -11.198 -25.705 54.373 1.00 95.44 672 GLN A CA 1
ATOM 5041 C C . GLN A 1 672 ? -12.426 -25.398 55.216 1.00 95.44 672 GLN A C 1
ATOM 5043 O O . GLN A 1 672 ? -12.686 -24.230 55.495 1.00 95.44 672 GLN A O 1
ATOM 5048 N N . HIS A 1 673 ? -13.079 -26.444 55.713 1.00 90.31 673 HIS A N 1
ATOM 5049 C CA . HIS A 1 673 ? -14.183 -26.348 56.661 1.00 90.31 673 HIS A CA 1
ATOM 5050 C C . HIS A 1 673 ? -13.694 -26.770 58.046 1.00 90.31 673 HIS A C 1
ATOM 5052 O O . HIS A 1 673 ? -13.233 -27.903 58.238 1.00 90.31 673 HIS A O 1
ATOM 5058 N N . LEU A 1 674 ? -13.758 -25.867 59.023 1.00 94.00 674 LEU A N 1
ATOM 5059 C CA . LEU A 1 674 ? -13.322 -26.111 60.395 1.00 94.00 674 LEU A CA 1
ATOM 5060 C C . LEU A 1 674 ? -14.476 -25.897 61.378 1.00 94.00 674 LEU A C 1
ATOM 5062 O O . LEU A 1 674 ? -15.316 -25.017 61.210 1.00 94.00 674 LEU A O 1
ATOM 5066 N N . ASP A 1 675 ? -14.491 -26.691 62.445 1.00 91.38 675 ASP A N 1
ATOM 5067 C CA . ASP A 1 675 ? -15.475 -26.540 63.517 1.00 91.38 675 ASP A CA 1
ATOM 5068 C C . ASP A 1 675 ? -15.181 -25.327 64.426 1.00 91.38 675 ASP A C 1
ATOM 5070 O O . ASP A 1 675 ? -14.171 -24.630 64.292 1.00 91.38 675 ASP A O 1
ATOM 5074 N N . ALA A 1 676 ? -16.051 -25.091 65.412 1.00 87.25 676 ALA A N 1
ATOM 5075 C CA . ALA A 1 676 ? -15.885 -24.037 66.416 1.00 87.25 676 ALA A CA 1
ATOM 5076 C C . ALA A 1 676 ? -14.609 -24.170 67.285 1.00 87.25 676 ALA A C 1
ATOM 5078 O O . ALA A 1 676 ? -14.255 -23.234 67.999 1.00 87.25 676 ALA A O 1
ATOM 5079 N N . ALA A 1 677 ? -13.897 -25.304 67.250 1.00 87.88 677 ALA A N 1
ATOM 5080 C CA . ALA A 1 677 ? -12.592 -25.484 67.893 1.00 87.88 677 ALA A CA 1
ATOM 5081 C C . ALA A 1 677 ? -11.421 -25.247 66.918 1.00 87.88 677 ALA A C 1
ATOM 5083 O O . ALA A 1 677 ? -10.266 -25.499 67.264 1.00 87.88 677 ALA A O 1
ATOM 5084 N N . SER A 1 678 ? -11.700 -24.737 65.712 1.00 87.56 678 SER A N 1
ATOM 5085 C CA . SER A 1 678 ? -10.743 -24.580 64.608 1.00 87.56 678 SER A CA 1
ATOM 5086 C C . SER A 1 678 ? -10.105 -25.900 64.172 1.00 87.56 678 SER A C 1
ATOM 5088 O O . SER A 1 678 ? -8.970 -25.919 63.689 1.00 87.56 678 SER A O 1
ATOM 5090 N N . LYS A 1 679 ? -10.816 -27.018 64.340 1.00 90.88 679 LYS A N 1
ATOM 5091 C CA . LYS A 1 679 ? -10.372 -28.326 63.867 1.00 90.88 679 LYS A CA 1
ATOM 5092 C C . LYS A 1 679 ? -10.952 -28.590 62.483 1.00 90.88 679 LYS A C 1
ATOM 5094 O O . LYS A 1 679 ? -12.166 -28.538 62.290 1.00 90.88 679 LYS A O 1
ATOM 5099 N N . LEU A 1 680 ? -10.067 -28.913 61.542 1.00 93.06 680 LEU A N 1
ATOM 5100 C CA . LEU A 1 680 ? -10.418 -29.285 60.175 1.00 93.06 680 LEU A CA 1
ATOM 5101 C C . LEU A 1 680 ? -11.383 -30.478 60.163 1.00 93.06 680 LEU A C 1
ATOM 5103 O O . LEU A 1 680 ? -11.093 -31.508 60.773 1.00 93.06 680 LEU A O 1
ATOM 5107 N N . GLN A 1 681 ? -12.502 -30.336 59.458 1.00 92.94 681 GLN A N 1
ATOM 5108 C CA . GLN A 1 681 ? -13.493 -31.394 59.236 1.00 92.94 681 GLN A CA 1
ATOM 5109 C C . GLN A 1 681 ? -13.318 -32.012 57.847 1.00 92.94 681 GLN A C 1
ATOM 5111 O O . GLN A 1 681 ? -13.250 -33.238 57.710 1.00 92.94 681 GLN A O 1
ATOM 5116 N N . SER A 1 682 ? -13.157 -31.156 56.842 1.00 93.81 682 SER A N 1
ATOM 5117 C CA . SER A 1 682 ? -12.902 -31.510 55.448 1.00 93.81 682 SER A CA 1
ATOM 5118 C C . SER A 1 682 ? -12.209 -30.354 54.732 1.00 93.81 682 SER A C 1
ATOM 5120 O O . SER A 1 682 ? -12.178 -29.222 55.229 1.00 93.81 682 SER A O 1
ATOM 5122 N N . TYR A 1 683 ? -11.632 -30.648 53.574 1.00 95.44 683 TYR A N 1
ATOM 5123 C CA . TYR A 1 683 ? -11.207 -29.617 52.643 1.00 95.44 683 TYR A CA 1
ATOM 5124 C C . TYR A 1 683 ? -11.278 -30.101 51.203 1.00 95.44 683 TYR A C 1
ATOM 5126 O O . TYR A 1 683 ? 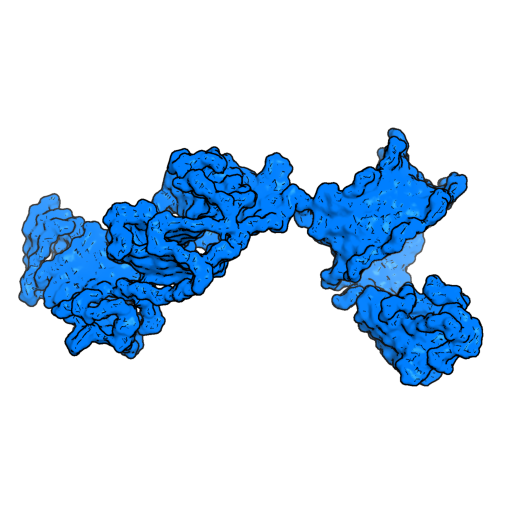-11.072 -31.282 50.931 1.00 95.44 683 TYR A O 1
ATOM 5134 N N . ASP A 1 684 ? -11.477 -29.157 50.296 1.00 94.56 684 ASP A N 1
ATOM 5135 C CA . ASP A 1 684 ? -11.490 -29.396 48.861 1.00 94.56 684 ASP A CA 1
ATOM 5136 C C . ASP A 1 684 ? -10.330 -28.652 48.207 1.00 94.56 684 ASP A C 1
ATOM 5138 O O . ASP A 1 684 ? -9.995 -27.529 48.597 1.00 94.56 684 ASP A O 1
ATOM 5142 N N . VAL A 1 685 ? -9.701 -29.280 47.216 1.00 93.75 685 VAL A N 1
ATOM 5143 C CA . VAL A 1 685 ? -8.670 -28.650 46.381 1.00 93.75 685 VAL A CA 1
ATOM 5144 C C . VAL A 1 685 ? -9.175 -28.584 44.952 1.00 93.75 685 VAL A C 1
ATOM 5146 O O . VAL A 1 685 ? -9.414 -29.623 44.340 1.00 93.75 685 VAL A O 1
ATOM 5149 N N . VAL A 1 686 ? -9.290 -27.368 44.425 1.00 91.50 686 VAL A N 1
ATOM 5150 C CA . VAL A 1 686 ? -9.742 -27.086 43.061 1.00 91.50 686 VAL A CA 1
ATOM 5151 C C . VAL A 1 686 ? -8.544 -26.689 42.208 1.00 91.50 686 VAL A C 1
ATOM 5153 O O . VAL A 1 686 ? -7.821 -25.740 42.533 1.00 91.50 686 VAL A O 1
ATOM 5156 N N . LYS A 1 687 ? -8.333 -27.406 41.103 1.00 91.00 687 LYS A N 1
ATOM 5157 C CA . LYS A 1 687 ? -7.248 -27.154 40.150 1.00 91.00 687 LYS A CA 1
ATOM 5158 C C . LYS A 1 687 ? -7.768 -27.130 38.718 1.00 91.00 687 LYS A C 1
ATOM 5160 O O . LYS A 1 687 ? -8.416 -28.078 38.293 1.00 91.00 687 LYS A O 1
ATOM 5165 N N . LEU A 1 688 ? -7.401 -26.093 37.969 1.00 85.75 688 LEU A N 1
ATOM 5166 C CA . LEU A 1 688 ? -7.666 -25.989 36.536 1.00 85.75 688 LEU A CA 1
ATOM 5167 C C . LEU A 1 688 ? -6.409 -26.376 35.747 1.00 85.75 688 LEU A C 1
ATOM 5169 O O . LEU A 1 688 ? -5.345 -25.790 35.947 1.00 85.75 688 LEU A O 1
ATOM 5173 N N . ALA A 1 689 ? -6.523 -27.368 34.867 1.00 81.44 689 ALA A N 1
ATOM 5174 C CA . ALA A 1 689 ? -5.460 -27.764 33.945 1.00 81.44 689 ALA A CA 1
ATOM 5175 C C . ALA A 1 689 ? -6.068 -28.249 32.624 1.00 81.44 689 ALA A C 1
ATOM 5177 O O . ALA A 1 689 ? -7.029 -29.011 32.637 1.00 81.44 689 ALA A O 1
ATOM 5178 N N . ASP A 1 690 ? -5.517 -27.794 31.495 1.00 82.50 690 ASP A N 1
ATOM 5179 C CA . ASP A 1 690 ? -5.923 -28.205 30.141 1.00 82.50 690 ASP A CA 1
ATOM 5180 C C . ASP A 1 690 ? -7.441 -28.100 29.870 1.00 82.50 690 ASP A C 1
ATOM 5182 O O . ASP A 1 690 ? -8.029 -28.942 29.195 1.00 82.50 690 ASP A O 1
ATOM 5186 N N . GLY A 1 691 ? -8.096 -27.071 30.423 1.00 76.69 691 GLY A N 1
ATOM 5187 C CA . GLY A 1 691 ? -9.544 -26.858 30.275 1.00 76.69 691 GLY A CA 1
ATOM 5188 C C . GLY A 1 691 ? -10.425 -27.786 31.122 1.00 76.69 691 GLY A C 1
ATOM 5189 O O . GLY A 1 691 ? -11.642 -27.797 30.943 1.00 76.69 691 GLY A O 1
ATOM 5190 N N . VAL A 1 692 ? -9.833 -28.549 32.047 1.00 82.56 692 VAL A N 1
ATOM 5191 C CA . VAL A 1 692 ? -10.538 -29.421 32.995 1.00 82.56 692 VAL A CA 1
ATOM 5192 C C . VAL A 1 692 ? -10.332 -28.908 34.418 1.00 82.56 692 VAL A C 1
ATOM 5194 O O . VAL A 1 692 ? -9.200 -28.802 34.900 1.00 82.56 692 VAL A O 1
ATOM 5197 N N . GLU A 1 693 ? -11.427 -28.611 35.110 1.00 88.44 693 GLU A N 1
ATOM 5198 C CA . GLU A 1 693 ? -11.412 -28.306 36.538 1.00 88.44 693 GLU A CA 1
ATOM 5199 C C . GLU A 1 693 ? -11.529 -29.606 37.334 1.00 88.44 693 GLU A C 1
ATOM 5201 O O . GLU A 1 693 ? -12.445 -30.396 37.130 1.00 88.44 693 GLU A O 1
ATOM 5206 N N . THR A 1 694 ? -10.575 -29.861 38.223 1.00 92.06 694 THR A N 1
ATOM 5207 C CA . THR A 1 694 ? -10.578 -31.024 39.111 1.00 92.06 694 THR A CA 1
ATOM 5208 C C . THR A 1 694 ? -10.745 -30.565 40.551 1.00 92.06 694 THR A C 1
ATOM 5210 O O . THR A 1 694 ? -9.859 -29.890 41.082 1.00 92.06 694 THR A O 1
ATOM 5213 N N . THR A 1 695 ? -11.832 -30.987 41.190 1.00 93.94 695 THR A N 1
ATOM 5214 C CA . THR A 1 695 ? -12.078 -30.827 42.625 1.00 93.94 695 THR A CA 1
ATOM 5215 C C . THR A 1 695 ? -11.770 -32.142 43.319 1.00 93.94 695 THR A C 1
ATOM 5217 O O . THR A 1 695 ? -12.376 -33.170 43.035 1.00 93.94 695 THR A O 1
ATOM 5220 N N . THR A 1 696 ? -10.787 -32.138 44.214 1.00 94.69 696 THR A N 1
ATOM 5221 C CA . THR A 1 696 ? -10.465 -33.309 45.039 1.00 94.69 696 THR A CA 1
ATOM 5222 C C . THR A 1 696 ? -10.959 -33.077 46.454 1.00 94.69 696 THR A C 1
ATOM 5224 O O . THR A 1 696 ? -10.504 -32.140 47.111 1.00 94.69 696 THR A O 1
ATOM 5227 N N . HIS A 1 697 ? -11.851 -33.950 46.917 1.00 93.94 697 HIS A N 1
ATOM 5228 C CA . HIS A 1 697 ? -12.434 -33.888 48.251 1.00 93.94 697 HIS A CA 1
ATOM 5229 C C . HIS A 1 697 ? -11.584 -34.663 49.240 1.00 93.94 697 HIS A C 1
ATOM 5231 O O . HIS A 1 697 ? -11.274 -35.837 49.016 1.00 93.94 697 HIS A O 1
ATOM 5237 N N . TYR A 1 698 ? -11.249 -34.036 50.360 1.00 95.56 698 TYR A N 1
ATOM 5238 C CA . TYR A 1 698 ? -10.484 -34.648 51.433 1.00 95.56 698 TYR A CA 1
ATOM 5239 C C . TYR A 1 698 ? -11.239 -34.575 52.754 1.00 95.56 698 TYR A C 1
ATOM 5241 O O . TYR A 1 698 ? -11.828 -33.560 53.130 1.00 95.56 698 TYR A O 1
ATOM 5249 N N . ASN A 1 699 ? -11.144 -35.647 53.533 1.00 93.25 699 ASN A N 1
ATOM 5250 C CA . ASN A 1 699 ? -11.549 -35.603 54.932 1.00 93.25 699 ASN A CA 1
ATOM 5251 C C . ASN A 1 699 ? -10.471 -34.954 55.821 1.00 93.25 699 ASN A C 1
ATOM 5253 O O . ASN A 1 699 ? -9.340 -34.699 55.407 1.00 93.25 699 ASN A O 1
ATOM 5257 N N . SER A 1 700 ? -10.799 -34.774 57.101 1.00 91.25 700 SER A N 1
ATOM 5258 C CA . SER A 1 700 ? -9.903 -34.253 58.148 1.00 91.25 700 SER A CA 1
ATOM 5259 C C . SER A 1 700 ? -8.564 -34.988 58.349 1.00 91.25 700 SER A C 1
ATOM 5261 O O . SER A 1 700 ? -7.725 -34.508 59.109 1.00 91.25 700 SER A O 1
ATOM 5263 N N . LYS A 1 701 ? -8.339 -36.148 57.713 1.00 92.81 701 LYS A N 1
ATOM 5264 C CA . LYS A 1 701 ? -7.094 -36.938 57.783 1.00 92.81 701 LYS A CA 1
ATOM 5265 C C . LYS A 1 701 ? -6.298 -36.924 56.472 1.00 92.81 701 LYS A C 1
ATOM 5267 O O . LYS A 1 701 ? -5.423 -37.769 56.299 1.00 92.81 701 LYS A O 1
ATOM 5272 N N . ASN A 1 702 ? -6.607 -36.004 55.558 1.00 89.50 702 ASN A N 1
ATOM 5273 C CA . ASN A 1 702 ? -6.010 -35.900 54.220 1.00 89.50 702 ASN A CA 1
ATOM 5274 C C . ASN A 1 702 ? -6.249 -37.135 53.334 1.00 89.50 702 ASN A C 1
ATOM 5276 O O . ASN A 1 702 ? -5.503 -37.367 52.383 1.00 89.50 702 ASN A O 1
ATOM 5280 N N . ALA A 1 703 ? -7.270 -37.945 53.628 1.00 92.69 703 ALA A N 1
ATOM 5281 C CA . ALA A 1 703 ? -7.664 -39.033 52.741 1.00 92.69 703 ALA A CA 1
ATOM 5282 C C . ALA A 1 703 ? -8.710 -38.528 51.745 1.00 92.69 703 ALA A C 1
ATOM 5284 O O . ALA A 1 703 ? -9.678 -37.877 52.148 1.00 92.69 703 ALA A O 1
ATOM 5285 N N . ILE A 1 704 ? -8.502 -38.851 50.466 1.00 94.75 704 ILE A N 1
ATOM 5286 C CA . ILE A 1 704 ? -9.438 -38.528 49.389 1.00 94.75 704 ILE A CA 1
ATOM 5287 C C . ILE A 1 704 ? -10.756 -39.257 49.657 1.00 94.75 704 ILE A C 1
ATOM 5289 O O . ILE A 1 704 ? -10.759 -40.457 49.932 1.00 94.75 704 ILE A O 1
ATOM 5293 N N . THR A 1 705 ? -11.869 -38.536 49.589 1.00 94.19 705 THR A N 1
ATOM 5294 C CA . THR A 1 705 ? -13.226 -39.087 49.704 1.00 94.19 705 THR A CA 1
ATOM 5295 C C . THR A 1 705 ? -13.952 -39.131 48.363 1.00 94.19 705 THR A C 1
ATOM 5297 O O . THR A 1 705 ? -14.855 -39.946 48.202 1.00 94.19 705 THR A O 1
ATOM 5300 N N . GLY A 1 706 ? -13.525 -38.319 47.396 1.00 93.00 706 GLY A N 1
ATOM 5301 C CA . GLY A 1 706 ? -14.041 -38.296 46.031 1.00 93.00 706 GLY A CA 1
ATOM 5302 C C . GLY A 1 706 ? -13.266 -37.310 45.161 1.00 93.00 706 GLY A C 1
ATOM 5303 O O . GLY A 1 706 ? -12.496 -36.493 45.677 1.00 93.00 706 GLY A O 1
ATOM 5304 N N . ILE A 1 707 ? -13.450 -37.406 43.848 1.00 95.56 707 ILE A N 1
ATOM 5305 C CA . ILE A 1 707 ? -12.869 -36.482 42.869 1.00 95.56 707 ILE A CA 1
ATOM 5306 C C . ILE A 1 707 ? -13.946 -36.138 41.849 1.00 95.56 707 ILE A C 1
ATOM 5308 O O . ILE A 1 707 ? -14.493 -37.048 41.235 1.00 95.56 707 ILE A O 1
ATOM 5312 N N . ASP A 1 708 ? -14.171 -34.856 41.603 1.00 93.50 708 ASP A N 1
ATOM 5313 C CA . ASP A 1 708 ? -15.011 -34.382 40.509 1.00 93.50 708 ASP A CA 1
ATOM 5314 C C . ASP A 1 708 ? -14.139 -33.739 39.434 1.00 93.50 708 ASP A C 1
ATOM 5316 O O . ASP A 1 708 ? -13.267 -32.918 39.725 1.00 93.50 708 ASP A O 1
ATOM 5320 N N . LYS A 1 709 ? -14.349 -34.132 38.177 1.00 93.06 709 LYS A N 1
ATOM 5321 C CA . LYS A 1 709 ? -13.696 -33.528 37.012 1.00 93.06 709 LYS A CA 1
ATOM 5322 C C . LYS A 1 709 ? -14.737 -32.904 36.114 1.00 93.06 709 LYS A C 1
ATOM 5324 O O . LYS A 1 709 ? -15.560 -33.620 35.554 1.00 93.06 709 LYS A O 1
ATOM 5329 N N . MET A 1 710 ? -14.671 -31.596 35.955 1.00 89.56 710 MET A N 1
ATOM 5330 C CA . MET A 1 710 ? -15.576 -30.837 35.114 1.00 89.56 710 MET A CA 1
ATOM 5331 C C . MET A 1 710 ? -14.850 -30.354 33.864 1.00 89.56 710 MET A C 1
ATOM 5333 O O . MET A 1 710 ? -13.775 -29.759 33.948 1.00 89.56 710 MET A O 1
ATOM 5337 N N . SER A 1 711 ? -15.444 -30.586 32.701 1.00 87.75 711 SER A N 1
ATOM 5338 C CA . SER A 1 711 ? -14.966 -30.061 31.424 1.00 87.75 711 SER A CA 1
ATOM 5339 C C . SER A 1 711 ? -16.123 -29.533 30.584 1.00 87.75 711 SER A C 1
ATOM 5341 O O . SER A 1 711 ? -17.272 -29.944 30.749 1.00 87.75 711 SER A O 1
ATOM 5343 N N . ALA A 1 712 ? -15.817 -28.601 29.684 1.00 84.25 712 ALA A N 1
ATOM 5344 C CA . ALA A 1 712 ? -16.746 -28.149 28.657 1.00 84.25 712 ALA A CA 1
ATOM 5345 C C . ALA A 1 712 ? -16.407 -28.842 27.334 1.00 84.25 712 ALA A C 1
ATOM 5347 O O . ALA A 1 712 ? -15.243 -28.895 26.926 1.00 84.25 712 ALA A O 1
ATOM 5348 N N . ARG A 1 713 ? -17.419 -29.381 26.655 1.00 82.62 713 ARG A N 1
ATOM 5349 C CA . ARG A 1 713 ? -17.282 -29.819 25.265 1.00 82.62 713 ARG A CA 1
ATOM 5350 C C . ARG A 1 713 ? -17.200 -28.601 24.336 1.00 82.62 713 ARG A C 1
ATOM 5352 O O . ARG A 1 713 ? -17.569 -27.492 24.706 1.00 82.62 713 ARG A O 1
ATOM 5359 N N . ALA A 1 714 ? -16.746 -28.819 23.101 1.00 78.00 714 ALA A N 1
ATOM 5360 C CA . ALA A 1 714 ? -16.660 -27.764 22.086 1.00 78.00 714 ALA A CA 1
ATOM 5361 C C . ALA A 1 714 ? -18.025 -27.150 21.713 1.00 78.00 714 ALA A C 1
ATOM 5363 O O . ALA A 1 714 ? -18.071 -26.034 21.209 1.00 78.00 714 ALA A O 1
ATOM 5364 N N . ASP A 1 715 ? -19.118 -27.874 21.954 1.00 76.31 715 ASP A N 1
ATOM 5365 C CA . ASP A 1 715 ? -20.499 -27.418 21.774 1.00 76.31 715 ASP A CA 1
ATOM 5366 C C . ASP A 1 715 ? -21.094 -26.764 23.033 1.00 76.31 715 ASP A C 1
ATOM 5368 O O . ASP A 1 715 ? -22.271 -26.440 23.048 1.00 76.31 715 ASP A O 1
ATOM 5372 N N . GLY A 1 716 ? -20.297 -26.543 24.084 1.00 77.75 716 GLY A N 1
ATOM 5373 C CA . GLY A 1 716 ? -20.723 -25.841 25.298 1.00 77.75 716 GLY A CA 1
ATOM 5374 C C . GLY A 1 716 ? -21.345 -26.733 26.375 1.00 77.75 716 GLY A C 1
ATOM 5375 O O . GLY A 1 716 ? -21.396 -26.318 27.532 1.00 77.75 716 GLY A O 1
ATOM 5376 N N . VAL A 1 717 ? -21.724 -27.975 26.049 1.00 82.56 717 VAL A N 1
ATOM 5377 C CA . VAL A 1 717 ? -22.251 -28.944 27.026 1.00 82.56 717 VAL A CA 1
ATOM 5378 C C . VAL A 1 717 ? -21.205 -29.223 28.108 1.00 82.56 717 VAL A C 1
ATOM 5380 O O . VAL A 1 717 ? -20.073 -29.634 27.820 1.00 82.56 717 VAL A O 1
ATOM 5383 N N . LEU A 1 718 ? -21.596 -29.043 29.366 1.00 83.56 718 LEU A N 1
ATOM 5384 C CA . LEU A 1 718 ? -20.755 -29.314 30.525 1.00 83.56 718 LEU A CA 1
ATOM 5385 C C . LEU A 1 718 ? -20.856 -30.780 30.929 1.00 83.56 718 LEU A C 1
ATOM 5387 O O . LEU A 1 718 ? -21.944 -31.351 31.008 1.00 83.56 718 LEU A O 1
ATOM 5391 N N . VAL A 1 719 ? -19.705 -31.379 31.219 1.00 90.69 719 VAL A N 1
ATOM 5392 C CA . VAL A 1 719 ? -19.598 -32.761 31.681 1.00 90.69 719 VAL A CA 1
ATOM 5393 C C . VAL A 1 719 ? -18.860 -32.779 33.009 1.00 90.69 719 VAL A C 1
ATOM 5395 O O . VAL A 1 719 ? -17.680 -32.436 33.068 1.00 90.69 719 VAL A O 1
ATOM 5398 N N . THR A 1 720 ? -19.539 -33.224 34.063 1.00 91.94 720 THR A N 1
ATOM 5399 C CA . THR A 1 720 ? -18.924 -33.519 35.360 1.00 91.94 720 THR A CA 1
ATOM 5400 C C . THR A 1 720 ? -18.804 -35.022 35.527 1.00 91.94 720 THR A C 1
ATOM 5402 O O . THR A 1 720 ? -19.789 -35.750 35.441 1.00 91.94 720 THR A O 1
ATOM 5405 N N . GLN A 1 721 ? -17.593 -35.494 35.782 1.00 94.31 721 GLN A N 1
ATOM 5406 C CA . GLN A 1 721 ? -17.280 -36.891 36.037 1.00 94.31 721 GLN A CA 1
ATOM 5407 C C . GLN A 1 721 ? -16.895 -37.051 37.503 1.00 94.31 721 GLN A C 1
ATOM 5409 O O . GLN A 1 721 ? -15.855 -36.543 37.923 1.00 94.31 721 GLN A O 1
ATOM 5414 N N . SER A 1 722 ? -17.712 -37.776 38.259 1.00 93.00 722 SER A N 1
ATOM 5415 C CA . SER A 1 722 ? -17.473 -38.033 39.678 1.00 93.00 722 SER A CA 1
ATOM 5416 C C . SER A 1 722 ? -16.825 -39.395 39.870 1.00 93.00 722 SER A C 1
ATOM 5418 O O . SER A 1 722 ? -17.302 -40.414 39.355 1.00 93.00 722 SER A O 1
ATOM 5420 N N . TYR A 1 723 ? -15.746 -39.422 40.639 1.00 94.88 723 TYR A N 1
ATOM 5421 C CA . TYR A 1 723 ? -14.958 -40.601 40.960 1.00 94.88 723 TYR A CA 1
ATOM 5422 C C . TYR A 1 723 ? -14.950 -40.849 42.467 1.00 94.88 723 TYR A C 1
ATOM 5424 O O . TYR A 1 723 ? -14.920 -39.918 43.274 1.00 94.88 723 TYR A O 1
ATOM 5432 N N . ASP A 1 724 ? -14.919 -42.122 42.854 1.00 92.94 724 ASP A N 1
ATOM 5433 C CA . ASP A 1 724 ? -14.695 -42.505 44.246 1.00 92.94 724 ASP A CA 1
ATOM 5434 C C . ASP A 1 724 ? -13.233 -42.281 44.691 1.00 92.94 724 ASP A C 1
ATOM 5436 O O . ASP A 1 724 ? -12.351 -41.918 43.908 1.00 92.94 724 ASP A O 1
ATOM 5440 N N . ALA A 1 725 ? -12.949 -42.547 45.969 1.00 90.44 725 ALA A N 1
ATOM 5441 C CA . ALA A 1 725 ? -11.611 -42.428 46.556 1.00 90.44 725 ALA A CA 1
ATOM 5442 C C . ALA A 1 725 ? -10.528 -43.311 45.893 1.00 90.44 725 ALA A C 1
ATOM 5444 O O . ALA A 1 725 ? -9.338 -43.079 46.105 1.00 90.44 725 ALA A O 1
ATOM 5445 N N . SER A 1 726 ? -10.915 -44.323 45.106 1.00 90.69 726 SER A N 1
ATOM 5446 C CA . SER A 1 726 ? -10.008 -45.186 44.331 1.00 90.69 726 SER A CA 1
ATOM 5447 C C . SER A 1 726 ? -9.876 -44.738 42.871 1.00 90.69 726 SER A C 1
ATOM 5449 O O . SER A 1 726 ? -9.315 -45.471 42.055 1.00 90.69 726 SER A O 1
ATOM 5451 N N . ASN A 1 727 ? -10.378 -43.543 42.538 1.00 89.19 727 ASN A N 1
ATOM 5452 C CA . ASN A 1 727 ? -10.406 -42.978 41.192 1.00 89.19 727 ASN A CA 1
ATOM 5453 C C . ASN A 1 727 ? -11.219 -43.832 40.196 1.00 89.19 727 ASN A C 1
ATOM 5455 O O . ASN A 1 727 ? -10.915 -43.880 39.001 1.00 89.19 727 ASN A O 1
ATOM 5459 N N . LYS A 1 728 ? -12.262 -44.524 40.671 1.00 92.12 728 LYS A N 1
ATOM 5460 C CA . LYS A 1 728 ? -13.224 -45.227 39.814 1.00 92.12 728 LYS A CA 1
ATOM 5461 C C . LYS A 1 728 ? -14.404 -44.307 39.513 1.00 92.12 728 LYS A C 1
ATOM 5463 O O . LYS A 1 728 ? -15.010 -43.772 40.434 1.00 92.12 728 LYS A O 1
ATOM 5468 N N . LEU A 1 729 ? -14.745 -44.159 38.232 1.00 92.06 729 LEU A N 1
ATOM 5469 C CA . LEU A 1 729 ? -15.894 -43.366 37.783 1.00 92.06 729 LEU A CA 1
ATOM 5470 C C . LEU A 1 729 ? -17.197 -43.971 38.326 1.00 92.06 729 LEU A C 1
ATOM 5472 O O . LEU A 1 729 ? -17.462 -45.158 38.111 1.00 92.06 729 LEU A O 1
ATOM 5476 N N . ILE A 1 730 ? -17.999 -43.161 39.016 1.00 92.31 730 ILE A N 1
ATOM 5477 C CA . ILE A 1 730 ? -19.260 -43.584 39.644 1.00 92.31 730 ILE A CA 1
ATOM 5478 C C . ILE A 1 730 ? -20.484 -42.880 39.057 1.00 92.31 730 ILE A C 1
ATOM 5480 O O . ILE A 1 730 ? -21.562 -43.477 39.028 1.00 92.31 730 ILE A O 1
ATOM 5484 N N . GLN A 1 731 ? -20.330 -41.655 38.552 1.00 92.31 731 GLN A N 1
ATOM 5485 C CA . GLN A 1 731 ? -21.430 -40.867 38.006 1.00 92.31 731 GLN A CA 1
ATOM 5486 C C . GLN A 1 731 ? -20.921 -39.891 36.943 1.00 92.31 731 GLN A C 1
ATOM 5488 O O . GLN A 1 731 ? -19.796 -39.402 37.036 1.00 92.31 731 GLN A O 1
ATOM 5493 N N . ASN A 1 732 ? -21.752 -39.609 35.941 1.00 93.12 732 ASN A N 1
ATOM 5494 C CA . ASN A 1 732 ? -21.575 -38.444 35.077 1.00 93.12 732 ASN A CA 1
ATOM 5495 C C . ASN A 1 732 ? -22.772 -37.504 35.222 1.00 93.12 732 ASN A C 1
ATOM 5497 O O . ASN A 1 732 ? -23.903 -37.953 35.396 1.00 93.12 732 ASN A O 1
ATOM 5501 N N . ILE A 1 733 ? -22.530 -36.208 35.115 1.00 92.94 733 ILE A N 1
ATOM 5502 C CA . ILE A 1 733 ? -23.574 -35.196 35.011 1.00 92.94 733 ILE A CA 1
ATOM 5503 C C . ILE A 1 733 ? -23.328 -34.447 33.710 1.00 92.94 733 ILE A C 1
ATOM 5505 O O . ILE A 1 733 ? -22.239 -33.918 33.501 1.00 92.94 733 ILE A O 1
ATOM 5509 N N . PHE A 1 734 ? -24.329 -34.438 32.840 1.00 93.38 734 PHE A N 1
ATOM 5510 C CA . PHE A 1 734 ? -24.347 -33.640 31.625 1.00 93.38 734 PHE A CA 1
ATOM 5511 C C . PHE A 1 734 ? -25.285 -32.467 31.853 1.00 93.38 734 PHE A C 1
ATOM 5513 O O . PHE A 1 734 ? -26.423 -32.677 32.271 1.00 93.38 734 PHE A O 1
ATOM 5520 N N . VAL A 1 735 ? -24.801 -31.258 31.595 1.00 90.94 735 VAL A N 1
ATOM 5521 C CA . VAL A 1 735 ? -25.612 -30.041 31.624 1.00 90.94 735 VAL A CA 1
ATOM 5522 C C . VAL A 1 735 ? -25.471 -29.382 30.266 1.00 90.94 735 VAL A C 1
ATOM 5524 O O . VAL A 1 735 ? -24.380 -28.935 29.903 1.00 90.94 735 VAL A O 1
ATOM 5527 N N . GLY A 1 736 ? -26.550 -29.412 29.498 1.00 83.00 736 GLY A N 1
ATOM 5528 C CA . GLY A 1 736 ? -26.645 -28.724 28.231 1.00 83.00 736 GLY A CA 1
ATOM 5529 C C . GLY A 1 736 ? -26.769 -27.216 28.407 1.00 83.00 736 GLY A C 1
ATOM 5530 O O . GLY A 1 736 ? -26.785 -26.662 29.510 1.00 83.00 736 GLY A O 1
ATOM 5531 N N . THR A 1 737 ? -26.725 -26.564 27.270 1.00 83.56 737 THR A N 1
ATOM 5532 C CA . THR A 1 737 ? -26.818 -25.140 27.050 1.00 83.56 737 THR A CA 1
ATOM 5533 C C . THR A 1 737 ? -28.285 -24.764 26.851 1.00 83.56 737 THR A C 1
ATOM 5535 O O . THR A 1 737 ? -29.193 -25.523 27.165 1.00 83.56 737 THR A O 1
ATOM 5538 N N . ASP A 1 738 ? -28.530 -23.563 26.337 1.00 83.56 738 ASP A N 1
ATOM 5539 C CA . ASP A 1 738 ? -29.869 -23.221 25.879 1.00 83.56 738 ASP A CA 1
ATOM 5540 C C . ASP A 1 738 ? -30.068 -23.594 24.380 1.00 83.56 738 ASP A C 1
ATOM 5542 O O . ASP A 1 738 ? -31.095 -23.286 23.772 1.00 83.56 738 ASP A O 1
ATOM 5546 N N . LEU A 1 739 ? -29.057 -24.106 23.672 1.00 83.31 739 LEU A N 1
ATOM 5547 C CA . LEU A 1 739 ? -29.148 -24.493 22.252 1.00 83.31 739 LEU A CA 1
ATOM 5548 C C . LEU A 1 739 ? -29.673 -25.927 22.115 1.00 83.31 739 LEU A C 1
ATOM 5550 O O . LEU A 1 739 ? -29.611 -26.677 23.064 1.00 83.31 739 LEU A O 1
ATOM 5554 N N . GLY A 1 740 ? -30.096 -26.325 20.906 1.00 85.81 740 GLY A N 1
ATOM 5555 C CA . GLY A 1 740 ? -30.454 -27.721 20.623 1.00 85.81 740 GLY A CA 1
ATOM 5556 C C . GLY A 1 740 ? -29.235 -28.651 20.665 1.00 85.81 740 GLY A C 1
ATOM 5557 O O . GLY A 1 740 ? -28.525 -28.818 19.663 1.00 85.81 740 GLY A O 1
ATOM 5558 N N . ASP A 1 741 ? -29.002 -29.253 21.820 1.00 89.69 741 ASP A N 1
ATOM 5559 C CA . ASP A 1 741 ? -27.832 -30.033 22.176 1.00 89.69 741 ASP A CA 1
ATOM 5560 C C . ASP A 1 741 ? -27.926 -31.497 21.771 1.00 89.69 741 ASP A C 1
ATOM 5562 O O . ASP A 1 741 ? -28.989 -32.087 21.587 1.00 89.69 741 ASP A O 1
ATOM 5566 N N . LYS A 1 742 ? -26.755 -32.130 21.642 1.00 93.75 742 LYS A N 1
ATOM 5567 C CA . LYS A 1 742 ? -26.640 -33.566 21.359 1.00 93.75 742 LYS A CA 1
ATOM 5568 C C . LYS A 1 742 ? -25.847 -34.262 22.452 1.00 93.75 742 LYS A C 1
ATOM 5570 O O . LYS A 1 742 ? -24.605 -34.264 22.458 1.00 93.75 742 LYS A O 1
ATOM 5575 N N . VAL A 1 743 ? -26.574 -34.905 23.360 1.00 91.88 743 VAL A N 1
ATOM 5576 C CA . VAL A 1 743 ? -26.006 -35.603 24.515 1.00 91.88 743 VAL A CA 1
ATOM 5577 C C . VAL A 1 743 ? -26.105 -37.111 24.325 1.00 91.88 743 VAL A C 1
ATOM 5579 O O . VAL A 1 743 ? -27.172 -37.660 24.071 1.00 91.88 743 VAL A O 1
ATOM 5582 N N . VAL A 1 744 ? -24.972 -37.795 24.474 1.00 92.44 744 VAL A N 1
ATOM 5583 C CA . VAL A 1 744 ? -24.911 -39.260 24.514 1.00 92.44 744 VAL A CA 1
ATOM 5584 C C . VAL A 1 744 ? -24.758 -39.690 25.970 1.00 92.44 744 VAL A C 1
ATOM 5586 O O . VAL A 1 744 ? -23.905 -39.156 26.679 1.00 92.44 744 VAL A O 1
ATOM 5589 N N . GLY A 1 745 ? -25.582 -40.642 26.408 1.00 87.69 745 GLY A N 1
ATOM 5590 C CA . GLY A 1 745 ? -25.564 -41.206 27.755 1.00 87.69 745 GLY A CA 1
ATOM 5591 C C . GLY A 1 745 ? -24.243 -41.891 28.110 1.00 87.69 745 GLY A C 1
ATOM 5592 O O . GLY A 1 745 ? -23.359 -42.102 27.275 1.00 87.69 745 GLY A O 1
ATOM 5593 N N . SER A 1 746 ? -24.101 -42.272 29.377 1.00 89.38 746 SER A N 1
ATOM 5594 C CA . SER A 1 746 ? -22.864 -42.860 29.893 1.00 89.38 746 SER A CA 1
ATOM 5595 C C . SER A 1 746 ? -22.987 -44.363 30.116 1.00 89.38 746 SER A C 1
ATOM 5597 O O . SER A 1 746 ? -24.057 -44.893 30.379 1.00 89.38 746 SER A O 1
ATOM 5599 N N . ALA A 1 747 ? -21.857 -45.069 30.083 1.00 90.38 747 ALA A N 1
ATOM 5600 C CA . ALA A 1 747 ? -21.809 -46.464 30.513 1.00 90.38 747 ALA A CA 1
ATOM 5601 C C . ALA A 1 747 ? -21.977 -46.632 32.042 1.00 90.38 747 ALA A C 1
ATOM 5603 O O . ALA A 1 747 ? -22.197 -47.748 32.514 1.00 90.38 747 ALA A O 1
ATOM 5604 N N . THR A 1 748 ? -21.862 -45.548 32.820 1.00 90.62 748 THR A N 1
ATOM 5605 C CA . THR A 1 748 ? -22.148 -45.499 34.266 1.00 90.62 748 THR A CA 1
ATOM 5606 C C . THR A 1 748 ? -23.477 -44.787 34.537 1.00 90.62 748 THR A C 1
ATOM 5608 O O . THR A 1 748 ? -24.124 -44.318 33.608 1.00 90.62 748 THR A O 1
ATOM 5611 N N . ASN A 1 749 ? -23.874 -44.655 35.808 1.00 91.31 749 ASN A N 1
ATOM 5612 C CA . ASN A 1 749 ? -25.020 -43.815 36.169 1.00 91.31 749 ASN A CA 1
ATOM 5613 C C . ASN A 1 749 ? -24.805 -42.376 35.663 1.00 91.31 749 ASN A C 1
ATOM 5615 O O . ASN A 1 749 ? -23.692 -41.847 35.799 1.00 91.31 749 ASN A O 1
ATOM 5619 N N . ALA A 1 750 ? -25.834 -41.757 35.091 1.00 94.56 750 ALA A N 1
ATOM 5620 C CA . ALA A 1 750 ? -25.766 -40.386 34.611 1.00 94.56 750 ALA A CA 1
ATOM 5621 C C . ALA A 1 750 ? -27.019 -39.574 34.946 1.00 94.56 750 ALA A C 1
ATOM 5623 O O . ALA A 1 750 ? -28.136 -40.090 34.920 1.00 94.56 750 ALA A O 1
ATOM 5624 N N . HIS A 1 751 ? -26.810 -38.291 35.227 1.00 94.88 751 HIS A N 1
ATOM 5625 C CA . HIS A 1 751 ? -27.859 -37.275 35.223 1.00 94.88 751 HIS A CA 1
ATOM 5626 C C . HIS A 1 751 ? -27.676 -36.404 33.989 1.00 94.88 751 HIS A C 1
ATOM 5628 O O . HIS A 1 751 ? -26.565 -35.958 33.708 1.00 94.88 751 HIS A O 1
ATOM 5634 N N . ILE A 1 752 ? -28.751 -36.202 33.243 1.00 96.38 752 ILE A N 1
ATOM 5635 C CA . ILE A 1 752 ? -28.747 -35.462 31.990 1.00 96.38 752 ILE A CA 1
ATOM 5636 C C . ILE A 1 752 ? -29.736 -34.318 32.133 1.00 96.38 752 ILE A C 1
ATOM 5638 O O . ILE A 1 752 ? -30.934 -34.556 32.197 1.00 96.38 752 ILE A O 1
ATOM 5642 N N . TYR A 1 753 ? -29.229 -33.097 32.194 1.00 94.31 753 TYR A N 1
ATOM 5643 C CA . TYR A 1 753 ? -30.007 -31.868 32.126 1.00 94.31 753 TYR A CA 1
ATOM 5644 C C . TYR A 1 753 ? -29.796 -31.327 30.719 1.00 94.31 753 TYR A C 1
ATOM 5646 O O . TYR A 1 753 ? -28.676 -30.936 30.403 1.00 94.31 753 TYR A O 1
ATOM 5654 N N . LEU A 1 754 ? -30.806 -31.417 29.854 1.00 87.94 754 LEU A N 1
ATOM 5655 C CA . LEU A 1 754 ? -30.650 -31.042 28.445 1.00 87.94 754 LEU A CA 1
ATOM 5656 C C . LEU A 1 754 ? -30.665 -29.518 28.266 1.00 87.94 754 LEU A C 1
ATOM 5658 O O . LEU A 1 754 ? -29.783 -29.004 27.599 1.00 87.94 754 LEU A O 1
ATOM 5662 N N . GLY A 1 755 ? -31.487 -28.813 29.047 1.00 85.88 755 GLY A N 1
ATOM 5663 C CA . GLY A 1 755 ? -31.481 -27.355 29.092 1.00 85.88 755 GLY A CA 1
ATOM 5664 C C . GLY A 1 755 ? -32.697 -26.767 28.392 1.00 85.88 755 GLY A C 1
ATOM 5665 O O . GLY A 1 755 ? -33.801 -27.298 28.523 1.00 85.88 755 GLY A O 1
ATOM 5666 N N . LEU A 1 756 ? -32.517 -25.593 27.789 1.00 84.94 756 LEU A N 1
ATOM 5667 C CA . LEU A 1 756 ? -33.511 -24.995 26.896 1.00 84.94 756 LEU A CA 1
ATOM 5668 C C . LEU A 1 756 ? -33.145 -25.355 25.451 1.00 84.94 756 LEU A C 1
ATOM 5670 O O . LEU A 1 756 ? -31.972 -25.499 25.144 1.00 84.94 756 LEU A O 1
ATOM 5674 N N . GLY A 1 757 ? -34.115 -25.324 24.542 1.00 86.31 757 GLY A N 1
ATOM 5675 C CA . GLY A 1 757 ? -33.897 -25.609 23.122 1.00 86.31 757 GLY A CA 1
ATOM 5676 C C . GLY A 1 757 ? -34.184 -27.069 22.768 1.00 86.31 757 GLY A C 1
ATOM 5677 O O . GLY A 1 757 ? -34.069 -27.959 23.584 1.00 86.31 757 GLY A O 1
ATOM 5678 N N . SER A 1 758 ? -34.592 -27.329 21.519 1.00 91.12 758 SER A N 1
ATOM 5679 C CA . SER A 1 758 ? -35.003 -28.682 21.120 1.00 91.12 758 SER A CA 1
ATOM 5680 C C . SER A 1 758 ? -33.814 -29.645 21.088 1.00 91.12 758 SER A C 1
ATOM 5682 O O . SER A 1 758 ? -33.094 -29.725 20.081 1.00 91.12 758 SER A O 1
ATOM 5684 N N . ASP A 1 759 ? -33.629 -30.389 22.172 1.00 93.81 759 ASP A N 1
ATOM 5685 C CA . ASP A 1 759 ? -32.435 -31.187 22.404 1.00 93.81 759 ASP A CA 1
ATOM 5686 C C . ASP A 1 759 ? -32.557 -32.603 21.852 1.00 93.81 759 ASP A C 1
ATOM 5688 O O . ASP A 1 759 ? -33.622 -33.103 21.490 1.00 93.81 759 ASP A O 1
ATOM 5692 N N . THR A 1 760 ? -31.432 -33.301 21.748 1.00 96.31 760 THR A N 1
ATOM 5693 C CA . THR A 1 760 ? -31.386 -34.722 21.409 1.00 96.31 760 THR A CA 1
ATOM 5694 C C . THR A 1 760 ? -30.519 -35.482 22.400 1.00 96.31 760 THR A C 1
ATOM 5696 O O . THR A 1 760 ? -29.291 -35.381 22.403 1.00 96.31 760 THR A O 1
ATOM 5699 N N . PHE A 1 761 ? -31.159 -36.345 23.180 1.00 96.25 761 PHE A N 1
ATOM 5700 C CA . PHE A 1 761 ? -30.495 -37.351 23.994 1.00 96.25 761 PHE A CA 1
ATOM 5701 C C . PHE A 1 761 ? -30.400 -38.680 23.239 1.00 96.25 761 PHE A C 1
ATOM 5703 O O . PHE A 1 761 ? -31.334 -39.086 22.554 1.00 96.25 761 PHE A O 1
ATOM 5710 N N . SER A 1 762 ? -29.282 -39.390 23.375 1.00 95.19 762 SER A N 1
ATOM 5711 C CA . SER A 1 762 ? -29.118 -40.775 22.923 1.00 95.19 762 SER A CA 1
ATOM 5712 C C . SER A 1 762 ? -28.650 -41.657 24.078 1.00 95.19 762 SER A C 1
ATOM 5714 O O . SER A 1 762 ? -27.553 -41.454 24.593 1.00 95.19 762 SER A O 1
ATOM 5716 N N . GLY A 1 763 ? -29.461 -42.642 24.467 1.00 89.75 763 GLY A N 1
ATOM 5717 C CA . GLY A 1 763 ? -29.175 -43.569 25.568 1.00 89.75 763 GLY A CA 1
ATOM 5718 C C . GLY A 1 763 ? -27.918 -44.426 25.383 1.00 89.75 763 GLY A C 1
ATOM 5719 O O . GLY A 1 763 ? -27.426 -44.617 24.267 1.00 89.75 763 GLY A O 1
ATOM 5720 N N . SER A 1 764 ? -27.400 -44.953 26.496 1.00 91.94 764 SER A N 1
ATOM 5721 C CA . SER A 1 764 ? -26.215 -45.815 26.554 1.00 91.94 764 SER A CA 1
ATOM 5722 C C . SER A 1 764 ? -26.479 -47.060 27.417 1.00 91.94 764 SER A C 1
ATOM 5724 O O . SER A 1 764 ? -27.617 -47.490 27.603 1.00 91.94 764 SER A O 1
ATOM 5726 N N . SER A 1 765 ? -25.426 -47.751 27.863 1.00 90.44 765 SER A N 1
ATOM 5727 C CA . SER A 1 765 ? -25.556 -48.991 28.645 1.00 90.44 765 SER A CA 1
ATOM 5728 C C . SER A 1 765 ? -25.804 -48.773 30.144 1.00 90.44 765 SER A C 1
ATOM 5730 O O . SER A 1 765 ? -26.045 -49.762 30.854 1.00 90.44 765 SER A O 1
ATOM 5732 N N . GLY A 1 766 ? -25.663 -47.531 30.617 1.00 90.69 766 GLY A N 1
ATOM 5733 C CA . GLY A 1 766 ? -25.728 -47.125 32.016 1.00 90.69 766 GLY A CA 1
ATOM 5734 C C . GLY A 1 766 ? -27.138 -47.134 32.602 1.00 90.69 766 GLY A C 1
ATOM 5735 O O . GLY A 1 766 ? -27.973 -47.962 32.237 1.00 90.69 766 GLY A O 1
ATOM 5736 N N . VAL A 1 767 ? -27.327 -46.293 33.618 1.00 94.31 767 VAL A N 1
ATOM 5737 C CA . VAL A 1 767 ? -28.648 -45.896 34.118 1.00 94.31 767 VAL A CA 1
ATOM 5738 C C . VAL A 1 767 ? -28.721 -44.389 33.942 1.00 94.31 767 VAL A C 1
ATOM 5740 O O . VAL A 1 767 ? -27.881 -43.673 34.491 1.00 94.31 767 VAL A O 1
ATOM 5743 N N . GLU A 1 768 ? -29.697 -43.915 33.183 1.00 95.44 768 GLU A N 1
ATOM 5744 C CA . GLU A 1 768 ? -29.775 -42.514 32.795 1.00 95.44 768 GLU A CA 1
ATOM 5745 C C . GLU A 1 768 ? -31.010 -41.842 33.398 1.00 95.44 768 GLU A C 1
ATOM 5747 O O . GLU A 1 768 ? -32.137 -42.315 33.257 1.00 95.44 768 GLU A O 1
ATOM 5752 N N . ASN A 1 769 ? -30.790 -40.723 34.089 1.00 96.06 769 ASN A N 1
ATOM 5753 C CA . ASN A 1 769 ? -31.834 -39.871 34.649 1.00 96.06 769 ASN A CA 1
ATOM 5754 C C . ASN A 1 769 ? -31.894 -38.590 33.813 1.00 96.06 769 ASN A C 1
ATOM 5756 O O . ASN A 1 769 ? -31.024 -37.729 33.947 1.00 96.06 769 ASN A O 1
ATOM 5760 N N . ILE A 1 770 ? -32.880 -38.489 32.924 1.00 97.06 770 ILE A N 1
ATOM 5761 C CA . ILE A 1 770 ? -33.068 -37.345 32.027 1.00 97.06 770 ILE A CA 1
ATOM 5762 C C . ILE A 1 770 ? -33.998 -36.345 32.705 1.00 97.06 770 ILE A C 1
ATOM 5764 O O . ILE A 1 770 ? -35.169 -36.645 32.921 1.00 97.06 770 ILE A O 1
ATOM 5768 N N . HIS A 1 771 ? -33.475 -35.179 33.059 1.00 96.38 771 HIS A N 1
ATOM 5769 C CA . HIS A 1 771 ? -34.177 -34.133 33.783 1.00 96.38 771 HIS A CA 1
ATOM 5770 C C . HIS A 1 771 ? -34.812 -33.125 32.827 1.00 96.38 771 HIS A C 1
ATOM 5772 O O . HIS A 1 771 ? -34.116 -32.493 32.038 1.00 96.38 771 HIS A O 1
ATOM 5778 N N . PHE A 1 772 ? -36.118 -32.929 32.982 1.00 94.75 772 PHE A N 1
ATOM 5779 C CA . PHE A 1 772 ? -36.874 -31.819 32.413 1.00 94.75 772 PHE A CA 1
ATOM 5780 C C . PHE A 1 772 ? -37.033 -30.757 33.498 1.00 94.75 772 PHE A C 1
ATOM 5782 O O . PHE A 1 772 ? -37.915 -30.849 34.359 1.00 94.75 772 PHE A O 1
ATOM 5789 N N . ASN A 1 773 ? -36.106 -29.799 33.497 1.00 91.38 773 ASN A N 1
ATOM 5790 C CA . ASN A 1 773 ? -35.965 -28.750 34.509 1.00 91.38 773 ASN A CA 1
ATOM 5791 C C . ASN A 1 773 ? -36.090 -27.330 33.932 1.00 91.38 773 ASN A C 1
ATOM 5793 O O . ASN A 1 773 ? -35.688 -26.365 34.582 1.00 91.38 773 ASN A O 1
ATOM 5797 N N . THR A 1 774 ? -36.653 -27.201 32.733 1.00 87.88 774 THR A N 1
ATOM 5798 C CA . THR A 1 774 ? -36.884 -25.933 32.034 1.00 87.88 774 THR A CA 1
ATOM 5799 C C . THR A 1 774 ? -38.361 -25.746 31.676 1.00 87.88 774 THR A C 1
ATOM 5801 O O . THR A 1 774 ? -39.157 -26.686 31.688 1.00 87.88 774 THR A O 1
ATOM 5804 N N . ALA A 1 775 ? -38.767 -24.496 31.435 1.00 85.00 775 ALA A N 1
ATOM 5805 C CA . ALA A 1 775 ? -40.169 -24.153 31.211 1.00 85.00 775 ALA A CA 1
ATOM 5806 C C . ALA A 1 775 ? -40.702 -24.734 29.886 1.00 85.00 775 ALA A C 1
ATOM 5808 O O . ALA A 1 775 ? -40.208 -24.409 28.809 1.00 85.00 775 ALA A O 1
ATOM 5809 N N . ILE A 1 776 ? -41.771 -25.527 29.969 1.00 86.12 776 ILE A N 1
ATOM 5810 C CA . ILE A 1 776 ? -42.436 -26.158 28.820 1.00 86.12 776 ILE A CA 1
ATOM 5811 C C . ILE A 1 776 ? -43.366 -25.193 28.062 1.00 86.12 776 ILE A C 1
ATOM 5813 O O . ILE A 1 776 ? -43.864 -24.212 28.613 1.00 86.12 776 ILE A O 1
ATOM 5817 N N . GLY A 1 777 ? -43.651 -25.495 26.790 1.00 77.94 777 GLY A N 1
ATOM 5818 C CA . GLY A 1 777 ? -44.667 -24.789 25.989 1.00 77.94 777 GLY A CA 1
ATOM 5819 C C . GLY A 1 777 ? -44.166 -23.640 25.110 1.00 77.94 777 GLY A C 1
ATOM 5820 O O . GLY A 1 777 ? -44.963 -23.026 24.404 1.00 77.94 777 GLY A O 1
ATOM 5821 N N . ASN A 1 778 ? -42.855 -23.395 25.068 1.00 73.06 778 ASN A N 1
ATOM 5822 C CA . ASN A 1 778 ? -42.239 -22.350 24.236 1.00 73.06 778 ASN A CA 1
ATOM 5823 C C . ASN A 1 778 ? -41.733 -22.842 22.861 1.00 73.06 778 ASN A C 1
ATOM 5825 O O . ASN A 1 778 ? -40.952 -22.152 22.210 1.00 73.06 778 ASN A O 1
ATOM 5829 N N . GLY A 1 779 ? -42.172 -24.022 22.405 1.00 77.81 779 GLY A N 1
ATOM 5830 C CA . GLY A 1 779 ? -41.597 -24.707 21.233 1.00 77.81 779 GLY A CA 1
ATOM 5831 C C . GLY A 1 779 ? -40.337 -25.517 21.555 1.00 77.81 779 GLY A C 1
ATOM 5832 O O . GLY A 1 779 ? -39.676 -26.012 20.648 1.00 77.81 779 GLY A O 1
ATOM 5833 N N . ASP A 1 780 ? -40.038 -25.645 22.844 1.00 85.50 780 ASP A N 1
ATOM 5834 C CA . ASP A 1 780 ? -38.942 -26.421 23.391 1.00 85.50 780 ASP A CA 1
ATOM 5835 C C . ASP A 1 780 ? -39.359 -27.891 23.538 1.00 85.50 780 ASP A C 1
ATOM 5837 O O . ASP A 1 780 ? -40.194 -28.218 24.385 1.00 85.50 780 ASP A O 1
ATOM 5841 N N . VAL A 1 781 ? -38.913 -28.742 22.611 1.00 93.62 781 VAL A N 1
ATOM 5842 C CA . VAL A 1 781 ? -39.352 -30.137 22.497 1.00 93.62 781 VAL A CA 1
ATOM 5843 C C . VAL A 1 781 ? -38.147 -31.034 22.259 1.00 93.62 781 VAL A C 1
ATOM 5845 O O . VAL A 1 781 ? -37.574 -31.041 21.166 1.00 93.62 781 VAL A O 1
ATOM 5848 N N . ASP A 1 782 ? -37.827 -31.847 23.257 1.00 95.12 782 ASP A N 1
ATOM 5849 C CA . ASP A 1 782 ? -36.639 -32.698 23.232 1.00 95.12 782 ASP A CA 1
ATOM 5850 C C . ASP A 1 782 ? -36.875 -34.016 22.514 1.00 95.12 782 ASP A C 1
ATOM 5852 O O . ASP A 1 782 ? -37.988 -34.524 22.434 1.00 95.12 782 ASP A O 1
ATOM 5856 N N . THR A 1 783 ? -35.810 -34.634 22.022 1.00 97.06 783 THR A N 1
ATOM 5857 C CA . THR A 1 783 ? -35.838 -35.944 21.376 1.00 97.06 783 THR A CA 1
ATOM 5858 C C . THR A 1 783 ? -35.000 -36.948 22.160 1.00 97.06 783 THR A C 1
ATOM 5860 O O . THR A 1 783 ? -33.779 -36.854 22.232 1.00 97.06 783 THR A O 1
ATOM 5863 N N . LEU A 1 784 ? -35.648 -37.972 22.706 1.00 96.81 784 LEU A N 1
ATOM 5864 C CA . LEU A 1 784 ? -35.037 -39.063 23.455 1.00 96.81 784 LEU A CA 1
ATOM 5865 C C . LEU A 1 784 ? -34.877 -40.293 22.551 1.00 96.81 784 LEU A C 1
ATOM 5867 O O . LEU A 1 784 ? -35.811 -41.070 22.309 1.00 96.81 784 LEU A O 1
ATOM 5871 N N . LEU A 1 785 ? -33.668 -40.477 22.035 1.00 94.56 785 LEU A N 1
ATOM 5872 C CA . LEU A 1 785 ? -33.258 -41.637 21.252 1.00 94.56 785 LEU A CA 1
ATOM 5873 C C . LEU A 1 785 ? -32.700 -42.727 22.173 1.00 94.56 785 LEU A C 1
ATOM 5875 O O . LEU A 1 785 ? -32.012 -42.447 23.150 1.00 94.56 785 LEU A O 1
ATOM 5879 N N . LEU A 1 786 ? -32.961 -43.992 21.837 1.00 91.62 786 LEU A N 1
ATOM 5880 C CA . LEU A 1 786 ? -32.402 -45.163 22.536 1.00 91.62 786 LEU A CA 1
ATOM 5881 C C . LEU A 1 786 ? -32.677 -45.220 24.057 1.00 91.62 786 LEU A C 1
ATOM 5883 O O . LEU A 1 786 ? -31.911 -45.836 24.791 1.00 91.62 786 LEU A O 1
ATOM 5887 N N . PHE A 1 787 ? -33.774 -44.622 24.531 1.00 93.69 787 PHE A N 1
ATOM 5888 C CA . PHE A 1 787 ? -34.188 -44.691 25.937 1.00 93.69 787 PHE A CA 1
ATOM 5889 C C . PHE A 1 787 ? -34.472 -46.138 26.378 1.00 93.69 787 PHE A C 1
ATOM 5891 O O . PHE A 1 787 ? -35.299 -46.844 25.781 1.00 93.69 787 PHE A O 1
ATOM 5898 N N . ASN A 1 788 ? -33.823 -46.580 27.454 1.00 92.69 788 ASN A N 1
ATOM 5899 C CA . ASN A 1 788 ? -33.995 -47.911 28.014 1.00 92.69 788 ASN A CA 1
ATOM 5900 C C . ASN A 1 788 ? -35.091 -47.917 29.086 1.00 92.69 788 ASN A C 1
ATOM 5902 O O . ASN A 1 788 ? -34.838 -47.681 30.265 1.00 92.69 788 ASN A O 1
ATOM 5906 N N . SER A 1 789 ? -36.310 -48.303 28.702 1.00 92.25 789 SER A N 1
ATOM 5907 C CA . SER A 1 789 ? -37.487 -48.341 29.587 1.00 92.25 789 SER A CA 1
ATOM 5908 C C . SER A 1 789 ? -37.350 -49.232 30.830 1.00 92.25 789 SER A C 1
ATOM 5910 O O . SER A 1 789 ? -38.152 -49.112 31.755 1.00 92.25 789 SER A O 1
ATOM 5912 N N . THR A 1 790 ? -36.350 -50.115 30.895 1.00 92.19 790 THR A N 1
ATOM 5913 C CA . THR A 1 790 ? -36.110 -50.974 32.068 1.00 92.19 790 THR A CA 1
ATOM 5914 C C . THR A 1 790 ? -35.150 -50.374 33.091 1.00 92.19 790 THR A C 1
ATOM 5916 O O . THR A 1 790 ? -35.115 -50.846 34.228 1.00 92.19 790 THR A O 1
ATOM 5919 N N . LYS A 1 791 ? -34.380 -49.350 32.708 1.00 92.44 791 LYS A N 1
ATOM 5920 C CA . LYS A 1 791 ? -33.331 -48.745 33.540 1.00 92.44 791 LYS A CA 1
ATOM 5921 C C . LYS A 1 791 ? -33.529 -47.247 33.723 1.00 92.44 791 LYS A C 1
ATOM 5923 O O . LYS A 1 791 ? -33.483 -46.773 34.855 1.00 92.44 791 LYS A O 1
ATOM 5928 N N . ASP A 1 792 ? -33.780 -46.546 32.627 1.00 95.12 792 ASP A N 1
ATOM 5929 C CA . ASP A 1 792 ? -33.721 -45.093 32.557 1.00 95.12 792 ASP A CA 1
ATOM 5930 C C . ASP A 1 792 ? -34.978 -44.458 33.146 1.00 95.12 792 ASP A C 1
ATOM 5932 O O . ASP A 1 792 ? -36.077 -45.042 33.149 1.00 95.12 792 ASP A O 1
ATOM 5936 N N . LYS A 1 793 ? -34.804 -43.238 33.650 1.00 96.50 793 LYS A N 1
ATOM 5937 C CA . LYS A 1 793 ? -35.858 -42.415 34.236 1.00 96.50 793 LYS A CA 1
ATOM 5938 C C . LYS A 1 793 ? -35.939 -41.066 33.543 1.00 96.50 793 LYS A C 1
ATOM 5940 O O . LYS A 1 793 ? -34.926 -40.437 33.262 1.00 96.50 793 LYS A O 1
ATOM 5945 N N . ILE A 1 794 ? -37.168 -40.618 33.333 1.00 97.38 794 ILE A N 1
ATOM 5946 C CA . ILE A 1 794 ? -37.500 -39.232 33.032 1.00 97.38 794 ILE A CA 1
ATOM 5947 C C . ILE A 1 794 ? -37.828 -38.560 34.363 1.00 97.38 794 ILE A C 1
ATOM 5949 O O . ILE A 1 794 ? -38.707 -39.011 35.099 1.00 97.38 794 ILE A O 1
ATOM 5953 N N . VAL A 1 795 ? -37.090 -37.510 34.689 1.00 97.75 795 VAL A N 1
ATOM 5954 C CA . VAL A 1 795 ? -37.217 -36.764 35.934 1.00 97.75 795 VAL A CA 1
ATOM 5955 C C . VAL A 1 795 ? -37.870 -35.421 35.634 1.00 97.75 795 VAL A C 1
ATOM 5957 O O . VAL A 1 795 ? -37.285 -34.582 34.956 1.00 97.75 795 VAL A O 1
ATOM 5960 N N . LEU A 1 796 ? -39.086 -35.220 36.126 1.00 97.06 796 LEU A N 1
ATOM 5961 C CA . LEU A 1 796 ? -39.861 -33.995 35.946 1.00 97.06 796 LEU A CA 1
ATOM 5962 C C . LEU A 1 796 ? -39.699 -33.116 37.189 1.00 97.06 796 LEU A C 1
ATOM 5964 O O . LEU A 1 796 ? -39.909 -33.588 38.304 1.00 97.06 796 LEU A O 1
ATOM 5968 N N . HIS A 1 797 ? -39.317 -31.852 37.028 1.00 95.19 797 HIS A N 1
ATOM 5969 C CA . HIS A 1 797 ? -39.190 -30.936 38.170 1.00 95.19 797 HIS A CA 1
ATOM 5970 C C . HIS A 1 797 ? -40.551 -30.337 38.541 1.00 95.19 797 HIS A C 1
ATOM 5972 O O . HIS A 1 797 ? -41.258 -29.803 37.683 1.00 95.19 797 HIS A O 1
ATOM 5978 N N . HIS A 1 798 ? -40.926 -30.417 39.819 1.00 91.56 798 HIS A N 1
ATOM 5979 C CA . HIS A 1 798 ? -42.250 -30.018 40.307 1.00 91.56 798 HIS A CA 1
ATOM 5980 C C . HIS A 1 798 ? -42.549 -28.530 40.092 1.00 91.56 798 HIS A C 1
ATOM 5982 O O . HIS A 1 798 ? -43.691 -28.175 39.832 1.00 91.56 798 HIS A O 1
ATOM 5988 N N . ASP A 1 799 ? -41.531 -27.669 40.097 1.00 89.75 799 ASP A N 1
ATOM 5989 C CA . ASP A 1 799 ? -41.696 -26.233 39.831 1.00 89.75 799 ASP A CA 1
ATOM 5990 C C . ASP A 1 799 ? -42.230 -25.933 38.412 1.00 89.75 799 ASP A C 1
ATOM 5992 O O . ASP A 1 799 ? -42.678 -24.820 38.139 1.00 89.75 799 ASP A O 1
ATOM 5996 N N . ILE A 1 800 ? -42.185 -26.917 37.505 1.00 91.06 800 ILE A N 1
ATOM 5997 C CA . ILE A 1 800 ? -42.674 -26.825 36.119 1.00 91.06 800 ILE A CA 1
ATOM 5998 C C . ILE A 1 800 ? -43.914 -27.696 35.918 1.00 91.06 800 ILE A C 1
ATOM 6000 O O . ILE A 1 800 ? -44.885 -27.276 35.290 1.00 91.06 800 ILE A O 1
ATOM 6004 N N . PHE A 1 801 ? -43.892 -28.911 36.464 1.00 93.31 801 PHE A N 1
ATOM 6005 C CA . PHE A 1 801 ? -44.995 -29.868 36.408 1.00 93.31 801 PHE A CA 1
ATOM 6006 C C . PHE A 1 801 ? -45.808 -29.807 37.711 1.00 93.31 801 PHE A C 1
ATOM 6008 O O . PHE A 1 801 ? -46.006 -30.811 38.398 1.00 93.31 801 PHE A O 1
ATOM 6015 N N . ASP A 1 802 ? -46.253 -28.598 38.056 1.00 90.75 802 ASP A N 1
ATOM 6016 C CA . ASP A 1 802 ? -46.790 -28.227 39.374 1.00 90.75 802 ASP A CA 1
ATOM 6017 C C . ASP A 1 802 ? -48.122 -28.905 39.743 1.00 90.75 802 ASP A C 1
ATOM 6019 O O . ASP A 1 802 ? -48.489 -28.970 40.917 1.00 90.75 802 ASP A O 1
ATOM 6023 N N . GLN A 1 803 ? -48.821 -29.485 38.763 1.00 90.81 803 GLN A N 1
ATOM 6024 C CA . GLN A 1 803 ? -50.049 -30.258 38.971 1.00 90.81 803 GLN A CA 1
ATOM 6025 C C . GLN A 1 803 ? -49.788 -31.754 39.216 1.00 90.81 803 GLN A C 1
ATOM 6027 O O . GLN A 1 803 ? -50.742 -32.525 39.346 1.00 90.81 803 GLN A O 1
ATOM 6032 N N . ILE A 1 804 ? -48.521 -32.186 39.289 1.00 91.31 804 ILE A N 1
ATOM 6033 C CA . ILE A 1 804 ? -48.117 -33.562 39.615 1.00 91.31 804 ILE A CA 1
ATOM 6034 C C . ILE A 1 804 ? -47.394 -33.574 40.965 1.00 91.31 804 ILE A C 1
ATOM 6036 O O . ILE A 1 804 ? -46.439 -32.835 41.171 1.00 91.31 804 ILE A O 1
ATOM 6040 N N . GLY A 1 805 ? -47.818 -34.433 41.895 1.00 88.88 805 GLY A N 1
ATOM 6041 C CA . GLY A 1 805 ? -47.167 -34.552 43.204 1.00 88.88 805 GLY A CA 1
ATOM 6042 C C . GLY A 1 805 ? -45.740 -35.117 43.132 1.00 88.88 805 GLY A C 1
ATOM 6043 O O . GLY A 1 805 ? -45.455 -35.992 42.316 1.00 88.88 805 GLY A O 1
ATOM 6044 N N . VAL A 1 806 ? -44.865 -34.653 44.033 1.00 92.31 806 VAL A N 1
ATOM 6045 C CA . VAL A 1 806 ? -43.475 -35.130 44.185 1.00 92.31 806 VAL A CA 1
ATOM 6046 C C . VAL A 1 806 ? -43.434 -36.634 44.501 1.00 92.31 806 VAL A C 1
ATOM 6048 O O . VAL A 1 806 ? -44.186 -37.123 45.349 1.00 92.31 806 VAL A O 1
ATOM 6051 N N . GLY A 1 807 ? -42.527 -37.371 43.855 1.00 93.75 807 GLY A N 1
ATOM 6052 C CA . GLY A 1 807 ? -42.359 -38.820 43.993 1.00 93.75 807 GLY A CA 1
ATOM 6053 C C . GLY A 1 807 ? -42.511 -39.581 42.671 1.00 93.75 807 GLY A C 1
ATOM 6054 O O . GLY A 1 807 ? -42.304 -39.041 41.594 1.00 93.75 807 GLY A O 1
ATOM 6055 N N . ASN A 1 808 ? -42.840 -40.874 42.726 1.00 94.81 808 ASN A N 1
ATOM 6056 C CA . ASN A 1 808 ? -43.091 -41.657 41.508 1.00 94.81 808 ASN A CA 1
ATOM 6057 C C . ASN A 1 808 ? -44.425 -41.249 40.867 1.00 94.81 808 ASN A C 1
ATOM 6059 O O . ASN A 1 808 ? -45.413 -41.082 41.585 1.00 94.81 808 ASN A O 1
ATOM 6063 N N . LEU A 1 809 ? -44.485 -41.189 39.532 1.00 96.31 809 LEU A N 1
ATOM 6064 C CA . LEU A 1 809 ? -45.739 -40.901 38.831 1.00 96.31 809 LEU A CA 1
ATOM 6065 C C . LEU A 1 809 ? -46.782 -41.996 39.111 1.00 96.31 809 LEU A C 1
ATOM 6067 O O . LEU A 1 809 ? -46.537 -43.189 38.896 1.00 96.31 809 LEU A O 1
ATOM 6071 N N . ALA A 1 810 ? -47.961 -41.591 39.587 1.00 94.00 810 ALA A N 1
ATOM 6072 C CA . ALA A 1 810 ? -49.078 -42.501 39.804 1.00 94.00 810 ALA A CA 1
ATOM 6073 C C . ALA A 1 810 ? -49.544 -43.107 38.471 1.00 94.00 810 ALA A C 1
ATOM 6075 O O . ALA A 1 810 ? -49.606 -42.420 37.455 1.00 94.00 810 ALA A O 1
ATOM 6076 N N . SER A 1 811 ? -49.919 -44.390 38.460 1.00 94.50 811 SER A N 1
ATOM 6077 C CA . SER A 1 811 ? -50.392 -45.040 37.227 1.00 94.50 811 SER A CA 1
ATOM 6078 C C . SER A 1 811 ? -51.676 -44.426 36.666 1.00 94.50 811 SER A C 1
ATOM 6080 O O . SER A 1 811 ? -51.888 -44.526 35.466 1.00 94.50 811 SER A O 1
ATOM 6082 N N . SER A 1 812 ? -52.500 -43.795 37.510 1.00 92.75 812 SER A N 1
ATOM 6083 C CA . SER A 1 812 ? -53.693 -43.042 37.103 1.00 92.75 812 SER A CA 1
ATOM 6084 C C . SER A 1 812 ? -53.380 -41.682 36.479 1.00 92.75 812 SER A C 1
ATOM 6086 O O . SER A 1 812 ? -54.274 -41.077 35.923 1.00 92.75 812 SER A O 1
ATOM 6088 N N . ALA A 1 813 ? -52.137 -41.197 36.575 1.00 94.31 813 ALA A N 1
ATOM 6089 C CA . ALA A 1 813 ? -51.721 -39.922 35.995 1.00 94.31 813 ALA A CA 1
ATOM 6090 C C . ALA A 1 813 ? -51.016 -40.072 34.638 1.00 94.31 813 ALA A C 1
ATOM 6092 O O . ALA A 1 813 ? -50.455 -39.107 34.113 1.00 94.31 813 ALA A O 1
ATOM 6093 N N . PHE A 1 814 ? -51.002 -41.284 34.079 1.00 96.25 814 PHE A N 1
ATOM 6094 C CA . PHE A 1 814 ? -50.347 -41.605 32.819 1.00 96.25 814 PHE A CA 1
ATOM 6095 C C . PHE A 1 814 ? -51.308 -42.329 31.882 1.00 96.25 814 PHE A C 1
ATOM 6097 O O . PHE A 1 814 ? -51.791 -43.417 32.204 1.00 96.25 814 PHE A O 1
ATOM 6104 N N . VAL A 1 815 ? -51.442 -41.821 30.660 1.00 94.69 815 VAL A N 1
ATOM 6105 C CA . VAL A 1 815 ? -52.277 -42.434 29.625 1.00 94.69 815 VAL A CA 1
ATOM 6106 C C . VAL A 1 815 ? -51.504 -42.653 28.330 1.00 94.69 815 VAL A C 1
ATOM 6108 O O . VAL A 1 815 ? -50.647 -41.863 27.935 1.00 94.69 815 VAL A O 1
ATOM 6111 N N . LYS A 1 816 ? -51.806 -43.760 27.643 1.00 93.75 816 LYS A N 1
ATOM 6112 C CA . LYS A 1 816 ? -51.322 -44.021 26.281 1.00 93.75 816 LYS A CA 1
ATOM 6113 C C . LYS A 1 816 ? -52.404 -43.636 25.284 1.00 93.75 816 LYS A C 1
ATOM 6115 O O . LYS A 1 816 ? -53.461 -44.261 25.268 1.00 93.75 816 LYS A O 1
ATOM 6120 N N . GLY A 1 817 ? -52.128 -42.656 24.436 1.00 90.50 817 GLY A N 1
ATOM 6121 C CA . GLY A 1 817 ? -53.100 -42.108 23.496 1.00 90.50 817 GLY A CA 1
ATOM 6122 C C . GLY A 1 817 ? -52.681 -40.736 22.983 1.00 90.50 817 GLY A C 1
ATOM 6123 O O . GLY A 1 817 ? -51.536 -40.330 23.144 1.00 90.50 817 GLY A O 1
ATOM 6124 N N . THR A 1 818 ? -53.614 -40.028 22.353 1.00 90.00 818 THR A N 1
ATOM 6125 C CA . THR A 1 818 ? -53.368 -38.698 21.770 1.00 90.00 818 THR A CA 1
ATOM 6126 C C . THR A 1 818 ? -53.886 -37.545 22.632 1.00 90.00 818 THR A C 1
ATOM 6128 O O . THR A 1 818 ? -53.614 -36.395 22.301 1.00 90.00 818 THR A O 1
ATOM 6131 N N . MET A 1 819 ? -54.643 -37.839 23.694 1.00 89.50 819 MET A N 1
ATOM 6132 C CA . MET A 1 819 ? -55.222 -36.870 24.631 1.00 89.50 819 MET A CA 1
ATOM 6133 C C . MET A 1 819 ? -55.491 -37.515 25.997 1.00 89.50 819 MET A C 1
ATOM 6135 O O . MET A 1 819 ? -55.527 -38.746 26.085 1.00 89.50 819 MET A O 1
ATOM 6139 N N . ALA A 1 820 ? -55.703 -36.694 27.028 1.00 90.75 820 ALA A N 1
ATOM 6140 C CA . ALA A 1 820 ? -56.174 -37.143 28.336 1.00 90.75 820 ALA A CA 1
ATOM 6141 C C . ALA A 1 820 ? -57.584 -37.759 28.261 1.00 90.75 820 ALA A C 1
ATOM 6143 O O . ALA A 1 820 ? -58.399 -37.375 27.415 1.00 90.75 820 ALA A O 1
ATOM 6144 N N . MET A 1 821 ? -57.865 -38.738 29.122 1.00 88.25 821 MET A N 1
ATOM 6145 C CA . MET A 1 821 ? -59.120 -39.499 29.149 1.00 88.25 821 MET A CA 1
ATOM 6146 C C . MET A 1 821 ? -59.950 -39.238 30.408 1.00 88.25 821 MET A C 1
ATOM 6148 O O . MET A 1 821 ? -61.180 -39.322 30.344 1.00 88.25 821 MET A O 1
ATOM 6152 N N . ASP A 1 822 ? -59.313 -38.910 31.527 1.00 88.12 822 ASP A N 1
ATOM 6153 C CA . ASP A 1 822 ? -59.972 -38.495 32.764 1.00 88.12 822 ASP A CA 1
ATOM 6154 C C . ASP A 1 822 ? -59.148 -37.449 33.515 1.00 88.12 822 ASP A C 1
ATOM 6156 O O . ASP A 1 822 ? -57.967 -37.302 33.256 1.00 88.12 822 ASP A O 1
ATOM 6160 N N . ALA A 1 823 ? -59.771 -36.742 34.464 1.00 87.69 823 ALA A N 1
ATOM 6161 C CA . ALA A 1 823 ? -59.187 -35.588 35.149 1.00 87.69 823 ALA A CA 1
ATOM 6162 C C . ALA A 1 823 ? -57.923 -35.873 35.989 1.00 87.69 823 ALA A C 1
ATOM 6164 O O . ALA A 1 823 ? -57.372 -34.923 36.555 1.00 87.69 823 ALA A O 1
ATOM 6165 N N . ASP A 1 824 ? -57.465 -37.124 36.097 1.00 89.56 824 ASP A N 1
ATOM 6166 C CA . ASP A 1 824 ? -56.226 -37.498 36.785 1.00 89.56 824 ASP A CA 1
ATOM 6167 C C . ASP A 1 824 ? -55.042 -37.659 35.818 1.00 89.56 824 ASP A C 1
ATOM 6169 O O . ASP A 1 824 ? -53.897 -37.552 36.262 1.00 89.56 824 ASP A O 1
ATOM 6173 N N . ASP A 1 825 ? -55.279 -37.814 34.511 1.00 93.25 825 ASP A N 1
ATOM 6174 C CA . ASP A 1 825 ? -54.227 -37.930 33.499 1.00 93.25 825 ASP A CA 1
ATOM 6175 C C . ASP A 1 825 ? -53.375 -36.655 33.454 1.00 93.25 825 ASP A C 1
ATOM 6177 O O . ASP A 1 825 ? -53.888 -35.550 33.346 1.00 93.25 825 ASP A O 1
ATOM 6181 N N . ARG A 1 826 ? -52.051 -36.767 33.567 1.00 94.31 826 ARG A N 1
ATOM 6182 C CA . ARG A 1 826 ? -51.131 -35.612 33.497 1.00 94.31 826 ARG A CA 1
ATOM 6183 C C . ARG A 1 826 ? -50.075 -35.785 32.427 1.00 94.31 826 ARG A C 1
ATOM 6185 O O . ARG A 1 826 ? -49.675 -34.806 31.809 1.00 94.31 826 ARG A O 1
ATOM 6192 N N . ILE A 1 827 ? -49.630 -37.018 32.193 1.00 96.75 827 ILE A N 1
ATOM 6193 C CA . ILE A 1 827 ? -48.654 -37.356 31.158 1.00 96.75 827 ILE A CA 1
ATOM 6194 C C . ILE A 1 827 ? -49.317 -38.241 30.108 1.00 96.75 827 ILE A C 1
ATOM 6196 O O . ILE A 1 827 ? -49.778 -39.345 30.401 1.00 96.75 827 ILE A O 1
ATOM 6200 N N . ILE A 1 828 ? -49.325 -37.771 28.866 1.00 95.62 828 ILE A N 1
ATOM 6201 C CA . ILE A 1 828 ? -49.926 -38.464 27.726 1.00 95.62 828 ILE A CA 1
ATOM 6202 C C . ILE A 1 828 ? -48.802 -38.935 26.808 1.00 95.62 828 ILE A C 1
ATOM 6204 O O . ILE A 1 828 ? -47.958 -38.141 26.393 1.00 95.62 828 ILE A O 1
ATOM 6208 N N . TYR A 1 829 ? -48.800 -40.221 26.465 1.00 96.12 829 TYR A N 1
ATOM 6209 C CA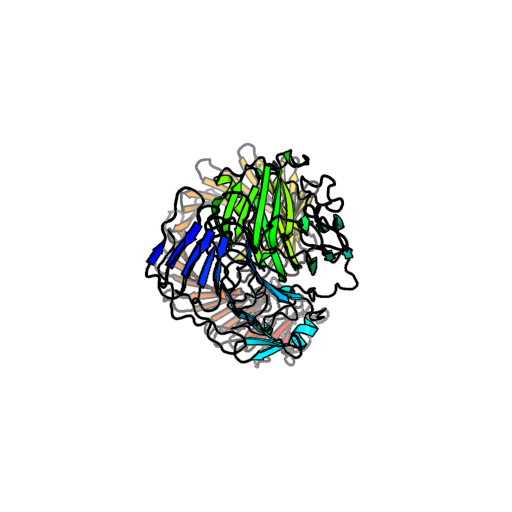 . TYR A 1 829 ? -47.843 -40.811 25.533 1.00 96.12 829 TYR A CA 1
ATOM 6210 C C . TYR A 1 829 ? -48.528 -41.317 24.263 1.00 96.12 829 TYR A C 1
ATOM 6212 O O . TYR A 1 829 ? -49.228 -42.336 24.282 1.00 96.12 829 TYR A O 1
ATOM 6220 N N . ASP A 1 830 ? -48.253 -40.662 23.137 1.00 94.25 830 ASP A N 1
ATOM 6221 C CA . ASP A 1 830 ? -48.667 -41.145 21.824 1.00 94.25 830 ASP A CA 1
ATOM 6222 C C . ASP A 1 830 ? -47.656 -42.171 21.305 1.00 94.25 830 ASP A C 1
ATOM 6224 O O . ASP A 1 830 ? -46.611 -41.842 20.744 1.00 94.25 830 ASP A O 1
ATOM 6228 N N . SER A 1 831 ? -47.989 -43.451 21.462 1.00 90.94 831 SER A N 1
ATOM 6229 C CA . SER A 1 831 ? -47.127 -44.556 21.030 1.00 90.94 831 SER A CA 1
ATOM 6230 C C . SER A 1 831 ? -46.907 -44.657 19.514 1.00 90.94 831 SER A C 1
ATOM 6232 O O . SER A 1 831 ? -45.977 -45.350 19.100 1.00 90.94 831 SER A O 1
ATOM 6234 N N . ALA A 1 832 ? -47.733 -44.004 18.686 1.00 90.19 832 ALA A N 1
ATOM 6235 C CA . ALA A 1 832 ? -47.569 -44.023 17.233 1.00 90.19 832 ALA A CA 1
ATOM 6236 C C . ALA A 1 832 ? -46.495 -43.032 16.772 1.00 90.19 832 ALA A C 1
ATOM 6238 O O . ALA A 1 832 ? -45.720 -43.341 15.867 1.00 90.19 832 ALA A O 1
ATOM 6239 N N . THR A 1 833 ? -46.444 -41.855 17.401 1.00 92.44 833 THR A N 1
ATOM 6240 C CA . THR A 1 833 ? -45.508 -40.777 17.043 1.00 92.44 833 THR A CA 1
ATOM 6241 C C . THR A 1 833 ? -44.304 -40.690 17.976 1.00 92.44 833 THR A C 1
ATOM 6243 O O . THR A 1 833 ? -43.281 -40.124 17.601 1.00 92.44 833 THR A O 1
ATOM 6246 N N . GLY A 1 834 ? -44.402 -41.261 19.177 1.00 93.81 834 GLY A N 1
ATOM 6247 C CA . GLY A 1 834 ? -43.412 -41.102 20.234 1.00 93.81 834 GLY A CA 1
ATOM 6248 C C . GLY A 1 834 ? -43.610 -39.842 21.079 1.00 93.81 834 GLY A C 1
ATOM 6249 O O . GLY A 1 834 ? -42.792 -39.574 21.946 1.00 93.81 834 GLY A O 1
ATOM 6250 N N . SER A 1 835 ? -44.651 -39.046 20.848 1.00 95.75 835 SER A N 1
ATOM 6251 C CA . SER A 1 835 ? -44.832 -37.758 21.528 1.00 95.75 835 SER A CA 1
ATOM 6252 C C . SER A 1 835 ? -45.248 -37.910 22.996 1.00 95.75 835 SER A C 1
ATOM 6254 O O . SER A 1 835 ? -46.103 -38.733 23.328 1.00 95.75 835 SER A O 1
ATOM 6256 N N . LEU A 1 836 ? -44.659 -37.083 23.858 1.00 96.44 836 LEU A N 1
ATOM 6257 C CA . LEU A 1 836 ? -44.970 -36.937 25.276 1.00 96.44 836 LEU A CA 1
ATOM 6258 C C . LEU A 1 836 ? -45.563 -35.552 25.526 1.00 96.44 836 LEU A C 1
ATOM 6260 O O . LEU A 1 836 ? -44.926 -34.531 25.255 1.00 96.44 836 LEU A O 1
ATOM 6264 N N . TYR A 1 837 ? -46.778 -35.532 26.064 1.00 95.44 837 TYR A N 1
ATOM 6265 C CA . TYR A 1 837 ? -47.480 -34.305 26.415 1.00 95.44 837 TYR A CA 1
ATOM 6266 C C . TYR A 1 837 ? -47.717 -34.221 27.917 1.00 95.44 837 TYR A C 1
ATOM 6268 O O . TYR A 1 837 ? -47.938 -35.239 28.575 1.00 95.44 837 TYR A O 1
ATOM 6276 N N . TYR A 1 838 ? -47.715 -32.995 28.427 1.00 95.25 838 TYR A N 1
ATOM 6277 C CA . TYR A 1 838 ? -48.214 -32.652 29.748 1.00 95.25 838 TYR A CA 1
ATOM 6278 C C . TYR A 1 838 ? -49.572 -31.967 29.625 1.00 95.25 838 TYR A C 1
ATOM 6280 O O . TYR A 1 838 ? -49.718 -31.020 28.851 1.00 95.25 838 TYR A O 1
ATOM 6288 N N . ASP A 1 839 ? -50.553 -32.433 30.387 1.00 93.00 839 ASP A N 1
ATOM 6289 C CA . ASP A 1 839 ? -51.861 -31.795 30.509 1.00 93.00 839 ASP A CA 1
ATOM 6290 C C . ASP A 1 839 ? -52.030 -31.242 31.937 1.00 93.00 839 ASP A C 1
ATOM 6292 O O . ASP A 1 839 ? -52.208 -32.026 32.872 1.00 93.00 839 ASP A O 1
ATOM 6296 N N . PRO A 1 840 ? -51.948 -29.910 32.136 1.00 88.00 840 PRO A N 1
ATOM 6297 C CA . PRO A 1 840 ? -52.080 -29.309 33.460 1.00 88.00 840 PRO A CA 1
ATOM 6298 C C . PRO A 1 840 ? -53.464 -29.505 34.091 1.00 88.00 840 PRO A C 1
ATOM 6300 O O . PRO A 1 840 ? -53.560 -29.682 35.304 1.00 88.00 840 PRO A O 1
ATOM 6303 N N . ASP A 1 841 ? -54.545 -29.457 33.303 1.00 84.38 841 ASP A N 1
ATOM 6304 C CA . ASP A 1 841 ? -55.901 -29.651 33.845 1.00 84.38 841 ASP A CA 1
ATOM 6305 C C . ASP A 1 841 ? -56.304 -31.126 33.892 1.00 84.38 841 ASP A C 1
ATOM 6307 O O . ASP A 1 841 ? -57.209 -31.513 34.637 1.00 84.38 841 ASP A O 1
ATOM 6311 N N . GLY A 1 842 ? -55.597 -31.926 33.097 1.00 82.88 842 GLY A N 1
ATOM 6312 C CA . GLY A 1 842 ? -55.701 -33.362 32.984 1.00 82.88 842 GLY A CA 1
ATOM 6313 C C . GLY A 1 842 ? -56.983 -33.890 32.392 1.00 82.88 842 GLY A C 1
ATOM 6314 O O . GLY A 1 842 ? -57.123 -35.082 32.236 1.00 82.88 842 GLY A O 1
ATOM 6315 N N . SER A 1 843 ? -57.942 -33.046 32.056 1.00 79.12 843 SER A N 1
ATOM 6316 C CA . SER A 1 843 ? -59.230 -33.449 31.498 1.00 79.12 843 SER A CA 1
ATOM 6317 C C . SER A 1 843 ? -59.259 -33.403 29.968 1.00 79.12 843 SER A C 1
ATOM 6319 O O . SER A 1 843 ? -60.295 -33.706 29.372 1.00 79.12 843 SER A O 1
ATOM 6321 N N . GLY A 1 844 ? -58.168 -32.966 29.327 1.00 73.94 844 GLY A N 1
ATOM 6322 C CA . GLY A 1 844 ? -58.101 -32.686 27.894 1.00 73.94 844 GLY A CA 1
ATOM 6323 C C . GLY A 1 844 ? -58.896 -31.446 27.472 1.00 73.94 844 GLY A C 1
ATOM 6324 O O . GLY A 1 844 ? -59.106 -31.237 26.275 1.00 73.94 844 GLY A O 1
ATOM 6325 N N . SER A 1 845 ? -59.381 -30.645 28.432 1.00 75.94 845 SER A N 1
ATOM 6326 C CA . SER A 1 845 ? -60.139 -29.414 28.163 1.00 75.94 845 SER A CA 1
ATOM 6327 C C . SER A 1 845 ? -59.206 -28.241 27.854 1.00 75.94 845 SER A C 1
ATOM 6329 O O . SER A 1 845 ? -59.520 -27.403 27.003 1.00 75.94 845 SER A O 1
ATOM 6331 N N . ALA A 1 846 ? -58.054 -28.188 28.521 1.00 71.69 846 ALA A N 1
ATOM 6332 C CA . ALA A 1 846 ? -56.943 -27.306 28.214 1.00 71.69 846 ALA A CA 1
ATOM 6333 C C . ALA A 1 846 ? -56.075 -27.881 27.088 1.00 71.69 846 ALA A C 1
ATOM 6335 O O . ALA A 1 846 ? -56.077 -29.072 26.782 1.00 71.69 846 ALA A O 1
ATOM 6336 N N . GLN A 1 847 ? -55.309 -27.000 26.445 1.00 81.88 847 GLN A N 1
ATOM 6337 C CA . GLN A 1 847 ? -54.347 -27.417 25.435 1.00 81.88 847 GLN A CA 1
ATOM 6338 C C . GLN A 1 847 ? -53.186 -28.166 26.105 1.00 81.88 847 GLN A C 1
ATOM 6340 O O . GLN A 1 847 ? -52.408 -27.564 26.842 1.00 81.88 847 GLN A O 1
ATOM 6345 N N . GLN A 1 848 ? -53.046 -29.457 25.800 1.00 88.81 848 GLN A N 1
ATOM 6346 C CA . GLN A 1 848 ? -51.884 -30.249 26.203 1.00 88.81 848 GLN A CA 1
ATOM 6347 C C . GLN A 1 848 ? -50.584 -29.678 25.610 1.00 88.81 848 GLN A C 1
ATOM 6349 O O . GLN A 1 848 ? -50.546 -29.209 24.466 1.00 88.81 848 GLN A O 1
ATOM 6354 N N . ILE A 1 849 ? -49.503 -29.751 26.379 1.00 93.31 849 ILE A N 1
ATOM 6355 C CA . ILE A 1 849 ? -48.205 -29.159 26.063 1.00 93.31 849 ILE A CA 1
ATOM 6356 C C . ILE A 1 849 ? -47.247 -30.271 25.640 1.00 93.31 849 ILE A C 1
ATOM 6358 O O . ILE A 1 849 ? -46.904 -31.135 26.442 1.00 93.31 849 ILE A O 1
ATOM 6362 N N . LEU A 1 850 ? -46.814 -30.258 24.377 1.00 94.81 850 LEU A N 1
ATOM 6363 C CA . LEU A 1 850 ? -45.759 -31.152 23.892 1.00 94.81 850 LEU A CA 1
ATOM 6364 C C . LEU A 1 850 ? -44.427 -30.729 24.516 1.00 94.81 850 LEU A C 1
ATOM 6366 O O . LEU A 1 850 ? -44.061 -29.563 24.390 1.00 94.81 850 LEU A O 1
ATOM 6370 N N . PHE A 1 851 ? -43.723 -31.662 25.157 1.00 94.44 851 PHE A N 1
ATOM 6371 C CA . PHE A 1 851 ? -42.423 -31.376 25.778 1.00 94.44 851 PHE A CA 1
ATOM 6372 C C . PHE A 1 851 ? -41.307 -32.331 25.339 1.00 94.44 851 PHE A C 1
ATOM 6374 O O . PHE A 1 851 ? -40.138 -31.984 25.451 1.00 94.44 851 PHE A O 1
ATOM 6381 N N . ALA A 1 852 ? -41.635 -33.513 24.802 1.00 96.44 852 ALA A N 1
ATOM 6382 C CA . ALA A 1 852 ? -40.624 -34.409 24.249 1.00 96.44 852 ALA A CA 1
ATOM 6383 C C . ALA A 1 852 ? -41.179 -35.385 23.204 1.00 96.44 852 ALA A C 1
ATOM 6385 O O . ALA A 1 852 ? -42.366 -35.703 23.169 1.00 96.44 852 ALA A O 1
ATOM 6386 N N . HIS A 1 853 ? -40.280 -35.938 22.402 1.00 96.56 853 HIS A N 1
ATOM 6387 C CA . HIS A 1 853 ? -40.454 -37.118 21.576 1.00 96.56 853 HIS A CA 1
ATOM 6388 C C . HIS A 1 853 ? -39.528 -38.216 22.086 1.00 96.56 853 HIS A C 1
ATOM 6390 O O . HIS A 1 853 ? -38.335 -38.005 22.254 1.00 96.56 853 HIS A O 1
ATOM 6396 N N . ILE A 1 854 ? -40.044 -39.420 22.283 1.00 95.44 854 ILE A N 1
ATOM 6397 C CA . ILE A 1 854 ? -39.261 -40.606 22.616 1.00 95.44 854 ILE A CA 1
ATOM 6398 C C . ILE A 1 854 ? -39.359 -41.617 21.480 1.00 95.44 854 ILE A C 1
ATOM 6400 O O . ILE A 1 854 ? -40.442 -41.893 20.963 1.00 95.44 854 ILE A O 1
ATOM 6404 N N . THR A 1 855 ? -38.227 -42.215 21.101 1.00 92.19 855 THR A N 1
ATOM 6405 C CA . THR A 1 855 ? -38.240 -43.339 20.153 1.00 92.19 855 THR A CA 1
ATOM 6406 C C . THR A 1 855 ? -39.134 -44.448 20.717 1.00 92.19 855 THR A C 1
ATOM 6408 O O . THR A 1 855 ? -38.858 -44.912 21.828 1.00 92.19 855 THR A O 1
ATOM 6411 N N . PRO A 1 856 ? -40.189 -44.893 20.001 1.00 84.81 856 PRO A N 1
ATOM 6412 C CA . PRO A 1 856 ? -41.125 -45.870 20.539 1.00 84.81 856 PRO A CA 1
ATOM 6413 C C . PRO A 1 856 ? -40.420 -47.121 21.072 1.00 84.81 856 PRO A C 1
ATOM 6415 O O . PRO A 1 856 ? -39.691 -47.798 20.347 1.00 84.81 856 PRO A O 1
ATOM 6418 N N . THR A 1 857 ? -40.636 -47.420 22.354 1.00 81.38 857 THR A N 1
ATOM 6419 C CA . THR A 1 857 ? -39.967 -48.517 23.062 1.00 81.38 857 THR A CA 1
ATOM 6420 C C . THR A 1 857 ? -40.969 -49.359 23.845 1.00 81.38 857 THR A C 1
ATOM 6422 O O . THR A 1 857 ? -41.943 -48.862 24.420 1.00 81.38 857 THR A O 1
ATOM 6425 N N . SER A 1 858 ? -40.758 -50.675 23.851 1.00 82.44 858 SER A N 1
ATOM 6426 C CA . SER A 1 858 ? -41.622 -51.606 24.573 1.00 82.44 858 SER A CA 1
ATOM 6427 C C . SER A 1 858 ? -41.507 -51.392 26.082 1.00 82.44 858 SER A C 1
ATOM 6429 O O . SER A 1 858 ? -40.412 -51.205 26.607 1.00 82.44 858 SER A O 1
ATOM 6431 N N . GLY A 1 859 ? -42.630 -51.465 26.796 1.00 85.12 859 GLY A N 1
ATOM 6432 C CA . GLY A 1 859 ? -42.644 -51.371 28.260 1.00 85.12 859 GLY A CA 1
ATOM 6433 C C . GLY A 1 859 ? -42.586 -49.952 28.834 1.00 85.12 859 GLY A C 1
ATOM 6434 O O . GLY A 1 859 ? -42.577 -49.821 30.051 1.00 85.12 859 GLY A O 1
ATOM 6435 N N . PHE A 1 860 ? -42.609 -48.904 28.002 1.00 93.56 860 PHE A N 1
ATOM 6436 C CA . PHE A 1 860 ? -42.694 -47.519 28.475 1.00 93.56 860 PHE A CA 1
ATOM 6437 C C . PHE A 1 860 ? -44.028 -47.238 29.193 1.00 93.56 860 PHE A C 1
ATOM 6439 O O . PHE A 1 860 ? -45.095 -47.618 28.684 1.00 93.56 860 PHE A O 1
ATOM 6446 N N . GLY A 1 861 ? -43.986 -46.587 30.358 1.00 94.12 861 GLY A N 1
ATOM 6447 C CA . GLY A 1 861 ? -45.173 -46.236 31.147 1.00 94.12 861 GLY A CA 1
ATOM 6448 C C . GLY A 1 861 ? -44.863 -45.404 32.395 1.00 94.12 861 GLY A C 1
ATOM 6449 O O . GLY A 1 861 ? -43.734 -44.960 32.579 1.00 94.12 861 GLY A O 1
ATOM 6450 N N . ALA A 1 862 ? -45.850 -45.239 33.287 1.00 95.50 862 ALA A N 1
ATOM 6451 C CA . ALA A 1 862 ? -45.742 -44.397 34.490 1.00 95.50 862 ALA A CA 1
ATOM 6452 C C . ALA A 1 862 ? -44.488 -44.669 35.343 1.00 95.50 862 ALA A C 1
ATOM 6454 O O . ALA A 1 862 ? -43.864 -43.747 35.854 1.00 95.50 862 ALA A O 1
ATOM 6455 N N . GLY A 1 863 ? -44.063 -45.935 35.436 1.00 95.12 863 GLY A N 1
ATOM 6456 C CA . GLY A 1 863 ? -42.869 -46.326 36.187 1.00 95.12 863 GLY A CA 1
ATOM 6457 C C . GLY A 1 863 ? -41.552 -45.746 35.657 1.00 95.12 863 GLY A C 1
ATOM 6458 O O . GLY A 1 863 ? -40.536 -45.876 36.336 1.00 95.12 863 GLY A O 1
ATOM 6459 N N . ASN A 1 864 ? -41.535 -45.124 34.476 1.00 96.44 864 ASN A N 1
ATOM 6460 C CA . ASN A 1 864 ? -40.372 -44.424 33.928 1.00 96.44 864 ASN A CA 1
ATOM 6461 C C . ASN A 1 864 ? -40.249 -42.973 34.401 1.00 96.44 864 ASN A C 1
ATOM 6463 O O . ASN A 1 864 ? -39.227 -42.363 34.110 1.00 96.44 864 ASN A O 1
ATOM 6467 N N . PHE A 1 865 ? -41.228 -42.442 35.135 1.00 97.56 865 PHE A N 1
ATOM 6468 C CA . PHE A 1 865 ? -41.258 -41.043 35.555 1.00 97.56 865 PHE A CA 1
ATOM 6469 C C . PHE A 1 865 ? -41.061 -40.885 37.066 1.00 97.56 865 PHE A C 1
ATOM 6471 O O . PHE A 1 865 ? -41.669 -41.603 37.867 1.00 97.56 865 PHE A O 1
ATOM 6478 N N . VAL A 1 866 ? -40.236 -39.911 37.443 1.00 96.75 866 VAL A N 1
ATOM 6479 C CA . VAL A 1 866 ? -40.038 -39.450 38.823 1.00 96.75 866 VAL A CA 1
ATOM 6480 C C . VAL A 1 866 ? -40.219 -37.937 38.849 1.00 96.75 866 VAL A C 1
ATOM 6482 O O . VAL A 1 866 ? -39.724 -37.250 37.966 1.00 96.75 866 VAL A O 1
ATOM 6485 N N . ILE A 1 867 ? -40.924 -37.428 39.850 1.00 96.44 867 ILE A N 1
ATOM 6486 C CA . ILE A 1 867 ? -41.150 -36.008 40.084 1.00 96.44 867 ILE A CA 1
ATOM 6487 C C . ILE A 1 867 ? -40.315 -35.602 41.292 1.00 96.44 867 ILE A C 1
ATOM 6489 O O . ILE A 1 867 ? -40.381 -36.272 42.329 1.00 96.44 867 ILE A O 1
ATOM 6493 N N . MET A 1 868 ? -39.525 -34.541 41.150 1.00 90.00 868 MET A N 1
ATOM 6494 C CA . MET A 1 868 ? -38.647 -34.027 42.206 1.00 90.00 868 MET A CA 1
ATOM 6495 C C . MET A 1 868 ? -38.945 -32.585 42.573 1.00 90.00 868 MET A C 1
ATOM 6497 O O . MET A 1 868 ? -39.351 -31.825 41.665 1.00 90.00 868 MET A O 1
#